Protein AF-K1UBF7-F1 (afdb_monomer_lite)

Structure (mmCIF, N/CA/C/O backbone):
data_AF-K1UBF7-F1
#
_entry.id   AF-K1UBF7-F1
#
loop_
_atom_site.group_PDB
_atom_site.id
_atom_site.type_symbol
_atom_site.label_atom_id
_atom_site.label_alt_id
_atom_site.label_comp_id
_atom_site.label_asym_id
_atom_site.label_entity_id
_atom_site.label_seq_id
_atom_site.pdbx_PDB_ins_code
_atom_site.Cartn_x
_atom_site.Cartn_y
_atom_site.Cartn_z
_atom_site.occupancy
_atom_site.B_iso_or_equiv
_atom_site.auth_seq_id
_atom_site.auth_comp_id
_atom_site.auth_asym_id
_atom_site.auth_atom_id
_atom_site.pdbx_PDB_model_num
ATOM 1 N N . GLU A 1 1 ? 68.678 24.103 -70.538 1.00 86.38 1 GLU A N 1
ATOM 2 C CA . GLU A 1 1 ? 69.508 25.337 -70.519 1.00 86.38 1 GLU A CA 1
ATOM 3 C C . GLU A 1 1 ? 69.700 25.839 -71.947 1.00 86.38 1 GLU A C 1
ATOM 5 O O . GLU A 1 1 ? 69.142 25.212 -72.839 1.00 86.38 1 GLU A O 1
ATOM 10 N N . ASP A 1 2 ? 70.416 26.943 -72.177 1.00 91.69 2 ASP A N 1
ATOM 11 C CA . ASP A 1 2 ? 70.904 27.235 -73.532 1.00 91.69 2 ASP A CA 1
ATOM 12 C C . ASP A 1 2 ? 71.993 26.213 -73.877 1.00 91.69 2 ASP A C 1
ATOM 14 O O . ASP A 1 2 ? 72.974 26.085 -73.143 1.00 91.69 2 ASP A O 1
ATOM 18 N N . ILE A 1 3 ? 71.832 25.484 -74.977 1.00 90.00 3 ILE A N 1
ATOM 19 C CA . ILE A 1 3 ? 72.751 24.418 -75.379 1.00 90.00 3 ILE A CA 1
ATOM 20 C C . ILE A 1 3 ? 73.678 24.933 -76.470 1.00 90.00 3 ILE A C 1
ATOM 22 O O . ILE A 1 3 ? 73.223 25.259 -77.568 1.00 90.00 3 ILE A O 1
ATOM 26 N N . TYR A 1 4 ? 74.979 24.969 -76.184 1.00 88.19 4 TYR A N 1
ATOM 27 C CA . TYR A 1 4 ? 76.021 25.419 -77.108 1.00 88.19 4 TYR A CA 1
ATOM 28 C C . TYR A 1 4 ? 76.935 24.260 -77.521 1.00 88.19 4 TYR A C 1
ATOM 30 O O . TYR A 1 4 ? 77.249 23.387 -76.714 1.00 88.19 4 TYR A O 1
ATOM 38 N N . THR A 1 5 ? 77.419 24.256 -78.764 1.00 84.50 5 THR A N 1
ATOM 39 C CA . THR A 1 5 ? 78.536 23.385 -79.167 1.00 84.50 5 THR A CA 1
ATOM 40 C C . THR A 1 5 ? 79.875 23.939 -78.672 1.00 84.50 5 THR A C 1
ATOM 42 O O . THR A 1 5 ? 79.975 25.107 -78.307 1.00 84.50 5 THR A O 1
ATOM 45 N N . GLY A 1 6 ? 80.931 23.113 -78.664 1.00 78.31 6 GLY A N 1
ATOM 46 C CA . GLY A 1 6 ? 82.258 23.503 -78.151 1.00 78.31 6 GLY A CA 1
ATOM 47 C C . GLY A 1 6 ? 82.926 24.690 -78.868 1.00 78.31 6 GLY A C 1
ATOM 48 O O . GLY A 1 6 ? 83.888 25.248 -78.352 1.00 78.31 6 GLY A O 1
ATOM 49 N N . ASP A 1 7 ? 82.409 25.096 -80.031 1.00 86.06 7 ASP A N 1
ATOM 50 C CA . ASP A 1 7 ? 82.793 26.298 -80.785 1.00 86.06 7 ASP A CA 1
ATOM 51 C C . ASP A 1 7 ? 81.991 27.563 -80.398 1.00 86.06 7 ASP A C 1
ATOM 53 O O . ASP A 1 7 ? 82.216 28.630 -80.966 1.00 86.06 7 ASP A O 1
ATOM 57 N N . GLY A 1 8 ? 81.059 27.460 -79.443 1.00 83.50 8 GLY A N 1
ATOM 58 C CA . GLY A 1 8 ? 80.201 28.551 -78.974 1.00 83.50 8 GLY A CA 1
ATOM 59 C C . GLY A 1 8 ? 78.907 28.755 -79.772 1.00 83.50 8 GLY A C 1
ATOM 60 O O . GLY A 1 8 ? 78.191 29.722 -79.515 1.00 83.50 8 GLY A O 1
ATOM 61 N N . THR A 1 9 ? 78.569 27.880 -80.727 1.00 91.06 9 THR A N 1
ATOM 62 C CA . THR A 1 9 ? 77.318 27.996 -81.501 1.00 91.06 9 THR A CA 1
ATOM 63 C C . THR A 1 9 ? 76.108 27.538 -80.677 1.00 91.06 9 THR A C 1
ATOM 65 O O . THR A 1 9 ? 76.066 26.390 -80.240 1.00 91.06 9 THR A O 1
ATOM 68 N N . LEU A 1 10 ? 75.090 28.395 -80.511 1.00 89.94 10 LEU A N 1
ATOM 69 C CA . LEU A 1 10 ? 73.814 28.032 -79.873 1.00 89.94 10 LEU A CA 1
ATOM 70 C C . LEU A 1 10 ? 73.034 27.044 -80.755 1.00 89.94 10 LEU A C 1
ATOM 72 O O . LEU A 1 10 ? 72.745 27.334 -81.917 1.00 89.94 10 LEU A O 1
ATOM 76 N N . ARG A 1 11 ? 72.676 25.884 -80.204 1.00 91.44 11 ARG A N 1
ATOM 77 C CA . ARG A 1 11 ? 71.910 24.823 -80.880 1.00 91.44 11 ARG A CA 1
ATOM 78 C C . ARG A 1 11 ? 70.468 24.726 -80.415 1.00 91.44 11 ARG A C 1
ATOM 80 O O . ARG A 1 11 ? 69.601 24.460 -81.240 1.00 91.44 11 ARG A O 1
ATOM 87 N N . ALA A 1 12 ? 70.209 24.976 -79.138 1.00 89.19 12 ALA A N 1
ATOM 88 C CA . ALA A 1 12 ? 68.860 25.075 -78.600 1.00 89.19 12 ALA A CA 1
ATOM 89 C C . ALA A 1 12 ? 68.833 26.180 -77.546 1.00 89.19 12 ALA A C 1
ATOM 91 O O . ALA A 1 12 ? 69.638 26.161 -76.617 1.00 89.19 12 ALA A O 1
ATOM 92 N N . ALA A 1 13 ? 67.932 27.149 -77.703 1.00 91.94 13 ALA A N 1
ATOM 93 C CA . ALA A 1 13 ? 67.689 28.136 -76.661 1.00 91.94 13 ALA A CA 1
ATOM 94 C C . ALA A 1 13 ? 66.960 27.476 -75.483 1.00 91.94 13 ALA A C 1
ATOM 96 O O . ALA A 1 13 ? 66.169 26.543 -75.666 1.00 91.94 13 ALA A O 1
ATOM 97 N N . LYS A 1 14 ? 67.202 27.981 -74.276 1.00 91.56 14 LYS A N 1
ATOM 98 C CA . LYS A 1 14 ? 66.532 27.544 -73.055 1.00 91.56 14 LYS A CA 1
ATOM 99 C C . LYS A 1 14 ? 65.008 27.552 -73.243 1.00 91.56 14 LYS A C 1
ATOM 101 O O . LYS A 1 14 ? 64.459 28.448 -73.877 1.00 91.56 14 LYS A O 1
ATOM 106 N N . ASP A 1 15 ? 64.352 26.539 -72.679 1.00 89.00 15 ASP A N 1
ATOM 107 C CA . ASP A 1 15 ? 62.894 26.341 -72.686 1.00 89.00 15 ASP A CA 1
ATOM 108 C C . ASP A 1 15 ? 62.272 26.130 -74.087 1.00 89.00 15 ASP A C 1
ATOM 110 O O . ASP A 1 15 ? 61.051 26.132 -74.236 1.00 89.00 15 ASP A O 1
ATOM 114 N N . THR A 1 16 ? 63.092 25.878 -75.117 1.00 90.88 16 THR A N 1
ATOM 115 C CA . THR A 1 16 ? 62.614 25.442 -76.439 1.00 90.88 16 THR A CA 1
ATOM 116 C C . THR A 1 16 ? 62.338 23.938 -76.430 1.00 90.88 16 THR A C 1
ATOM 118 O O . THR A 1 16 ? 63.197 23.152 -76.032 1.00 90.88 16 THR A O 1
ATOM 121 N N . VAL A 1 17 ? 61.160 23.523 -76.906 1.00 91.75 17 VAL A N 1
ATOM 122 C CA . VAL A 1 17 ? 60.842 22.100 -77.107 1.00 91.75 17 VAL A CA 1
ATOM 123 C C . VAL A 1 17 ? 61.708 21.558 -78.240 1.00 91.75 17 VAL A C 1
ATOM 125 O O . VAL A 1 17 ? 61.604 22.013 -79.378 1.00 91.75 17 VAL A O 1
ATOM 128 N N . VAL A 1 18 ? 62.570 20.595 -77.921 1.00 92.00 18 VAL A N 1
ATOM 129 C CA . VAL A 1 18 ? 63.480 19.966 -78.891 1.00 92.00 18 VAL A CA 1
ATOM 130 C C . VAL A 1 18 ? 62.916 18.671 -79.476 1.00 92.00 18 VAL A C 1
ATOM 132 O O . VAL A 1 18 ? 63.260 18.322 -80.600 1.00 92.00 18 VAL A O 1
ATOM 135 N N . GLU A 1 19 ? 62.033 17.983 -78.746 1.00 92.56 19 GLU A N 1
ATOM 136 C CA . GLU A 1 19 ? 61.380 16.741 -79.173 1.00 92.56 19 GLU A CA 1
ATOM 137 C C . GLU A 1 19 ? 60.111 16.485 -78.337 1.00 92.56 19 GLU A C 1
ATOM 139 O O . GLU A 1 19 ? 59.970 17.009 -77.231 1.00 92.56 19 GLU A O 1
ATOM 144 N N . THR A 1 20 ? 59.176 15.689 -78.858 1.00 92.31 20 THR A N 1
ATOM 145 C CA . THR A 1 20 ? 58.013 15.166 -78.121 1.00 92.31 20 THR A CA 1
ATOM 146 C C . THR A 1 20 ? 58.027 13.651 -78.236 1.00 92.31 20 THR A C 1
ATOM 148 O O . THR A 1 20 ? 58.145 13.123 -79.339 1.00 92.31 20 THR A O 1
ATOM 151 N N . LEU A 1 21 ? 57.933 12.965 -77.100 1.00 91.88 21 LEU A N 1
ATOM 152 C CA . LEU A 1 21 ? 58.043 11.514 -77.008 1.00 91.88 21 LEU A CA 1
ATOM 153 C C . LEU A 1 21 ? 56.692 10.914 -76.610 1.00 91.88 21 LEU A C 1
ATOM 155 O O . LEU A 1 21 ? 55.966 11.501 -75.812 1.00 91.88 21 LEU A O 1
ATOM 159 N N . THR A 1 22 ? 56.376 9.739 -77.149 1.00 91.31 22 THR A N 1
ATOM 160 C CA . THR A 1 22 ? 55.210 8.935 -76.761 1.00 91.31 22 THR A CA 1
ATOM 161 C C . THR A 1 22 ? 55.716 7.574 -76.309 1.00 91.31 22 THR A C 1
ATOM 163 O O . THR A 1 22 ? 56.521 6.958 -77.009 1.00 91.31 22 THR A O 1
ATOM 166 N N . THR A 1 23 ? 55.290 7.131 -75.130 1.00 91.12 23 THR A N 1
ATOM 167 C CA . THR A 1 23 ? 55.642 5.818 -74.584 1.00 91.12 23 THR A CA 1
ATOM 168 C C . THR A 1 23 ? 54.996 4.697 -75.399 1.00 91.12 23 THR A C 1
ATOM 170 O O . THR A 1 23 ? 53.872 4.825 -75.885 1.00 91.12 23 THR A O 1
ATOM 173 N N . GLY A 1 24 ? 55.737 3.605 -75.600 1.00 87.06 24 GLY A N 1
ATOM 174 C CA . GLY A 1 24 ? 55.221 2.374 -76.200 1.00 87.06 24 GLY A CA 1
ATOM 175 C C . GLY A 1 24 ? 54.414 1.531 -75.206 1.00 87.06 24 GLY A C 1
ATOM 176 O O . GLY A 1 24 ? 54.307 1.870 -74.031 1.00 87.06 24 GLY A O 1
ATOM 177 N N . GLU A 1 25 ? 53.889 0.389 -75.663 1.00 84.50 25 GLU A N 1
ATOM 178 C CA . GLU A 1 25 ? 53.137 -0.563 -74.818 1.00 84.50 25 GLU A CA 1
ATOM 179 C C . GLU A 1 25 ? 53.956 -1.109 -73.632 1.00 84.50 25 GLU A C 1
ATOM 181 O O . GLU A 1 25 ? 53.388 -1.533 -72.630 1.00 84.50 25 GLU A O 1
ATOM 186 N N . ASP A 1 26 ? 55.288 -1.082 -73.731 1.00 85.69 26 ASP A N 1
ATOM 187 C CA . ASP A 1 26 ? 56.214 -1.485 -72.668 1.00 85.69 26 ASP A CA 1
ATOM 188 C C . ASP A 1 26 ? 56.577 -0.344 -71.696 1.00 85.69 26 ASP A C 1
ATOM 190 O O . ASP A 1 26 ? 57.406 -0.532 -70.804 1.00 85.69 26 ASP A O 1
ATOM 194 N N . GLY A 1 27 ? 55.977 0.840 -71.866 1.00 86.25 27 GLY A N 1
ATOM 195 C CA . GLY A 1 27 ? 56.221 2.030 -71.051 1.00 86.25 27 GLY A CA 1
ATOM 196 C C . GLY A 1 27 ? 57.507 2.787 -71.395 1.00 86.25 27 GLY A C 1
ATOM 197 O O . GLY A 1 27 ? 57.825 3.773 -70.734 1.00 86.25 27 GLY A O 1
ATOM 198 N N . SER A 1 28 ? 58.259 2.372 -72.420 1.00 90.25 28 SER A N 1
ATOM 199 C CA . SER A 1 28 ? 59.520 3.015 -72.796 1.00 90.25 28 SER A CA 1
ATOM 200 C C . SER A 1 28 ? 59.349 4.058 -73.907 1.00 90.25 28 SER A C 1
ATOM 202 O O . SER A 1 28 ? 58.498 3.933 -74.788 1.00 90.25 28 SER A O 1
ATOM 204 N N . ALA A 1 29 ? 60.180 5.102 -73.885 1.00 90.94 29 ALA A N 1
ATOM 205 C CA . ALA A 1 29 ? 60.321 6.063 -74.977 1.00 90.94 29 ALA A CA 1
ATOM 206 C C . ALA A 1 29 ? 61.795 6.455 -75.140 1.00 90.94 29 ALA A C 1
ATOM 208 O O . ALA A 1 29 ? 62.541 6.524 -74.162 1.00 90.94 29 ALA A O 1
ATOM 209 N N . LYS A 1 30 ? 62.233 6.719 -76.376 1.00 90.94 30 LYS A N 1
ATOM 210 C CA . LYS A 1 30 ? 63.622 7.083 -76.682 1.00 90.94 30 LYS A CA 1
ATOM 211 C C . LYS A 1 30 ? 63.665 8.280 -77.625 1.00 90.94 30 LYS A C 1
ATOM 213 O O . LYS A 1 30 ? 63.042 8.238 -78.680 1.00 90.94 30 LYS A O 1
ATOM 218 N N . SER A 1 31 ? 64.426 9.308 -77.254 1.00 91.81 31 SER A N 1
ATOM 219 C CA . SER A 1 31 ? 64.680 10.470 -78.109 1.00 91.81 31 SER A CA 1
ATOM 220 C C . SER A 1 31 ? 65.602 10.143 -79.282 1.00 91.81 31 SER A C 1
ATOM 222 O O . SER A 1 31 ? 66.380 9.179 -79.249 1.00 91.81 31 SER A O 1
ATOM 224 N N . GLY A 1 32 ? 65.582 11.007 -80.294 1.00 89.62 32 GLY A N 1
ATOM 225 C CA . GLY A 1 32 ? 66.647 11.099 -81.284 1.00 89.62 32 GLY A CA 1
ATOM 226 C C . GLY A 1 32 ? 67.991 11.537 -80.678 1.00 89.62 32 GLY A C 1
ATOM 227 O O . GLY A 1 32 ? 68.174 11.620 -79.461 1.00 89.62 32 GLY A O 1
ATOM 228 N N . LEU A 1 33 ? 68.970 11.815 -81.547 1.00 90.75 33 LEU A N 1
ATOM 229 C CA . LEU A 1 33 ? 70.270 12.344 -81.123 1.00 90.75 33 LEU A CA 1
ATOM 230 C C . LEU A 1 33 ? 70.135 13.806 -80.681 1.00 90.75 33 LEU A C 1
ATOM 232 O O . LEU A 1 33 ? 69.729 14.662 -81.468 1.00 90.75 33 LEU A O 1
ATOM 236 N N . LEU A 1 34 ? 70.540 14.086 -79.444 1.00 91.00 34 LEU A N 1
ATOM 237 C CA . LEU A 1 34 ? 70.530 15.415 -78.835 1.00 91.00 34 LEU A CA 1
ATOM 238 C C . LEU A 1 34 ? 71.969 15.893 -78.569 1.00 91.00 34 LEU A C 1
ATOM 240 O O . LEU A 1 34 ? 72.880 15.087 -78.376 1.00 91.00 34 LEU A O 1
ATOM 244 N N . TYR A 1 35 ? 72.193 17.210 -78.563 1.00 91.50 35 TYR A N 1
ATOM 245 C CA . TYR A 1 35 ? 73.498 17.789 -78.209 1.00 91.50 35 TYR A CA 1
ATOM 246 C C . TYR A 1 35 ? 73.798 17.613 -76.707 1.00 91.50 35 TYR A C 1
ATOM 248 O O . TYR A 1 35 ? 72.882 17.462 -75.903 1.00 91.50 35 TYR A O 1
ATOM 256 N N . LEU A 1 36 ? 75.070 17.642 -76.300 1.00 90.75 36 LEU A N 1
ATOM 257 C CA . LEU A 1 36 ? 75.429 17.584 -74.875 1.00 90.75 36 LEU A CA 1
ATOM 258 C C . LEU A 1 36 ? 74.869 18.801 -74.121 1.00 90.75 36 LEU A C 1
ATOM 260 O O . LEU A 1 36 ? 74.929 19.913 -74.639 1.00 90.75 36 LEU A O 1
ATOM 264 N N . GLY A 1 37 ? 74.348 18.589 -72.914 1.00 90.81 37 GLY A N 1
ATOM 265 C CA . GLY A 1 37 ? 73.721 19.629 -72.096 1.00 90.81 37 GLY A CA 1
ATOM 266 C C . GLY A 1 37 ? 72.600 19.094 -71.205 1.00 90.81 37 GLY A C 1
ATOM 267 O O . GLY A 1 37 ? 72.286 17.898 -71.214 1.00 90.81 37 GLY A O 1
ATOM 268 N N . ARG A 1 38 ? 71.990 19.993 -70.429 1.00 92.38 38 ARG A N 1
ATOM 269 C CA . ARG A 1 38 ? 70.881 19.690 -69.517 1.00 92.38 38 ARG A CA 1
ATOM 270 C C . ARG A 1 38 ? 69.511 19.956 -70.146 1.00 92.38 38 ARG A C 1
ATOM 272 O O . ARG A 1 38 ? 69.162 21.100 -70.470 1.00 92.38 38 ARG A O 1
ATOM 279 N N . TYR A 1 39 ? 68.707 18.902 -70.212 1.00 92.12 39 TYR A N 1
ATOM 280 C CA . TYR A 1 39 ? 67.343 18.877 -70.730 1.00 92.12 39 TYR A CA 1
ATOM 281 C C . TYR A 1 39 ? 66.322 18.759 -69.599 1.00 92.12 39 TYR A C 1
ATOM 283 O O . TYR A 1 39 ? 66.620 18.237 -68.523 1.00 92.12 39 TYR A O 1
ATOM 291 N N . ARG A 1 40 ? 65.115 19.264 -69.860 1.00 91.19 40 ARG A N 1
ATOM 292 C CA . ARG A 1 40 ? 63.949 19.168 -68.982 1.00 91.19 40 ARG A CA 1
ATOM 293 C C . ARG A 1 40 ? 62.881 18.340 -69.687 1.00 91.19 40 ARG A C 1
ATOM 295 O O . ARG A 1 40 ? 62.512 18.679 -70.810 1.00 91.19 40 ARG A O 1
ATOM 302 N N . LEU A 1 41 ? 62.409 17.289 -69.036 1.00 91.00 41 LEU A N 1
ATOM 303 C CA . LEU A 1 41 ? 61.313 16.441 -69.475 1.00 91.00 41 LEU A CA 1
ATOM 304 C C . LEU A 1 41 ? 60.046 16.856 -68.720 1.00 91.00 41 LEU A C 1
ATOM 306 O O . LEU A 1 41 ? 60.067 16.982 -67.500 1.00 91.00 41 LEU A O 1
ATOM 310 N N . GLU A 1 42 ? 58.965 17.103 -69.452 1.00 91.19 42 GLU A N 1
ATOM 311 C CA . GLU A 1 42 ? 57.660 17.471 -68.896 1.00 91.19 42 GLU A CA 1
ATOM 312 C C . GLU A 1 42 ? 56.603 16.559 -69.501 1.00 91.19 42 GLU A C 1
ATOM 314 O O . GLU A 1 42 ? 56.506 16.467 -70.730 1.00 91.19 42 GLU A O 1
ATOM 319 N N . GLU A 1 43 ? 55.807 15.914 -68.654 1.00 92.00 43 GLU A N 1
ATOM 320 C CA . GLU A 1 43 ? 54.649 15.167 -69.118 1.00 92.00 43 GLU A CA 1
ATOM 321 C C . GLU A 1 43 ? 53.574 16.137 -69.636 1.00 92.00 43 GLU A C 1
ATOM 323 O O . GLU A 1 43 ? 53.353 17.218 -69.086 1.00 92.00 43 GLU A O 1
ATOM 328 N N . ARG A 1 44 ? 52.932 15.782 -70.754 1.00 91.12 44 ARG A N 1
ATOM 329 C CA . ARG A 1 44 ? 51.869 16.592 -71.380 1.00 91.12 44 ARG A CA 1
ATOM 330 C C . ARG A 1 44 ? 50.533 15.866 -71.476 1.00 91.12 44 ARG A C 1
ATOM 332 O O . ARG A 1 44 ? 49.510 16.523 -71.657 1.00 91.12 44 ARG A O 1
ATOM 339 N N . GLN A 1 45 ? 50.556 14.541 -71.390 1.00 91.50 45 GLN A N 1
ATOM 340 C CA . GLN A 1 45 ? 49.380 13.696 -71.449 1.00 91.50 45 GLN A CA 1
ATOM 341 C C . GLN A 1 45 ? 49.668 12.399 -70.697 1.00 91.50 45 GLN A C 1
ATOM 343 O O . GLN A 1 45 ? 50.547 11.651 -71.124 1.00 91.50 45 GLN A O 1
ATOM 348 N N . ALA A 1 46 ? 48.899 12.147 -69.641 1.00 90.75 46 ALA A N 1
ATOM 349 C CA . ALA A 1 46 ? 48.980 10.901 -68.893 1.00 90.75 46 ALA A CA 1
ATOM 350 C C . ALA A 1 46 ? 48.181 9.782 -69.580 1.00 90.75 46 ALA A C 1
ATOM 352 O O . ALA A 1 46 ? 47.227 10.055 -70.327 1.00 90.75 46 ALA A O 1
ATOM 353 N N . PRO A 1 47 ? 48.518 8.506 -69.326 1.00 89.12 47 PRO A N 1
ATOM 354 C CA . PRO A 1 47 ? 47.684 7.378 -69.716 1.00 89.12 47 PRO A CA 1
ATOM 355 C C . PRO A 1 47 ? 46.253 7.499 -69.167 1.00 89.12 47 PRO A C 1
ATOM 357 O O . PRO A 1 47 ? 46.014 8.075 -68.104 1.00 89.12 47 PRO A O 1
ATOM 360 N N . SER A 1 48 ? 45.275 6.928 -69.879 1.00 86.06 48 SER A N 1
ATOM 361 C CA . SER A 1 48 ? 43.887 6.897 -69.395 1.00 86.06 48 SER A CA 1
ATOM 362 C C . SER A 1 48 ? 43.818 6.200 -68.033 1.00 86.06 48 SER A C 1
ATOM 364 O O . SER A 1 48 ? 44.366 5.114 -67.860 1.00 86.06 48 SER A O 1
ATOM 366 N N . GLY A 1 49 ? 43.157 6.844 -67.070 1.00 85.38 49 GLY A N 1
ATOM 367 C CA . GLY A 1 49 ? 43.097 6.387 -65.683 1.00 85.38 49 GLY A CA 1
ATOM 368 C C . GLY A 1 49 ? 44.178 6.945 -64.755 1.00 85.38 49 GLY A C 1
ATOM 369 O O . GLY A 1 49 ? 44.054 6.789 -63.539 1.00 85.38 49 GLY A O 1
ATOM 370 N N . CYS A 1 50 ? 45.183 7.633 -65.298 1.00 90.50 50 CYS A N 1
ATOM 371 C CA . CYS A 1 50 ? 46.239 8.291 -64.536 1.00 90.50 50 CYS A CA 1
ATOM 372 C C . CYS A 1 50 ? 46.072 9.818 -64.495 1.00 90.50 50 CYS A C 1
ATOM 374 O O . CYS A 1 50 ? 45.333 10.419 -65.285 1.00 90.50 50 CYS A O 1
ATOM 376 N N . VAL A 1 51 ? 46.757 10.427 -63.531 1.00 92.81 51 VAL A N 1
ATOM 377 C CA . VAL A 1 51 ? 46.844 11.870 -63.298 1.00 92.81 51 VAL A CA 1
ATOM 378 C C . VAL A 1 51 ? 48.109 12.398 -63.959 1.00 92.81 51 VAL A C 1
ATOM 380 O O . VAL A 1 51 ? 49.165 11.786 -63.824 1.00 92.81 51 VAL A O 1
ATOM 383 N N . LEU A 1 52 ? 48.006 13.542 -64.633 1.00 92.81 52 LEU A N 1
ATOM 384 C CA . LEU A 1 52 ? 49.155 14.230 -65.214 1.00 92.81 52 LEU A CA 1
ATOM 385 C C . LEU A 1 52 ? 50.151 14.619 -64.116 1.00 92.81 52 LEU A C 1
ATOM 387 O O . LEU A 1 52 ? 49.781 15.312 -63.168 1.00 92.81 52 LEU A O 1
ATOM 391 N N . ASN A 1 53 ? 51.415 14.232 -64.266 1.00 89.50 53 ASN A N 1
ATOM 392 C CA . ASN A 1 53 ? 52.502 14.643 -63.393 1.00 89.50 53 ASN A CA 1
ATOM 393 C C . ASN A 1 53 ? 53.069 16.003 -63.852 1.00 89.50 53 ASN A C 1
ATOM 395 O O . ASN A 1 53 ? 53.792 16.081 -64.851 1.00 89.50 53 ASN A O 1
ATOM 399 N N . PRO A 1 54 ? 52.795 17.110 -63.132 1.00 85.50 54 PRO A N 1
ATOM 400 C CA . PRO A 1 54 ? 53.245 18.434 -63.549 1.00 85.50 54 PRO A CA 1
ATOM 401 C C . PRO A 1 54 ? 54.718 18.696 -63.204 1.00 85.50 54 PRO A C 1
ATOM 403 O O . PRO A 1 54 ? 55.238 19.768 -63.531 1.00 85.50 54 PRO A O 1
ATOM 406 N N . GLN A 1 55 ? 55.388 17.784 -62.489 1.00 88.44 55 GLN A N 1
ATOM 407 C CA . GLN A 1 55 ? 56.739 18.001 -61.998 1.00 88.44 55 GLN A CA 1
ATOM 408 C C . GLN A 1 55 ? 57.767 17.717 -63.107 1.00 88.44 55 GLN A C 1
ATOM 410 O O . GLN A 1 55 ? 57.858 16.592 -63.594 1.00 88.44 55 GLN A O 1
ATOM 415 N N . PRO A 1 56 ? 58.571 18.716 -63.517 1.00 88.75 56 PRO A N 1
ATOM 416 C CA . PRO A 1 56 ? 59.567 18.511 -64.554 1.00 88.75 56 PRO A CA 1
ATOM 417 C C . PRO A 1 56 ? 60.744 17.678 -64.041 1.00 88.75 56 PRO A C 1
ATOM 419 O O . PRO A 1 56 ? 61.347 18.015 -63.018 1.00 88.75 56 PRO A O 1
ATOM 422 N N . GLU A 1 57 ? 61.147 16.683 -64.824 1.00 90.75 57 GLU A N 1
ATOM 423 C CA . GLU A 1 57 ? 62.371 15.917 -64.597 1.00 90.75 57 GLU A CA 1
ATOM 424 C C . GLU A 1 57 ? 63.544 16.487 -65.391 1.00 90.75 57 GLU A C 1
ATOM 426 O O . GLU A 1 57 ? 63.374 17.072 -66.462 1.00 90.75 57 GLU A O 1
ATOM 431 N N . TYR A 1 58 ? 64.766 16.333 -64.881 1.00 90.56 58 TYR A N 1
ATOM 432 C CA . TYR A 1 58 ? 65.962 16.857 -65.543 1.00 90.56 58 TYR A CA 1
ATOM 433 C C . TYR A 1 58 ? 66.957 15.751 -65.854 1.00 90.56 58 TYR A C 1
ATOM 435 O O . TYR A 1 58 ? 67.374 15.007 -64.972 1.00 90.56 58 TYR A O 1
ATOM 443 N N . VAL A 1 59 ? 67.417 15.721 -67.102 1.00 91.06 59 VAL A N 1
ATOM 444 C CA . VAL A 1 59 ? 68.461 14.803 -67.563 1.00 91.06 59 VAL A CA 1
ATOM 445 C C . VAL A 1 59 ? 69.632 15.586 -68.129 1.00 91.06 59 VAL A C 1
ATOM 447 O O . VAL A 1 59 ? 69.451 16.613 -68.783 1.00 91.06 59 VAL A O 1
ATOM 450 N N . GLU A 1 60 ? 70.848 15.115 -67.877 1.00 92.31 60 GLU A N 1
ATOM 451 C CA . GLU A 1 60 ? 72.067 15.752 -68.369 1.00 92.31 60 GLU A CA 1
ATOM 452 C C . GLU A 1 60 ? 72.858 14.772 -69.233 1.00 92.31 60 GLU A C 1
ATOM 454 O O . GLU A 1 60 ? 73.185 13.663 -68.808 1.00 92.31 60 GLU A O 1
ATOM 459 N N . LEU A 1 61 ? 73.159 15.190 -70.462 1.00 91.12 61 LEU A N 1
ATOM 460 C CA . LEU A 1 61 ? 74.049 14.472 -71.366 1.00 91.12 61 LEU A CA 1
ATOM 461 C C . LEU A 1 61 ? 75.446 15.068 -71.235 1.00 91.12 61 LEU A C 1
ATOM 463 O O . LEU A 1 61 ? 75.713 16.161 -71.736 1.00 91.12 61 LEU A O 1
ATOM 467 N N . THR A 1 62 ? 76.337 14.340 -70.569 1.00 89.62 62 THR A N 1
ATOM 468 C CA . THR A 1 62 ? 77.721 14.761 -70.343 1.00 89.62 62 THR A CA 1
ATOM 469 C C . THR A 1 62 ? 78.688 14.014 -71.252 1.00 89.62 62 THR A C 1
ATOM 471 O O . THR A 1 62 ? 78.445 12.889 -71.698 1.00 89.62 62 THR A O 1
ATOM 474 N N . TYR A 1 63 ? 79.807 14.666 -71.558 1.00 89.00 63 TYR A N 1
ATOM 475 C CA . TYR A 1 63 ? 80.862 14.083 -72.375 1.00 89.00 63 TYR A CA 1
ATOM 476 C C . TYR A 1 63 ? 81.451 12.825 -71.715 1.00 89.00 63 TYR A C 1
ATOM 478 O O . TYR A 1 63 ? 81.933 12.885 -70.586 1.00 89.00 63 TYR A O 1
ATOM 486 N N . ALA A 1 64 ? 81.452 11.703 -72.441 1.00 85.69 64 ALA A N 1
ATOM 487 C CA . ALA A 1 64 ? 81.852 10.389 -71.925 1.00 85.69 64 ALA A CA 1
ATOM 488 C C . ALA A 1 64 ? 83.261 9.929 -72.364 1.00 85.69 64 ALA A C 1
ATOM 490 O O . ALA A 1 64 ? 83.660 8.805 -72.067 1.00 85.69 64 ALA A O 1
ATOM 491 N N . GLY A 1 65 ? 84.029 10.787 -73.047 1.00 83.00 65 GLY A N 1
ATOM 492 C CA . GLY A 1 65 ? 85.369 10.476 -73.558 1.00 83.00 65 GLY A CA 1
ATOM 493 C C . GLY A 1 65 ? 85.446 10.439 -75.086 1.00 83.00 65 GLY A C 1
ATOM 494 O O . GLY A 1 65 ? 84.442 10.290 -75.773 1.00 83.00 65 GLY A O 1
ATOM 495 N N . GLU A 1 66 ? 86.659 10.582 -75.626 1.00 79.44 66 GLU A N 1
ATOM 496 C CA . GLU A 1 66 ? 86.895 10.833 -77.062 1.00 79.44 66 GLU A CA 1
ATOM 497 C C . GLU A 1 66 ? 86.601 9.631 -77.971 1.00 79.44 66 GLU A C 1
ATOM 499 O O . GLU A 1 66 ? 86.431 9.791 -79.176 1.00 79.44 66 GLU A O 1
ATOM 504 N N . THR A 1 67 ? 86.529 8.429 -77.394 1.00 85.69 67 THR A N 1
ATOM 505 C CA . THR A 1 67 ? 86.225 7.175 -78.098 1.00 85.69 67 THR A CA 1
ATOM 506 C C . THR A 1 67 ? 84.747 6.777 -78.021 1.00 85.69 67 THR A C 1
ATOM 508 O O . THR A 1 67 ? 84.373 5.748 -78.582 1.00 85.69 67 THR A O 1
ATOM 511 N N . VAL A 1 68 ? 83.903 7.556 -77.332 1.00 84.19 68 VAL A N 1
ATOM 512 C CA . VAL A 1 68 ? 82.464 7.289 -77.183 1.00 84.19 68 VAL A CA 1
ATOM 513 C C . VAL A 1 68 ? 81.685 8.134 -78.191 1.00 84.19 68 VAL A C 1
ATOM 515 O O . VAL A 1 68 ? 81.569 9.345 -78.028 1.00 84.19 68 VAL A O 1
ATOM 518 N N . GLU A 1 69 ? 81.134 7.497 -79.230 1.00 82.56 69 GLU A N 1
ATOM 519 C CA . GLU A 1 69 ? 80.401 8.201 -80.299 1.00 82.56 69 GLU A CA 1
ATOM 520 C C . GLU A 1 69 ? 79.083 8.835 -79.818 1.00 82.56 69 GLU A C 1
ATOM 522 O O . GLU A 1 69 ? 78.716 9.913 -80.284 1.00 82.56 69 GLU A O 1
ATOM 527 N N . VAL A 1 70 ? 78.372 8.191 -78.881 1.00 85.69 70 VAL A N 1
ATOM 528 C CA . VAL A 1 70 ? 77.105 8.678 -78.309 1.00 85.69 70 VAL A CA 1
ATOM 529 C C . VAL A 1 70 ? 77.058 8.361 -76.816 1.00 85.69 70 VAL A C 1
ATOM 531 O O . VAL A 1 70 ? 77.214 7.209 -76.413 1.00 85.69 70 VAL A O 1
ATOM 534 N N . THR A 1 71 ? 76.817 9.384 -75.997 1.00 88.81 71 THR A N 1
ATOM 535 C CA . THR A 1 71 ? 76.496 9.225 -74.572 1.00 88.81 71 THR A CA 1
ATOM 536 C C . THR A 1 71 ? 74.986 9.066 -74.395 1.00 88.81 71 THR A C 1
ATOM 538 O O . THR A 1 71 ? 74.209 9.617 -75.176 1.00 88.81 71 THR A O 1
ATOM 541 N N . GLN A 1 72 ? 74.559 8.327 -73.375 1.00 90.00 72 GLN A N 1
ATOM 542 C CA . GLN A 1 72 ? 73.145 8.128 -73.069 1.00 90.00 72 GLN A CA 1
ATOM 543 C C . GLN A 1 72 ? 72.898 8.223 -71.567 1.00 90.00 72 GLN A C 1
ATOM 545 O O . GLN A 1 72 ? 73.743 7.846 -70.757 1.00 90.00 72 GLN A O 1
ATOM 550 N N . THR A 1 73 ? 71.709 8.691 -71.214 1.00 90.38 73 THR A N 1
ATOM 551 C CA . THR A 1 73 ? 71.184 8.702 -69.850 1.00 90.38 73 THR A CA 1
ATOM 552 C C . THR A 1 73 ? 69.708 8.314 -69.897 1.00 90.38 73 THR A C 1
ATOM 554 O O . THR A 1 73 ? 69.093 8.370 -70.963 1.00 90.38 73 THR A O 1
ATOM 557 N N . ALA A 1 74 ? 69.149 7.896 -68.768 1.00 88.31 74 ALA A N 1
ATOM 558 C CA . ALA A 1 74 ? 67.747 7.517 -68.648 1.00 88.31 74 ALA A CA 1
ATOM 559 C C . ALA A 1 74 ? 67.129 8.198 -67.425 1.00 88.31 74 ALA A C 1
ATOM 561 O O . ALA A 1 74 ? 67.787 8.344 -66.395 1.00 88.31 74 ALA A O 1
ATOM 562 N N . ALA A 1 75 ? 65.863 8.581 -67.548 1.00 87.62 75 ALA A N 1
ATOM 563 C CA . ALA A 1 75 ? 65.016 9.015 -66.447 1.00 87.62 75 ALA A CA 1
ATOM 564 C C . ALA A 1 75 ? 63.706 8.227 -66.497 1.00 87.62 75 ALA A C 1
ATOM 566 O O . ALA A 1 75 ? 63.257 7.846 -67.578 1.00 87.62 75 ALA A O 1
ATOM 567 N N . GLY A 1 76 ? 63.128 7.968 -65.327 1.00 85.44 76 GLY A N 1
ATOM 568 C CA . GLY A 1 76 ? 61.801 7.380 -65.195 1.00 85.44 76 GLY A CA 1
ATOM 569 C C . GLY A 1 76 ? 60.805 8.449 -64.771 1.00 85.44 76 GLY A C 1
ATOM 570 O O . GLY A 1 76 ? 61.128 9.281 -63.928 1.00 85.44 76 GLY A O 1
ATOM 571 N N . LEU A 1 77 ? 59.611 8.402 -65.352 1.00 85.81 77 LEU A N 1
ATOM 572 C CA . LEU A 1 77 ? 58.434 9.118 -64.873 1.00 85.81 77 LEU A CA 1
ATOM 573 C C . LEU A 1 77 ? 57.462 8.086 -64.299 1.00 85.81 77 LEU A C 1
ATOM 575 O O . LEU A 1 77 ? 57.438 6.939 -64.750 1.00 85.81 77 LEU A O 1
ATOM 579 N N . TYR A 1 78 ? 56.714 8.482 -63.277 1.00 85.75 78 TYR A N 1
ATOM 580 C CA . TYR A 1 78 ? 55.706 7.648 -62.637 1.00 85.75 78 TYR A CA 1
ATOM 581 C C . TYR A 1 78 ? 54.404 8.432 -62.554 1.00 85.75 78 TYR A C 1
ATOM 583 O O . TYR A 1 78 ? 54.407 9.554 -62.035 1.00 85.75 78 TYR A O 1
ATOM 591 N N . ASP A 1 79 ? 53.324 7.809 -63.022 1.00 88.38 79 ASP A N 1
ATOM 592 C CA . ASP A 1 79 ? 51.991 8.397 -63.004 1.00 88.38 79 ASP A CA 1
ATOM 593 C C . ASP A 1 79 ? 51.162 7.745 -61.906 1.00 88.38 79 ASP A C 1
ATOM 595 O O . ASP A 1 79 ? 51.098 6.517 -61.775 1.00 88.38 79 ASP A O 1
ATOM 599 N N . GLU A 1 80 ? 50.502 8.576 -61.109 1.00 89.75 80 GLU A N 1
ATOM 600 C CA . GLU A 1 80 ? 49.551 8.088 -60.124 1.00 89.75 80 GLU A CA 1
ATOM 601 C C . GLU A 1 80 ? 48.205 7.806 -60.794 1.00 89.75 80 GLU A C 1
ATOM 603 O O . GLU A 1 80 ? 47.720 8.591 -61.611 1.00 89.75 80 GLU A O 1
ATOM 608 N N . ARG A 1 81 ? 47.567 6.689 -60.429 1.00 90.94 81 ARG A N 1
ATOM 609 C CA . ARG A 1 81 ? 46.165 6.446 -60.789 1.00 90.94 81 ARG A CA 1
ATOM 610 C C . ARG A 1 81 ? 45.265 7.476 -60.113 1.00 90.94 81 ARG A C 1
ATOM 612 O O . ARG A 1 81 ? 45.545 7.904 -58.992 1.00 90.94 81 ARG A O 1
ATOM 619 N N . GLN A 1 82 ? 44.147 7.797 -60.758 1.00 91.88 82 GLN A N 1
ATOM 620 C CA . GLN A 1 82 ? 43.078 8.534 -60.089 1.00 91.88 82 GLN A CA 1
ATOM 621 C C . GLN A 1 82 ? 42.555 7.738 -58.900 1.00 91.88 82 GLN A C 1
ATOM 623 O O . GLN A 1 82 ? 42.377 6.520 -58.982 1.00 91.88 82 GLN A O 1
ATOM 628 N N . LYS A 1 83 ? 42.291 8.450 -57.811 1.00 92.19 83 LYS A N 1
ATOM 629 C CA . LYS A 1 83 ? 41.674 7.907 -56.604 1.00 92.19 83 LYS A CA 1
ATOM 630 C C . LYS A 1 83 ? 40.235 8.391 -56.508 1.00 92.19 83 LYS A C 1
ATOM 632 O O . LYS A 1 83 ? 39.843 9.349 -57.179 1.00 92.19 83 LYS A O 1
ATOM 637 N N . VAL A 1 84 ? 39.464 7.753 -55.642 1.00 92.62 84 VAL A N 1
ATOM 638 C CA . VAL A 1 84 ? 38.082 8.127 -55.355 1.00 92.62 84 VAL A CA 1
ATOM 639 C C . VAL A 1 84 ? 37.888 8.271 -53.853 1.00 92.62 84 VAL A C 1
ATOM 641 O O . VAL A 1 84 ? 38.488 7.536 -53.075 1.00 92.62 84 VAL A O 1
ATOM 644 N N . ASP A 1 85 ? 37.070 9.240 -53.470 1.00 92.81 85 ASP A N 1
ATOM 645 C CA . ASP A 1 85 ? 36.552 9.423 -52.120 1.00 92.81 85 ASP A CA 1
ATOM 646 C C . ASP A 1 85 ? 35.032 9.270 -52.191 1.00 92.81 85 ASP A C 1
ATOM 648 O O . ASP A 1 85 ? 34.346 10.051 -52.860 1.00 92.81 85 ASP A O 1
ATOM 652 N N . VAL A 1 86 ? 34.513 8.216 -51.565 1.00 96.00 86 VAL A N 1
ATOM 653 C CA . VAL A 1 86 ? 33.076 7.930 -51.529 1.00 96.00 86 VAL A CA 1
ATOM 654 C C . VAL A 1 86 ? 32.566 8.339 -50.160 1.00 96.00 86 VAL A C 1
ATOM 656 O O . VAL A 1 86 ? 32.993 7.782 -49.154 1.00 96.00 86 VAL A O 1
ATOM 659 N N . THR A 1 87 ? 31.640 9.291 -50.117 1.00 95.00 87 THR A N 1
ATOM 660 C CA . THR A 1 87 ? 31.072 9.811 -48.869 1.00 95.00 87 THR A CA 1
ATOM 661 C C . THR A 1 87 ? 29.554 9.660 -48.863 1.00 95.00 87 THR A C 1
ATOM 663 O O . THR A 1 87 ? 28.874 9.992 -49.832 1.00 95.00 87 THR A O 1
ATOM 666 N N . LEU A 1 88 ? 29.016 9.165 -47.751 1.00 95.56 88 LEU A N 1
ATOM 667 C CA . LEU A 1 88 ? 27.588 9.051 -47.469 1.00 95.56 88 LEU A CA 1
ATOM 668 C C . LEU A 1 88 ? 27.223 9.966 -46.299 1.00 95.56 88 LEU A C 1
ATOM 670 O O . LEU A 1 88 ? 27.939 10.009 -45.300 1.00 95.56 88 LEU A O 1
ATOM 674 N N . PHE A 1 89 ? 26.081 10.647 -46.402 1.00 94.38 89 PHE A N 1
ATOM 675 C CA . PHE A 1 89 ? 25.466 11.359 -45.283 1.00 94.38 89 PHE A CA 1
ATOM 676 C C . PHE A 1 89 ? 24.380 10.504 -44.632 1.00 94.38 89 PHE A C 1
ATOM 678 O O . PHE A 1 89 ? 23.650 9.772 -45.302 1.00 94.38 89 PHE A O 1
ATOM 685 N N . LYS A 1 90 ? 24.260 10.612 -43.312 1.00 92.44 90 LYS A N 1
ATOM 686 C CA . LYS A 1 90 ? 23.344 9.831 -42.488 1.00 92.44 90 LYS A CA 1
ATOM 687 C C . LYS A 1 90 ? 22.509 10.755 -41.603 1.00 92.44 90 LYS A C 1
ATOM 689 O O . LYS A 1 90 ? 23.033 11.678 -40.980 1.00 92.44 90 LYS A O 1
ATOM 694 N N . ALA A 1 91 ? 21.215 10.464 -41.536 1.00 89.25 91 ALA A N 1
ATOM 695 C CA . ALA A 1 91 ? 20.259 11.061 -40.608 1.00 89.25 91 ALA A CA 1
ATOM 696 C C . ALA A 1 91 ? 19.595 9.961 -39.765 1.00 89.25 91 ALA A C 1
ATOM 698 O O . ALA A 1 91 ? 19.594 8.795 -40.159 1.00 89.25 91 ALA A O 1
ATOM 699 N N . MET A 1 92 ? 19.036 10.303 -38.611 1.00 85.75 92 MET A N 1
ATOM 700 C CA . MET A 1 92 ? 18.251 9.378 -37.786 1.00 85.75 92 MET A CA 1
ATOM 701 C C . MET A 1 92 ? 16.893 10.014 -37.503 1.00 85.75 92 MET A C 1
ATOM 703 O O . MET A 1 92 ? 16.825 11.233 -37.335 1.00 85.75 92 MET A O 1
ATOM 707 N N . GLU A 1 93 ? 15.827 9.214 -37.502 1.00 88.12 93 GLU A N 1
ATOM 708 C CA . GLU A 1 93 ? 14.542 9.662 -36.963 1.00 88.12 93 GLU A CA 1
ATOM 709 C C . GLU A 1 93 ? 14.705 9.971 -35.468 1.00 88.12 93 GLU A C 1
ATOM 711 O O . GLU A 1 93 ? 15.338 9.213 -34.737 1.00 88.12 93 GLU A O 1
ATOM 716 N N . THR A 1 94 ? 14.143 11.090 -35.021 1.00 86.31 94 THR A N 1
ATOM 717 C CA . THR A 1 94 ? 14.142 11.499 -33.614 1.00 86.31 94 THR A CA 1
ATOM 718 C C . THR A 1 94 ? 12.714 11.589 -33.105 1.00 86.31 94 THR A C 1
ATOM 720 O O . THR A 1 94 ? 11.813 11.986 -33.845 1.00 86.31 94 THR A O 1
ATOM 723 N N . ASP A 1 95 ? 12.514 11.286 -31.828 1.00 86.19 95 ASP A N 1
ATOM 724 C CA . ASP A 1 95 ? 11.217 11.393 -31.169 1.00 86.19 95 ASP A CA 1
ATOM 725 C C . ASP A 1 95 ? 11.368 12.128 -29.832 1.00 86.19 95 ASP A C 1
ATOM 727 O O . ASP A 1 95 ? 11.827 11.563 -28.838 1.00 86.19 95 ASP A O 1
ATOM 731 N N . ASP A 1 96 ? 11.003 13.412 -29.822 1.00 85.62 96 ASP A N 1
ATOM 732 C CA . ASP A 1 96 ? 11.182 14.296 -28.666 1.00 85.62 96 ASP A CA 1
ATOM 733 C C . ASP A 1 96 ? 10.325 13.874 -27.463 1.00 85.62 96 ASP A C 1
ATOM 735 O O . ASP A 1 96 ? 10.773 13.979 -26.319 1.00 85.62 96 ASP A O 1
ATOM 739 N N . LEU A 1 97 ? 9.106 13.371 -27.706 1.00 87.31 97 LEU A N 1
ATOM 740 C CA . LEU A 1 97 ? 8.183 12.944 -26.649 1.00 87.31 97 LEU A CA 1
ATOM 741 C C . LEU A 1 97 ? 8.791 11.780 -25.859 1.00 87.31 97 LEU A C 1
ATOM 743 O O . LEU A 1 97 ? 8.844 11.786 -24.623 1.00 87.31 97 LEU A O 1
ATOM 747 N N . PHE A 1 98 ? 9.321 10.804 -26.590 1.00 85.38 98 PHE A N 1
ATOM 748 C CA . PHE A 1 98 ? 9.938 9.611 -26.021 1.00 85.38 98 PHE A CA 1
ATOM 749 C C . PHE A 1 98 ? 11.435 9.786 -25.713 1.00 85.38 98 PHE A C 1
ATOM 751 O O . PHE A 1 98 ? 12.024 8.926 -25.064 1.00 85.38 98 PHE A O 1
ATOM 758 N N . GLY A 1 99 ? 12.040 10.914 -26.100 1.00 79.38 99 GLY A N 1
ATOM 759 C CA . GLY A 1 99 ? 13.451 11.222 -25.858 1.00 79.38 99 GLY A CA 1
ATOM 760 C C . GLY A 1 99 ? 14.420 10.343 -26.655 1.00 79.38 99 GLY A C 1
ATOM 761 O O . GLY A 1 99 ? 15.506 10.038 -26.162 1.00 79.38 99 GLY A O 1
ATOM 762 N N . LEU A 1 100 ? 14.033 9.910 -27.856 1.00 78.75 100 LEU A N 1
ATOM 763 C CA . LEU A 1 100 ? 14.805 8.982 -28.688 1.00 78.75 100 LEU A CA 1
ATOM 764 C C . LEU A 1 100 ? 15.492 9.690 -29.861 1.00 78.75 100 LEU A C 1
ATOM 766 O O . LEU A 1 100 ? 14.956 10.634 -30.439 1.00 78.75 100 LEU A O 1
ATOM 770 N N . GLY A 1 101 ? 16.688 9.212 -30.218 1.00 72.38 101 GLY A N 1
ATOM 771 C CA . GLY A 1 101 ? 17.475 9.719 -31.351 1.00 72.38 101 GLY A CA 1
ATOM 772 C C . GLY A 1 101 ? 18.320 10.963 -31.066 1.00 72.38 101 GLY A C 1
ATOM 773 O O . GLY A 1 101 ? 18.870 11.553 -31.991 1.00 72.38 101 GLY A O 1
ATOM 774 N N . MET A 1 102 ? 18.459 11.343 -29.793 1.00 71.75 102 MET A N 1
ATOM 775 C CA . MET A 1 102 ? 19.232 12.512 -29.352 1.00 71.75 102 MET A CA 1
ATOM 776 C C . MET A 1 102 ? 20.601 12.165 -28.738 1.00 71.75 102 MET A C 1
ATOM 778 O O . MET A 1 102 ? 21.285 13.061 -28.238 1.00 71.75 102 MET A O 1
ATOM 782 N N . ASN A 1 103 ? 21.021 10.894 -28.750 1.00 75.00 103 ASN A N 1
ATOM 783 C CA . ASN A 1 103 ? 22.260 10.446 -28.113 1.00 75.00 103 ASN A CA 1
ATOM 784 C C . ASN A 1 103 ? 23.323 10.036 -29.155 1.00 75.00 103 ASN A C 1
ATOM 786 O O . ASN A 1 103 ? 23.443 10.606 -30.242 1.00 75.00 103 ASN A O 1
ATOM 790 N N . GLU A 1 104 ? 24.182 9.082 -28.786 1.00 85.31 104 GLU A N 1
ATOM 791 C CA . GLU A 1 104 ? 25.276 8.582 -29.618 1.00 85.31 104 GLU A CA 1
ATOM 792 C C . GLU A 1 104 ? 24.906 7.306 -30.401 1.00 85.31 104 GLU A C 1
ATOM 794 O O . GLU A 1 104 ? 25.796 6.536 -30.761 1.00 85.31 104 GLU A O 1
ATOM 799 N N . GLU A 1 105 ? 23.618 7.069 -30.692 1.00 87.44 105 GLU A N 1
ATOM 800 C CA . GLU A 1 105 ? 23.133 5.852 -31.373 1.00 87.44 105 GLU A CA 1
ATOM 801 C C . GLU A 1 105 ? 23.778 5.654 -32.758 1.00 87.44 105 GLU A C 1
ATOM 803 O O . GLU A 1 105 ? 23.975 4.524 -33.203 1.00 87.44 105 GLU A O 1
ATOM 808 N N . TYR A 1 106 ? 24.202 6.743 -33.412 1.00 88.00 106 TYR A N 1
ATOM 809 C CA . TYR A 1 106 ? 24.921 6.700 -34.689 1.00 88.00 106 TYR A CA 1
ATOM 810 C C . TYR A 1 106 ? 26.224 5.882 -34.635 1.00 88.00 106 TYR A C 1
ATOM 812 O O . TYR A 1 106 ? 26.695 5.423 -35.674 1.00 88.00 106 TYR A O 1
ATOM 820 N N . LYS A 1 107 ? 26.819 5.682 -33.450 1.00 89.69 107 LYS A N 1
ATOM 821 C CA . LYS A 1 107 ? 28.074 4.929 -33.284 1.00 89.69 107 LYS A CA 1
ATOM 822 C C . LYS A 1 107 ? 27.927 3.432 -33.558 1.00 89.69 107 LYS A C 1
ATOM 824 O O . LYS A 1 107 ? 28.918 2.792 -33.904 1.00 89.69 107 LYS A O 1
ATOM 829 N N . ASP A 1 108 ? 26.715 2.891 -33.450 1.00 91.62 108 ASP A N 1
ATOM 830 C CA . ASP A 1 108 ? 26.428 1.480 -33.738 1.00 91.62 108 ASP A CA 1
ATOM 831 C C . ASP A 1 108 ? 26.185 1.227 -35.239 1.00 91.62 108 ASP A C 1
ATOM 833 O O . ASP A 1 108 ? 26.054 0.081 -35.688 1.00 91.62 108 ASP A O 1
ATOM 837 N N . ILE A 1 109 ? 26.138 2.301 -36.033 1.00 94.19 109 ILE A N 1
ATOM 838 C CA . ILE A 1 109 ? 25.836 2.251 -37.458 1.00 94.19 109 ILE A CA 1
ATOM 839 C C . ILE A 1 109 ? 27.115 2.020 -38.262 1.00 94.19 109 ILE A C 1
ATOM 841 O O . ILE A 1 109 ? 28.114 2.736 -38.119 1.00 94.19 109 ILE A O 1
ATOM 845 N N . SER A 1 110 ? 27.072 1.034 -39.158 1.00 96.12 110 SER A N 1
ATOM 846 C CA . SER A 1 110 ? 28.152 0.774 -40.109 1.00 96.12 110 SER A CA 1
ATOM 847 C C . SER A 1 110 ? 27.632 0.531 -41.518 1.00 96.12 110 SER A C 1
ATOM 849 O O . SER A 1 110 ? 26.588 -0.090 -41.725 1.00 96.12 110 SER A O 1
ATOM 851 N N . PHE A 1 111 ? 28.402 0.991 -42.499 1.00 97.56 111 PHE A N 1
ATOM 852 C CA . PHE A 1 111 ? 28.144 0.777 -43.916 1.00 97.56 111 PHE A CA 1
ATOM 853 C C . PHE A 1 111 ? 29.239 -0.085 -44.526 1.00 97.56 111 PHE A C 1
ATOM 855 O O . PHE A 1 111 ? 30.411 0.016 -44.164 1.00 97.56 111 PHE A O 1
ATOM 862 N N . GLY A 1 112 ? 28.848 -0.946 -45.458 1.00 97.06 112 GLY A N 1
ATOM 863 C CA . GLY A 1 112 ? 29.763 -1.706 -46.295 1.00 97.06 112 GLY A CA 1
ATOM 864 C C . GLY A 1 112 ? 29.769 -1.162 -47.715 1.00 97.06 112 GLY A C 1
ATOM 865 O O . GLY A 1 112 ? 28.710 -0.832 -48.248 1.00 97.06 112 GLY A O 1
ATOM 866 N N . LEU A 1 113 ? 30.949 -1.118 -48.323 1.00 97.25 113 LEU A N 1
ATOM 867 C CA . LEU A 1 113 ? 31.123 -0.920 -49.755 1.00 97.25 113 LEU A CA 1
ATOM 868 C C . LEU A 1 113 ? 31.328 -2.279 -50.420 1.00 97.25 113 LEU A C 1
ATOM 870 O O . LEU A 1 113 ? 32.168 -3.065 -49.981 1.00 97.25 113 LEU A O 1
ATOM 874 N N . TYR A 1 114 ? 30.584 -2.542 -51.485 1.00 96.75 114 TYR A N 1
ATOM 875 C CA . TYR A 1 114 ? 30.554 -3.828 -52.168 1.00 96.75 114 TYR A CA 1
ATOM 876 C C . TYR A 1 114 ? 30.780 -3.664 -53.668 1.00 96.75 114 TYR A C 1
ATOM 878 O O . TYR A 1 114 ? 30.426 -2.644 -54.262 1.00 96.75 114 TYR A O 1
ATOM 886 N N . ALA A 1 115 ? 31.354 -4.688 -54.293 1.00 95.38 115 ALA A N 1
ATOM 887 C CA . ALA A 1 115 ? 31.499 -4.751 -55.742 1.00 95.38 115 ALA A CA 1
ATOM 888 C C . ALA A 1 115 ? 30.160 -5.103 -56.415 1.00 95.38 115 ALA A C 1
ATOM 890 O O . ALA A 1 115 ? 29.545 -6.110 -56.064 1.00 95.38 115 ALA A O 1
ATOM 891 N N . SER A 1 116 ? 29.720 -4.341 -57.423 1.00 95.62 116 SER A N 1
ATOM 892 C CA . SER A 1 116 ? 28.499 -4.673 -58.189 1.00 95.62 116 SER A CA 1
ATOM 893 C C . SER A 1 116 ? 28.737 -5.732 -59.274 1.00 95.62 116 SER A C 1
ATOM 895 O O . SER A 1 116 ? 27.786 -6.278 -59.829 1.00 95.62 116 SER A O 1
ATOM 897 N N . ALA A 1 117 ? 29.999 -6.018 -59.598 1.00 91.31 117 ALA A N 1
ATOM 898 C CA . ALA A 1 117 ? 30.435 -7.009 -60.578 1.00 91.31 117 ALA A CA 1
ATOM 899 C C . ALA A 1 117 ? 31.778 -7.624 -60.146 1.00 91.31 117 ALA A C 1
ATOM 901 O O . ALA A 1 117 ? 32.427 -7.109 -59.238 1.00 91.31 117 ALA A O 1
ATOM 902 N N . ASP A 1 118 ? 32.209 -8.698 -60.809 1.00 91.06 118 ASP A N 1
ATOM 903 C CA . ASP A 1 118 ? 33.509 -9.322 -60.545 1.00 91.06 118 ASP A CA 1
ATOM 904 C C . ASP A 1 118 ? 34.665 -8.345 -60.841 1.00 91.06 118 ASP A C 1
ATOM 906 O O . ASP A 1 118 ? 34.825 -7.868 -61.968 1.00 91.06 118 ASP A O 1
ATOM 910 N N . LEU A 1 119 ? 35.508 -8.075 -59.843 1.00 86.69 119 LEU A N 1
ATOM 911 C CA . LEU A 1 119 ? 36.709 -7.248 -59.962 1.00 86.69 119 LEU A CA 1
ATOM 912 C C . LEU A 1 119 ? 37.929 -8.154 -60.086 1.00 86.69 119 LEU A C 1
ATOM 914 O O . LEU A 1 119 ? 38.257 -8.879 -59.150 1.00 86.69 119 LEU A O 1
ATOM 918 N N . THR A 1 120 ? 38.612 -8.110 -61.229 1.00 85.25 120 THR A N 1
ATOM 919 C CA . THR A 1 120 ? 39.809 -8.927 -61.488 1.00 85.25 120 THR A CA 1
ATOM 920 C C . THR A 1 120 ? 41.073 -8.077 -61.390 1.00 85.25 120 THR A C 1
ATOM 922 O O . THR A 1 120 ? 41.210 -7.088 -62.109 1.00 85.25 120 THR A O 1
ATOM 925 N N . ALA A 1 121 ? 42.012 -8.459 -60.526 1.00 80.69 121 ALA A N 1
ATOM 926 C CA . ALA A 1 121 ? 43.314 -7.813 -60.406 1.00 80.69 121 ALA A CA 1
ATOM 927 C C . ALA A 1 121 ? 44.297 -8.293 -61.489 1.00 80.69 121 ALA A C 1
ATOM 929 O O . ALA A 1 121 ? 44.110 -9.332 -62.125 1.00 80.69 121 ALA A O 1
ATOM 930 N N . ALA A 1 122 ? 45.392 -7.551 -61.676 1.00 77.31 122 ALA A N 1
ATOM 931 C CA . ALA A 1 122 ? 46.404 -7.847 -62.696 1.00 77.31 122 ALA A CA 1
ATOM 932 C C . ALA A 1 122 ? 47.128 -9.196 -62.496 1.00 77.31 122 ALA A C 1
ATOM 934 O O . ALA A 1 122 ? 47.661 -9.754 -63.452 1.00 77.31 122 ALA A O 1
ATOM 935 N N . ASP A 1 123 ? 47.138 -9.733 -61.273 1.00 81.12 123 ASP A N 1
ATOM 936 C CA . ASP A 1 123 ? 47.685 -11.057 -60.951 1.00 81.12 123 ASP A CA 1
ATOM 937 C C . ASP A 1 123 ? 46.689 -12.212 -61.190 1.00 81.12 123 ASP A C 1
ATOM 939 O O . ASP A 1 123 ? 47.040 -13.379 -61.006 1.00 81.12 123 ASP A O 1
ATOM 943 N N . GLY A 1 124 ? 45.463 -11.897 -61.628 1.00 81.25 124 GLY A N 1
ATOM 944 C CA . GLY A 1 124 ? 44.387 -12.849 -61.902 1.00 81.25 124 GLY A CA 1
ATOM 945 C C . GLY A 1 124 ? 43.485 -13.170 -60.706 1.00 81.25 124 GLY A C 1
ATOM 946 O O . GLY A 1 124 ? 42.582 -13.993 -60.852 1.00 81.25 124 GLY A O 1
ATOM 947 N N . SER A 1 125 ? 43.697 -12.556 -59.537 1.00 85.25 125 SER A N 1
ATOM 948 C CA . SER A 1 125 ? 42.773 -12.680 -58.402 1.00 85.25 125 SER A CA 1
ATOM 949 C C . SER A 1 125 ? 41.444 -11.959 -58.672 1.00 85.25 125 SER A C 1
ATOM 951 O O . SER A 1 125 ? 41.415 -10.952 -59.375 1.00 85.25 125 SER A O 1
ATOM 953 N N . VAL A 1 126 ? 40.334 -12.493 -58.145 1.00 87.88 126 VAL A N 1
ATOM 954 C CA . VAL A 1 126 ? 38.977 -11.970 -58.392 1.00 87.88 126 VAL A CA 1
ATOM 955 C C . VAL A 1 126 ? 38.239 -11.733 -57.077 1.00 87.88 126 VAL A C 1
ATOM 957 O O . VAL A 1 126 ? 38.147 -12.641 -56.249 1.00 87.88 126 VAL A O 1
ATOM 960 N N . ILE A 1 127 ? 37.669 -10.540 -56.910 1.00 86.69 127 ILE A N 1
ATOM 961 C CA . ILE A 1 127 ? 36.628 -10.252 -55.917 1.00 86.69 127 ILE A CA 1
ATOM 962 C C . ILE A 1 127 ? 35.284 -10.392 -56.639 1.00 86.69 127 ILE A C 1
ATOM 964 O O . ILE A 1 127 ? 35.051 -9.646 -57.588 1.00 86.69 127 ILE A O 1
ATOM 968 N N . PRO A 1 128 ? 34.417 -11.342 -56.260 1.00 92.25 128 PRO A N 1
ATOM 969 C CA . PRO A 1 128 ? 33.168 -11.567 -56.975 1.00 92.25 128 PRO A CA 1
ATOM 970 C C . PRO A 1 128 ? 32.166 -10.428 -56.754 1.00 92.25 128 PRO A C 1
ATOM 972 O O . PRO A 1 128 ? 32.260 -9.684 -55.773 1.00 92.25 128 PRO A O 1
ATOM 975 N N . ALA A 1 129 ? 31.156 -10.346 -57.619 1.00 93.94 129 ALA A N 1
ATOM 976 C CA . ALA A 1 129 ? 29.977 -9.515 -57.389 1.00 93.94 129 ALA A CA 1
ATOM 977 C C . ALA A 1 129 ? 29.360 -9.794 -56.000 1.00 93.94 129 ALA A C 1
ATOM 979 O O . ALA A 1 129 ? 29.225 -10.947 -55.583 1.00 93.94 129 ALA A O 1
ATOM 980 N N . GLY A 1 130 ? 29.011 -8.734 -55.270 1.00 93.62 130 GLY A N 1
ATOM 981 C CA . GLY A 1 130 ? 28.573 -8.786 -53.871 1.00 93.62 130 GLY A CA 1
ATOM 982 C C . GLY A 1 130 ? 29.711 -8.958 -52.855 1.00 93.62 130 GLY A C 1
ATOM 983 O O . GLY A 1 130 ? 29.457 -9.071 -51.656 1.00 93.62 130 GLY A O 1
ATOM 984 N N . GLY A 1 131 ? 30.970 -8.986 -53.300 1.00 94.31 131 GLY A N 1
ATOM 985 C CA . GLY A 1 131 ? 32.136 -9.025 -52.423 1.00 94.31 131 GLY A CA 1
ATOM 986 C C . GLY A 1 131 ? 32.289 -7.729 -51.623 1.00 94.31 131 GLY A C 1
ATOM 987 O O . GLY A 1 131 ? 32.274 -6.641 -52.197 1.00 94.31 131 GLY A O 1
ATOM 988 N N . LEU A 1 132 ? 32.447 -7.852 -50.302 1.00 94.62 132 LEU A N 1
ATOM 989 C CA . LEU A 1 132 ? 32.693 -6.736 -49.384 1.00 94.62 132 LEU A CA 1
ATOM 990 C C . LEU A 1 132 ? 34.126 -6.211 -49.549 1.00 94.62 132 LEU A C 1
ATOM 992 O O . LEU A 1 132 ? 35.080 -6.979 -49.432 1.00 94.62 132 LEU A O 1
ATOM 996 N N . LEU A 1 133 ? 34.261 -4.907 -49.778 1.00 93.88 133 LEU A N 1
ATOM 997 C CA . LEU A 1 133 ? 35.535 -4.218 -49.994 1.00 93.88 133 LEU A CA 1
ATOM 998 C C . LEU A 1 133 ? 36.010 -3.496 -48.733 1.00 93.88 133 LEU A C 1
ATOM 1000 O O . LEU A 1 133 ? 37.157 -3.650 -48.324 1.00 93.88 133 LEU A O 1
ATOM 1004 N N . GLU A 1 134 ? 35.119 -2.741 -48.094 1.00 95.88 134 GLU A N 1
ATOM 1005 C CA . GLU A 1 134 ? 35.437 -1.917 -46.926 1.00 95.88 134 GLU A CA 1
ATOM 1006 C C . GLU A 1 134 ? 34.214 -1.789 -46.019 1.00 95.88 134 GLU A C 1
ATOM 1008 O O . GLU A 1 134 ? 33.075 -1.823 -46.489 1.00 95.88 134 GLU A O 1
ATOM 1013 N N . VAL A 1 135 ? 34.450 -1.644 -44.716 1.00 96.38 135 VAL A N 1
ATOM 1014 C CA . VAL A 1 135 ? 33.419 -1.352 -43.717 1.00 96.38 135 VAL A CA 1
ATOM 1015 C C . VAL A 1 135 ? 33.826 -0.092 -42.981 1.00 96.38 135 VAL A C 1
ATOM 1017 O O . VAL A 1 135 ? 34.947 -0.010 -42.481 1.00 96.38 135 VAL A O 1
ATOM 1020 N N . VAL A 1 136 ? 32.903 0.853 -42.883 1.00 96.25 136 VAL A N 1
ATOM 1021 C CA . VAL A 1 136 ? 33.120 2.143 -42.228 1.00 96.25 136 VAL A CA 1
ATOM 1022 C C . VAL A 1 136 ? 32.028 2.384 -41.197 1.00 96.25 136 VAL A C 1
ATOM 1024 O O . VAL A 1 136 ? 30.868 2.024 -41.406 1.00 96.25 136 VAL A O 1
ATOM 1027 N N . SER A 1 137 ? 32.405 2.984 -40.073 1.00 95.06 137 SER A N 1
ATOM 1028 C CA . SER A 1 137 ? 31.464 3.445 -39.051 1.00 95.06 137 SER A CA 1
ATOM 1029 C C . SER A 1 137 ? 31.066 4.890 -39.315 1.00 95.06 137 SER A C 1
ATOM 1031 O O . SER A 1 137 ? 31.842 5.675 -39.865 1.00 95.06 137 SER A O 1
ATOM 1033 N N . VAL A 1 138 ? 29.860 5.249 -38.893 1.00 93.94 138 VAL A N 1
ATOM 1034 C CA . VAL A 1 138 ? 29.360 6.618 -39.001 1.00 93.94 138 VAL A CA 1
ATOM 1035 C C . VAL A 1 138 ? 30.048 7.528 -37.973 1.00 93.94 138 VAL A C 1
ATOM 1037 O O . VAL A 1 138 ? 30.276 7.146 -36.827 1.00 93.94 138 VAL A O 1
ATOM 1040 N N . SER A 1 139 ? 30.381 8.750 -38.386 1.00 91.19 139 SER A N 1
ATOM 1041 C CA . SER A 1 139 ? 30.980 9.804 -37.558 1.00 91.19 139 SER A CA 1
ATOM 1042 C C . SER A 1 139 ? 30.130 11.075 -37.593 1.00 91.19 139 SER A C 1
ATOM 1044 O O . SER A 1 139 ? 29.456 11.352 -38.586 1.00 91.19 139 SER A O 1
ATOM 1046 N N . SER A 1 140 ? 30.163 11.870 -36.522 1.00 88.62 140 SER A N 1
ATOM 1047 C CA . SER A 1 140 ? 29.505 13.180 -36.490 1.00 88.62 140 SER A CA 1
ATOM 1048 C C . SER A 1 140 ? 30.263 14.217 -37.323 1.00 88.62 140 SER A C 1
ATOM 1050 O O . SER A 1 140 ? 31.488 14.170 -37.443 1.00 88.62 140 SER A O 1
ATOM 1052 N N . VAL A 1 141 ? 29.526 15.164 -37.905 1.00 84.56 141 VAL A N 1
ATOM 1053 C CA . VAL A 1 141 ? 30.074 16.269 -38.706 1.00 84.56 141 VAL A CA 1
ATOM 1054 C C . VAL A 1 141 ? 29.934 17.582 -37.932 1.00 84.56 141 VAL A C 1
ATOM 1056 O O . VAL A 1 141 ? 28.922 17.813 -37.272 1.00 84.56 141 VAL A O 1
ATOM 1059 N N . GLU A 1 142 ? 30.930 18.473 -38.023 1.00 75.31 142 GLU A N 1
ATOM 1060 C CA . GLU A 1 142 ? 30.952 19.760 -37.296 1.00 75.31 142 GLU A CA 1
ATOM 1061 C C . GLU A 1 142 ? 29.734 20.659 -37.583 1.00 75.31 142 GLU A C 1
ATOM 1063 O O . GLU A 1 142 ? 29.332 21.452 -36.734 1.00 75.31 142 GLU A O 1
ATOM 1068 N N . SER A 1 143 ? 29.123 20.531 -38.763 1.00 67.62 143 SER A N 1
ATOM 1069 C CA . SER A 1 143 ? 27.932 21.281 -39.184 1.00 67.62 143 SER A CA 1
ATOM 1070 C C . SER A 1 143 ? 26.610 20.751 -38.613 1.00 67.62 143 SER A C 1
ATOM 1072 O O . SER A 1 143 ? 25.557 21.303 -38.929 1.00 67.62 143 SER A O 1
ATOM 1074 N N . GLY A 1 144 ? 26.649 19.684 -37.812 1.00 67.94 144 GLY A N 1
ATOM 1075 C CA . GLY A 1 144 ? 25.482 18.870 -37.481 1.00 67.94 144 GLY A CA 1
ATOM 1076 C C . GLY A 1 144 ? 25.228 17.799 -38.548 1.00 67.94 144 GLY A C 1
ATOM 1077 O O . GLY A 1 144 ? 25.537 17.991 -39.726 1.00 67.94 144 GLY A O 1
ATOM 1078 N N . GLY A 1 145 ? 24.688 16.658 -38.116 1.00 80.31 145 GLY A N 1
ATOM 1079 C CA . GLY A 1 145 ? 24.492 15.468 -38.948 1.00 80.31 145 GLY A CA 1
ATOM 1080 C C . GLY A 1 145 ? 25.650 14.473 -38.873 1.00 80.31 145 GLY A C 1
ATOM 1081 O O . GLY A 1 145 ? 26.631 14.669 -38.147 1.00 80.31 145 GLY A O 1
ATOM 1082 N N . TYR A 1 146 ? 25.518 13.381 -39.621 1.00 90.25 146 TYR A N 1
ATOM 1083 C CA . TYR A 1 146 ? 26.452 12.265 -39.572 1.00 90.25 146 TYR A CA 1
ATOM 1084 C C . TYR A 1 146 ? 26.919 11.871 -40.975 1.00 90.25 146 TYR A C 1
ATOM 1086 O O . TYR A 1 146 ? 26.213 12.082 -41.961 1.00 90.25 146 TYR A O 1
ATOM 1094 N N . SER A 1 147 ? 28.116 11.302 -41.083 1.00 93.56 147 SER A N 1
ATOM 1095 C CA . SER A 1 147 ? 28.677 10.860 -42.360 1.00 93.56 147 SER A CA 1
ATOM 1096 C C . SER A 1 147 ? 29.549 9.622 -42.214 1.00 93.56 147 SER A C 1
ATOM 1098 O O . SER A 1 147 ? 30.022 9.304 -41.123 1.00 93.56 147 SER A O 1
ATOM 1100 N N . ALA A 1 148 ? 29.761 8.927 -43.323 1.00 94.50 148 ALA A N 1
ATOM 1101 C CA . ALA A 1 148 ? 30.724 7.847 -43.436 1.00 94.50 148 ALA A CA 1
ATOM 1102 C C . ALA A 1 148 ? 31.470 7.975 -44.768 1.00 94.50 148 ALA A C 1
ATOM 1104 O O . ALA A 1 148 ? 30.839 8.173 -45.808 1.00 94.50 148 ALA A O 1
ATOM 1105 N N . SER A 1 149 ? 32.796 7.852 -44.731 1.00 93.38 149 SER A N 1
ATOM 1106 C CA . SER A 1 149 ? 33.658 7.990 -45.910 1.00 93.38 149 SER A CA 1
ATOM 1107 C C . SER A 1 149 ? 34.523 6.750 -46.081 1.00 93.38 149 SER A C 1
ATOM 1109 O O . SER A 1 149 ? 35.098 6.259 -45.111 1.00 93.38 149 SER A O 1
ATOM 1111 N N . PHE A 1 150 ? 34.610 6.257 -47.312 1.00 94.69 150 PHE A N 1
ATOM 1112 C CA . PHE A 1 150 ? 35.384 5.079 -47.697 1.00 94.69 150 PHE A CA 1
ATOM 1113 C C . PHE A 1 150 ? 36.716 5.520 -48.299 1.00 94.69 150 PHE A C 1
ATOM 1115 O O . PHE A 1 150 ? 36.736 6.340 -49.218 1.00 94.69 150 PHE A O 1
ATOM 1122 N N . ALA A 1 151 ? 37.823 4.975 -47.794 1.00 82.12 151 ALA A N 1
ATOM 1123 C CA . ALA A 1 151 ? 39.175 5.380 -48.188 1.00 82.12 151 ALA A CA 1
ATOM 1124 C C . ALA A 1 151 ? 39.890 4.344 -49.072 1.00 82.12 151 ALA A C 1
ATOM 1126 O O . ALA A 1 151 ? 41.077 4.505 -49.376 1.00 82.12 151 ALA A O 1
ATOM 1127 N N . SER A 1 152 ? 39.204 3.266 -49.463 1.00 84.38 152 SER A N 1
ATOM 1128 C CA . SER A 1 152 ? 39.774 2.229 -50.322 1.00 84.38 152 SER A CA 1
ATOM 1129 C C . SER A 1 152 ? 40.255 2.774 -51.665 1.00 84.38 152 SER A C 1
ATOM 1131 O O . SER A 1 152 ? 39.583 3.555 -52.333 1.00 84.38 152 SER A O 1
ATOM 1133 N N . ASP A 1 153 ? 41.419 2.294 -52.100 1.00 86.75 153 ASP A N 1
ATOM 1134 C CA . ASP A 1 153 ? 41.936 2.539 -53.447 1.00 86.75 153 ASP A CA 1
ATOM 1135 C C . ASP A 1 153 ? 41.196 1.634 -54.445 1.00 86.75 153 ASP A C 1
ATOM 1137 O O . ASP A 1 153 ? 41.579 0.486 -54.683 1.00 86.75 153 ASP A O 1
ATOM 1141 N N . LEU A 1 154 ? 40.074 2.138 -54.962 1.00 89.50 154 LEU A N 1
ATOM 1142 C CA . LEU A 1 154 ? 39.175 1.397 -55.844 1.00 89.50 154 LEU A CA 1
ATOM 1143 C C . LEU A 1 154 ? 39.615 1.497 -57.315 1.00 89.50 154 LEU A C 1
ATOM 1145 O O . LEU A 1 154 ? 39.957 2.585 -57.781 1.00 89.50 154 LEU A O 1
ATOM 1149 N N . PRO A 1 155 ? 39.547 0.405 -58.099 1.00 88.38 155 PRO A N 1
ATOM 1150 C CA . PRO A 1 155 ? 39.617 0.508 -59.553 1.00 88.38 155 PRO A CA 1
ATOM 1151 C C . PRO A 1 155 ? 38.353 1.176 -60.123 1.00 88.38 155 PRO A C 1
ATOM 1153 O O . PRO A 1 155 ? 37.309 1.228 -59.471 1.00 88.38 155 PRO A O 1
ATOM 1156 N N . PHE A 1 156 ? 38.406 1.649 -61.370 1.00 89.75 156 PHE A N 1
ATOM 1157 C CA . PHE A 1 156 ? 37.187 2.086 -62.057 1.00 89.75 156 PHE A CA 1
ATOM 1158 C C . PHE A 1 156 ? 36.202 0.923 -62.186 1.00 89.75 156 PHE A C 1
ATOM 1160 O O . PHE A 1 156 ? 36.592 -0.199 -62.517 1.00 89.75 156 PHE A O 1
ATOM 1167 N N . GLY A 1 157 ? 34.928 1.191 -61.929 1.00 89.25 157 GLY A N 1
ATOM 1168 C CA . GLY A 1 157 ? 33.905 0.158 -61.893 1.00 89.25 157 GLY A CA 1
ATOM 1169 C C . GLY A 1 157 ? 32.625 0.599 -61.198 1.00 89.25 157 GLY A C 1
ATOM 1170 O O . GLY A 1 157 ? 32.466 1.753 -60.792 1.00 89.25 157 GLY A O 1
ATOM 1171 N N . SER A 1 158 ? 31.704 -0.352 -61.076 1.00 92.75 158 SER A N 1
ATOM 1172 C CA . SER A 1 158 ? 30.430 -0.173 -60.385 1.00 92.75 158 SER A CA 1
ATOM 1173 C C . SER A 1 158 ? 30.455 -0.877 -59.034 1.00 92.75 158 SER A C 1
ATOM 1175 O O . SER A 1 158 ? 30.844 -2.042 -58.923 1.00 92.75 158 SER A O 1
ATOM 1177 N N . TYR A 1 159 ? 29.990 -0.155 -58.029 1.00 95.94 159 TYR A N 1
ATOM 1178 C CA . TYR A 1 159 ? 29.951 -0.525 -56.626 1.00 95.94 159 TYR A CA 1
ATOM 1179 C C . TYR A 1 159 ? 28.581 -0.184 -56.049 1.00 95.94 159 TYR A C 1
ATOM 1181 O O . TYR A 1 159 ? 27.762 0.484 -56.689 1.00 95.94 159 TYR A O 1
ATOM 1189 N N . TYR A 1 160 ? 28.340 -0.606 -54.818 1.00 97.06 160 TYR A N 1
ATOM 1190 C CA . TYR A 1 160 ? 27.219 -0.112 -54.039 1.00 97.06 160 TYR A CA 1
ATOM 1191 C C . TYR A 1 160 ? 27.564 -0.043 -52.557 1.00 97.06 160 TYR A C 1
ATOM 1193 O O . TYR A 1 160 ? 28.403 -0.792 -52.052 1.00 97.06 160 TYR A O 1
ATOM 1201 N N . VAL A 1 161 ? 26.903 0.875 -51.865 1.00 97.56 161 VAL A N 1
ATOM 1202 C CA . VAL A 1 161 ? 26.968 1.025 -50.415 1.00 97.56 161 VAL A CA 1
ATOM 1203 C C . VAL A 1 161 ? 25.691 0.453 -49.813 1.00 97.56 161 VAL A C 1
ATOM 1205 O O . VAL A 1 161 ? 24.597 0.724 -50.306 1.00 97.56 161 VAL A O 1
ATOM 1208 N N . LYS A 1 162 ? 25.823 -0.348 -48.755 1.00 96.94 162 LYS A N 1
ATOM 1209 C CA . LYS A 1 162 ? 24.695 -0.942 -48.025 1.00 96.94 162 LYS A CA 1
ATOM 1210 C C . LYS A 1 162 ? 24.926 -0.840 -46.519 1.00 96.94 162 LYS A C 1
ATOM 1212 O O . LYS A 1 162 ? 26.044 -1.072 -46.049 1.00 96.94 162 LYS A O 1
ATOM 1217 N N . GLU A 1 163 ? 23.879 -0.507 -45.768 1.00 97.00 163 GLU A N 1
ATOM 1218 C CA . GLU A 1 163 ? 23.916 -0.524 -44.302 1.00 97.00 163 GLU A CA 1
ATOM 1219 C C . GLU A 1 163 ? 24.118 -1.962 -43.793 1.00 97.00 163 GLU A C 1
ATOM 1221 O O . GLU A 1 163 ? 23.530 -2.915 -44.305 1.00 97.00 163 GLU A O 1
ATOM 1226 N N . ARG A 1 164 ? 25.014 -2.148 -42.821 1.00 95.19 164 ARG A N 1
ATOM 1227 C CA . ARG A 1 164 ? 25.357 -3.472 -42.269 1.00 95.19 164 ARG A CA 1
ATOM 1228 C C . ARG A 1 164 ? 24.856 -3.663 -40.853 1.00 95.19 164 ARG A C 1
ATOM 1230 O O . ARG A 1 164 ? 24.444 -4.763 -40.497 1.00 95.19 164 ARG A O 1
ATOM 1237 N N . THR A 1 165 ? 24.960 -2.617 -40.047 1.00 94.62 165 THR A N 1
ATOM 1238 C CA . THR A 1 165 ? 24.485 -2.587 -38.668 1.00 94.62 165 THR A CA 1
ATOM 1239 C C . THR A 1 165 ? 23.817 -1.250 -38.426 1.00 94.62 165 THR A C 1
ATOM 1241 O O . THR A 1 165 ? 24.244 -0.244 -38.989 1.00 94.62 165 THR A O 1
ATOM 1244 N N . THR A 1 166 ? 22.801 -1.259 -37.573 1.00 92.69 166 THR A N 1
ATOM 1245 C CA . THR A 1 166 ? 22.183 -0.057 -37.024 1.00 92.69 166 THR A CA 1
ATOM 1246 C C . THR A 1 166 ? 21.978 -0.251 -35.523 1.00 92.69 166 THR A C 1
ATOM 1248 O O . THR A 1 166 ? 22.163 -1.361 -35.009 1.00 92.69 166 THR A O 1
ATOM 1251 N N . ASN A 1 167 ? 21.643 0.816 -34.804 1.00 90.81 167 ASN A N 1
ATOM 1252 C CA . ASN A 1 167 ? 21.329 0.717 -33.383 1.00 90.81 167 ASN A CA 1
ATOM 1253 C C . ASN A 1 167 ? 20.034 -0.091 -33.173 1.00 90.81 167 ASN A C 1
ATOM 1255 O O . ASN A 1 167 ? 19.113 -0.018 -33.981 1.00 90.81 167 ASN A O 1
ATOM 1259 N N . GLY A 1 168 ? 19.949 -0.846 -32.073 1.00 86.38 168 GLY A N 1
ATOM 1260 C CA . GLY A 1 168 ? 18.830 -1.757 -31.803 1.00 86.38 168 GLY A CA 1
ATOM 1261 C C . GLY A 1 168 ? 17.442 -1.107 -31.735 1.00 86.38 168 GLY A C 1
ATOM 1262 O O . GLY A 1 168 ? 16.462 -1.836 -31.793 1.00 86.38 168 GLY A O 1
ATOM 1263 N N . ALA A 1 169 ? 17.349 0.223 -31.636 1.00 87.88 169 ALA A N 1
ATOM 1264 C CA . ALA A 1 169 ? 16.088 0.962 -31.676 1.00 87.88 169 ALA A CA 1
ATOM 1265 C C . ALA A 1 169 ? 15.560 1.255 -33.095 1.00 87.88 169 ALA A C 1
ATOM 1267 O O . ALA A 1 169 ? 14.432 1.729 -33.229 1.00 87.88 169 ALA A O 1
ATOM 1268 N N . TYR A 1 170 ? 16.345 0.990 -34.143 1.00 91.00 170 TYR A N 1
ATOM 1269 C CA . TYR A 1 170 ? 16.042 1.375 -35.522 1.00 91.00 170 TYR A CA 1
ATOM 1270 C C . TYR A 1 170 ? 15.898 0.167 -36.451 1.00 91.00 170 TYR A C 1
ATOM 1272 O O . TYR A 1 170 ? 16.510 -0.885 -36.256 1.00 91.00 170 TYR A O 1
ATOM 1280 N N . ILE A 1 171 ? 15.115 0.340 -37.513 1.00 91.75 171 ILE A N 1
ATOM 1281 C CA . ILE A 1 171 ? 14.955 -0.645 -38.582 1.00 91.75 171 ILE A CA 1
ATOM 1282 C C . ILE A 1 171 ? 16.205 -0.625 -39.469 1.00 91.75 171 ILE A C 1
ATOM 1284 O O . ILE A 1 171 ? 16.525 0.399 -40.076 1.00 91.75 171 ILE A O 1
ATOM 1288 N N . LEU A 1 172 ? 16.903 -1.762 -39.568 1.00 92.94 172 LEU A N 1
ATOM 1289 C CA . LEU A 1 172 ? 18.044 -1.932 -40.475 1.00 92.94 172 LEU A CA 1
ATOM 1290 C C . LEU A 1 172 ? 17.580 -1.846 -41.935 1.00 92.94 172 LEU A C 1
ATOM 1292 O O . LEU A 1 172 ? 16.702 -2.605 -42.348 1.00 92.94 172 LEU A O 1
ATOM 1296 N N . SER A 1 173 ? 18.193 -0.963 -42.725 1.00 92.25 173 SER A N 1
ATOM 1297 C CA . SER A 1 173 ? 17.846 -0.814 -44.136 1.00 92.25 173 SER A CA 1
ATOM 1298 C C . SER A 1 173 ? 18.539 -1.859 -45.008 1.00 92.25 173 SER A C 1
ATOM 1300 O O . SER A 1 173 ? 19.762 -2.000 -45.002 1.00 92.25 173 SER A O 1
ATOM 1302 N N . ASP A 1 174 ? 17.756 -2.552 -45.836 1.00 92.06 174 ASP A N 1
ATOM 1303 C CA . ASP A 1 174 ? 18.275 -3.456 -46.866 1.00 92.06 174 ASP A CA 1
ATOM 1304 C C . ASP A 1 174 ? 18.592 -2.752 -48.199 1.00 92.06 174 ASP A C 1
ATOM 1306 O O . ASP A 1 174 ? 19.060 -3.406 -49.136 1.00 92.06 174 ASP A O 1
ATOM 1310 N N . GLN A 1 175 ? 18.360 -1.437 -48.289 1.00 95.00 175 GLN A N 1
ATOM 1311 C CA . GLN A 1 175 ? 18.553 -0.645 -49.503 1.00 95.00 175 GLN A CA 1
ATOM 1312 C C . GLN A 1 175 ? 20.028 -0.605 -49.935 1.00 95.00 175 GLN A C 1
ATOM 1314 O O . GLN A 1 175 ? 20.929 -0.319 -49.145 1.00 95.00 175 GLN A O 1
ATOM 1319 N N . GLU A 1 176 ? 20.261 -0.837 -51.227 1.00 96.62 176 GLU A N 1
ATOM 1320 C CA . GLU A 1 176 ? 21.573 -0.708 -51.863 1.00 96.62 176 GLU A CA 1
ATOM 1321 C C . GLU A 1 176 ? 21.659 0.624 -52.615 1.00 96.62 176 GLU A C 1
ATOM 1323 O O . GLU A 1 176 ? 20.776 0.962 -53.410 1.00 96.62 176 GLU A O 1
ATOM 1328 N N . TYR A 1 177 ? 22.727 1.381 -52.368 1.00 96.75 177 TYR A N 1
ATOM 1329 C CA . TYR A 1 177 ? 22.973 2.677 -52.995 1.00 96.75 177 TYR A CA 1
ATOM 1330 C C . TYR A 1 177 ? 24.089 2.555 -54.036 1.00 96.75 177 TYR A C 1
ATOM 1332 O O . TYR A 1 177 ? 25.234 2.300 -53.657 1.00 96.75 177 TYR A O 1
ATOM 1340 N N . PRO A 1 178 ? 23.803 2.726 -55.337 1.00 96.38 178 PRO A N 1
ATOM 1341 C CA . PRO A 1 178 ? 24.799 2.543 -56.386 1.00 96.38 178 PRO A CA 1
ATOM 1342 C C . PRO A 1 178 ? 25.880 3.630 -56.349 1.00 96.38 178 PRO A C 1
ATOM 1344 O O . PRO A 1 178 ? 25.603 4.807 -56.126 1.00 96.38 178 PRO A O 1
ATOM 1347 N N . VAL A 1 179 ? 27.117 3.226 -56.626 1.00 95.06 179 VAL A N 1
ATOM 1348 C CA . VAL A 1 179 ? 28.309 4.077 -56.714 1.00 95.06 179 VAL A CA 1
ATOM 1349 C C . VAL A 1 179 ? 29.068 3.698 -57.981 1.00 95.06 179 VAL A C 1
ATOM 1351 O O . VAL A 1 179 ? 29.381 2.532 -58.200 1.00 95.06 179 VAL A O 1
ATOM 1354 N N . VAL A 1 180 ? 29.375 4.668 -58.838 1.00 93.81 180 VAL A N 1
ATOM 1355 C CA . VAL A 1 180 ? 30.075 4.420 -60.107 1.00 93.81 180 VAL A CA 1
ATOM 1356 C C . VAL A 1 180 ? 31.332 5.273 -60.159 1.00 93.81 180 VAL A C 1
ATOM 1358 O O . VAL A 1 180 ? 31.244 6.498 -60.138 1.00 93.81 180 VAL A O 1
ATOM 1361 N N . PHE A 1 181 ? 32.497 4.626 -60.229 1.00 92.69 181 PHE A N 1
ATOM 1362 C CA . PHE A 1 181 ? 33.778 5.308 -60.375 1.00 92.69 181 PHE A CA 1
ATOM 1363 C C . PHE A 1 181 ? 34.280 5.184 -61.814 1.00 92.69 181 PHE A C 1
ATOM 1365 O O . PHE A 1 181 ? 34.629 4.096 -62.274 1.00 92.69 181 PHE A O 1
ATOM 1372 N N . GLU A 1 182 ? 34.332 6.316 -62.513 1.00 92.06 182 GLU A N 1
ATOM 1373 C CA . GLU A 1 182 ? 34.771 6.437 -63.903 1.00 92.06 182 GLU A CA 1
ATOM 1374 C C . GLU A 1 182 ? 35.887 7.479 -64.040 1.00 92.06 182 GLU A C 1
ATOM 1376 O O . GLU A 1 182 ? 36.099 8.321 -63.167 1.00 92.06 182 GLU A O 1
ATOM 1381 N N . TYR A 1 183 ? 36.609 7.418 -65.159 1.00 91.38 183 TYR A N 1
ATOM 1382 C CA . TYR A 1 183 ? 37.710 8.333 -65.441 1.00 91.38 183 TYR A CA 1
ATOM 1383 C C . TYR A 1 183 ? 37.220 9.780 -65.592 1.00 91.38 183 TYR A C 1
ATOM 1385 O O . TYR A 1 183 ? 36.459 10.092 -66.508 1.00 91.38 183 TYR A O 1
ATOM 1393 N N . ALA A 1 184 ? 37.722 10.678 -64.742 1.00 91.56 184 ALA A N 1
ATOM 1394 C CA . ALA A 1 184 ? 37.312 12.085 -64.698 1.00 91.56 184 ALA A CA 1
ATOM 1395 C C . ALA A 1 184 ? 38.243 13.038 -65.479 1.00 91.56 184 ALA A C 1
ATOM 1397 O O . ALA A 1 184 ? 38.077 14.255 -65.429 1.00 91.56 184 ALA A O 1
ATOM 1398 N N . GLY A 1 185 ? 39.214 12.498 -66.225 1.00 91.62 185 GLY A N 1
ATOM 1399 C CA . GLY A 1 185 ? 40.204 13.280 -66.971 1.00 91.62 185 GLY A CA 1
ATOM 1400 C C . GLY A 1 185 ? 41.478 13.566 -66.170 1.00 91.62 185 GLY A C 1
ATOM 1401 O O . GLY A 1 185 ? 41.439 13.723 -64.956 1.00 91.62 185 GLY A O 1
ATOM 1402 N N . GLN A 1 186 ? 42.620 13.640 -66.855 1.00 91.31 186 GLN A N 1
ATOM 1403 C CA . GLN A 1 186 ? 43.975 13.629 -66.271 1.00 91.31 186 GLN A CA 1
ATOM 1404 C C . GLN A 1 186 ? 44.302 14.741 -65.252 1.00 91.31 186 GLN A C 1
ATOM 1406 O O . GLN A 1 186 ? 45.307 14.637 -64.559 1.00 91.31 186 GLN A O 1
ATOM 1411 N N . GLU A 1 187 ? 43.486 15.794 -65.153 1.00 91.69 187 GLU A N 1
ATOM 1412 C CA . GLU A 1 187 ? 43.680 16.895 -64.193 1.00 91.69 187 GLU A CA 1
ATOM 1413 C C . GLU A 1 187 ? 43.041 16.604 -62.820 1.00 91.69 187 GLU A C 1
ATOM 1415 O O . GLU A 1 187 ? 43.283 17.316 -61.845 1.00 91.69 187 GLU A O 1
ATOM 1420 N N . THR A 1 188 ? 42.205 15.566 -62.725 1.00 89.94 188 THR A N 1
ATOM 1421 C CA . THR A 1 188 ? 41.500 15.189 -61.496 1.00 89.94 188 THR A CA 1
ATOM 1422 C C . THR A 1 188 ? 42.237 14.055 -60.799 1.00 89.94 188 THR A C 1
ATOM 1424 O O . THR A 1 188 ? 42.178 12.907 -61.229 1.00 89.94 188 THR A O 1
ATOM 1427 N N . ALA A 1 189 ? 42.916 14.373 -59.697 1.00 90.00 189 ALA A N 1
ATOM 1428 C CA . ALA A 1 189 ? 43.602 13.371 -58.881 1.00 90.00 189 ALA A CA 1
ATOM 1429 C C . ALA A 1 189 ? 42.659 12.554 -57.986 1.00 90.00 189 ALA A C 1
ATOM 1431 O O . ALA A 1 189 ? 42.888 11.364 -57.765 1.00 90.00 189 ALA A O 1
ATOM 1432 N N . LEU A 1 190 ? 41.599 13.197 -57.488 1.00 91.44 190 LEU A N 1
ATOM 1433 C CA . LEU A 1 190 ? 40.621 12.613 -56.577 1.00 91.44 190 LEU A CA 1
ATOM 1434 C C . LEU A 1 190 ? 39.208 12.914 -57.077 1.00 91.44 190 LEU A C 1
ATOM 1436 O O . LEU A 1 190 ? 38.826 14.080 -57.190 1.00 91.44 190 LEU A O 1
ATOM 1440 N N . VAL A 1 191 ? 38.439 11.869 -57.368 1.00 92.19 191 VAL A N 1
ATOM 1441 C CA . VAL A 1 191 ? 37.014 11.970 -57.697 1.00 92.19 191 VAL A CA 1
ATOM 1442 C C . VAL A 1 191 ? 36.207 11.858 -56.410 1.00 92.19 191 VAL A C 1
ATOM 1444 O O . VAL A 1 191 ? 36.364 10.894 -55.671 1.00 92.19 191 VAL A O 1
ATOM 1447 N N . GLN A 1 192 ? 35.342 12.831 -56.137 1.00 92.62 192 GLN A N 1
ATOM 1448 C CA . GLN A 1 192 ? 34.433 12.783 -54.991 1.00 92.62 192 GLN A CA 1
ATOM 1449 C C . GLN A 1 192 ? 33.069 12.271 -55.439 1.00 92.62 192 GLN A C 1
ATOM 1451 O O . GLN A 1 192 ? 32.461 12.844 -56.344 1.00 92.62 192 GLN A O 1
ATOM 1456 N N . ILE A 1 193 ? 32.587 11.207 -54.803 1.00 94.62 193 ILE A N 1
ATOM 1457 C CA . ILE A 1 193 ? 31.260 10.647 -55.049 1.00 94.62 193 ILE A CA 1
ATOM 1458 C C . ILE A 1 193 ? 30.438 10.773 -53.775 1.00 94.62 193 ILE A C 1
ATOM 1460 O O . ILE A 1 193 ? 30.804 10.238 -52.729 1.00 94.62 193 ILE A O 1
ATOM 1464 N N . LEU A 1 194 ? 29.301 11.456 -53.887 1.00 94.88 194 LEU A N 1
ATOM 1465 C CA . LEU A 1 194 ? 28.302 11.508 -52.831 1.00 94.88 194 LEU A CA 1
ATOM 1466 C C . LEU A 1 194 ? 27.274 10.405 -53.063 1.00 94.88 194 LEU A C 1
ATOM 1468 O O . LEU A 1 194 ? 26.605 10.369 -54.098 1.00 94.88 194 LEU A O 1
ATOM 1472 N N . VAL A 1 195 ? 27.162 9.496 -52.102 1.00 95.69 195 VAL A N 1
ATOM 1473 C CA . VAL A 1 195 ? 26.151 8.438 -52.126 1.00 95.69 195 VAL A CA 1
ATOM 1474 C C . VAL A 1 195 ? 24.763 9.070 -52.023 1.00 95.69 195 VAL A C 1
ATOM 1476 O O . VAL A 1 195 ? 24.598 10.092 -51.357 1.00 95.69 195 VAL A O 1
ATOM 1479 N N . ASN A 1 196 ? 23.775 8.464 -52.688 1.00 94.88 196 ASN A N 1
ATOM 1480 C CA . ASN A 1 196 ? 22.388 8.938 -52.689 1.00 94.88 196 ASN A CA 1
ATOM 1481 C C . ASN A 1 196 ? 22.254 10.409 -53.140 1.00 94.88 196 ASN A C 1
ATOM 1483 O O . ASN A 1 196 ? 21.508 11.184 -52.555 1.00 94.88 196 ASN A O 1
ATOM 1487 N N . GLU A 1 197 ? 23.054 10.817 -54.132 1.00 93.00 197 GLU A N 1
ATOM 1488 C CA . GLU A 1 197 ? 23.090 12.194 -54.659 1.00 93.00 197 GLU A CA 1
ATOM 1489 C C . GLU A 1 197 ? 23.401 13.270 -53.592 1.00 93.00 197 GLU A C 1
ATOM 1491 O O . GLU A 1 197 ? 23.156 14.458 -53.795 1.00 93.00 197 GLU A O 1
ATOM 1496 N N . GLY A 1 198 ? 23.991 12.867 -52.460 1.00 90.75 198 GLY A N 1
ATOM 1497 C CA . GLY A 1 198 ? 24.269 13.741 -51.321 1.00 90.75 198 GLY A CA 1
ATOM 1498 C C . GLY A 1 198 ? 23.096 13.919 -50.354 1.00 90.75 198 GLY A C 1
ATOM 1499 O O . GLY A 1 198 ? 23.255 14.620 -49.355 1.00 90.75 198 GLY A O 1
ATOM 1500 N N . GLU A 1 199 ? 21.949 13.283 -50.595 1.00 92.81 199 GLU A N 1
ATOM 1501 C CA . GLU A 1 199 ? 20.851 13.237 -49.631 1.00 92.81 199 GLU A CA 1
ATOM 1502 C C . GLU A 1 199 ? 21.144 12.236 -48.507 1.00 92.81 199 GLU A C 1
ATOM 1504 O O . GLU A 1 199 ? 21.659 11.136 -48.733 1.00 92.81 199 GLU A O 1
ATOM 1509 N N . ALA A 1 200 ? 20.794 12.611 -47.276 1.00 91.50 200 ALA A N 1
ATOM 1510 C CA . ALA A 1 200 ? 21.053 11.779 -46.112 1.00 91.50 200 ALA A CA 1
ATOM 1511 C C . ALA A 1 200 ? 20.185 10.514 -46.112 1.00 91.50 200 ALA A C 1
ATOM 1513 O O . ALA A 1 200 ? 18.971 10.571 -46.295 1.00 91.50 200 ALA A O 1
ATOM 1514 N N . VAL A 1 201 ? 20.806 9.374 -45.826 1.00 92.19 201 VAL A N 1
ATOM 1515 C CA . VAL A 1 201 ? 20.102 8.105 -45.625 1.00 92.19 201 VAL A CA 1
ATOM 1516 C C . VAL A 1 201 ? 19.559 8.048 -44.194 1.00 92.19 201 VAL A C 1
ATOM 1518 O O . VAL A 1 201 ? 20.320 8.191 -43.231 1.00 92.19 201 VAL A O 1
ATOM 1521 N N . SER A 1 202 ? 18.255 7.831 -44.020 1.00 88.50 202 SER A N 1
ATOM 1522 C CA . SER A 1 202 ? 17.592 7.747 -42.709 1.00 88.50 202 SER A CA 1
ATOM 1523 C C . SER A 1 202 ? 17.283 6.306 -42.297 1.00 88.50 202 SER A C 1
ATOM 1525 O O . SER A 1 202 ? 17.110 5.442 -43.150 1.00 88.50 202 SER A O 1
ATOM 1527 N N . ASN A 1 203 ? 17.212 6.055 -40.986 1.00 89.62 203 ASN A N 1
ATOM 1528 C CA . ASN A 1 203 ? 16.527 4.875 -40.451 1.00 89.62 203 ASN A CA 1
ATOM 1529 C C . ASN A 1 203 ? 15.253 5.324 -39.750 1.00 89.62 203 ASN A C 1
ATOM 1531 O O . ASN A 1 203 ? 15.235 6.397 -39.142 1.00 89.62 203 ASN A O 1
ATOM 1535 N N . GLU A 1 204 ? 14.245 4.467 -39.820 1.00 89.06 204 GLU A N 1
ATOM 1536 C CA . GLU A 1 20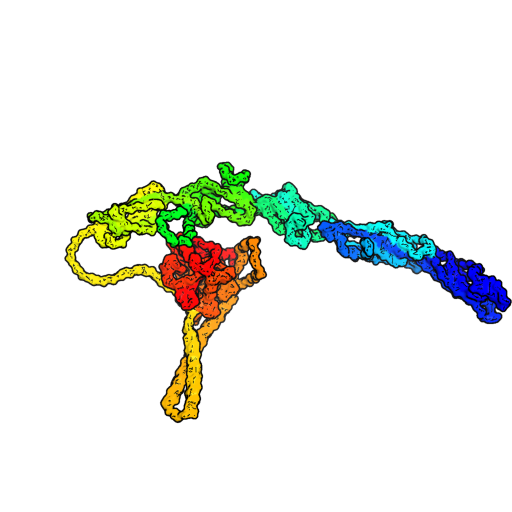4 ? 12.999 4.593 -39.074 1.00 89.06 204 GLU A CA 1
ATOM 1537 C C . GLU A 1 204 ? 13.144 3.901 -37.712 1.00 89.06 204 GLU A C 1
ATOM 1539 O O . GLU A 1 204 ? 13.859 2.897 -37.587 1.00 89.06 204 GLU A O 1
ATOM 1544 N N . LEU A 1 205 ? 12.502 4.449 -36.683 1.00 89.88 205 LEU A N 1
ATOM 1545 C CA . LEU A 1 205 ? 12.436 3.844 -35.354 1.00 89.88 205 LEU A CA 1
ATOM 1546 C C . LEU A 1 205 ? 11.530 2.610 -35.377 1.00 89.88 205 LEU A C 1
ATOM 1548 O O . LEU A 1 205 ? 10.453 2.626 -35.968 1.00 89.88 205 LEU A O 1
ATOM 1552 N N . LEU A 1 206 ? 11.930 1.559 -34.661 1.00 91.56 206 LEU A N 1
ATOM 1553 C CA . LEU A 1 206 ? 11.046 0.429 -34.382 1.00 91.56 206 LEU A CA 1
ATOM 1554 C C . LEU A 1 206 ? 9.877 0.921 -33.529 1.00 91.56 206 LEU A C 1
ATOM 1556 O O . LEU A 1 206 ? 10.096 1.531 -32.475 1.00 91.56 206 LEU A O 1
ATOM 1560 N N . ARG A 1 207 ? 8.647 0.621 -33.947 1.00 93.81 207 ARG A N 1
ATOM 1561 C CA . ARG A 1 207 ? 7.441 0.985 -33.194 1.00 93.81 207 ARG A CA 1
ATOM 1562 C C . ARG A 1 207 ? 6.531 -0.215 -32.995 1.00 93.81 207 ARG A C 1
ATOM 1564 O O . ARG A 1 207 ? 6.469 -1.117 -33.819 1.00 93.81 207 ARG A O 1
ATOM 1571 N N . GLY A 1 208 ? 5.792 -0.216 -31.898 1.00 95.75 208 GLY A N 1
ATOM 1572 C CA . GLY A 1 208 ? 4.770 -1.208 -31.600 1.00 95.75 208 GLY A CA 1
ATOM 1573 C C . GLY A 1 208 ? 3.496 -0.567 -31.070 1.00 95.75 208 GLY A C 1
ATOM 1574 O O . GLY A 1 208 ? 3.325 0.656 -31.087 1.00 95.75 208 GLY A O 1
ATOM 1575 N N . ARG A 1 209 ? 2.586 -1.412 -30.593 1.00 97.56 209 ARG A N 1
ATOM 1576 C CA . ARG A 1 209 ? 1.365 -0.993 -29.909 1.00 97.56 209 ARG A CA 1
ATOM 1577 C C . ARG A 1 209 ? 1.096 -1.838 -28.675 1.00 97.56 209 ARG A C 1
ATOM 1579 O O . ARG A 1 209 ? 1.452 -3.020 -28.622 1.00 97.56 209 ARG A O 1
ATOM 1586 N N . VAL A 1 210 ? 0.454 -1.210 -27.703 1.00 98.25 210 VAL A N 1
ATOM 1587 C CA . VAL A 1 210 ? -0.030 -1.855 -26.487 1.00 98.25 210 VAL A CA 1
ATOM 1588 C C . VAL A 1 210 ? -1.533 -1.674 -26.440 1.00 98.25 210 VAL A C 1
ATOM 1590 O O . VAL A 1 210 ? -2.019 -0.545 -26.432 1.00 98.25 210 VAL A O 1
ATOM 1593 N N . ASP A 1 211 ? -2.255 -2.778 -26.376 1.00 98.12 211 ASP A N 1
ATOM 1594 C CA . ASP A 1 211 ? -3.700 -2.811 -26.240 1.00 98.12 211 ASP A CA 1
ATOM 1595 C C . ASP A 1 211 ? -4.040 -3.416 -24.898 1.00 98.12 211 ASP A C 1
ATOM 1597 O O . ASP A 1 211 ? -3.363 -4.321 -24.408 1.00 98.12 211 ASP A O 1
ATOM 1601 N N . GLY A 1 212 ? -5.101 -2.922 -24.288 1.00 97.56 212 GLY A N 1
ATOM 1602 C CA . GLY A 1 212 ? -5.550 -3.469 -23.033 1.00 97.56 212 GLY A CA 1
ATOM 1603 C C . GLY A 1 212 ? -7.051 -3.529 -22.915 1.00 97.56 212 GLY A C 1
ATOM 1604 O O . GLY A 1 212 ? -7.793 -2.837 -23.612 1.00 97.56 212 GLY A O 1
ATOM 1605 N N . VAL A 1 213 ? -7.480 -4.384 -21.995 1.00 97.81 213 VAL A N 1
ATOM 1606 C CA . VAL A 1 213 ? -8.862 -4.452 -21.540 1.00 97.81 213 VAL A CA 1
ATOM 1607 C C . VAL A 1 213 ? -8.918 -4.162 -20.048 1.00 97.81 213 VAL A C 1
ATOM 1609 O O . VAL A 1 213 ? -8.225 -4.785 -19.236 1.00 97.81 213 VAL A O 1
ATOM 1612 N N . LYS A 1 214 ? -9.753 -3.193 -19.693 1.00 97.62 214 LYS A N 1
ATOM 1613 C CA . LYS A 1 214 ? -10.082 -2.840 -18.324 1.00 97.62 214 LYS A CA 1
ATOM 1614 C C . LYS A 1 214 ? -11.281 -3.654 -17.869 1.00 97.62 214 LYS A C 1
ATOM 1616 O O . LYS A 1 214 ? -12.345 -3.626 -18.490 1.00 97.62 214 LYS A O 1
ATOM 1621 N N . VAL A 1 215 ? -11.106 -4.350 -16.759 1.00 97.00 215 VAL A N 1
ATOM 1622 C CA . VAL A 1 215 ? -12.154 -5.135 -16.111 1.00 97.00 215 VAL A CA 1
ATOM 1623 C C . VAL A 1 215 ? -12.230 -4.809 -14.626 1.00 97.00 215 VAL A C 1
ATOM 1625 O O . VAL A 1 215 ? -11.308 -4.212 -14.067 1.00 97.00 215 VAL A O 1
ATOM 1628 N N . GLY A 1 216 ? -13.307 -5.213 -13.976 1.00 95.81 216 GLY A N 1
ATOM 1629 C CA . GLY A 1 216 ? -13.377 -5.225 -12.526 1.00 95.81 216 GLY A CA 1
ATOM 1630 C C . GLY A 1 216 ? -14.462 -6.150 -12.017 1.00 95.81 216 GLY A C 1
ATOM 1631 O O . GLY A 1 216 ? -15.267 -6.679 -12.788 1.00 95.81 216 GLY A O 1
ATOM 1632 N N . GLU A 1 217 ? -14.463 -6.331 -10.703 1.00 95.12 217 GLU A N 1
ATOM 1633 C CA . GLU A 1 217 ? -15.438 -7.168 -10.010 1.00 95.12 217 GLU A CA 1
ATOM 1634 C C . GLU A 1 217 ? -16.878 -6.759 -10.350 1.00 95.12 217 GLU A C 1
ATOM 1636 O O . GLU A 1 217 ? -17.211 -5.575 -10.417 1.00 95.12 217 GLU A O 1
ATOM 1641 N N . ASN A 1 218 ? -17.759 -7.740 -10.536 1.00 93.75 218 ASN A N 1
ATOM 1642 C CA . ASN A 1 218 ? -19.175 -7.478 -10.768 1.00 93.75 218 ASN A CA 1
ATOM 1643 C C . ASN A 1 218 ? -19.873 -7.057 -9.454 1.00 93.75 218 ASN A C 1
ATOM 1645 O O . ASN A 1 218 ? -19.857 -7.846 -8.504 1.00 93.75 218 ASN A O 1
ATOM 1649 N N . PRO A 1 219 ? -20.538 -5.882 -9.391 1.00 89.38 219 PRO A N 1
ATOM 1650 C CA . PRO A 1 219 ? -21.288 -5.445 -8.208 1.00 89.38 219 PRO A CA 1
ATOM 1651 C C . PRO A 1 219 ? -22.382 -6.423 -7.758 1.00 89.38 219 PRO A C 1
ATOM 1653 O O . PRO A 1 219 ? -22.691 -6.505 -6.572 1.00 89.38 219 PRO A O 1
ATOM 1656 N N . GLU A 1 220 ? -22.956 -7.188 -8.690 1.00 87.00 220 GLU A N 1
ATOM 1657 C CA . GLU A 1 220 ? -23.983 -8.204 -8.415 1.00 87.00 220 GLU A CA 1
ATOM 1658 C C . GLU A 1 220 ? -23.387 -9.592 -8.096 1.00 87.00 220 GLU A C 1
ATOM 1660 O O . GLU A 1 220 ? -24.119 -10.541 -7.803 1.00 87.00 220 GLU A O 1
ATOM 1665 N N . GLY A 1 221 ? -22.056 -9.719 -8.130 1.00 85.31 221 GLY A N 1
ATOM 1666 C CA . GLY A 1 221 ? -21.326 -10.981 -8.046 1.00 85.31 221 GLY A CA 1
ATOM 1667 C C . GLY A 1 221 ? -21.295 -11.755 -9.373 1.00 85.31 221 GLY A C 1
ATOM 1668 O O . GLY A 1 221 ? -22.125 -11.563 -10.259 1.00 85.31 221 GLY A O 1
ATOM 1669 N N . GLY A 1 222 ? -20.319 -12.657 -9.522 1.00 90.25 222 GLY A N 1
ATOM 1670 C CA . GLY A 1 222 ? -20.129 -13.466 -10.734 1.00 90.25 222 GLY A CA 1
ATOM 1671 C C . GLY A 1 222 ? -18.820 -13.160 -11.462 1.00 90.25 222 GLY A C 1
ATOM 1672 O O . GLY A 1 222 ? -17.822 -12.859 -10.817 1.00 90.25 222 GLY A O 1
ATOM 1673 N N . GLU A 1 223 ? -18.819 -13.296 -12.792 1.00 91.75 223 GLU A N 1
ATOM 1674 C CA . GLU A 1 223 ? -17.651 -12.999 -13.639 1.00 91.75 223 GLU A CA 1
ATOM 1675 C C . GLU A 1 223 ? -17.402 -11.489 -13.752 1.00 91.75 223 GLU A C 1
ATOM 1677 O O . GLU A 1 223 ? -18.354 -10.706 -13.720 1.00 91.75 223 GLU A O 1
ATOM 1682 N N . ASP A 1 224 ? -16.135 -11.102 -13.926 1.00 93.62 224 ASP A N 1
ATOM 1683 C CA . ASP A 1 224 ? -15.724 -9.707 -14.102 1.00 93.62 224 ASP A CA 1
ATOM 1684 C C . ASP A 1 224 ? -16.461 -9.019 -15.254 1.00 93.62 224 ASP A C 1
ATOM 1686 O O . ASP A 1 224 ? -16.693 -9.593 -16.323 1.00 93.62 224 ASP A O 1
ATOM 1690 N N . VAL A 1 225 ? -16.742 -7.735 -15.062 1.00 95.56 225 VAL A N 1
ATOM 1691 C CA . VAL A 1 225 ? -17.344 -6.867 -16.073 1.00 95.56 225 VAL A CA 1
ATOM 1692 C C . VAL A 1 225 ? -16.290 -5.958 -16.694 1.00 95.56 225 VAL A C 1
ATOM 1694 O O . VAL A 1 225 ? -15.319 -5.566 -16.050 1.00 95.56 225 VAL A O 1
ATOM 1697 N N . THR A 1 226 ? -16.468 -5.607 -17.966 1.00 96.69 226 THR A N 1
ATOM 1698 C CA . THR A 1 226 ? -15.619 -4.616 -18.638 1.00 96.69 226 THR A CA 1
ATOM 1699 C C . THR A 1 226 ? -15.954 -3.214 -18.147 1.00 96.69 226 THR A C 1
ATOM 1701 O O . THR A 1 226 ? -17.133 -2.863 -18.061 1.00 96.69 226 THR A O 1
ATOM 1704 N N . LEU A 1 227 ? -14.935 -2.400 -17.881 1.00 96.44 227 LEU A N 1
ATOM 1705 C CA . LEU A 1 227 ? -15.105 -1.076 -17.290 1.00 96.44 227 LEU A CA 1
ATOM 1706 C C . LEU A 1 227 ? -14.742 0.036 -18.272 1.00 96.44 227 LEU A C 1
ATOM 1708 O O . LEU A 1 227 ? -13.641 0.052 -18.812 1.00 96.44 227 LEU A O 1
ATOM 1712 N N . ALA A 1 228 ? -15.660 0.983 -18.456 1.00 97.25 228 ALA A N 1
ATOM 1713 C CA . ALA A 1 228 ? -15.464 2.173 -19.277 1.00 97.25 228 ALA A CA 1
ATOM 1714 C C . ALA A 1 228 ? -15.165 3.400 -18.407 1.00 97.25 228 ALA A C 1
ATOM 1716 O O . ALA A 1 228 ? -15.663 3.498 -17.288 1.00 97.25 228 ALA A O 1
ATOM 1717 N N . GLY A 1 229 ? -14.435 4.376 -18.947 1.00 96.12 229 GLY A N 1
ATOM 1718 C CA . GLY A 1 229 ? -14.183 5.660 -18.283 1.00 96.12 229 GLY A CA 1
ATOM 1719 C C . GLY A 1 229 ? -12.957 5.712 -17.364 1.00 96.12 229 GLY A C 1
ATOM 1720 O O . GLY A 1 229 ? -12.632 6.793 -16.888 1.00 96.12 229 GLY A O 1
ATOM 1721 N N . ALA A 1 230 ? -12.244 4.600 -17.165 1.00 97.69 230 ALA A N 1
ATOM 1722 C CA . ALA A 1 230 ? -10.936 4.594 -16.506 1.00 97.69 230 ALA A CA 1
ATOM 1723 C C . ALA A 1 230 ? -9.893 5.338 -17.356 1.00 97.69 230 ALA A C 1
ATOM 1725 O O . ALA A 1 230 ? -9.856 5.133 -18.578 1.00 97.69 230 ALA A O 1
ATOM 1726 N N . LEU A 1 231 ? -9.044 6.152 -16.723 1.00 98.38 231 LEU A N 1
ATOM 1727 C CA . LEU A 1 231 ? -7.937 6.858 -17.372 1.00 98.38 231 LEU A CA 1
ATOM 1728 C C . LEU A 1 231 ? -6.653 6.036 -17.249 1.00 98.38 231 LEU A C 1
ATOM 1730 O O . LEU A 1 231 ? -6.140 5.821 -16.154 1.00 98.38 231 LEU A O 1
ATOM 1734 N N . MET A 1 232 ? -6.109 5.619 -18.384 1.00 98.44 232 MET A N 1
ATOM 1735 C CA . MET A 1 232 ? -4.848 4.893 -18.494 1.00 98.44 232 MET A CA 1
ATOM 1736 C C . MET A 1 232 ? -3.736 5.843 -18.931 1.00 98.44 232 MET A C 1
ATOM 1738 O O . MET A 1 232 ? -3.959 6.698 -19.789 1.00 98.44 232 MET A O 1
ATOM 1742 N N . GLY A 1 233 ? -2.530 5.656 -18.402 1.00 98.19 233 GLY A N 1
ATOM 1743 C CA . GLY A 1 233 ? -1.332 6.382 -18.815 1.00 98.19 233 GLY A CA 1
ATOM 1744 C C . GLY A 1 233 ? -0.209 5.455 -19.269 1.00 98.19 233 GLY A C 1
ATOM 1745 O O . GLY A 1 233 ? -0.047 4.353 -18.739 1.00 98.19 233 GLY A O 1
ATOM 1746 N N . LEU A 1 234 ? 0.572 5.927 -20.240 1.00 98.38 234 LEU A N 1
ATOM 1747 C CA . LEU A 1 234 ? 1.849 5.355 -20.656 1.00 98.38 234 LEU A CA 1
ATOM 1748 C C . LEU A 1 234 ? 2.985 6.232 -20.122 1.00 98.38 234 LEU A C 1
ATOM 1750 O O . LEU A 1 234 ? 3.009 7.439 -20.359 1.00 98.38 234 LEU A O 1
ATOM 1754 N N . PHE A 1 235 ? 3.947 5.619 -19.446 1.00 97.81 235 PHE A N 1
ATOM 1755 C CA . PHE A 1 235 ? 4.993 6.303 -18.695 1.00 97.81 235 PHE A CA 1
ATOM 1756 C C . PHE A 1 235 ? 6.383 5.768 -19.027 1.00 97.81 235 PHE A C 1
ATOM 1758 O O . PHE A 1 235 ? 6.552 4.641 -19.512 1.00 97.81 235 PHE A O 1
ATOM 1765 N N . ARG A 1 236 ? 7.391 6.588 -18.719 1.00 94.88 236 ARG A N 1
ATOM 1766 C CA . ARG A 1 236 ? 8.799 6.189 -18.767 1.00 94.88 236 ARG A CA 1
ATOM 1767 C C . ARG A 1 236 ? 9.118 5.225 -17.616 1.00 94.88 236 ARG A C 1
ATOM 1769 O O . ARG A 1 236 ? 8.475 5.293 -16.570 1.00 94.88 236 ARG A O 1
ATOM 1776 N N . PRO A 1 237 ? 10.121 4.347 -17.767 1.00 92.50 237 PRO A N 1
ATOM 1777 C CA . PRO A 1 237 ? 10.467 3.366 -16.740 1.00 92.50 237 PRO A CA 1
ATOM 1778 C C . PRO A 1 237 ? 11.052 3.987 -15.461 1.00 92.50 237 PRO A C 1
ATOM 1780 O O . PRO A 1 237 ? 11.078 3.322 -14.432 1.00 92.50 237 PRO A O 1
ATOM 1783 N N . ASP A 1 238 ? 11.515 5.237 -15.518 1.00 91.31 238 ASP A N 1
ATOM 1784 C CA . ASP A 1 238 ? 12.041 6.028 -14.401 1.00 91.31 238 ASP A CA 1
ATOM 1785 C C . ASP A 1 238 ? 10.988 6.950 -13.754 1.00 91.31 238 ASP A C 1
ATOM 1787 O O . ASP A 1 238 ? 11.330 7.789 -12.925 1.00 91.31 238 ASP A O 1
ATOM 1791 N N . THR A 1 239 ? 9.709 6.818 -14.125 1.00 92.81 239 THR A N 1
ATOM 1792 C CA . THR A 1 239 ? 8.626 7.622 -13.538 1.00 92.81 239 THR A CA 1
ATOM 1793 C C . THR A 1 239 ? 8.325 7.164 -12.110 1.00 92.81 239 THR A C 1
ATOM 1795 O O . THR A 1 239 ? 7.994 6.001 -11.889 1.00 92.81 239 THR A O 1
ATOM 1798 N N . GLU A 1 240 ? 8.393 8.088 -11.151 1.00 91.44 240 GLU A N 1
ATOM 1799 C CA . GLU A 1 240 ? 8.057 7.830 -9.741 1.00 91.44 240 GLU A CA 1
ATOM 1800 C C . GLU A 1 240 ? 6.588 8.167 -9.427 1.00 91.44 240 GLU A C 1
ATOM 1802 O O . GLU A 1 240 ? 5.912 7.425 -8.713 1.00 91.44 240 GLU A O 1
ATOM 1807 N N . GLU A 1 241 ? 6.067 9.249 -10.017 1.00 94.38 241 GLU A N 1
ATOM 1808 C CA . GLU A 1 241 ? 4.690 9.718 -9.829 1.00 94.38 241 GLU A CA 1
ATOM 1809 C C . GLU A 1 241 ? 3.860 9.557 -11.107 1.00 94.38 241 GLU A C 1
ATOM 1811 O O . GLU A 1 241 ? 4.125 10.185 -12.135 1.00 94.38 241 GLU A O 1
ATOM 1816 N N . PHE A 1 242 ? 2.812 8.739 -11.028 1.00 95.38 242 PHE A N 1
ATOM 1817 C CA . PHE A 1 242 ? 1.975 8.371 -12.168 1.00 95.38 242 PHE A CA 1
ATOM 1818 C C . PHE A 1 242 ? 0.717 9.239 -12.238 1.00 95.38 242 PHE A C 1
ATOM 1820 O O . PHE A 1 242 ? -0.357 8.843 -11.789 1.00 95.38 242 PHE A O 1
ATOM 1827 N N . THR A 1 243 ? 0.862 10.438 -12.790 1.00 96.31 243 THR A N 1
ATOM 1828 C CA . THR A 1 243 ? -0.220 11.418 -12.953 1.00 96.31 243 THR A CA 1
ATOM 1829 C C . THR A 1 243 ? -0.525 11.658 -14.431 1.00 96.31 243 THR A C 1
ATOM 1831 O O . THR A 1 243 ? 0.261 11.292 -15.303 1.00 96.31 243 THR A O 1
ATOM 1834 N N . GLU A 1 244 ? -1.650 12.309 -14.734 1.00 96.31 244 GLU A N 1
ATOM 1835 C CA . GLU A 1 244 ? -1.957 12.738 -16.108 1.00 96.31 244 GLU A CA 1
ATOM 1836 C C . GLU A 1 244 ? -0.888 13.694 -16.668 1.00 96.31 244 GLU A C 1
ATOM 1838 O O . GLU A 1 244 ? -0.562 13.623 -17.848 1.00 96.31 244 GLU A O 1
ATOM 1843 N N . GLU A 1 245 ? -0.292 14.538 -15.819 1.00 94.75 245 GLU A N 1
ATOM 1844 C CA . GLU A 1 245 ? 0.746 15.500 -16.216 1.00 94.75 245 GLU A CA 1
ATOM 1845 C C . GLU A 1 245 ? 2.078 14.828 -16.585 1.00 94.75 245 GLU A C 1
ATOM 1847 O O . GLU A 1 245 ? 2.781 15.304 -17.477 1.00 94.75 245 GLU A O 1
ATOM 1852 N N . ASN A 1 246 ? 2.415 13.717 -15.922 1.00 93.81 246 ASN A N 1
ATOM 1853 C CA . ASN A 1 246 ? 3.653 12.968 -16.160 1.00 93.81 246 ASN A CA 1
ATOM 1854 C C . ASN A 1 246 ? 3.505 11.880 -17.236 1.00 93.81 246 ASN A C 1
ATOM 1856 O O . ASN A 1 246 ? 4.500 11.280 -17.652 1.00 93.81 246 ASN A O 1
ATOM 1860 N N . ALA A 1 247 ? 2.280 11.588 -17.675 1.00 96.44 247 ALA A N 1
ATOM 1861 C CA . ALA A 1 247 ? 2.027 10.593 -18.704 1.00 96.44 247 ALA A CA 1
ATOM 1862 C C . ALA A 1 247 ? 2.530 11.083 -20.070 1.00 96.44 247 ALA A C 1
ATOM 1864 O O . ALA A 1 247 ? 2.261 12.206 -20.493 1.00 96.44 247 ALA A O 1
ATOM 1865 N N . LEU A 1 248 ? 3.228 10.212 -20.801 1.00 96.25 248 LEU A N 1
ATOM 1866 C CA . LEU A 1 248 ? 3.624 10.483 -22.186 1.00 96.25 248 LEU A CA 1
ATOM 1867 C C . LEU A 1 248 ? 2.407 10.474 -23.107 1.00 96.25 248 LEU A C 1
ATOM 1869 O O . LEU A 1 248 ? 2.293 11.293 -24.014 1.00 96.25 248 LEU A O 1
ATOM 1873 N N . LEU A 1 249 ? 1.511 9.517 -22.870 1.00 97.81 249 LEU A N 1
ATOM 1874 C CA . LEU A 1 249 ? 0.240 9.360 -23.558 1.00 97.81 249 LEU A CA 1
ATOM 1875 C C . LEU A 1 249 ? -0.818 8.942 -22.544 1.00 97.81 249 LEU A C 1
ATOM 1877 O O . LEU A 1 249 ? -0.520 8.206 -21.601 1.00 97.81 249 LEU A O 1
ATOM 1881 N N . THR A 1 250 ? -2.061 9.338 -22.788 1.00 98.19 250 THR A N 1
ATOM 1882 C CA . THR A 1 250 ? -3.218 8.893 -22.011 1.00 98.19 250 THR A CA 1
ATOM 1883 C C . THR A 1 250 ? -4.296 8.303 -22.911 1.00 98.19 250 THR A C 1
ATOM 1885 O O . THR A 1 250 ? -4.408 8.644 -24.090 1.00 98.19 250 THR A O 1
ATOM 1888 N N . ALA A 1 251 ? -5.082 7.382 -22.359 1.00 98.12 251 ALA A N 1
ATOM 1889 C CA . ALA A 1 251 ? -6.209 6.756 -23.036 1.00 98.12 251 ALA A CA 1
ATOM 1890 C C . ALA A 1 251 ? -7.361 6.543 -22.049 1.00 98.12 251 ALA A C 1
ATOM 1892 O O . ALA A 1 251 ? -7.146 6.089 -20.930 1.00 98.12 251 ALA A O 1
ATOM 1893 N N . ILE A 1 252 ? -8.589 6.846 -22.471 1.00 98.06 252 ILE A N 1
ATOM 1894 C CA . ILE A 1 252 ? -9.795 6.555 -21.687 1.00 98.06 252 ILE A CA 1
ATOM 1895 C C . ILE A 1 252 ? -10.399 5.255 -22.206 1.00 98.06 252 ILE A C 1
ATOM 1897 O O . ILE A 1 252 ? -10.589 5.090 -23.412 1.00 98.06 252 ILE A O 1
ATOM 1901 N N . THR A 1 253 ? -10.720 4.347 -21.292 1.00 98.12 253 THR A N 1
ATOM 1902 C CA . THR A 1 253 ? -11.294 3.037 -21.625 1.00 98.12 253 THR A CA 1
ATOM 1903 C C . THR A 1 253 ? -12.685 3.152 -22.257 1.00 98.12 253 THR A C 1
ATOM 1905 O O . THR A 1 253 ? -13.557 3.896 -21.792 1.00 98.12 253 THR A O 1
ATOM 1908 N N . GLY A 1 254 ? -12.891 2.411 -23.347 1.00 97.56 254 GLY A N 1
ATOM 1909 C CA . GLY A 1 254 ? -14.137 2.353 -24.105 1.00 97.56 254 GLY A CA 1
ATOM 1910 C C . GLY A 1 254 ? -15.245 1.557 -23.412 1.00 97.56 254 GLY A C 1
ATOM 1911 O O . GLY A 1 254 ? -15.063 0.978 -22.348 1.00 97.56 254 GLY A O 1
ATOM 1912 N N . LYS A 1 255 ? -16.427 1.491 -24.042 1.00 95.25 255 LYS A N 1
ATOM 1913 C CA . LYS A 1 255 ? -17.613 0.788 -23.498 1.00 95.25 255 LYS A CA 1
ATOM 1914 C C . LYS A 1 255 ? -17.406 -0.711 -23.265 1.00 95.25 255 LYS A C 1
ATOM 1916 O O . LYS A 1 255 ? -18.112 -1.299 -22.458 1.00 95.25 255 LYS A O 1
ATOM 1921 N N . ASP A 1 256 ? -16.494 -1.312 -24.012 1.00 95.38 256 ASP A N 1
ATOM 1922 C CA . ASP A 1 256 ? -16.062 -2.706 -23.913 1.00 95.38 256 ASP A CA 1
ATOM 1923 C C . ASP A 1 256 ? -14.790 -2.866 -23.058 1.00 95.38 256 ASP A C 1
ATOM 1925 O O . ASP A 1 256 ? -14.170 -3.926 -23.060 1.00 95.38 256 ASP A O 1
ATOM 1929 N N . GLY A 1 257 ? -14.383 -1.813 -22.343 1.00 96.12 257 GLY A N 1
ATOM 1930 C CA . GLY A 1 257 ? -13.168 -1.762 -21.536 1.00 96.12 257 GLY A CA 1
ATOM 1931 C C . GLY A 1 257 ? -11.876 -1.613 -22.334 1.00 96.12 257 GLY A C 1
ATOM 1932 O O . GLY A 1 257 ? -10.804 -1.605 -21.734 1.00 96.12 257 GLY A O 1
ATOM 1933 N N . SER A 1 258 ? -11.937 -1.497 -23.662 1.00 97.62 258 SER A N 1
ATOM 1934 C CA . SER A 1 258 ? -10.735 -1.422 -24.495 1.00 97.62 258 SER A CA 1
ATOM 1935 C C . SER A 1 258 ? -9.996 -0.085 -24.360 1.00 97.62 258 SER A C 1
ATOM 1937 O O . SER A 1 258 ? -10.611 0.975 -24.227 1.00 97.62 258 SER A O 1
ATOM 1939 N N . PHE A 1 259 ? -8.667 -0.127 -24.419 1.00 98.38 259 PHE A N 1
ATOM 1940 C CA . PHE A 1 259 ? -7.799 1.038 -24.598 1.00 98.38 259 PHE A CA 1
ATOM 1941 C C . PHE A 1 259 ? -6.547 0.646 -25.394 1.00 98.38 259 PHE A C 1
ATOM 1943 O O . PHE A 1 259 ? -6.166 -0.524 -25.414 1.00 98.38 259 PHE A O 1
ATOM 1950 N N . SER A 1 260 ? -5.899 1.614 -26.045 1.00 98.00 260 SER A N 1
ATOM 1951 C CA . SER A 1 260 ? -4.719 1.353 -26.875 1.00 98.00 260 SER A CA 1
ATOM 1952 C C . SER A 1 260 ? -3.740 2.523 -26.885 1.00 98.00 260 SER A C 1
ATOM 1954 O O . SER A 1 260 ? -4.144 3.684 -26.960 1.00 98.00 260 SER A O 1
ATOM 1956 N N . PHE A 1 261 ? -2.450 2.203 -26.898 1.00 98.25 261 PHE A N 1
ATOM 1957 C CA . PHE A 1 261 ? -1.352 3.120 -27.180 1.00 98.25 261 PHE A CA 1
ATOM 1958 C C . PHE A 1 261 ? -0.657 2.665 -28.466 1.00 98.25 261 PHE A C 1
ATOM 1960 O O . PHE A 1 261 ? -0.103 1.566 -28.528 1.00 98.25 261 PHE A O 1
ATOM 1967 N N . GLU A 1 262 ? -0.708 3.494 -29.505 1.00 96.31 262 GLU A N 1
ATOM 1968 C CA . GLU A 1 262 ? -0.131 3.199 -30.821 1.00 96.31 262 GLU A CA 1
ATOM 1969 C C . GLU A 1 262 ? 1.208 3.915 -31.026 1.00 96.31 262 GLU A C 1
ATOM 1971 O O . GLU A 1 262 ? 1.490 4.924 -30.381 1.00 96.31 262 GLU A O 1
ATOM 1976 N N . ASN A 1 263 ? 2.006 3.422 -31.979 1.00 93.19 263 ASN A N 1
ATOM 1977 C CA . ASN A 1 263 ? 3.277 4.024 -32.397 1.00 93.19 263 ASN A CA 1
ATOM 1978 C C . ASN A 1 263 ? 4.295 4.188 -31.253 1.00 93.19 263 ASN A C 1
ATOM 1980 O O . ASN A 1 263 ? 5.128 5.098 -31.289 1.00 93.19 263 ASN A O 1
ATOM 1984 N N . ILE A 1 264 ? 4.249 3.296 -30.259 1.00 95.06 264 ILE A N 1
ATOM 1985 C CA . ILE A 1 264 ? 5.157 3.313 -29.112 1.00 95.06 264 ILE A CA 1
ATOM 1986 C C . ILE A 1 264 ? 6.541 2.867 -29.588 1.00 95.06 264 ILE A C 1
ATOM 1988 O O . ILE A 1 264 ? 6.657 1.754 -30.107 1.00 95.06 264 ILE A O 1
ATOM 1992 N N . PRO A 1 265 ? 7.589 3.684 -29.429 1.00 92.44 265 PRO A N 1
ATOM 1993 C CA . PRO A 1 265 ? 8.900 3.339 -29.946 1.00 92.44 265 PRO A CA 1
ATOM 1994 C C . PRO A 1 265 ? 9.605 2.265 -29.106 1.00 92.44 265 PRO A C 1
ATOM 1996 O O . PRO A 1 265 ? 9.184 1.925 -27.995 1.00 92.44 265 PRO A O 1
ATOM 1999 N N . TYR A 1 266 ? 10.693 1.724 -29.653 1.00 91.38 266 TYR A N 1
ATOM 2000 C CA . TYR A 1 266 ? 11.560 0.751 -28.992 1.00 91.38 266 TYR A CA 1
ATOM 2001 C C . TYR A 1 266 ? 11.927 1.163 -27.565 1.00 91.38 266 TYR A C 1
ATOM 2003 O O . TYR A 1 266 ? 12.347 2.294 -27.317 1.00 91.38 266 TYR A O 1
ATOM 2011 N N . GLY A 1 267 ? 11.835 0.214 -26.634 1.00 90.88 267 GLY A N 1
ATOM 2012 C CA . GLY A 1 267 ? 12.231 0.430 -25.248 1.00 90.88 267 GLY A CA 1
ATOM 2013 C C . GLY A 1 267 ? 11.280 -0.182 -24.229 1.00 90.88 267 GLY A C 1
ATOM 2014 O O . GLY A 1 267 ? 10.354 -0.924 -24.563 1.00 90.88 267 GLY A O 1
ATOM 2015 N N . HIS A 1 268 ? 11.560 0.119 -22.962 1.00 93.81 268 HIS A N 1
ATOM 2016 C CA . HIS A 1 268 ? 10.739 -0.269 -21.821 1.00 93.81 268 HIS A CA 1
ATOM 2017 C C . HIS A 1 268 ? 9.782 0.859 -21.457 1.00 93.81 268 HIS A C 1
ATOM 2019 O O . HIS A 1 268 ? 10.212 2.001 -21.320 1.00 93.81 268 HIS A O 1
ATOM 2025 N N . TRP A 1 269 ? 8.520 0.517 -21.227 1.00 96.06 269 TRP A N 1
ATOM 2026 C CA . TRP A 1 269 ? 7.473 1.459 -20.845 1.00 96.06 269 TRP A CA 1
ATOM 2027 C C . TRP A 1 269 ? 6.635 0.887 -19.709 1.00 96.06 269 TRP A C 1
ATOM 2029 O O . TRP A 1 269 ? 6.616 -0.327 -19.483 1.00 96.06 269 TRP A O 1
ATOM 2039 N N . ILE A 1 270 ? 5.934 1.763 -19.000 1.00 98.12 270 ILE A N 1
ATOM 2040 C CA . ILE A 1 270 ? 4.991 1.381 -17.951 1.00 98.12 270 ILE A CA 1
ATOM 2041 C C . ILE A 1 270 ? 3.601 1.830 -18.381 1.00 98.12 270 ILE A C 1
ATOM 2043 O O . ILE A 1 270 ? 3.400 3.001 -18.686 1.00 98.12 270 ILE A O 1
ATOM 2047 N N . VAL A 1 271 ? 2.637 0.914 -18.386 1.00 98.50 271 VAL A N 1
ATOM 2048 C CA . VAL A 1 271 ? 1.216 1.258 -18.461 1.00 98.50 271 VAL A CA 1
ATOM 2049 C C . VAL A 1 271 ? 0.613 1.154 -17.067 1.00 98.50 271 VAL A C 1
ATOM 2051 O O . VAL A 1 271 ? 0.778 0.134 -16.393 1.00 98.50 271 VAL A O 1
ATOM 2054 N N . LYS A 1 272 ? -0.084 2.204 -16.633 1.00 98.06 272 LYS A N 1
ATOM 2055 C CA . LYS A 1 272 ? -0.722 2.264 -15.314 1.00 98.06 272 LYS A CA 1
ATOM 2056 C C . LYS A 1 272 ? -2.072 2.973 -15.383 1.00 98.06 272 LYS A C 1
ATOM 2058 O O . LYS A 1 272 ? -2.252 3.886 -16.189 1.00 98.06 272 LYS A O 1
ATOM 2063 N N . GLU A 1 273 ? -3.013 2.548 -14.548 1.00 98.38 273 GLU A N 1
ATOM 2064 C CA . GLU A 1 273 ? -4.260 3.280 -14.329 1.00 98.38 273 GLU A CA 1
ATOM 2065 C C . GLU A 1 273 ? -3.995 4.525 -13.468 1.00 98.38 273 GLU A C 1
ATOM 2067 O O . GLU A 1 273 ? -3.349 4.452 -12.424 1.00 98.38 273 GLU A O 1
ATOM 2072 N N . ILE A 1 274 ? -4.471 5.676 -13.935 1.00 97.75 274 ILE A N 1
ATOM 2073 C CA . ILE A 1 274 ? -4.375 6.970 -13.250 1.00 97.75 274 ILE A CA 1
ATOM 2074 C C . ILE A 1 274 ? -5.647 7.220 -12.436 1.00 97.75 274 ILE A C 1
ATOM 2076 O O . ILE A 1 274 ? -5.579 7.707 -11.310 1.00 97.75 274 ILE A O 1
ATOM 2080 N N . SER A 1 275 ? -6.813 6.883 -12.994 1.00 96.69 275 SER A N 1
ATOM 2081 C CA . SER A 1 275 ? -8.095 6.982 -12.300 1.00 96.69 275 SER A CA 1
ATOM 2082 C C . SER A 1 275 ? -9.038 5.851 -12.691 1.00 96.69 275 SER A C 1
ATOM 2084 O O . SER A 1 275 ? -9.090 5.432 -13.850 1.00 96.69 275 SER A O 1
ATOM 2086 N N . ALA A 1 276 ? -9.797 5.387 -11.701 1.00 96.00 276 ALA A N 1
ATOM 2087 C CA . ALA A 1 276 ? -10.805 4.355 -11.850 1.00 96.00 276 ALA A CA 1
ATOM 2088 C C . ALA A 1 276 ? -12.191 4.967 -12.111 1.00 96.00 276 ALA A C 1
ATOM 2090 O O . ALA A 1 276 ? -12.437 6.119 -11.743 1.00 96.00 276 ALA A O 1
ATOM 2091 N N . PRO A 1 277 ? -13.115 4.207 -12.719 1.00 93.75 277 PRO A N 1
ATOM 2092 C CA . PRO A 1 277 ? -14.524 4.573 -12.768 1.00 93.75 277 PRO A CA 1
ATOM 2093 C C . PRO A 1 277 ? -15.154 4.576 -11.371 1.00 93.75 277 PRO A C 1
ATOM 2095 O O . PRO A 1 277 ? -14.649 3.934 -10.448 1.00 93.75 277 PRO A O 1
ATOM 2098 N N . ASP A 1 278 ? -16.309 5.232 -11.248 1.00 88.38 278 ASP A N 1
ATOM 2099 C CA . ASP A 1 278 ? -17.108 5.227 -10.020 1.00 88.38 278 ASP A CA 1
ATOM 2100 C C . ASP A 1 278 ? -17.340 3.794 -9.509 1.00 88.38 278 ASP A C 1
ATOM 2102 O O . ASP A 1 278 ? -17.547 2.871 -10.300 1.00 88.38 278 ASP A O 1
ATOM 2106 N N . LEU A 1 279 ? -17.367 3.632 -8.181 1.00 91.56 279 LEU A N 1
ATOM 2107 C CA . LEU A 1 279 ? -17.504 2.363 -7.443 1.00 91.56 279 LEU A CA 1
ATOM 2108 C C . LEU A 1 279 ? -16.247 1.482 -7.364 1.00 91.56 279 LEU A C 1
ATOM 2110 O O . LEU A 1 279 ? -16.262 0.515 -6.601 1.00 91.56 279 LEU A O 1
ATOM 2114 N N . TYR A 1 280 ? -15.172 1.798 -8.089 1.00 95.31 280 TYR A N 1
ATOM 2115 C CA . TYR A 1 280 ? -13.959 0.977 -8.136 1.00 95.31 280 TYR A CA 1
ATOM 2116 C C . TYR A 1 280 ? -12.740 1.679 -7.540 1.00 95.31 280 TYR A C 1
ATOM 2118 O O . TYR A 1 280 ? -12.582 2.894 -7.640 1.00 95.31 280 TYR A O 1
ATOM 2126 N N . THR A 1 281 ? -11.844 0.892 -6.951 1.00 95.19 281 THR A N 1
ATOM 2127 C CA . THR A 1 281 ? -10.514 1.348 -6.534 1.00 95.19 281 THR A CA 1
ATOM 2128 C C . THR A 1 281 ? -9.607 1.508 -7.754 1.00 95.19 281 THR A C 1
ATOM 2130 O O . THR A 1 281 ? -9.801 0.838 -8.769 1.00 95.19 281 THR A O 1
ATOM 2133 N N . VAL A 1 282 ? -8.608 2.393 -7.671 1.00 95.62 282 VAL A N 1
ATOM 2134 C CA . VAL A 1 282 ? -7.550 2.483 -8.691 1.00 95.62 282 VAL A CA 1
ATOM 2135 C C . VAL A 1 282 ? -6.627 1.279 -8.554 1.00 95.62 282 VAL A C 1
ATOM 2137 O O . VAL A 1 282 ? -6.119 1.005 -7.466 1.00 95.62 282 VAL A O 1
ATOM 2140 N N . SER A 1 283 ? -6.378 0.577 -9.656 1.00 95.62 283 SER A N 1
ATOM 2141 C CA . SER A 1 283 ? -5.468 -0.558 -9.694 1.00 95.62 283 SER A CA 1
ATOM 2142 C C . SER A 1 283 ? -4.048 -0.123 -9.310 1.00 95.62 283 SER A C 1
ATOM 2144 O O . SER A 1 283 ? -3.462 0.744 -9.970 1.00 95.62 283 SER A O 1
ATOM 2146 N N . PRO A 1 284 ? -3.423 -0.738 -8.290 1.00 93.38 284 PRO A N 1
ATOM 2147 C CA . PRO A 1 284 ? -2.034 -0.439 -7.948 1.00 93.38 284 PRO A CA 1
ATOM 2148 C C . PRO A 1 284 ? -1.041 -1.034 -8.963 1.00 93.38 284 PRO A C 1
ATOM 2150 O O . PRO A 1 284 ? 0.151 -0.711 -8.924 1.00 93.38 284 PRO A O 1
ATOM 2153 N N . GLN A 1 285 ? -1.508 -1.912 -9.860 1.00 94.62 285 GLN A N 1
ATOM 2154 C CA . GLN A 1 285 ? -0.674 -2.685 -10.770 1.00 94.62 285 GLN A CA 1
ATOM 2155 C C . GLN A 1 285 ? 0.046 -1.802 -11.797 1.00 94.62 285 GLN A C 1
ATOM 2157 O O . GLN A 1 285 ? -0.546 -0.953 -12.461 1.00 94.62 285 GLN A O 1
ATOM 2162 N N . GLN A 1 286 ? 1.345 -2.057 -11.966 1.00 96.88 286 GLN A N 1
ATOM 2163 C CA . GLN A 1 286 ? 2.162 -1.476 -13.029 1.00 96.88 286 GLN A CA 1
ATOM 2164 C C . GLN A 1 286 ? 2.417 -2.531 -14.105 1.00 96.88 286 GLN A C 1
ATOM 2166 O O . GLN A 1 286 ? 2.972 -3.597 -13.827 1.00 96.88 286 GLN A O 1
ATOM 2171 N N . HIS A 1 287 ? 2.032 -2.242 -15.346 1.00 97.06 287 HIS A N 1
ATOM 2172 C CA . HIS A 1 287 ? 2.279 -3.129 -16.478 1.00 97.06 287 HIS A CA 1
ATOM 2173 C C . HIS A 1 287 ? 3.547 -2.695 -17.205 1.00 97.06 287 HIS A C 1
ATOM 2175 O O . HIS A 1 287 ? 3.535 -1.758 -18.000 1.00 97.06 287 HIS A O 1
ATOM 2181 N N . HIS A 1 288 ? 4.649 -3.394 -16.942 1.00 96.62 288 HIS A N 1
ATOM 2182 C CA . HIS A 1 288 ? 5.903 -3.181 -17.658 1.00 96.62 288 HIS A CA 1
ATOM 2183 C C . HIS A 1 288 ? 5.842 -3.853 -19.031 1.00 96.62 288 HIS A C 1
ATOM 2185 O O . HIS A 1 288 ? 5.688 -5.072 -19.131 1.00 96.62 288 HIS A O 1
ATOM 2191 N N . VAL A 1 289 ? 5.992 -3.064 -20.090 1.00 95.94 289 VAL A N 1
ATOM 2192 C CA . VAL A 1 289 ? 5.952 -3.522 -21.483 1.00 95.94 289 VAL A CA 1
ATOM 2193 C C . VAL A 1 289 ? 7.278 -3.213 -22.176 1.00 95.94 289 VAL A C 1
ATOM 2195 O O . VAL A 1 289 ? 7.929 -2.215 -21.872 1.00 95.94 289 VAL A O 1
ATOM 2198 N N . TYR A 1 290 ? 7.703 -4.084 -23.092 1.00 94.94 290 TYR A N 1
ATOM 2199 C CA . TYR A 1 290 ? 8.944 -3.919 -23.853 1.00 94.94 290 TYR A CA 1
ATOM 2200 C C . TYR A 1 290 ? 8.678 -4.058 -25.352 1.00 94.94 290 TYR A C 1
ATOM 2202 O O . TYR A 1 290 ? 8.274 -5.132 -25.810 1.00 94.94 290 TYR A O 1
ATOM 2210 N N . ILE A 1 291 ? 8.922 -2.977 -26.096 1.00 93.62 291 ILE A N 1
ATOM 2211 C CA . ILE A 1 291 ? 8.887 -2.952 -27.561 1.00 93.62 291 ILE A CA 1
ATOM 2212 C C . ILE A 1 291 ? 10.295 -3.265 -28.070 1.00 93.62 291 ILE A C 1
ATOM 2214 O O . ILE A 1 291 ? 11.205 -2.453 -27.920 1.00 93.62 291 ILE A O 1
ATOM 2218 N N . GLY A 1 292 ? 10.471 -4.453 -28.649 1.00 90.38 292 GLY A N 1
ATOM 2219 C CA . GLY A 1 292 ? 11.746 -4.957 -29.168 1.00 90.38 292 GLY A CA 1
ATOM 2220 C C . GLY A 1 292 ? 11.731 -5.315 -30.656 1.00 90.38 292 GLY A C 1
ATOM 2221 O O . GLY A 1 292 ? 12.773 -5.669 -31.201 1.00 90.38 292 GLY A O 1
ATOM 2222 N N . ALA A 1 293 ? 10.572 -5.252 -31.314 1.00 90.38 293 ALA A N 1
ATOM 2223 C CA . ALA A 1 293 ? 10.425 -5.526 -32.740 1.00 90.38 293 ALA A CA 1
ATOM 2224 C C . ALA A 1 293 ? 9.427 -4.561 -33.389 1.00 90.38 293 ALA A C 1
ATOM 2226 O O . ALA A 1 293 ? 8.483 -4.106 -32.740 1.00 90.38 293 ALA A O 1
ATOM 2227 N N . ASP A 1 294 ? 9.624 -4.291 -34.679 1.00 92.31 294 ASP A N 1
ATOM 2228 C CA . ASP A 1 294 ? 8.710 -3.451 -35.447 1.00 92.31 294 ASP A CA 1
ATOM 2229 C C . ASP A 1 294 ? 7.334 -4.109 -35.588 1.00 92.31 294 ASP A C 1
ATOM 2231 O O . ASP A 1 294 ? 7.221 -5.320 -35.803 1.00 92.31 294 ASP A O 1
ATOM 2235 N N . GLY A 1 295 ? 6.279 -3.316 -35.433 1.00 91.81 295 GLY A N 1
ATOM 2236 C CA . GLY A 1 295 ? 4.893 -3.770 -35.449 1.00 91.81 295 GLY A CA 1
ATOM 2237 C C . GLY A 1 295 ? 4.505 -4.679 -34.278 1.00 91.81 295 GLY A C 1
ATOM 2238 O O . GLY A 1 295 ? 3.453 -5.319 -34.341 1.00 91.81 295 GLY A O 1
ATOM 2239 N N . GLN A 1 296 ? 5.321 -4.778 -33.218 1.00 94.31 296 GLN A N 1
ATOM 2240 C CA . GLN A 1 296 ? 5.013 -5.626 -32.064 1.00 94.31 296 GLN A CA 1
ATOM 2241 C C . GLN A 1 296 ? 3.683 -5.219 -31.419 1.00 94.31 296 GLN A C 1
ATOM 2243 O O . GLN A 1 296 ? 3.437 -4.046 -31.149 1.00 94.31 296 GLN A O 1
ATOM 2248 N N . HIS A 1 297 ? 2.845 -6.215 -31.134 1.00 97.12 297 HIS A N 1
ATOM 2249 C CA . HIS A 1 297 ? 1.560 -6.047 -30.466 1.00 97.12 297 HIS A CA 1
ATOM 2250 C C . HIS A 1 297 ? 1.605 -6.716 -29.091 1.00 97.12 297 HIS A C 1
ATOM 2252 O O . HIS A 1 297 ? 1.899 -7.909 -28.992 1.00 97.12 297 HIS A O 1
ATOM 2258 N N . ILE A 1 298 ? 1.336 -5.941 -28.042 1.00 96.50 298 ILE A N 1
ATOM 2259 C CA . ILE A 1 298 ? 1.292 -6.403 -26.652 1.00 96.50 298 ILE A CA 1
ATOM 2260 C C . ILE A 1 298 ? -0.130 -6.223 -26.129 1.00 96.50 298 ILE A C 1
ATOM 2262 O O . ILE A 1 298 ? -0.673 -5.130 -26.222 1.00 96.50 298 ILE A O 1
ATOM 2266 N N . GLU A 1 299 ? -0.699 -7.276 -25.546 1.00 97.62 299 GLU A N 1
ATOM 2267 C CA . GLU A 1 299 ? -2.015 -7.233 -24.904 1.00 97.62 299 GLU A CA 1
ATOM 2268 C C . GLU A 1 299 ? -1.866 -7.291 -23.377 1.00 97.62 299 GLU A C 1
ATOM 2270 O O . GLU A 1 299 ? -1.118 -8.123 -22.855 1.00 97.62 299 GLU A O 1
ATOM 2275 N N . ILE A 1 300 ? -2.581 -6.427 -22.656 1.00 97.19 300 ILE A N 1
ATOM 2276 C CA . ILE A 1 300 ? -2.613 -6.395 -21.187 1.00 97.19 300 ILE A CA 1
ATOM 2277 C C . ILE A 1 300 ? -4.050 -6.419 -20.647 1.00 97.19 300 ILE A C 1
ATOM 2279 O O . ILE A 1 300 ? -5.003 -5.998 -21.299 1.00 97.19 300 ILE A O 1
ATOM 2283 N N . ARG A 1 301 ? -4.219 -6.909 -19.420 1.00 97.06 301 ARG A N 1
ATOM 2284 C CA . ARG A 1 301 ? -5.493 -6.894 -18.692 1.00 97.06 301 ARG A CA 1
ATOM 2285 C C . ARG A 1 301 ? -5.285 -6.144 -17.387 1.00 97.06 301 ARG A C 1
ATOM 2287 O O . ARG A 1 301 ? -4.343 -6.465 -16.672 1.00 97.06 301 ARG A O 1
ATOM 2294 N N . VAL A 1 302 ? -6.147 -5.170 -17.108 1.00 97.31 302 VAL A N 1
ATOM 2295 C CA . VAL A 1 302 ? -6.060 -4.310 -15.919 1.00 97.31 302 VAL A CA 1
ATOM 2296 C C . VAL A 1 302 ? -7.325 -4.490 -15.087 1.00 97.31 302 VAL A C 1
ATOM 2298 O O . VAL A 1 302 ? -8.430 -4.219 -15.568 1.00 97.31 302 VAL A O 1
ATOM 2301 N N . GLU A 1 303 ? -7.174 -4.913 -13.837 1.00 96.25 303 GLU A N 1
ATOM 2302 C CA . GLU A 1 303 ? -8.275 -5.325 -12.956 1.00 96.25 303 GLU A CA 1
ATOM 2303 C C . GLU A 1 303 ? -8.480 -4.317 -11.819 1.00 96.25 303 GLU A C 1
ATOM 2305 O O . GLU A 1 303 ? -7.499 -3.850 -11.239 1.00 96.25 303 GLU A O 1
ATOM 2310 N N . ASN A 1 304 ? -9.744 -3.979 -11.521 1.00 96.44 304 ASN A N 1
ATOM 2311 C CA . ASN A 1 304 ? -10.113 -3.169 -10.351 1.00 96.44 304 ASN A CA 1
ATOM 2312 C C . ASN A 1 304 ? -11.023 -3.943 -9.410 1.00 96.44 304 ASN A C 1
ATOM 2314 O O . ASN A 1 304 ? -11.870 -4.733 -9.839 1.00 96.44 304 ASN A O 1
ATOM 2318 N N . THR A 1 305 ? -10.892 -3.623 -8.131 1.00 95.06 305 THR A N 1
ATOM 2319 C CA . THR A 1 305 ? -11.763 -4.119 -7.073 1.00 95.06 305 THR A CA 1
ATOM 2320 C C . THR A 1 305 ? -12.835 -3.083 -6.752 1.00 95.06 305 THR A C 1
ATOM 2322 O O . THR A 1 305 ? -12.673 -1.889 -7.016 1.00 95.06 305 THR A O 1
ATOM 2325 N N . LEU A 1 306 ? -13.967 -3.541 -6.223 1.00 95.44 306 LEU A N 1
ATOM 2326 C CA . LEU A 1 306 ? -15.029 -2.646 -5.766 1.00 95.44 306 LEU A CA 1
ATOM 2327 C C . LEU A 1 306 ? -14.619 -1.960 -4.466 1.00 95.44 306 LEU A C 1
ATOM 2329 O O . LEU A 1 306 ? -14.064 -2.608 -3.582 1.00 95.44 306 LEU A O 1
ATOM 2333 N N . ILE A 1 307 ? -14.985 -0.690 -4.325 1.00 95.12 307 ILE A N 1
ATOM 2334 C CA . ILE A 1 307 ? -14.890 0.035 -3.059 1.00 95.12 307 ILE A CA 1
ATOM 2335 C C . ILE A 1 307 ? -15.929 -0.539 -2.094 1.00 95.12 307 ILE A C 1
ATOM 2337 O O . ILE A 1 307 ? -17.134 -0.510 -2.377 1.00 95.12 307 ILE A O 1
ATOM 2341 N N . ARG A 1 308 ? -15.471 -1.043 -0.947 1.00 94.75 308 ARG A N 1
ATOM 2342 C CA . ARG A 1 308 ? -16.306 -1.598 0.120 1.00 94.75 308 ARG A CA 1
ATOM 2343 C C . ARG A 1 308 ? -16.044 -0.887 1.436 1.00 94.75 308 ARG A C 1
ATOM 2345 O O . ARG A 1 308 ? -14.917 -0.571 1.774 1.00 94.75 308 ARG A O 1
ATOM 2352 N N . GLY A 1 309 ? -17.086 -0.708 2.227 1.00 95.31 309 GLY A N 1
ATOM 2353 C CA . GLY A 1 309 ? -16.999 -0.148 3.563 1.00 95.31 309 GLY A CA 1
ATOM 2354 C C . GLY A 1 309 ? -17.931 -0.852 4.533 1.00 95.31 309 GLY A C 1
ATOM 2355 O O . GLY A 1 309 ? -18.564 -1.873 4.242 1.00 95.31 309 GLY A O 1
ATOM 2356 N N . SER A 1 310 ? -18.015 -0.281 5.720 1.00 96.31 310 SER A N 1
ATOM 2357 C CA . SER A 1 310 ? -18.892 -0.729 6.784 1.00 96.31 310 SER A CA 1
ATOM 2358 C C . SER A 1 310 ? -19.524 0.465 7.475 1.00 96.31 310 SER A C 1
ATOM 2360 O O . SER A 1 310 ? -19.094 1.611 7.334 1.00 96.31 310 SER A O 1
ATOM 2362 N N . VAL A 1 311 ? -20.580 0.193 8.224 1.00 96.69 311 VAL A N 1
ATOM 2363 C CA . VAL A 1 311 ? -21.239 1.186 9.053 1.00 96.69 311 VAL A CA 1
ATOM 2364 C C . VAL A 1 311 ? -21.372 0.670 10.468 1.00 96.69 311 VAL A C 1
ATOM 2366 O O . VAL A 1 311 ? -21.639 -0.514 10.688 1.00 96.69 311 VAL A O 1
ATOM 2369 N N . GLN A 1 312 ? -21.200 1.575 11.419 1.00 95.38 312 GLN A N 1
ATOM 2370 C CA . GLN A 1 312 ? -21.253 1.323 12.842 1.00 95.38 312 GLN A CA 1
ATOM 2371 C C . GLN A 1 312 ? -22.217 2.300 13.514 1.00 95.38 312 GLN A C 1
ATOM 2373 O O . GLN A 1 312 ? -22.186 3.511 13.287 1.00 95.38 312 GLN A O 1
ATOM 2378 N N . VAL A 1 313 ? -23.033 1.763 14.414 1.00 94.75 313 VAL A N 1
ATOM 2379 C CA . VAL A 1 313 ? -23.899 2.520 15.310 1.00 94.75 313 VAL A CA 1
ATOM 2380 C C . VAL A 1 313 ? -23.661 2.068 16.740 1.00 94.75 313 VAL A C 1
ATOM 2382 O O . VAL A 1 313 ? -23.817 0.893 17.073 1.00 94.75 313 VAL A O 1
ATOM 2385 N N . THR A 1 314 ? -23.342 3.027 17.602 1.00 92.06 314 THR A N 1
ATOM 2386 C CA . THR A 1 314 ? -23.199 2.803 19.040 1.00 92.06 314 THR A CA 1
ATOM 2387 C C . THR A 1 314 ? -24.454 3.305 19.747 1.00 92.06 314 THR A C 1
ATOM 2389 O O . THR A 1 314 ? -24.629 4.503 19.939 1.00 92.06 314 THR A O 1
ATOM 2392 N N . LYS A 1 315 ? -25.361 2.405 20.118 1.00 92.75 315 LYS A N 1
ATOM 2393 C CA . LYS A 1 315 ? -26.615 2.692 20.810 1.00 92.75 315 LYS A CA 1
ATOM 2394 C C . LYS A 1 315 ? -26.385 3.016 22.284 1.00 92.75 315 LYS A C 1
ATOM 2396 O O . LYS A 1 315 ? -25.926 2.175 23.056 1.00 92.75 315 LYS A O 1
ATOM 2401 N N . THR A 1 316 ? -26.811 4.201 22.702 1.00 88.25 316 THR A N 1
ATOM 2402 C CA . THR A 1 316 ? -26.648 4.705 24.070 1.00 88.25 316 THR A CA 1
ATOM 2403 C C . THR A 1 316 ? -27.956 5.273 24.633 1.00 88.25 316 THR A C 1
ATOM 2405 O O . THR A 1 316 ? -28.939 5.499 23.918 1.00 88.25 316 THR A O 1
ATOM 2408 N N . GLU A 1 317 ? -28.002 5.461 25.949 1.00 85.31 317 GLU A N 1
ATOM 2409 C CA . GLU A 1 317 ? -29.026 6.264 26.616 1.00 85.31 317 GLU A CA 1
ATOM 2410 C C . GLU A 1 317 ? -28.694 7.747 26.486 1.00 85.31 317 GLU A C 1
ATOM 2412 O O . GLU A 1 317 ? -27.561 8.161 26.736 1.00 85.31 317 GLU A O 1
ATOM 2417 N N . ALA A 1 318 ? -29.706 8.547 26.164 1.00 81.88 318 ALA A N 1
ATOM 2418 C CA . ALA A 1 318 ? -29.601 9.989 26.238 1.00 81.88 318 ALA A CA 1
ATOM 2419 C C . ALA A 1 318 ? -29.391 10.417 27.700 1.00 81.88 318 ALA A C 1
ATOM 2421 O O . ALA A 1 318 ? -30.191 10.117 28.594 1.00 81.88 318 ALA A O 1
ATOM 2422 N N . VAL A 1 319 ? -28.272 11.088 27.963 1.00 69.19 319 VAL A N 1
ATOM 2423 C CA . VAL A 1 319 ? -27.973 11.635 29.284 1.00 69.19 319 VAL A CA 1
ATOM 2424 C C . VAL A 1 319 ? -28.485 13.068 29.319 1.00 69.19 319 VAL A C 1
ATOM 2426 O O . VAL A 1 319 ? -27.753 14.003 29.012 1.00 69.19 319 VAL A O 1
ATOM 2429 N N . GLU A 1 320 ? -29.735 13.267 29.735 1.00 57.50 320 GLU A N 1
ATOM 2430 C CA . GLU A 1 320 ? -30.082 14.550 30.344 1.00 57.50 320 GLU A CA 1
ATOM 2431 C C . GLU A 1 320 ? -29.304 14.630 31.659 1.00 57.50 320 GLU A C 1
ATOM 2433 O O . GLU A 1 320 ? -29.595 13.875 32.593 1.00 57.50 320 GLU A O 1
ATOM 2438 N N . GLU A 1 321 ? -28.298 15.510 31.744 1.00 43.28 321 GLU A N 1
ATOM 2439 C CA . GLU A 1 321 ? -27.740 15.893 33.039 1.00 43.28 321 GLU A CA 1
ATOM 2440 C C . GLU A 1 321 ? -28.924 16.335 33.911 1.00 43.28 321 GLU A C 1
ATOM 2442 O O . GLU A 1 321 ? -29.561 17.352 33.603 1.00 43.28 321 GLU A O 1
ATOM 2447 N N . PRO A 1 322 ? -29.280 15.609 34.990 1.00 36.03 322 PRO A N 1
ATOM 2448 C CA . PRO A 1 322 ? -30.203 16.184 35.938 1.00 36.03 322 PRO A CA 1
ATOM 2449 C C . PRO A 1 322 ? -29.512 17.450 36.434 1.00 36.03 322 PRO A C 1
ATOM 2451 O O . PRO A 1 322 ? -28.393 17.396 36.938 1.00 36.03 322 PRO A O 1
ATOM 2454 N N . SER A 1 323 ? -30.160 18.597 36.273 1.00 37.41 323 SER A N 1
ATOM 2455 C CA . SER A 1 323 ? -29.775 19.786 37.014 1.00 37.41 323 SER A CA 1
ATOM 2456 C C . SER A 1 323 ? -30.306 19.623 38.438 1.00 37.41 323 SER A C 1
ATOM 2458 O O . SER A 1 323 ? -31.524 19.632 38.644 1.00 37.41 323 SER A O 1
ATOM 2460 N N . PRO A 1 324 ? -29.430 19.480 39.446 1.00 37.88 324 PRO A N 1
ATOM 2461 C CA . PRO A 1 324 ? -29.772 19.979 40.757 1.00 37.88 324 PRO A CA 1
ATOM 2462 C C . PRO A 1 324 ? -28.717 20.982 41.207 1.00 37.88 324 PRO A C 1
ATOM 2464 O O . PRO A 1 324 ? -27.555 20.646 41.374 1.00 37.88 324 PRO A O 1
ATOM 2467 N N . VAL A 1 325 ? -29.188 22.199 41.478 1.00 35.78 325 VAL A N 1
ATOM 2468 C CA . VAL A 1 325 ? -28.641 23.118 42.483 1.00 35.78 325 VAL A CA 1
ATOM 2469 C C . VAL A 1 325 ? -27.130 23.349 42.389 1.00 35.78 325 VAL A C 1
ATOM 2471 O O . VAL A 1 325 ? -26.341 22.577 42.925 1.00 35.78 325 VAL A O 1
ATOM 2474 N N . GLU A 1 326 ? -26.778 24.494 41.798 1.00 41.03 326 GLU A N 1
ATOM 2475 C CA . GLU A 1 326 ? -25.509 25.221 41.938 1.00 41.03 326 GLU A CA 1
ATOM 2476 C C . GLU A 1 326 ? -24.577 24.664 43.030 1.00 41.03 326 GLU A C 1
ATOM 2478 O O . GLU A 1 326 ? -24.612 25.055 44.201 1.00 41.03 326 GLU A O 1
ATOM 2483 N N . LYS A 1 327 ? -23.703 23.748 42.624 1.00 34.53 327 LYS A N 1
ATOM 2484 C CA . LYS A 1 327 ? -22.364 23.646 43.184 1.00 34.53 327 LYS A CA 1
ATOM 2485 C C . LYS A 1 327 ? -21.404 23.695 42.016 1.00 34.53 327 LYS A C 1
ATOM 2487 O O . LYS A 1 327 ? -21.203 22.709 41.316 1.00 34.53 327 LYS A O 1
ATOM 2492 N N . GLU A 1 328 ? -20.886 24.898 41.806 1.00 40.34 328 GLU A N 1
ATOM 2493 C CA . GLU A 1 328 ? -19.703 25.129 40.995 1.00 40.34 328 GLU A CA 1
ATOM 2494 C C . GLU A 1 328 ? -18.542 24.259 41.493 1.00 40.34 328 GLU A C 1
ATOM 2496 O O . GLU A 1 328 ? -18.445 23.917 42.676 1.00 40.34 328 GLU A O 1
ATOM 2501 N N . ASP A 1 329 ? -17.671 23.953 40.536 1.00 41.25 329 ASP A N 1
ATOM 2502 C CA . ASP A 1 329 ? -16.388 23.269 40.652 1.00 41.25 329 ASP A CA 1
ATOM 2503 C C . ASP A 1 329 ? -16.428 21.739 40.693 1.00 41.25 329 ASP A C 1
ATOM 2505 O O . ASP A 1 329 ? -16.143 21.108 41.708 1.00 41.25 329 ASP A O 1
ATOM 2509 N N . LYS A 1 330 ? -16.670 21.157 39.509 1.00 35.12 330 LYS A N 1
ATOM 2510 C CA . LYS A 1 330 ? -15.844 20.085 38.920 1.00 35.12 330 LYS A CA 1
ATOM 2511 C C . LYS A 1 330 ? -16.024 20.059 37.396 1.00 35.12 330 LYS A C 1
ATOM 2513 O O . LYS A 1 330 ? -17.039 19.601 36.886 1.00 35.12 330 LYS A O 1
ATOM 2518 N N . LYS A 1 331 ? -15.028 20.572 36.667 1.00 35.53 331 LYS A N 1
ATOM 2519 C CA . LYS A 1 331 ? -14.852 20.323 35.229 1.00 35.53 331 LYS A CA 1
ATOM 2520 C C . LYS A 1 331 ? -14.196 18.951 35.055 1.00 35.53 331 LYS A C 1
ATOM 2522 O O . LYS A 1 331 ? -13.002 18.898 34.825 1.00 35.53 331 LYS A O 1
ATOM 2527 N N . ASP A 1 332 ? -14.979 17.890 35.170 1.00 34.84 332 ASP A N 1
ATOM 2528 C CA . ASP A 1 332 ? -14.656 16.582 34.594 1.00 34.84 332 ASP A CA 1
ATOM 2529 C C . ASP A 1 332 ? -15.948 16.092 33.935 1.00 34.84 332 ASP A C 1
ATOM 2531 O O . ASP A 1 332 ? -16.807 15.488 34.575 1.00 34.84 332 ASP A O 1
ATOM 2535 N N . LYS A 1 333 ? -16.152 16.465 32.667 1.00 38.28 333 LYS A N 1
ATOM 2536 C CA . LYS A 1 333 ? -17.300 16.015 31.873 1.00 38.28 333 LYS A CA 1
ATOM 2537 C C . LYS A 1 333 ? -17.017 14.615 31.319 1.00 38.28 333 LYS A C 1
ATOM 2539 O O . LYS A 1 333 ? -16.802 14.465 30.124 1.00 38.28 333 LYS A O 1
ATOM 2544 N N . ASN A 1 334 ? -17.034 13.600 32.178 1.00 35.03 334 ASN A N 1
ATOM 2545 C CA . ASN A 1 334 ? -17.179 12.212 31.734 1.00 35.03 334 ASN A CA 1
ATOM 2546 C C . ASN A 1 334 ? -18.656 11.834 31.857 1.00 35.03 334 ASN A C 1
ATOM 2548 O O . ASN A 1 334 ? -19.089 11.285 32.871 1.00 35.03 334 ASN A O 1
ATOM 2552 N N . SER A 1 335 ? -19.447 12.174 30.836 1.00 43.56 335 SER A N 1
ATOM 2553 C CA . SER A 1 335 ? -20.794 11.621 30.696 1.00 43.56 335 SER A CA 1
ATOM 2554 C C . SER A 1 335 ? -20.638 10.140 30.354 1.00 43.56 335 SER A C 1
ATOM 2556 O O . SER A 1 335 ? -20.276 9.785 29.237 1.00 43.56 335 SER A O 1
ATOM 2558 N N . PHE A 1 336 ? -20.792 9.272 31.354 1.00 51.94 336 PHE A N 1
ATOM 2559 C CA . PHE A 1 336 ? -20.680 7.826 31.188 1.00 51.94 336 PHE A CA 1
ATOM 2560 C C . PHE A 1 336 ? -21.794 7.358 30.241 1.00 51.94 336 PHE A C 1
ATOM 2562 O O . PHE A 1 336 ? -22.968 7.337 30.621 1.00 51.94 336 PHE A O 1
ATOM 2569 N N . LEU A 1 337 ? -21.441 7.019 28.999 1.00 64.25 337 LEU A N 1
ATOM 2570 C CA . LEU A 1 337 ? -22.398 6.526 28.014 1.00 64.25 337 LEU A CA 1
ATOM 2571 C C . LEU A 1 337 ? -22.875 5.137 28.433 1.00 64.25 337 LEU A C 1
ATOM 2573 O O . LEU A 1 337 ? -22.098 4.188 28.533 1.00 64.25 337 LEU A O 1
ATOM 2577 N N . ARG A 1 338 ? -24.173 5.011 28.705 1.00 74.75 338 ARG A N 1
ATOM 2578 C CA . ARG A 1 338 ? -24.793 3.714 28.976 1.00 74.75 338 ARG A CA 1
ATOM 2579 C C . ARG A 1 338 ? -25.197 3.086 27.650 1.00 74.75 338 ARG A C 1
ATOM 2581 O O . ARG A 1 338 ? -26.155 3.554 27.042 1.00 74.75 338 ARG A O 1
ATOM 2588 N N . PHE A 1 339 ? -24.503 2.031 27.238 1.00 84.69 339 PHE A N 1
ATOM 2589 C CA . PHE A 1 339 ? -24.855 1.274 26.037 1.00 84.69 339 PHE A CA 1
ATOM 2590 C C . PHE A 1 339 ? -26.174 0.514 26.215 1.00 84.69 339 PHE A C 1
ATOM 2592 O O . PHE A 1 339 ? -26.465 0.008 27.305 1.00 84.69 339 PHE A O 1
ATOM 2599 N N . LEU A 1 340 ? -26.987 0.464 25.157 1.00 83.25 340 LEU A N 1
ATOM 2600 C CA . LEU A 1 340 ? -28.325 -0.126 25.183 1.00 83.25 340 LEU A CA 1
ATOM 2601 C C . LEU A 1 340 ? -28.464 -1.254 24.165 1.00 83.25 340 LEU A C 1
ATOM 2603 O O . LEU A 1 340 ? -28.437 -1.011 22.963 1.00 83.25 340 LEU A O 1
ATOM 2607 N N . SER A 1 341 ? -28.714 -2.465 24.655 1.00 88.31 341 SER A N 1
ATOM 2608 C CA . SER A 1 341 ? -28.978 -3.632 23.810 1.00 88.31 341 SER A CA 1
ATOM 2609 C C . SER A 1 341 ? -30.413 -3.744 23.315 1.00 88.31 341 SER A C 1
ATOM 2611 O O . SER A 1 341 ? -31.356 -3.267 23.953 1.00 88.31 341 SER A O 1
ATOM 2613 N N . GLY A 1 342 ? -30.596 -4.481 22.218 1.00 87.88 342 GLY A N 1
ATOM 2614 C CA . GLY A 1 342 ? -31.911 -4.868 21.707 1.00 87.88 342 GLY A CA 1
ATOM 2615 C C . GLY A 1 342 ? -32.586 -3.836 20.803 1.00 87.88 342 GLY A C 1
ATOM 2616 O O . GLY A 1 342 ? -33.758 -4.035 20.451 1.00 87.88 342 GLY A O 1
ATOM 2617 N N . ALA A 1 343 ? -31.864 -2.776 20.422 1.00 93.69 343 ALA A N 1
ATOM 2618 C CA . ALA A 1 343 ? -32.255 -1.900 19.325 1.00 93.69 343 ALA A CA 1
ATOM 2619 C C . ALA A 1 343 ? -32.174 -2.648 17.985 1.00 93.69 343 ALA A C 1
ATOM 2621 O O . ALA A 1 343 ? -31.364 -3.558 17.811 1.00 93.69 343 ALA A O 1
ATOM 2622 N N . VAL A 1 344 ? -33.009 -2.268 17.022 1.00 96.19 344 VAL A N 1
ATOM 2623 C CA . VAL A 1 344 ? -32.927 -2.769 15.645 1.00 96.19 344 VAL A CA 1
ATOM 2624 C C . VAL A 1 344 ? -32.826 -1.579 14.712 1.00 96.19 344 VAL A C 1
ATOM 2626 O O . VAL A 1 344 ? -33.671 -0.684 14.744 1.00 96.19 344 VAL A O 1
ATOM 2629 N N . PHE A 1 345 ? -31.793 -1.601 13.877 1.00 97.12 345 PHE A N 1
ATOM 2630 C CA . PHE A 1 345 ? -31.535 -0.590 12.865 1.00 97.12 345 PHE A CA 1
ATOM 2631 C C . PHE A 1 345 ? -31.730 -1.189 11.482 1.00 97.12 345 PHE A C 1
ATOM 2633 O O . PHE A 1 345 ? -31.099 -2.187 11.132 1.00 97.12 345 PHE A O 1
ATOM 2640 N N . ASP A 1 346 ? -32.603 -0.567 10.705 1.00 96.81 346 ASP A N 1
ATOM 2641 C CA . ASP A 1 346 ? -32.826 -0.890 9.307 1.00 96.81 346 ASP A CA 1
ATOM 2642 C C . ASP A 1 346 ? -31.890 -0.049 8.434 1.00 96.81 346 ASP A C 1
ATOM 2644 O O . ASP A 1 346 ? -31.738 1.154 8.664 1.00 96.81 346 ASP A O 1
ATOM 2648 N N . LEU A 1 347 ? -31.294 -0.690 7.429 1.00 97.31 347 LEU A N 1
ATOM 2649 C CA . LEU A 1 347 ? -30.390 -0.067 6.469 1.00 97.31 347 LEU A CA 1
ATOM 2650 C C . LEU A 1 347 ? -31.074 0.045 5.102 1.00 97.31 347 LEU A C 1
ATOM 2652 O O . LEU A 1 347 ? -31.558 -0.961 4.566 1.00 97.31 347 LEU A O 1
ATOM 2656 N N . TYR A 1 348 ? -31.087 1.251 4.541 1.00 96.44 348 TYR A N 1
ATOM 2657 C CA . TYR A 1 348 ? -31.688 1.583 3.248 1.00 96.44 348 TYR A CA 1
ATOM 2658 C C . TYR A 1 348 ? -30.630 2.157 2.301 1.00 96.44 348 TYR A C 1
ATOM 2660 O O . TYR A 1 348 ? -29.732 2.861 2.754 1.00 96.44 348 TYR A O 1
ATOM 2668 N N . ALA A 1 349 ? -30.728 1.856 1.007 1.00 95.00 349 ALA A N 1
ATOM 2669 C CA . ALA A 1 349 ? -29.866 2.439 -0.021 1.00 95.00 349 ALA A CA 1
ATOM 2670 C C . ALA A 1 349 ? -30.506 3.703 -0.615 1.00 95.00 349 ALA A C 1
ATOM 2672 O O . ALA A 1 349 ? -31.656 3.643 -1.053 1.00 95.00 349 ALA A O 1
ATOM 2673 N N . ASP A 1 350 ? -29.746 4.800 -0.686 1.00 93.69 350 ASP A N 1
ATOM 2674 C CA . ASP A 1 350 ? -30.133 6.037 -1.378 1.00 93.69 350 ASP A CA 1
ATOM 2675 C C . ASP A 1 350 ? -29.969 5.841 -2.893 1.00 93.69 350 ASP A C 1
ATOM 2677 O O . ASP A 1 350 ? -28.929 6.130 -3.489 1.00 93.69 350 ASP A O 1
ATOM 2681 N N . SER A 1 351 ? -30.989 5.263 -3.524 1.00 85.81 351 SER A N 1
ATOM 2682 C CA . SER A 1 351 ? -30.899 4.836 -4.927 1.00 85.81 351 SER A CA 1
ATOM 2683 C C . SER A 1 351 ? -31.061 5.989 -5.922 1.00 85.81 351 SER A C 1
ATOM 2685 O O . SER A 1 351 ? -30.725 5.837 -7.098 1.00 85.81 351 SER A O 1
ATOM 2687 N N . ASN A 1 352 ? -31.609 7.126 -5.487 1.00 87.81 352 ASN A N 1
ATOM 2688 C CA . ASN A 1 352 ? -31.825 8.308 -6.323 1.00 87.81 352 ASN A CA 1
ATOM 2689 C C . ASN A 1 352 ? -30.766 9.407 -6.082 1.00 87.81 352 ASN A C 1
ATOM 2691 O O . ASN A 1 352 ? -30.766 10.404 -6.810 1.00 87.81 352 ASN A O 1
ATOM 2695 N N . ALA A 1 353 ? -29.859 9.191 -5.119 1.00 87.12 353 ALA A N 1
ATOM 2696 C CA . ALA A 1 353 ? -28.767 10.076 -4.730 1.00 87.12 353 ALA A CA 1
ATOM 2697 C C . ALA A 1 353 ? -29.235 11.481 -4.306 1.00 87.12 353 ALA A C 1
ATOM 2699 O O . ALA A 1 353 ? -28.535 12.472 -4.543 1.00 87.12 353 ALA A O 1
ATOM 2700 N N . ASN A 1 354 ? -30.433 11.593 -3.721 1.00 90.12 354 ASN A N 1
ATOM 2701 C CA . ASN A 1 354 ? -30.999 12.865 -3.268 1.00 90.12 354 ASN A CA 1
ATOM 2702 C C . ASN A 1 354 ? -30.632 13.210 -1.812 1.00 90.12 354 ASN A C 1
ATOM 2704 O O . ASN A 1 354 ? -30.883 14.342 -1.399 1.00 90.12 354 ASN A O 1
ATOM 2708 N N . GLN A 1 355 ? -30.026 12.281 -1.058 1.00 93.12 355 GLN A N 1
ATOM 2709 C CA . GLN A 1 355 ? -29.697 12.409 0.369 1.00 93.12 355 GLN A CA 1
ATOM 2710 C C . GLN A 1 355 ? -30.907 12.680 1.285 1.00 93.12 355 GLN A C 1
ATOM 2712 O O . GLN A 1 355 ? -30.745 13.077 2.441 1.00 93.12 355 GLN A O 1
ATOM 2717 N N . GLU A 1 356 ? -32.123 12.437 0.801 1.00 92.81 356 GLU A N 1
ATOM 2718 C CA . GLU A 1 356 ? -33.375 12.554 1.540 1.00 92.81 356 GLU A CA 1
ATOM 2719 C C . GLU A 1 356 ? -34.069 11.190 1.601 1.00 92.81 356 GLU A C 1
ATOM 2721 O O . GLU A 1 356 ? -34.356 10.580 0.580 1.00 92.81 356 GLU A O 1
ATOM 2726 N N . TYR A 1 357 ? -34.370 10.713 2.812 1.00 92.25 357 TYR A N 1
ATOM 2727 C CA . TYR A 1 357 ? -35.025 9.416 2.971 1.00 92.25 357 TYR A CA 1
ATOM 2728 C C . TYR A 1 357 ? -36.445 9.430 2.391 1.00 92.25 357 TYR A C 1
ATOM 2730 O O . TYR A 1 357 ? -37.337 10.118 2.908 1.00 92.25 357 TYR A O 1
ATOM 2738 N N . ASP A 1 358 ? -36.671 8.582 1.393 1.00 90.62 358 ASP A N 1
ATOM 2739 C CA . ASP A 1 358 ? -37.952 8.361 0.744 1.00 90.62 358 ASP A CA 1
ATOM 2740 C C . ASP A 1 358 ? -38.574 7.027 1.208 1.00 90.62 358 ASP A C 1
ATOM 2742 O O . ASP A 1 358 ? -37.885 6.020 1.374 1.00 90.62 358 ASP A O 1
ATOM 2746 N N . PRO A 1 359 ? -39.908 6.934 1.384 1.00 86.25 359 PRO A N 1
ATOM 2747 C CA . PRO A 1 359 ? -40.564 5.665 1.722 1.00 86.25 359 PRO A CA 1
ATOM 2748 C C . PRO A 1 359 ? -40.349 4.534 0.704 1.00 86.25 359 PRO A C 1
ATOM 2750 O O . PRO A 1 359 ? -40.576 3.371 1.043 1.00 86.25 359 PRO A O 1
ATOM 2753 N N . ASP A 1 360 ? -39.960 4.883 -0.524 1.00 85.81 360 ASP A N 1
ATOM 2754 C CA . ASP A 1 360 ? -39.686 3.953 -1.619 1.00 85.81 360 ASP A CA 1
ATOM 2755 C C . ASP A 1 360 ? -38.212 3.494 -1.654 1.00 85.81 360 ASP A C 1
ATOM 2757 O O . ASP A 1 360 ? -37.881 2.612 -2.451 1.00 85.81 360 ASP A O 1
ATOM 2761 N N . ASP A 1 361 ? -37.339 4.038 -0.788 1.00 91.06 361 ASP A N 1
ATOM 2762 C CA . ASP A 1 361 ? -35.944 3.604 -0.681 1.00 91.06 361 ASP A CA 1
ATOM 2763 C C . ASP A 1 361 ? -35.856 2.117 -0.334 1.00 91.06 361 ASP A C 1
ATOM 2765 O O . ASP A 1 361 ? -36.552 1.584 0.542 1.00 91.06 361 ASP A O 1
ATOM 2769 N N . GLN A 1 362 ? -34.957 1.420 -1.026 1.00 91.75 362 GLN A N 1
ATOM 2770 C CA . GLN A 1 362 ? -34.825 -0.018 -0.879 1.00 91.75 362 GLN A CA 1
ATOM 2771 C C . GLN A 1 362 ? -34.148 -0.360 0.449 1.00 91.75 362 GLN A C 1
ATOM 2773 O O . GLN A 1 362 ? -32.977 -0.052 0.672 1.00 91.75 362 GLN A O 1
ATOM 2778 N N . LYS A 1 363 ? -34.857 -1.097 1.309 1.00 94.75 363 LYS A N 1
ATOM 2779 C CA . LYS A 1 363 ? -34.248 -1.751 2.471 1.00 94.75 363 LYS A CA 1
ATOM 2780 C C . LYS A 1 363 ? -33.293 -2.848 1.998 1.00 94.75 363 LYS A C 1
ATOM 2782 O O . LYS A 1 363 ? -33.737 -3.840 1.419 1.00 94.75 363 LYS A O 1
ATOM 2787 N N . ILE A 1 364 ? -32.007 -2.692 2.290 1.00 94.06 364 ILE A N 1
ATOM 2788 C CA . ILE A 1 364 ? -30.960 -3.657 1.921 1.00 94.06 364 ILE A CA 1
ATOM 2789 C C . ILE A 1 364 ? -30.588 -4.594 3.072 1.00 94.06 364 ILE A C 1
ATOM 2791 O O . ILE A 1 364 ? -30.065 -5.680 2.839 1.00 94.06 364 ILE A O 1
ATOM 2795 N N . GLY A 1 365 ? -30.910 -4.229 4.316 1.00 94.69 365 GLY A N 1
ATOM 2796 C CA . GLY A 1 365 ? -30.639 -5.096 5.454 1.00 94.69 365 GLY A CA 1
ATOM 2797 C C . GLY A 1 365 ? -31.009 -4.500 6.804 1.00 94.69 365 GLY A C 1
ATOM 2798 O O . GLY A 1 365 ? -31.784 -3.548 6.915 1.00 94.69 365 GLY A O 1
ATOM 2799 N N . THR A 1 366 ? -30.450 -5.107 7.842 1.00 96.31 366 THR A N 1
ATOM 2800 C CA . THR A 1 366 ? -30.502 -4.636 9.227 1.00 96.31 366 THR A CA 1
ATOM 2801 C C . THR A 1 366 ? -29.115 -4.761 9.829 1.00 96.31 366 THR A C 1
ATOM 2803 O O . THR A 1 366 ? -28.440 -5.757 9.559 1.00 96.31 366 THR A O 1
ATOM 2806 N N . LEU A 1 367 ? -28.705 -3.808 10.664 1.00 96.50 367 LEU A N 1
ATOM 2807 C CA . LEU A 1 367 ? -27.420 -3.913 11.349 1.00 96.50 367 LEU A CA 1
ATOM 2808 C C . LEU A 1 367 ? -27.462 -5.065 12.359 1.00 96.50 367 LEU A C 1
ATOM 2810 O O . LEU A 1 367 ? -28.460 -5.285 13.054 1.00 96.50 367 LEU A O 1
ATOM 2814 N N . LYS A 1 368 ? -26.354 -5.793 12.449 1.00 94.69 368 LYS A N 1
ATOM 2815 C CA . LYS A 1 368 ? -26.139 -6.872 13.406 1.00 94.69 368 LYS A CA 1
ATOM 2816 C C . LYS A 1 368 ? -25.628 -6.282 14.716 1.00 94.69 368 LYS A C 1
ATOM 2818 O O . LYS A 1 368 ? -24.623 -5.586 14.712 1.00 94.69 368 LYS A O 1
ATOM 2823 N N . GLU A 1 369 ? -26.290 -6.586 15.830 1.00 92.81 369 GLU A N 1
ATOM 2824 C CA . GLU A 1 369 ? -25.737 -6.313 17.163 1.00 92.81 369 GLU A CA 1
ATOM 2825 C C . GLU A 1 369 ? -24.599 -7.312 17.430 1.00 92.81 369 GLU A C 1
ATOM 2827 O O . GLU A 1 369 ? -24.843 -8.523 17.469 1.00 92.81 369 GLU A O 1
ATOM 2832 N N . THR A 1 370 ? -23.356 -6.836 17.524 1.00 84.69 370 THR A N 1
ATOM 2833 C CA . THR A 1 370 ? -22.177 -7.690 17.773 1.00 84.69 370 THR A CA 1
ATOM 2834 C C . THR A 1 370 ? -21.733 -7.658 19.233 1.00 84.69 370 THR A C 1
ATOM 2836 O O . THR A 1 370 ? -21.241 -8.670 19.726 1.00 84.69 370 THR A O 1
ATOM 2839 N N . ASP A 1 371 ? -21.979 -6.549 19.929 1.00 81.56 371 ASP A N 1
ATOM 2840 C CA . ASP A 1 371 ? -21.857 -6.395 21.381 1.00 81.56 371 ASP A CA 1
ATOM 2841 C C . ASP A 1 371 ? -22.994 -5.492 21.886 1.00 81.56 371 ASP A C 1
ATOM 2843 O O . ASP A 1 371 ? -23.736 -4.909 21.092 1.00 81.56 371 ASP A O 1
ATOM 2847 N N . ALA A 1 372 ? -23.161 -5.382 23.201 1.00 78.06 372 ALA A N 1
ATOM 2848 C CA . ALA A 1 372 ? -24.261 -4.661 23.811 1.00 78.06 372 ALA A CA 1
ATOM 2849 C C . ALA A 1 372 ? -24.325 -3.197 23.348 1.00 78.06 372 ALA A C 1
ATOM 2851 O O . ALA A 1 372 ? -23.481 -2.378 23.710 1.00 78.06 372 ALA A O 1
ATOM 2852 N N . GLY A 1 373 ? -25.351 -2.868 22.560 1.00 81.50 373 GLY A N 1
ATOM 2853 C CA . GLY A 1 373 ? -25.522 -1.544 21.965 1.00 81.50 373 GLY A CA 1
ATOM 2854 C C . GLY A 1 373 ? -24.522 -1.207 20.861 1.00 81.50 373 GLY A C 1
ATOM 2855 O O . GLY A 1 373 ? -24.422 -0.050 20.480 1.00 81.50 373 GLY A O 1
ATOM 2856 N N . TYR A 1 374 ? -23.790 -2.173 20.318 1.00 89.25 374 TYR A N 1
ATOM 2857 C CA . TYR A 1 374 ? -22.897 -1.967 19.186 1.00 89.25 374 TYR A CA 1
ATOM 2858 C C . TYR A 1 374 ? -23.433 -2.717 17.968 1.00 89.25 374 TYR A C 1
ATOM 2860 O O . TYR A 1 374 ? -23.544 -3.945 17.968 1.00 89.25 374 TYR A O 1
ATOM 2868 N N . HIS A 1 375 ? -23.793 -1.965 16.930 1.00 94.38 375 HIS A N 1
ATOM 2869 C CA . HIS A 1 375 ? -24.472 -2.469 15.744 1.00 94.38 375 HIS A CA 1
ATOM 2870 C C . HIS A 1 375 ? -23.646 -2.182 14.492 1.00 94.38 375 HIS A C 1
ATOM 2872 O O . HIS A 1 375 ? -23.245 -1.038 14.283 1.00 94.38 375 HIS A O 1
ATOM 2878 N N . THR A 1 376 ? -23.439 -3.183 13.636 1.00 96.00 376 THR A N 1
ATOM 2879 C CA . THR A 1 376 ? -22.664 -3.022 12.396 1.00 96.00 376 THR A CA 1
ATOM 2880 C C . THR A 1 376 ? -23.328 -3.635 11.171 1.00 96.00 376 THR A C 1
ATOM 2882 O O . THR A 1 376 ? -24.130 -4.568 11.262 1.00 96.00 376 THR A O 1
ATOM 2885 N N . ALA A 1 377 ? -22.980 -3.110 9.999 1.00 96.69 377 ALA A N 1
ATOM 2886 C CA . ALA A 1 377 ? -23.141 -3.795 8.722 1.00 96.69 377 ALA A CA 1
ATOM 2887 C C . ALA A 1 377 ? -21.858 -3.627 7.900 1.00 96.69 377 ALA A C 1
ATOM 2889 O O . ALA A 1 377 ? -21.279 -2.545 7.862 1.00 96.69 377 ALA A O 1
ATOM 2890 N N . GLU A 1 378 ? -21.414 -4.707 7.270 1.00 95.00 378 GLU A N 1
ATOM 2891 C CA . GLU A 1 378 ? -20.142 -4.799 6.545 1.00 95.00 378 GLU A CA 1
ATOM 2892 C C . GLU A 1 378 ? -20.392 -5.050 5.054 1.00 95.00 378 GLU A C 1
ATOM 2894 O O . GLU A 1 378 ? -21.507 -5.403 4.660 1.00 95.00 378 GLU A O 1
ATOM 2899 N N . ASN A 1 379 ? -19.342 -4.922 4.237 1.00 92.00 379 ASN A N 1
ATOM 2900 C CA . ASN A 1 379 ? -19.375 -5.152 2.788 1.00 92.00 379 ASN A CA 1
ATOM 2901 C C . ASN A 1 379 ? -20.396 -4.273 2.046 1.00 92.00 379 ASN A C 1
ATOM 2903 O O . ASN A 1 379 ? -21.013 -4.709 1.073 1.00 92.00 379 ASN A O 1
ATOM 2907 N N . LEU A 1 380 ? -20.578 -3.032 2.501 1.00 94.31 380 LEU A N 1
ATOM 2908 C CA . LEU A 1 380 ? -21.388 -2.039 1.803 1.00 94.31 380 LEU A CA 1
ATOM 2909 C C . LEU A 1 380 ? -20.582 -1.478 0.635 1.00 94.31 380 LEU A C 1
ATOM 2911 O O . LEU A 1 380 ? -19.475 -0.993 0.842 1.00 94.31 380 LEU A O 1
ATOM 2915 N N . LEU A 1 381 ? -21.120 -1.537 -0.581 1.00 94.44 381 LEU A N 1
ATOM 2916 C CA . LEU A 1 381 ? -20.471 -0.932 -1.747 1.00 94.44 381 LEU A CA 1
ATOM 2917 C C . LEU A 1 381 ? -20.427 0.599 -1.611 1.00 94.44 381 LEU A C 1
ATOM 2919 O O . LEU A 1 381 ? -21.236 1.177 -0.881 1.00 94.44 381 LEU A O 1
ATOM 2923 N N . ALA A 1 382 ? -19.524 1.267 -2.328 1.00 94.56 382 ALA A N 1
ATOM 2924 C CA . ALA A 1 382 ? -19.551 2.726 -2.428 1.00 94.56 382 ALA A CA 1
ATOM 2925 C C . ALA A 1 382 ? -20.946 3.238 -2.832 1.00 94.56 382 ALA A C 1
ATOM 2927 O O . ALA A 1 382 ? -21.579 2.705 -3.743 1.00 94.56 382 ALA A O 1
ATOM 2928 N N . GLY A 1 383 ? -21.441 4.258 -2.132 1.00 93.56 383 GLY A N 1
ATOM 2929 C CA . GLY A 1 383 ? -22.802 4.761 -2.310 1.00 93.56 383 GLY A CA 1
ATOM 2930 C C . GLY A 1 383 ? -23.363 5.473 -1.081 1.00 93.56 383 GLY A C 1
ATOM 2931 O O . GLY A 1 383 ? -22.735 5.505 -0.020 1.00 93.56 383 GLY A O 1
ATOM 2932 N N . GLY A 1 384 ? -24.548 6.064 -1.250 1.00 95.19 384 GLY A N 1
ATOM 2933 C CA . GLY A 1 384 ? -25.323 6.702 -0.185 1.00 95.19 384 GLY A CA 1
ATOM 2934 C C . GLY A 1 384 ? -26.296 5.727 0.479 1.00 95.19 384 GLY A C 1
ATOM 2935 O O . GLY A 1 384 ? -26.877 4.855 -0.171 1.00 95.19 384 GLY A O 1
ATOM 2936 N N . TYR A 1 385 ? -26.482 5.879 1.785 1.00 96.81 385 TYR A N 1
ATOM 2937 C CA . TYR A 1 385 ? -27.287 4.989 2.611 1.00 96.81 385 TYR A CA 1
ATOM 2938 C C . TYR A 1 385 ? -27.997 5.754 3.729 1.00 96.81 385 TYR A C 1
ATOM 2940 O O . TYR A 1 385 ? -27.549 6.814 4.164 1.00 96.81 385 TYR A O 1
ATOM 2948 N N . PHE A 1 386 ? -29.064 5.161 4.266 1.00 97.00 386 PHE A N 1
ATOM 2949 C CA . PHE A 1 386 ? -29.751 5.648 5.458 1.00 97.00 386 PHE A CA 1
ATOM 2950 C C . PHE A 1 386 ? -29.846 4.577 6.537 1.00 97.00 386 PHE A C 1
ATOM 2952 O O . PHE A 1 386 ? -30.199 3.426 6.265 1.00 97.00 386 PHE A O 1
ATOM 2959 N N . ILE A 1 387 ? -29.625 4.987 7.784 1.00 96.75 387 ILE A N 1
ATOM 2960 C CA . ILE A 1 387 ? -29.951 4.195 8.970 1.00 96.75 387 ILE A CA 1
ATOM 2961 C C . ILE A 1 387 ? -31.224 4.727 9.604 1.00 96.75 387 ILE A C 1
ATOM 2963 O O . ILE A 1 387 ? -31.359 5.929 9.829 1.00 96.75 387 ILE A O 1
ATOM 2967 N N . LYS A 1 388 ? -32.130 3.821 9.964 1.00 95.31 388 LYS A N 1
ATOM 2968 C CA . LYS A 1 388 ? -33.350 4.147 10.702 1.00 95.31 388 LYS A CA 1
ATOM 2969 C C . LYS A 1 388 ? -33.572 3.167 11.843 1.00 95.31 388 LYS A C 1
ATOM 2971 O O . LYS A 1 388 ? -33.532 1.954 11.631 1.00 95.31 388 LYS A O 1
ATOM 2976 N N . GLU A 1 389 ? -33.847 3.672 13.043 1.00 96.25 389 GLU A N 1
ATOM 2977 C CA . GLU A 1 389 ? -34.227 2.817 14.169 1.00 96.25 389 GLU A CA 1
ATOM 2978 C C . GLU A 1 389 ? -35.640 2.260 13.929 1.00 96.25 389 GLU A C 1
ATOM 2980 O O . GLU A 1 389 ? -36.634 2.985 13.907 1.00 96.25 389 GLU A O 1
ATOM 2985 N N . SER A 1 390 ? -35.747 0.949 13.712 1.00 94.06 390 SER A N 1
ATOM 2986 C CA . SER A 1 390 ? -37.035 0.267 13.543 1.00 94.06 390 SER A CA 1
ATOM 2987 C C . SER A 1 390 ? -37.594 -0.248 14.867 1.00 94.06 390 SER A C 1
ATOM 2989 O O . SER A 1 390 ? -38.805 -0.452 14.998 1.00 94.06 390 SER A O 1
ATOM 2991 N N . LYS A 1 391 ? -36.730 -0.428 15.874 1.00 94.12 391 LYS A N 1
ATOM 2992 C CA . LYS A 1 391 ? -37.113 -0.814 17.232 1.00 94.12 391 LYS A CA 1
ATOM 2993 C C . LYS A 1 391 ? -36.141 -0.230 18.256 1.00 94.12 391 LYS A C 1
ATOM 2995 O O . LYS A 1 391 ? -34.956 -0.535 18.205 1.00 94.12 391 LYS A O 1
ATOM 3000 N N . ALA A 1 392 ? -36.672 0.505 19.229 1.00 92.44 392 ALA A N 1
ATOM 3001 C CA . ALA A 1 392 ? -35.914 0.964 20.388 1.00 92.44 392 ALA A CA 1
ATOM 3002 C C . ALA A 1 392 ? -35.639 -0.157 21.407 1.00 92.44 392 ALA A C 1
ATOM 3004 O O . ALA A 1 392 ? -36.435 -1.101 21.519 1.00 92.44 392 ALA A O 1
ATOM 3005 N N . PRO A 1 393 ? -34.579 -0.018 22.223 1.00 90.56 393 PRO A N 1
ATOM 3006 C CA . PRO A 1 393 ? -34.386 -0.813 23.432 1.00 90.56 393 PRO A CA 1
ATOM 3007 C C . PRO A 1 393 ? -35.596 -0.748 24.378 1.00 90.56 393 PRO A C 1
ATOM 3009 O O . PRO A 1 393 ? -36.315 0.252 24.449 1.00 90.56 393 PRO A O 1
ATOM 3012 N N . GLU A 1 394 ? -35.825 -1.812 25.148 1.00 85.06 394 GLU A N 1
ATOM 3013 C CA . GLU A 1 394 ? -36.937 -1.858 26.104 1.00 85.06 394 GLU A CA 1
ATOM 3014 C C . GLU A 1 394 ? -36.800 -0.764 27.176 1.00 85.06 394 GLU A C 1
ATOM 3016 O O . GLU A 1 394 ? -35.752 -0.616 27.800 1.00 85.06 394 GLU A O 1
ATOM 3021 N N . GLY A 1 395 ? -37.872 0.002 27.405 1.00 80.75 395 GLY A N 1
ATOM 3022 C CA . GLY A 1 395 ? -37.865 1.116 28.360 1.00 80.75 395 GLY A CA 1
ATOM 3023 C C . GLY A 1 395 ? -37.402 2.459 27.782 1.00 80.75 395 GLY A C 1
ATOM 3024 O O . GLY A 1 395 ? -37.332 3.430 28.539 1.00 80.75 395 GLY A O 1
ATOM 3025 N N . TYR A 1 396 ? -37.171 2.544 26.467 1.00 87.81 396 TYR A N 1
ATOM 3026 C CA . TYR A 1 396 ? -36.724 3.753 25.772 1.00 87.81 396 TYR A CA 1
ATOM 3027 C C . TYR A 1 396 ? -37.689 4.191 24.663 1.00 87.81 396 TYR A C 1
ATOM 3029 O O . TYR A 1 396 ? -38.390 3.376 24.061 1.00 87.81 396 TYR A O 1
ATOM 3037 N N . GLN A 1 397 ? -37.726 5.495 24.399 1.00 88.81 397 GLN A N 1
ATOM 3038 C CA . GLN A 1 397 ? -38.502 6.099 23.315 1.00 88.81 397 GLN A CA 1
ATOM 3039 C C . GLN A 1 397 ? -37.805 5.858 21.970 1.00 88.81 397 GLN A C 1
ATOM 3041 O O . GLN A 1 397 ? -36.597 6.072 21.914 1.00 88.81 397 GLN A O 1
ATOM 3046 N N . PRO A 1 398 ? -38.511 5.428 20.908 1.00 88.94 398 PRO A N 1
ATOM 3047 C CA . PRO A 1 398 ? -37.911 5.239 19.590 1.00 88.94 398 PRO A CA 1
ATOM 3048 C C . PRO A 1 398 ? -37.625 6.551 18.867 1.00 88.94 398 PRO A C 1
ATOM 3050 O O . PRO A 1 398 ? -38.421 7.489 18.940 1.00 88.94 398 PRO A O 1
ATOM 3053 N N . ASP A 1 399 ? -36.527 6.571 18.119 1.00 92.44 399 ASP A N 1
ATOM 3054 C CA . ASP A 1 399 ? -36.207 7.625 17.164 1.00 92.44 399 ASP A CA 1
ATOM 3055 C C . ASP A 1 399 ? -36.837 7.312 15.799 1.00 92.44 399 ASP A C 1
ATOM 3057 O O . ASP A 1 399 ? -36.583 6.275 15.191 1.00 92.44 399 ASP A O 1
ATOM 3061 N N . SER A 1 400 ? -37.699 8.206 15.312 1.00 90.38 400 SER A N 1
ATOM 3062 C CA . SER A 1 400 ? -38.379 8.035 14.024 1.00 90.38 400 SER A CA 1
ATOM 3063 C C . SER A 1 400 ? -37.585 8.541 12.815 1.00 90.38 400 SER A C 1
ATOM 3065 O O . SER A 1 400 ? -38.034 8.336 11.682 1.00 90.38 400 SER A O 1
ATOM 3067 N N . ASN A 1 401 ? -36.469 9.239 13.035 1.00 93.44 401 ASN A N 1
ATOM 3068 C CA . ASN A 1 401 ? -35.678 9.860 11.978 1.00 93.44 401 ASN A CA 1
ATOM 3069 C C . ASN A 1 401 ? -34.816 8.832 11.229 1.00 93.44 401 ASN A C 1
ATOM 3071 O O . ASN A 1 401 ? -34.503 7.754 11.736 1.00 93.44 401 ASN A O 1
ATOM 3075 N N . ALA A 1 402 ? -34.439 9.188 10.003 1.00 94.38 402 ALA A N 1
ATOM 3076 C CA . ALA A 1 402 ? -33.463 8.460 9.204 1.00 94.38 402 ALA A CA 1
ATOM 3077 C C . ALA A 1 402 ? -32.196 9.313 9.063 1.00 94.38 402 ALA A C 1
ATOM 3079 O O . ALA A 1 402 ? -32.285 10.528 8.883 1.00 94.38 402 ALA A O 1
ATOM 3080 N N . TYR A 1 403 ? -31.034 8.674 9.146 1.00 95.44 403 TYR A N 1
ATOM 3081 C CA . TYR A 1 403 ? -29.730 9.330 9.171 1.00 95.44 403 TYR A CA 1
ATOM 3082 C C . TYR A 1 403 ? -28.912 8.899 7.963 1.00 95.44 403 TYR A C 1
ATOM 3084 O O . TYR A 1 403 ? -28.651 7.708 7.792 1.00 95.44 403 TYR A O 1
ATOM 3092 N N . TYR A 1 404 ? -28.539 9.871 7.131 1.00 96.12 404 TYR A N 1
ATOM 3093 C CA . TYR A 1 404 ? -27.745 9.649 5.927 1.00 96.12 404 TYR A CA 1
ATOM 3094 C C . TYR A 1 404 ? -26.271 9.404 6.260 1.00 96.12 404 TYR A C 1
ATOM 3096 O O . TYR A 1 404 ? -25.702 10.070 7.127 1.00 96.12 404 TYR A O 1
ATOM 3104 N N . PHE A 1 405 ? -25.643 8.496 5.522 1.00 96.44 405 PHE A N 1
ATOM 3105 C CA . PHE A 1 405 ? -24.195 8.334 5.459 1.00 96.44 405 PHE A CA 1
ATOM 3106 C C . PHE A 1 405 ? -23.789 7.832 4.069 1.00 96.44 405 PHE A C 1
ATOM 3108 O O . PHE A 1 405 ? -24.623 7.351 3.304 1.00 96.44 405 PHE A O 1
ATOM 3115 N N . SER A 1 406 ? -22.504 7.914 3.738 1.00 95.56 406 SER A N 1
ATOM 3116 C CA . SER A 1 406 ? -21.985 7.391 2.474 1.00 95.56 406 SER A CA 1
ATOM 3117 C C . SER A 1 406 ? -20.680 6.637 2.663 1.00 95.56 406 SER A C 1
ATOM 3119 O O . SER A 1 406 ? -19.867 7.003 3.515 1.00 95.56 406 SER A O 1
ATOM 3121 N N . ILE A 1 407 ? -20.477 5.625 1.825 1.00 95.88 407 ILE A N 1
ATOM 3122 C CA . ILE A 1 407 ? -19.193 4.951 1.633 1.00 95.88 407 ILE A CA 1
ATOM 3123 C C . ILE A 1 407 ? -18.556 5.523 0.366 1.00 95.88 407 ILE A C 1
ATOM 3125 O O . ILE A 1 407 ? -19.147 5.449 -0.712 1.00 95.88 407 ILE A O 1
ATOM 3129 N N . THR A 1 408 ? -17.380 6.121 0.504 1.00 92.50 408 THR A N 1
ATOM 3130 C CA . THR A 1 408 ? -16.617 6.763 -0.577 1.00 92.50 408 THR A CA 1
ATOM 3131 C C . THR A 1 408 ? -15.213 6.192 -0.725 1.00 92.50 408 THR A C 1
ATOM 3133 O O . THR A 1 408 ? -14.635 6.301 -1.800 1.00 92.50 408 THR A O 1
ATOM 3136 N N . GLU A 1 409 ? -14.673 5.581 0.329 1.00 92.50 409 GLU A N 1
ATOM 3137 C CA . GLU A 1 409 ? -13.321 5.019 0.360 1.00 92.50 409 GLU A CA 1
ATOM 3138 C C . GLU A 1 409 ? -13.356 3.532 0.718 1.00 92.50 409 GLU A C 1
ATOM 3140 O O . GLU A 1 409 ? -14.243 3.069 1.443 1.00 92.50 409 GLU A O 1
ATOM 3145 N N . ASP A 1 410 ? -12.391 2.777 0.194 1.00 92.75 410 ASP A N 1
ATOM 3146 C CA . ASP A 1 410 ? -12.283 1.347 0.474 1.00 92.75 410 ASP A CA 1
ATOM 3147 C C . ASP A 1 410 ? -11.808 1.128 1.916 1.00 92.75 410 ASP A C 1
ATOM 3149 O O . ASP A 1 410 ? -10.925 1.826 2.412 1.00 92.75 410 ASP A O 1
ATOM 3153 N N . GLY A 1 411 ? -12.455 0.209 2.626 1.00 90.44 411 GLY A N 1
ATOM 3154 C CA . GLY A 1 411 ? -12.274 -0.016 4.059 1.00 90.44 411 GLY A CA 1
ATOM 3155 C C . GLY A 1 411 ? -12.916 1.036 4.978 1.00 90.44 411 GLY A C 1
ATOM 3156 O O . GLY A 1 411 ? -12.784 0.921 6.198 1.00 90.44 411 GLY A O 1
ATOM 3157 N N . GLN A 1 412 ? -13.629 2.044 4.454 1.00 94.81 412 GLN A N 1
ATOM 3158 C CA . GLN A 1 412 ? -14.228 3.101 5.279 1.00 94.81 412 GLN A CA 1
ATOM 3159 C C . GLN A 1 412 ? -15.213 2.537 6.317 1.00 94.81 412 GLN A C 1
ATOM 3161 O O . GLN A 1 412 ? -16.117 1.769 5.983 1.00 94.81 412 GLN A O 1
ATOM 3166 N N . VAL A 1 413 ? -15.096 2.995 7.568 1.00 95.31 413 VAL A N 1
ATOM 3167 C CA . VAL A 1 413 ? -16.073 2.736 8.639 1.00 95.31 413 VAL A CA 1
ATOM 3168 C C . VAL A 1 413 ? -16.882 4.006 8.892 1.00 95.31 413 VAL A C 1
ATOM 3170 O O . VAL A 1 413 ? -16.402 4.953 9.516 1.00 95.31 413 VAL A O 1
ATOM 3173 N N . ALA A 1 414 ? -18.119 4.052 8.405 1.00 95.00 414 ALA A N 1
ATOM 3174 C CA . ALA A 1 414 ? -19.031 5.153 8.684 1.00 95.00 414 ALA A CA 1
ATOM 3175 C C . ALA A 1 414 ? -19.623 5.008 10.095 1.00 95.00 414 ALA A C 1
ATOM 3177 O O . ALA A 1 414 ? -20.210 3.981 10.422 1.00 95.00 414 ALA A O 1
ATOM 3178 N N . VAL A 1 415 ? -19.501 6.036 10.936 1.00 94.44 415 VAL A N 1
ATOM 3179 C CA . VAL A 1 415 ? -20.132 6.067 12.266 1.00 94.44 415 VAL A CA 1
ATOM 3180 C C . VAL A 1 415 ? -21.353 6.975 12.207 1.00 94.44 415 VAL A C 1
ATOM 3182 O O . VAL A 1 415 ? -21.241 8.127 11.792 1.00 94.44 415 VAL A O 1
ATOM 3185 N N . VAL A 1 416 ? -22.516 6.462 12.611 1.00 94.50 416 VAL A N 1
ATOM 3186 C CA . VAL A 1 416 ? -23.783 7.208 12.565 1.00 94.50 416 VAL A CA 1
ATOM 3187 C C . VAL A 1 416 ? -24.309 7.474 13.974 1.00 94.50 416 VAL A C 1
ATOM 3189 O O . VAL A 1 416 ? -24.453 6.562 14.791 1.00 94.50 416 VAL A O 1
ATOM 3192 N N . GLU A 1 417 ? -24.629 8.740 14.237 1.00 92.25 417 GLU A N 1
ATOM 3193 C CA . GLU A 1 417 ? -25.089 9.267 15.524 1.00 92.25 417 GLU A CA 1
ATOM 3194 C C . GLU A 1 417 ? -26.309 10.179 15.306 1.00 92.25 417 GLU A C 1
ATOM 3196 O O . GLU A 1 417 ? -26.424 10.827 14.265 1.00 92.25 417 GLU A O 1
ATOM 3201 N N . ASN A 1 418 ? -27.228 10.240 16.277 1.00 88.81 418 ASN A N 1
ATOM 3202 C CA . ASN A 1 418 ? -28.468 11.028 16.182 1.00 88.81 418 ASN A CA 1
ATOM 3203 C C . ASN A 1 418 ? -28.491 12.291 17.067 1.00 88.81 418 ASN A C 1
ATOM 3205 O O . ASN A 1 418 ? -29.508 12.987 17.118 1.00 88.81 418 ASN A O 1
ATOM 3209 N N . GLY A 1 419 ? -27.386 12.582 17.763 1.00 73.00 419 GLY A N 1
ATOM 3210 C CA . GLY A 1 419 ? -27.273 13.641 18.767 1.00 73.00 419 GLY A CA 1
ATOM 3211 C C . GLY A 1 419 ? -25.931 14.379 18.721 1.00 73.00 419 GLY A C 1
ATOM 3212 O O . GLY A 1 419 ? -25.402 14.665 17.650 1.00 73.00 419 GLY A O 1
ATOM 3213 N N . GLU A 1 420 ? -25.397 14.734 19.891 1.00 73.56 420 GLU A N 1
ATOM 3214 C CA . GLU A 1 420 ? -24.073 15.357 20.006 1.00 73.56 420 GLU A CA 1
ATOM 3215 C C . GLU A 1 420 ? -22.973 14.356 19.621 1.00 73.56 420 GLU A C 1
ATOM 3217 O O . GLU A 1 420 ? -23.022 13.190 20.016 1.00 73.56 420 GLU A O 1
ATOM 3222 N N . ALA A 1 421 ? -21.989 14.815 18.843 1.00 75.81 421 ALA A N 1
ATOM 3223 C CA . ALA A 1 421 ? -20.933 13.951 18.331 1.00 75.81 421 ALA A CA 1
ATOM 3224 C C . ALA A 1 421 ? -20.178 13.251 19.473 1.00 75.81 421 ALA A C 1
ATOM 3226 O O . ALA A 1 421 ? -19.786 13.889 20.453 1.00 75.81 421 ALA A O 1
ATOM 3227 N N . GLY A 1 422 ? -19.962 11.944 19.340 1.00 75.81 422 GLY A N 1
ATOM 3228 C CA . GLY A 1 422 ? -19.315 11.109 20.350 1.00 75.81 422 GLY A CA 1
ATOM 3229 C C . GLY A 1 422 ? -20.251 10.572 21.434 1.00 75.81 422 GLY A C 1
ATOM 3230 O O . GLY A 1 422 ? -19.781 9.860 22.319 1.00 75.81 422 GLY A O 1
ATOM 3231 N N . HIS A 1 423 ? -21.555 10.870 21.385 1.00 78.00 423 HIS A N 1
ATOM 3232 C CA . HIS A 1 423 ? -22.553 10.281 22.285 1.00 78.00 423 HIS A CA 1
ATOM 3233 C C . HIS A 1 423 ? -23.246 9.043 21.706 1.00 78.00 423 HIS A C 1
ATOM 3235 O O . HIS A 1 423 ? -24.033 8.408 22.413 1.00 78.00 423 HIS A O 1
ATOM 3241 N N . GLY A 1 424 ? -22.946 8.660 20.465 1.00 85.69 424 GLY A N 1
ATOM 3242 C CA . GLY A 1 424 ? -23.600 7.557 19.779 1.00 85.69 424 GLY A CA 1
ATOM 3243 C C . GLY A 1 424 ? -25.027 7.880 19.327 1.00 85.69 424 GLY A C 1
ATOM 3244 O O . GLY A 1 424 ? -25.474 9.026 19.276 1.00 85.69 424 GLY A O 1
ATOM 3245 N N . PHE A 1 425 ? -25.769 6.830 18.999 1.00 92.81 425 PHE A N 1
ATOM 3246 C CA . PHE A 1 425 ? -27.192 6.887 18.704 1.00 92.81 425 PHE A CA 1
ATOM 3247 C C . PHE A 1 425 ? -27.976 6.762 20.014 1.00 92.81 425 PHE A C 1
ATOM 3249 O O . PHE A 1 425 ? -28.148 5.671 20.562 1.00 92.81 425 PHE A O 1
ATOM 3256 N N . THR A 1 426 ? -28.443 7.885 20.538 1.00 90.81 426 THR A N 1
ATOM 3257 C CA . THR A 1 426 ? -29.085 8.040 21.847 1.00 90.81 426 THR A CA 1
ATOM 3258 C C . THR A 1 426 ? -30.600 7.815 21.796 1.00 90.81 426 THR A C 1
ATOM 3260 O O . THR A 1 426 ? -31.254 8.240 20.853 1.00 90.81 426 THR A O 1
ATOM 3263 N N . ASN A 1 427 ? -31.183 7.161 22.811 1.00 89.75 427 ASN A N 1
ATOM 3264 C CA . ASN A 1 427 ? -32.639 7.192 23.039 1.00 89.75 427 ASN A CA 1
ATOM 3265 C C . ASN A 1 427 ? -32.951 7.684 24.452 1.00 89.75 427 ASN A C 1
ATOM 3267 O O . ASN A 1 427 ? -32.246 7.359 25.411 1.00 89.75 427 ASN A O 1
ATOM 3271 N N . GLU A 1 428 ? -34.068 8.393 24.582 1.00 86.56 428 GLU A N 1
ATOM 3272 C CA . GLU A 1 428 ? -34.581 8.879 25.860 1.00 86.56 428 GLU A CA 1
ATOM 3273 C C . GLU A 1 428 ? -35.259 7.761 26.657 1.00 86.56 428 GLU A C 1
ATOM 3275 O O . GLU A 1 428 ? -36.139 7.057 26.151 1.00 86.56 428 GLU A O 1
ATOM 3280 N N . ALA A 1 429 ? -34.880 7.600 27.926 1.00 84.62 429 ALA A N 1
ATOM 3281 C CA . ALA A 1 429 ? -35.527 6.641 28.818 1.00 84.62 429 ALA A CA 1
ATOM 3282 C C . ALA A 1 429 ? -36.949 7.102 29.173 1.00 84.62 429 ALA A C 1
ATOM 3284 O O . ALA A 1 429 ? -37.187 8.276 29.466 1.00 84.62 429 ALA A O 1
ATOM 3285 N N . TYR A 1 430 ? -37.903 6.174 29.250 1.00 85.94 430 TYR A N 1
ATOM 3286 C CA . TYR A 1 430 ? -39.185 6.478 29.883 1.00 85.94 430 TYR A CA 1
ATOM 3287 C C . TYR A 1 430 ? -38.973 6.756 31.381 1.00 85.94 430 TYR A C 1
ATOM 3289 O O . TYR A 1 430 ? -38.260 6.020 32.074 1.00 85.94 430 TYR A O 1
ATOM 3297 N N . ARG A 1 431 ? -39.621 7.804 31.907 1.00 85.38 431 ARG A N 1
ATOM 3298 C CA . ARG A 1 431 ? -39.486 8.232 33.310 1.00 85.38 431 ARG A CA 1
ATOM 3299 C C . ARG A 1 431 ? -40.829 8.306 34.036 1.00 85.38 431 ARG A C 1
ATOM 3301 O O . ARG A 1 431 ? -41.862 8.553 33.427 1.00 85.38 431 ARG A O 1
ATOM 3308 N N . GLY A 1 432 ? -40.808 8.111 35.351 1.00 85.19 432 GLY A N 1
ATOM 3309 C CA . GLY A 1 432 ? -41.939 8.232 36.272 1.00 85.19 432 GLY A CA 1
ATOM 3310 C C . GLY A 1 432 ? -41.525 8.852 37.612 1.00 85.19 432 GLY A C 1
ATOM 3311 O O . GLY A 1 432 ? -40.407 9.335 37.781 1.00 85.19 432 GLY A O 1
ATOM 3312 N N . ASN A 1 433 ? -42.427 8.861 38.592 1.00 89.00 433 ASN A N 1
ATOM 3313 C CA . ASN A 1 433 ? -42.204 9.473 39.907 1.00 89.00 433 ASN A CA 1
ATOM 3314 C C . ASN A 1 433 ? -42.427 8.459 41.040 1.00 89.00 433 ASN A C 1
ATOM 3316 O O . ASN A 1 433 ? -43.248 7.547 40.922 1.00 89.00 433 ASN A O 1
ATOM 3320 N N . LEU A 1 434 ? -41.754 8.661 42.173 1.00 91.94 434 LEU A N 1
ATOM 3321 C CA . LEU A 1 434 ? -41.918 7.877 43.397 1.00 91.94 434 LEU A CA 1
ATOM 3322 C C . LEU A 1 434 ? -42.356 8.781 44.551 1.00 91.94 434 LEU A C 1
ATOM 3324 O O . LEU A 1 434 ? -41.733 9.802 44.842 1.00 91.94 434 LEU A O 1
ATOM 3328 N N . LYS A 1 435 ? -43.410 8.369 45.250 1.00 93.06 435 LYS A N 1
ATOM 3329 C CA . LYS A 1 435 ? -43.900 8.989 46.478 1.00 93.06 435 LYS A CA 1
ATOM 3330 C C . LYS A 1 435 ? -43.790 8.006 47.636 1.00 93.06 435 LYS A C 1
ATOM 3332 O O . LYS A 1 435 ? -44.388 6.938 47.607 1.00 93.06 435 LYS A O 1
ATOM 3337 N N . ILE A 1 436 ? -43.077 8.382 48.686 1.00 93.25 436 ILE A N 1
ATOM 3338 C CA . ILE A 1 436 ? -42.922 7.576 49.898 1.00 93.25 436 ILE A CA 1
ATOM 3339 C C . ILE A 1 436 ? -43.623 8.300 51.040 1.00 93.25 436 ILE A C 1
ATOM 3341 O O . ILE A 1 436 ? -43.357 9.477 51.287 1.00 93.25 436 ILE A O 1
ATOM 3345 N N . THR A 1 437 ? -44.516 7.615 51.750 1.00 92.06 437 THR A N 1
ATOM 3346 C CA . THR A 1 437 ? -45.198 8.166 52.928 1.00 92.06 437 THR A CA 1
ATOM 3347 C C . THR A 1 437 ? -44.830 7.386 54.181 1.00 92.06 437 THR A C 1
ATOM 3349 O O . THR A 1 437 ? -45.021 6.173 54.227 1.00 92.06 437 THR A O 1
ATOM 3352 N N . LYS A 1 438 ? -44.347 8.085 55.206 1.00 88.44 438 LYS A N 1
ATOM 3353 C CA . LYS A 1 438 ? -43.906 7.534 56.485 1.00 88.44 438 LYS A CA 1
ATOM 3354 C C . LYS A 1 438 ? -44.844 7.920 57.625 1.00 88.44 438 LYS A C 1
ATOM 3356 O O . LYS A 1 438 ? -45.168 9.098 57.796 1.00 88.44 438 LYS A O 1
ATOM 3361 N N . ASP A 1 439 ? -45.198 6.939 58.450 1.00 90.25 439 ASP A N 1
ATOM 3362 C CA . ASP A 1 439 ? -45.925 7.133 59.709 1.00 90.25 439 ASP A CA 1
ATOM 3363 C C . ASP A 1 439 ? -45.411 6.203 60.834 1.00 90.25 439 ASP A C 1
ATOM 3365 O O . ASP A 1 439 ? -44.549 5.344 60.605 1.00 90.25 439 ASP A O 1
ATOM 3369 N N . SER A 1 440 ? -45.886 6.390 62.067 1.00 87.50 440 SER A N 1
ATOM 3370 C CA . SER A 1 440 ? -45.568 5.533 63.219 1.00 87.50 440 SER A CA 1
ATOM 3371 C C . SER A 1 440 ? -46.727 5.419 64.214 1.00 87.50 440 SER A C 1
ATOM 3373 O O . SER A 1 440 ? -47.637 6.248 64.233 1.00 87.50 440 SER A O 1
ATOM 3375 N N . SER A 1 441 ? -46.667 4.425 65.106 1.00 86.88 441 SER A N 1
ATOM 3376 C CA . SER A 1 441 ? -47.680 4.211 66.149 1.00 86.88 441 SER A CA 1
ATOM 3377 C C . SER A 1 441 ? -47.785 5.350 67.173 1.00 86.88 441 SER A C 1
ATOM 3379 O O . SER A 1 441 ? -48.832 5.505 67.797 1.00 86.88 441 SER A O 1
ATOM 3381 N N . ASP A 1 442 ? -46.742 6.175 67.327 1.00 84.50 442 ASP A N 1
ATOM 3382 C CA . ASP A 1 442 ? -46.735 7.379 68.172 1.00 84.50 442 ASP A CA 1
ATOM 3383 C C . ASP A 1 442 ? -46.834 8.697 67.377 1.00 84.50 442 ASP A C 1
ATOM 3385 O O . ASP A 1 442 ? -46.665 9.780 67.941 1.00 84.50 442 ASP A O 1
ATOM 3389 N N . GLY A 1 443 ? -47.134 8.616 66.075 1.00 83.81 443 GLY A N 1
ATOM 3390 C CA . GLY A 1 443 ? -47.364 9.759 65.187 1.00 83.81 443 GLY A CA 1
ATOM 3391 C C . GLY A 1 443 ? -46.103 10.505 64.738 1.00 83.81 443 GLY A C 1
ATOM 3392 O O . GLY A 1 443 ? -46.209 11.571 64.126 1.00 83.81 443 GLY A O 1
ATOM 3393 N N . ARG A 1 444 ? -44.907 9.979 65.026 1.00 85.88 444 ARG A N 1
ATOM 3394 C CA . ARG A 1 444 ? -43.631 10.517 64.544 1.00 85.88 444 ARG A CA 1
ATOM 3395 C C . ARG A 1 444 ? -43.387 10.116 63.087 1.00 85.88 444 ARG A C 1
ATOM 3397 O O . ARG A 1 444 ? -43.410 8.944 62.730 1.00 85.88 444 ARG A O 1
ATOM 3404 N N . LYS A 1 445 ? -43.043 11.095 62.248 1.00 86.19 445 LYS A N 1
ATOM 3405 C CA . LYS A 1 445 ? -42.891 10.900 60.793 1.00 86.19 445 LYS A CA 1
ATOM 3406 C C . LYS A 1 445 ? -41.506 11.248 60.263 1.00 86.19 445 LYS A C 1
ATOM 3408 O O . LYS A 1 445 ? -41.146 10.836 59.163 1.00 86.19 445 LYS A O 1
ATOM 3413 N N . ASP A 1 446 ? -40.717 11.975 61.045 1.00 86.06 446 ASP A N 1
ATOM 3414 C CA . ASP A 1 446 ? -39.476 12.602 60.614 1.00 86.06 446 ASP A CA 1
ATOM 3415 C C . ASP A 1 446 ? -38.209 11.958 61.179 1.00 86.06 446 ASP A C 1
ATOM 3417 O O . ASP A 1 446 ? -38.155 11.464 62.314 1.00 86.06 446 ASP A O 1
ATOM 3421 N N . GLY A 1 447 ? -37.153 12.045 60.373 1.00 72.50 447 GLY A N 1
ATOM 3422 C CA . GLY A 1 447 ? -35.808 11.607 60.707 1.00 72.50 447 GLY A CA 1
ATOM 3423 C C . GLY A 1 447 ? -35.510 10.141 60.392 1.00 72.50 447 GLY A C 1
ATOM 3424 O O . GLY A 1 447 ? -34.390 9.720 60.666 1.00 72.50 447 GLY A O 1
ATOM 3425 N N . PHE A 1 448 ? -36.450 9.370 59.836 1.00 81.38 448 PHE A N 1
ATOM 3426 C CA . PHE A 1 448 ? -36.233 7.978 59.416 1.00 81.38 448 PHE A CA 1
ATOM 3427 C C . PHE A 1 448 ? -35.446 7.943 58.100 1.00 81.38 448 PHE A C 1
ATOM 3429 O O . PHE A 1 448 ? -35.681 8.780 57.230 1.00 81.38 448 PHE A O 1
ATOM 3436 N N . ALA A 1 449 ? -34.495 7.017 57.961 1.00 82.44 449 ALA A N 1
ATOM 3437 C CA . ALA A 1 449 ? -33.699 6.868 56.743 1.00 82.44 449 ALA A CA 1
ATOM 3438 C C . ALA A 1 449 ? -34.361 5.843 55.819 1.00 82.44 449 ALA A C 1
ATOM 3440 O O . ALA A 1 449 ? -34.511 4.690 56.205 1.00 82.44 449 ALA A O 1
ATOM 3441 N N . ILE A 1 450 ? -34.747 6.255 54.615 1.00 80.38 450 ILE A N 1
ATOM 3442 C CA . ILE A 1 450 ? -35.347 5.396 53.596 1.00 80.38 450 ILE A CA 1
ATOM 3443 C C . ILE A 1 450 ? -34.391 5.312 52.411 1.00 80.38 450 ILE A C 1
ATOM 3445 O O . ILE A 1 450 ? -34.156 6.303 51.725 1.00 80.38 450 ILE A O 1
ATOM 3449 N N . GLU A 1 451 ? -33.838 4.133 52.180 1.00 88.75 451 GLU A N 1
ATOM 3450 C CA . GLU A 1 451 ? -33.004 3.814 51.030 1.00 88.75 451 GLU A CA 1
ATOM 3451 C C . GLU A 1 451 ? -33.878 3.343 49.864 1.00 88.75 451 GLU A C 1
ATOM 3453 O O . GLU A 1 451 ? -34.740 2.484 50.029 1.00 88.75 451 GLU A O 1
ATOM 3458 N N . VAL A 1 452 ? -33.657 3.900 48.678 1.00 83.88 452 VAL A N 1
ATOM 3459 C CA . VAL A 1 452 ? -34.301 3.497 47.427 1.00 83.88 452 VAL A CA 1
ATOM 3460 C C . VAL A 1 452 ? -33.220 2.948 46.508 1.00 83.88 452 VAL A C 1
ATOM 3462 O O . VAL A 1 452 ? -32.291 3.669 46.148 1.00 83.88 452 VAL A O 1
ATOM 3465 N N . LYS A 1 453 ? -33.345 1.677 46.125 1.00 79.38 453 LYS A N 1
ATOM 3466 C CA . LYS A 1 453 ? -32.426 0.964 45.229 1.00 79.38 453 LYS A CA 1
ATOM 3467 C C . LYS A 1 453 ? -33.159 0.468 43.993 1.00 79.38 453 LYS A C 1
ATOM 3469 O O . LYS A 1 453 ? -34.199 -0.167 44.134 1.00 79.38 453 LYS A O 1
ATOM 3474 N N . SER A 1 454 ? -32.637 0.708 42.796 1.00 79.00 454 SER A N 1
ATOM 3475 C CA . SER A 1 454 ? -33.139 0.027 41.597 1.00 79.00 454 SER A CA 1
ATOM 3476 C C . SER A 1 454 ? -32.717 -1.447 41.602 1.00 79.00 454 SER A C 1
ATOM 3478 O O . SER A 1 454 ? -31.675 -1.806 42.154 1.00 79.00 454 SER A O 1
ATOM 3480 N N . ALA A 1 455 ? -33.519 -2.318 40.987 1.00 73.19 455 ALA A N 1
ATOM 3481 C CA . ALA A 1 455 ? -33.211 -3.746 40.883 1.00 73.19 455 ALA A CA 1
ATOM 3482 C C . ALA A 1 455 ? -31.937 -4.028 40.060 1.00 73.19 455 ALA A C 1
ATOM 3484 O O . ALA A 1 455 ? -31.219 -4.979 40.359 1.00 73.19 455 ALA A O 1
ATOM 3485 N N . ASP A 1 456 ? -31.626 -3.180 39.072 1.00 62.09 456 ASP A N 1
ATOM 3486 C CA . ASP A 1 456 ? -30.395 -3.248 38.268 1.00 62.09 456 ASP A CA 1
ATOM 3487 C C . ASP A 1 456 ? -29.160 -2.650 38.981 1.00 62.09 456 ASP A C 1
ATOM 3489 O O . ASP A 1 456 ? -28.035 -2.757 38.495 1.00 62.09 456 ASP A O 1
ATOM 3493 N N . GLY A 1 457 ? -29.351 -2.035 40.156 1.00 63.41 457 GLY A N 1
ATOM 3494 C CA . GLY A 1 457 ? -28.299 -1.397 40.946 1.00 63.41 457 GLY A CA 1
ATOM 3495 C C . GLY A 1 457 ? -27.786 -0.060 40.398 1.00 63.41 457 GLY A C 1
ATOM 3496 O O . GLY A 1 457 ? -26.877 0.506 41.004 1.00 63.41 457 GLY A O 1
ATOM 3497 N N . SER A 1 458 ? -28.354 0.458 39.300 1.00 59.56 458 SER A N 1
ATOM 3498 C CA . SER A 1 458 ? -27.974 1.745 38.693 1.00 59.56 458 SER A CA 1
ATOM 3499 C C . SER A 1 458 ? -28.345 2.969 39.539 1.00 59.56 458 SER A C 1
ATOM 3501 O O . SER A 1 458 ? -27.767 4.040 39.364 1.00 59.56 458 SER A O 1
ATOM 3503 N N . TYR A 1 459 ? -29.278 2.821 40.480 1.00 68.50 459 TYR A N 1
ATOM 3504 C CA . TYR A 1 459 ? -29.708 3.877 41.388 1.00 68.50 459 TYR A CA 1
ATOM 3505 C C . TYR A 1 459 ? -29.711 3.382 42.835 1.00 68.50 459 TYR A C 1
ATOM 3507 O O . TYR A 1 459 ? -30.282 2.335 43.143 1.00 68.50 459 TYR A O 1
ATOM 3515 N N . CYS A 1 460 ? -29.106 4.156 43.736 1.00 77.12 460 CYS A N 1
ATOM 3516 C CA . CYS A 1 460 ? -29.117 3.903 45.173 1.00 77.12 460 CYS A CA 1
ATOM 3517 C C . CYS A 1 460 ? -28.981 5.224 45.936 1.00 77.12 460 CYS A C 1
ATOM 3519 O O . CYS A 1 460 ? -27.891 5.788 46.011 1.00 77.12 460 CYS A O 1
ATOM 3521 N N . GLU A 1 461 ? -30.062 5.696 46.546 1.00 73.88 461 GLU A N 1
ATOM 3522 C CA . GLU A 1 461 ? -30.055 6.926 47.343 1.00 73.88 461 GLU A CA 1
ATOM 3523 C C . GLU A 1 461 ? -30.783 6.714 48.669 1.00 73.88 461 GLU A C 1
ATOM 3525 O O . GLU A 1 461 ? -31.739 5.946 48.753 1.00 73.88 461 GLU A O 1
ATOM 3530 N N . THR A 1 462 ? -30.324 7.382 49.729 1.00 79.69 462 THR A N 1
ATOM 3531 C CA . THR A 1 462 ? -30.981 7.353 51.040 1.00 79.69 462 THR A CA 1
ATOM 3532 C C . THR A 1 462 ? -31.556 8.718 51.371 1.00 79.69 462 THR A C 1
ATOM 3534 O O . THR A 1 462 ? -30.833 9.694 51.555 1.00 79.69 462 THR A O 1
ATOM 3537 N N . PHE A 1 463 ? -32.870 8.764 51.530 1.00 80.56 463 PHE A N 1
ATOM 3538 C CA . PHE A 1 463 ? -33.619 9.944 51.920 1.00 80.56 463 PHE A CA 1
ATOM 3539 C C . PHE A 1 463 ? -33.858 9.945 53.425 1.00 80.56 463 PHE A C 1
ATOM 3541 O O . PHE A 1 463 ? -34.095 8.907 54.036 1.00 80.56 463 PHE A O 1
ATOM 3548 N N . THR A 1 464 ? -33.849 11.123 54.043 1.00 81.06 464 THR A N 1
ATOM 3549 C CA . THR A 1 464 ? -34.321 11.277 55.426 1.00 81.06 464 THR A CA 1
ATOM 3550 C C . THR A 1 464 ? -35.736 11.832 55.409 1.00 81.06 464 THR A C 1
ATOM 3552 O O . THR A 1 464 ? -35.987 12.858 54.776 1.00 81.06 464 THR A O 1
ATOM 3555 N N . THR A 1 465 ? -36.668 11.180 56.104 1.00 84.94 465 THR A N 1
ATOM 3556 C CA . THR A 1 465 ? -38.071 11.596 56.086 1.00 84.94 465 THR A CA 1
ATOM 3557 C C . THR A 1 465 ? -38.235 12.991 56.707 1.00 84.94 465 THR A C 1
ATOM 3559 O O . THR A 1 465 ? -37.745 13.240 57.815 1.00 84.94 465 THR A O 1
ATOM 3562 N N . PRO A 1 466 ? -38.910 13.930 56.020 1.00 78.25 466 PRO A N 1
ATOM 3563 C CA . PRO A 1 466 ? -39.156 15.273 56.539 1.00 78.25 466 PRO A CA 1
ATOM 3564 C C . PRO A 1 466 ? -40.297 15.282 57.568 1.00 78.25 466 PRO A C 1
ATOM 3566 O O . PRO A 1 466 ? -40.996 14.289 57.751 1.00 78.25 466 PRO A O 1
ATOM 3569 N N . LYS A 1 467 ? -40.553 16.436 58.205 1.00 82.69 467 LYS A N 1
ATOM 3570 C CA . LYS A 1 467 ? -41.670 16.631 59.162 1.00 82.69 467 LYS A CA 1
ATOM 3571 C C . LYS A 1 467 ? -43.052 16.266 58.616 1.00 82.69 467 LYS A C 1
ATOM 3573 O O . LYS A 1 467 ? -43.923 15.889 59.392 1.00 82.69 467 LYS A O 1
ATOM 3578 N N . SER A 1 468 ? -43.261 16.376 57.306 1.00 87.88 468 SER A N 1
ATOM 3579 C CA . SER A 1 468 ? -44.510 15.965 56.656 1.00 87.88 468 SER A CA 1
ATOM 3580 C C . SER A 1 468 ? -44.678 14.443 56.582 1.00 87.88 468 SER A C 1
ATOM 3582 O O . SER A 1 468 ? -45.793 13.975 56.371 1.00 87.88 468 SER A O 1
ATOM 3584 N N . GLY A 1 469 ? -43.592 13.674 56.721 1.00 82.44 469 GLY A N 1
ATOM 3585 C CA . GLY A 1 469 ? -43.558 12.236 56.463 1.00 82.44 469 GLY A CA 1
ATOM 3586 C C . GLY A 1 469 ? -43.588 11.860 54.984 1.00 82.44 469 GLY A C 1
ATOM 3587 O O . GLY A 1 469 ? -43.626 10.678 54.680 1.00 82.44 469 GLY A O 1
ATOM 3588 N N . VAL A 1 470 ? -43.589 12.821 54.056 1.00 90.44 470 VAL A N 1
ATOM 3589 C CA . VAL A 1 470 ? -43.718 12.551 52.615 1.00 90.44 470 VAL A CA 1
ATOM 3590 C C . VAL A 1 470 ? -42.419 12.897 51.898 1.00 90.44 470 VAL A C 1
ATOM 3592 O O . VAL A 1 470 ? -41.953 14.031 51.993 1.00 90.44 470 VAL A O 1
ATOM 3595 N N . ILE A 1 471 ? -41.871 11.933 51.164 1.00 87.25 471 ILE A N 1
ATOM 3596 C CA . ILE A 1 471 ? -40.763 12.111 50.222 1.00 87.25 471 ILE A CA 1
ATOM 3597 C C . ILE A 1 471 ? -41.350 11.952 48.817 1.00 87.25 471 ILE A C 1
ATOM 3599 O O . ILE A 1 471 ? -42.006 10.952 48.536 1.00 87.25 471 ILE A O 1
ATOM 3603 N N . GLU A 1 472 ? -41.140 12.931 47.944 1.00 89.94 472 GLU A N 1
ATOM 3604 C CA . GLU A 1 472 ? -41.506 12.848 46.528 1.00 89.94 472 GLU A CA 1
ATOM 3605 C C . GLU A 1 472 ? -40.249 13.040 45.691 1.00 89.94 472 GLU A C 1
ATOM 3607 O O . GLU A 1 472 ? -39.539 14.032 45.844 1.00 89.94 472 GLU A O 1
ATOM 3612 N N . VAL A 1 473 ? -39.989 12.082 44.810 1.00 84.12 473 VAL A N 1
ATOM 3613 C CA . VAL A 1 473 ? -38.841 12.073 43.910 1.00 84.12 473 VAL A CA 1
ATOM 3614 C C . VAL A 1 473 ? -39.376 11.917 42.494 1.00 84.12 473 VAL A C 1
ATOM 3616 O O . VAL A 1 473 ? -40.220 11.057 42.227 1.00 84.12 473 VAL A O 1
ATOM 3619 N N . LYS A 1 474 ? -38.926 12.785 41.594 1.00 84.56 474 LYS A N 1
ATOM 3620 C CA . LYS A 1 474 ? -39.383 12.831 40.204 1.00 84.56 474 LYS A CA 1
ATOM 3621 C C . LYS A 1 474 ? -38.297 12.331 39.261 1.00 84.56 474 LYS A C 1
ATOM 3623 O O . LYS A 1 474 ? -37.121 12.419 39.594 1.00 84.56 474 LYS A O 1
ATOM 3628 N N . GLY A 1 475 ? -38.700 11.862 38.082 1.00 80.62 475 GLY A N 1
ATOM 3629 C CA . GLY A 1 475 ? -37.768 11.527 37.000 1.00 80.62 475 GLY A CA 1
ATOM 3630 C C . GLY A 1 475 ? -37.031 10.197 37.173 1.00 80.62 475 GLY A C 1
ATOM 3631 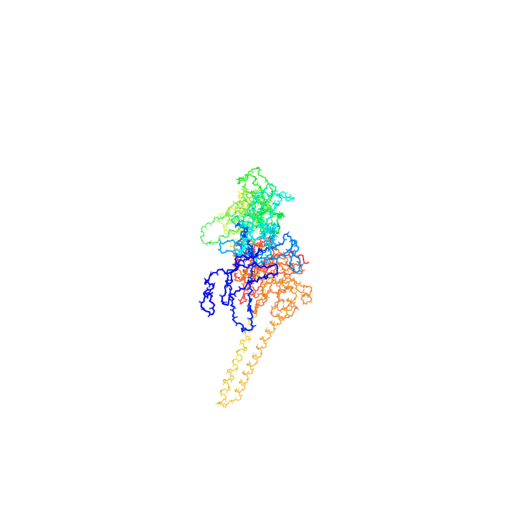O O . GLY A 1 475 ? -35.971 10.006 36.577 1.00 80.62 475 GLY A O 1
ATOM 3632 N N . PHE A 1 476 ? -37.581 9.274 37.964 1.00 81.44 476 PHE A N 1
ATOM 3633 C CA . PHE A 1 476 ? -37.078 7.907 38.055 1.00 81.44 476 PHE A CA 1
ATOM 3634 C C . PHE A 1 476 ? -37.220 7.188 36.717 1.00 81.44 476 PHE A C 1
ATOM 3636 O O . PHE A 1 476 ? -38.269 7.295 36.088 1.00 81.44 476 PHE A O 1
ATOM 3643 N N . ARG A 1 477 ? -36.203 6.425 36.301 1.00 82.19 477 ARG A N 1
ATOM 3644 C CA . ARG A 1 477 ? -36.338 5.508 35.161 1.00 82.19 477 ARG A CA 1
ATOM 3645 C C . ARG A 1 477 ? -37.472 4.521 35.432 1.00 82.19 477 ARG A C 1
ATOM 3647 O O . ARG A 1 477 ? -37.703 4.132 36.579 1.00 82.19 477 ARG A O 1
ATOM 3654 N N . VAL A 1 478 ? -38.190 4.120 34.389 1.00 83.00 478 VAL A N 1
ATOM 3655 C CA . VAL A 1 478 ? -39.131 3.002 34.516 1.00 83.00 478 VAL A CA 1
ATOM 3656 C C . VAL A 1 478 ? -38.385 1.738 34.934 1.00 83.00 478 VAL A C 1
ATOM 3658 O O . VAL A 1 478 ? -37.267 1.488 34.489 1.00 83.00 478 VAL A O 1
ATOM 3661 N N . GLY A 1 479 ? -38.983 0.955 35.826 1.00 84.12 479 GLY A N 1
ATOM 3662 C CA . GLY A 1 479 ? -38.342 -0.241 36.364 1.00 84.12 479 GLY A CA 1
ATOM 3663 C C . GLY A 1 479 ? -38.755 -0.555 37.794 1.00 84.12 479 GLY A C 1
ATOM 3664 O O . GLY A 1 479 ? -39.578 0.131 38.401 1.00 84.12 479 GLY A O 1
ATOM 3665 N N . ILE A 1 480 ? -38.183 -1.626 38.338 1.00 86.62 480 ILE A N 1
ATOM 3666 C CA . ILE A 1 480 ? -38.491 -2.107 39.687 1.00 86.62 480 ILE A CA 1
ATOM 3667 C C . ILE A 1 480 ? -37.473 -1.538 40.674 1.00 86.62 480 ILE A C 1
ATOM 3669 O O . ILE A 1 480 ? -36.263 -1.661 40.486 1.00 86.62 480 ILE A O 1
ATOM 3673 N N . TYR A 1 481 ? -37.977 -0.956 41.757 1.00 88.25 481 TYR A N 1
ATOM 3674 C CA . TYR A 1 481 ? -37.195 -0.399 42.850 1.00 88.25 481 TYR A CA 1
ATOM 3675 C C . TYR A 1 481 ? -37.545 -1.098 44.158 1.00 88.25 481 TYR A C 1
ATOM 3677 O O . TYR A 1 481 ? -38.699 -1.437 44.416 1.00 88.25 481 TYR A O 1
ATOM 3685 N N . THR A 1 482 ? -36.541 -1.286 45.003 1.00 91.06 482 THR A N 1
ATOM 3686 C CA . THR A 1 482 ? -36.687 -1.709 46.392 1.00 91.06 482 THR A CA 1
ATOM 3687 C C . THR A 1 482 ? -36.518 -0.490 47.283 1.00 91.06 482 THR A C 1
ATOM 3689 O O . THR A 1 482 ? -35.492 0.187 47.242 1.00 91.06 482 THR A O 1
A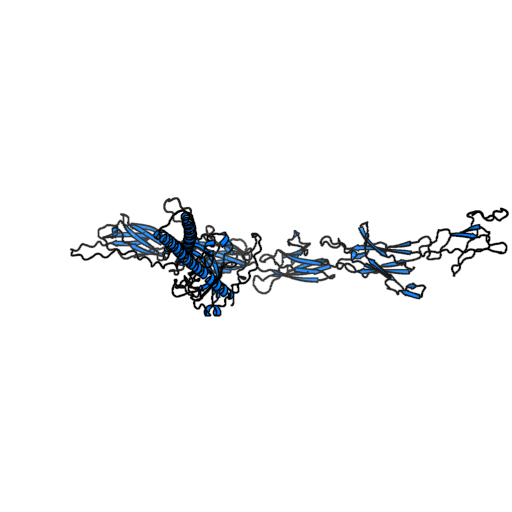TOM 3692 N N . VAL A 1 483 ? -37.532 -0.206 48.087 1.00 91.62 483 VAL A N 1
ATOM 3693 C CA . VAL A 1 483 ? -37.527 0.836 49.106 1.00 91.62 483 VAL A CA 1
ATOM 3694 C C . VAL A 1 483 ? -37.351 0.147 50.455 1.00 91.62 483 VAL A C 1
ATOM 3696 O O . VAL A 1 483 ? -38.123 -0.747 50.794 1.00 91.62 483 VAL A O 1
ATOM 3699 N N . THR A 1 484 ? -36.339 0.540 51.219 1.00 87.88 484 THR A N 1
ATOM 3700 C CA . THR A 1 484 ? -35.966 -0.088 52.491 1.00 87.88 484 THR A CA 1
ATOM 3701 C C . THR A 1 484 ? -35.793 0.979 53.555 1.00 87.88 484 THR A C 1
ATOM 3703 O O . THR A 1 484 ? -35.064 1.947 53.352 1.00 87.88 484 THR A O 1
ATOM 3706 N N . GLU A 1 485 ? -36.408 0.807 54.721 1.00 85.38 485 GLU A N 1
ATOM 3707 C CA . GLU A 1 485 ? -36.054 1.637 55.868 1.00 85.38 485 GLU A CA 1
ATOM 3708 C C . GLU A 1 485 ? -34.756 1.134 56.510 1.00 85.38 485 GLU A C 1
ATOM 3710 O O . GLU A 1 485 ? -34.638 -0.024 56.905 1.00 85.38 485 GLU A O 1
ATOM 3715 N N . VAL A 1 486 ? -33.768 2.019 56.625 1.00 81.50 486 VAL A N 1
ATOM 3716 C CA . VAL A 1 486 ? -32.450 1.711 57.181 1.00 81.50 486 VAL A CA 1
ATOM 3717 C C . VAL A 1 486 ? -32.385 2.149 58.642 1.00 81.50 486 VAL A C 1
ATOM 3719 O O . VAL A 1 486 ? -32.828 3.238 59.021 1.00 81.50 486 VAL A O 1
ATOM 3722 N N . ALA A 1 487 ? -31.794 1.299 59.484 1.00 74.94 487 ALA A N 1
ATOM 3723 C CA . ALA A 1 487 ? -31.595 1.587 60.898 1.00 74.94 487 ALA A CA 1
ATOM 3724 C C . ALA A 1 487 ? -30.782 2.878 61.094 1.00 74.94 487 ALA A C 1
ATOM 3726 O O . ALA A 1 487 ? -29.659 3.011 60.608 1.00 74.94 487 ALA A O 1
ATOM 3727 N N . ASN A 1 488 ? -31.330 3.832 61.845 1.00 69.00 488 ASN A N 1
ATOM 3728 C CA . ASN A 1 488 ? -30.666 5.083 62.177 1.00 69.00 488 ASN A CA 1
ATOM 3729 C C . ASN A 1 488 ? -31.071 5.565 63.583 1.00 69.00 488 ASN A C 1
ATOM 3731 O O . ASN A 1 488 ? -31.764 4.884 64.341 1.00 69.00 488 ASN A O 1
ATOM 3735 N N . ARG A 1 489 ? -30.635 6.770 63.968 1.00 72.56 489 ARG A N 1
ATOM 3736 C CA . ARG A 1 489 ? -30.944 7.327 65.294 1.00 72.56 489 ARG A CA 1
ATOM 3737 C C . ARG A 1 489 ? -32.451 7.486 65.551 1.00 72.56 489 ARG A C 1
ATOM 3739 O O . ARG A 1 489 ? -32.856 7.393 66.707 1.00 72.56 489 ARG A O 1
ATOM 3746 N N . ALA A 1 490 ? -33.255 7.764 64.526 1.00 70.81 490 ALA A N 1
ATOM 3747 C CA . ALA A 1 490 ? -34.697 7.954 64.663 1.00 70.81 490 ALA A CA 1
ATOM 3748 C C . ALA A 1 490 ? -35.459 6.626 64.772 1.00 70.81 490 ALA A C 1
ATOM 3750 O O . ALA A 1 490 ? -36.450 6.584 65.495 1.00 70.81 490 ALA A O 1
ATOM 3751 N N . SER A 1 491 ? -34.978 5.550 64.140 1.00 76.94 491 SER A N 1
ATOM 3752 C CA . SER A 1 491 ? -35.605 4.221 64.197 1.00 76.94 491 SER A CA 1
ATOM 3753 C C . SER A 1 491 ? -35.162 3.349 65.381 1.00 76.94 491 SER A C 1
ATOM 3755 O O . SER A 1 491 ? -35.699 2.265 65.560 1.00 76.94 491 SER A O 1
ATOM 3757 N N . LYS A 1 492 ? -34.258 3.827 66.252 1.00 76.44 492 LYS A N 1
ATOM 3758 C CA . LYS A 1 492 ? -33.696 3.064 67.391 1.00 76.44 492 LYS A CA 1
ATOM 3759 C C . LYS A 1 492 ? -34.733 2.432 68.335 1.00 76.44 492 LYS A C 1
ATOM 3761 O O . LYS A 1 492 ? -34.481 1.355 68.867 1.00 76.44 492 LYS A O 1
ATOM 3766 N N . ASP A 1 493 ? -35.851 3.116 68.564 1.00 79.75 493 ASP A N 1
ATOM 3767 C CA . ASP A 1 493 ? -36.909 2.673 69.484 1.00 79.75 493 ASP A CA 1
ATOM 3768 C C . ASP A 1 493 ? -38.109 2.046 68.746 1.00 79.75 493 ASP A C 1
ATOM 3770 O O . ASP A 1 493 ? -39.163 1.841 69.345 1.00 79.75 493 ASP A O 1
ATOM 3774 N N . TYR A 1 494 ? -37.971 1.777 67.445 1.00 79.75 494 TYR A N 1
ATOM 3775 C CA . TYR A 1 494 ? -39.039 1.298 66.574 1.00 79.75 494 TYR A CA 1
ATOM 3776 C C . TYR A 1 494 ? -38.675 -0.046 65.943 1.00 79.75 494 TYR A C 1
ATOM 3778 O O . TYR A 1 494 ? -37.506 -0.334 65.688 1.00 79.75 494 TYR A O 1
ATOM 3786 N N . ILE A 1 495 ? -39.689 -0.853 65.643 1.00 81.62 495 ILE A N 1
ATOM 3787 C CA . ILE A 1 495 ? -39.540 -2.017 64.770 1.00 81.62 495 ILE A CA 1
ATOM 3788 C C . ILE A 1 495 ? -39.450 -1.498 63.332 1.00 81.62 495 ILE A C 1
ATOM 3790 O O . ILE A 1 495 ? -40.332 -0.761 62.884 1.00 81.62 495 ILE A O 1
ATOM 3794 N N . ILE A 1 496 ? -38.365 -1.849 62.639 1.00 79.25 496 ILE A N 1
ATOM 3795 C CA . ILE A 1 496 ? -38.158 -1.498 61.231 1.00 79.25 496 ILE A CA 1
ATOM 3796 C C . ILE A 1 496 ? -39.037 -2.431 60.382 1.00 79.25 496 ILE A C 1
ATOM 3798 O O . ILE A 1 496 ? -38.929 -3.647 60.550 1.00 79.25 496 ILE A O 1
ATOM 3802 N N . PRO A 1 497 ? -39.919 -1.898 59.521 1.00 84.19 497 PRO A N 1
ATOM 3803 C CA . PRO A 1 497 ? -40.761 -2.710 58.646 1.00 84.19 497 PRO A CA 1
ATOM 3804 C C . PRO A 1 497 ? -39.950 -3.349 57.509 1.00 84.19 497 PRO A C 1
ATOM 3806 O O . PRO A 1 497 ? -38.866 -2.876 57.160 1.00 84.19 497 PRO A O 1
ATOM 3809 N N . ASP A 1 498 ? -40.499 -4.406 56.909 1.00 87.06 498 ASP A N 1
ATOM 3810 C CA . ASP A 1 498 ? -39.888 -5.077 55.760 1.00 87.06 498 ASP A CA 1
ATOM 3811 C C . ASP A 1 498 ? -39.741 -4.134 54.553 1.00 87.06 498 ASP A C 1
ATOM 3813 O O . ASP A 1 498 ? -40.495 -3.170 54.381 1.00 87.06 498 ASP A O 1
ATOM 3817 N N . ALA A 1 499 ? -38.767 -4.432 53.689 1.00 88.06 499 ALA A N 1
ATOM 3818 C CA . ALA A 1 499 ? -38.580 -3.704 52.441 1.00 88.06 499 ALA A CA 1
ATOM 3819 C C . ALA A 1 499 ? -39.802 -3.862 51.519 1.00 88.06 499 ALA A C 1
ATOM 3821 O O . ALA A 1 499 ? -40.401 -4.934 51.421 1.00 88.06 499 ALA A O 1
ATOM 3822 N N . ALA A 1 500 ? -40.136 -2.797 50.798 1.00 89.94 500 ALA A N 1
ATOM 3823 C CA . ALA A 1 500 ? -41.218 -2.776 49.826 1.00 89.94 500 ALA A CA 1
ATOM 3824 C C . ALA A 1 500 ? -40.647 -2.678 48.411 1.00 89.94 500 ALA A C 1
ATOM 3826 O O . ALA A 1 500 ? -39.738 -1.891 48.152 1.00 89.94 500 ALA A O 1
ATOM 3827 N N . THR A 1 501 ? -41.202 -3.440 47.475 1.00 91.69 501 THR A N 1
ATOM 3828 C CA . THR A 1 501 ? -40.893 -3.302 46.049 1.00 91.69 501 THR A CA 1
ATOM 3829 C C . THR A 1 501 ? -41.950 -2.441 45.366 1.00 91.69 501 THR A C 1
ATOM 3831 O O . THR A 1 501 ? -43.137 -2.508 45.688 1.00 91.69 501 THR A O 1
ATOM 3834 N N . VAL A 1 502 ? -41.522 -1.593 44.435 1.00 91.75 502 VAL A N 1
ATOM 3835 C CA . VAL A 1 502 ? -42.393 -0.703 43.665 1.00 91.75 502 VAL A CA 1
ATOM 3836 C C . VAL A 1 502 ? -41.943 -0.661 42.214 1.00 91.75 502 VAL A C 1
ATOM 3838 O O . VAL A 1 502 ? -40.758 -0.546 41.919 1.00 91.75 502 VAL A O 1
ATOM 3841 N N . GLU A 1 503 ? -42.901 -0.760 41.303 1.00 91.75 503 GLU A N 1
ATOM 3842 C CA . GLU A 1 503 ? -42.675 -0.621 39.868 1.00 91.75 503 GLU A CA 1
ATOM 3843 C C . GLU A 1 503 ? -42.953 0.832 39.463 1.00 91.75 503 GLU A C 1
ATOM 3845 O O . GLU A 1 503 ? -44.078 1.312 39.610 1.00 91.75 503 GLU A O 1
ATOM 3850 N N . ILE A 1 504 ? -41.939 1.541 38.969 1.00 88.12 504 ILE A N 1
ATOM 3851 C CA . ILE A 1 504 ? -42.088 2.876 38.386 1.00 88.12 504 ILE A CA 1
ATOM 3852 C C . ILE A 1 504 ? -42.525 2.728 36.930 1.00 88.12 504 ILE A C 1
ATOM 3854 O O . ILE A 1 504 ? -41.851 2.070 36.139 1.00 88.12 504 ILE A O 1
ATOM 3858 N N . LYS A 1 505 ? -43.647 3.366 36.579 1.00 85.50 505 LYS A N 1
ATOM 3859 C CA . LYS A 1 505 ? -44.224 3.385 35.226 1.00 85.50 505 LYS A CA 1
ATOM 3860 C C . LYS A 1 505 ? -44.104 4.770 34.605 1.00 85.50 505 LYS A C 1
ATOM 3862 O O . LYS A 1 505 ? -44.095 5.767 35.329 1.00 85.50 505 LYS A O 1
ATOM 3867 N N . ALA A 1 506 ? -44.037 4.810 33.276 1.00 84.50 506 ALA A N 1
ATOM 3868 C CA . ALA A 1 506 ? -43.902 6.043 32.509 1.00 84.50 506 ALA A CA 1
ATOM 3869 C C . ALA A 1 506 ? -45.021 7.035 32.872 1.00 84.50 506 ALA A C 1
ATOM 3871 O O . ALA A 1 506 ? -46.187 6.643 32.955 1.00 84.50 506 ALA A O 1
ATOM 3872 N N . ASP A 1 507 ? -44.651 8.288 33.140 1.00 81.50 507 ASP A N 1
ATOM 3873 C CA . ASP A 1 507 ? -45.531 9.418 33.467 1.00 81.50 507 ASP A CA 1
ATOM 3874 C C . ASP A 1 507 ? -46.486 9.202 34.659 1.00 81.50 507 ASP A C 1
ATOM 3876 O O . ASP A 1 507 ? -47.456 9.941 34.845 1.00 81.50 507 ASP A O 1
ATOM 3880 N N . GLN A 1 508 ? -46.218 8.209 35.515 1.00 87.44 508 GLN A N 1
ATOM 3881 C CA . GLN A 1 508 ? -47.037 7.886 36.688 1.00 87.44 508 GLN A CA 1
ATOM 3882 C C . GLN A 1 508 ? -46.292 8.141 38.000 1.00 87.44 508 GLN A C 1
ATOM 3884 O O . GLN A 1 508 ? -45.068 8.059 38.071 1.00 87.44 508 GLN A O 1
ATOM 3889 N N . THR A 1 509 ? -47.044 8.421 39.071 1.00 90.12 509 THR A N 1
ATOM 3890 C CA . THR A 1 509 ? -46.505 8.510 40.437 1.00 90.12 509 THR A CA 1
ATOM 3891 C C . THR A 1 509 ? -46.841 7.247 41.213 1.00 90.12 509 THR A C 1
ATOM 3893 O O . THR A 1 509 ? -47.981 7.047 41.639 1.00 90.12 509 THR A O 1
ATOM 3896 N N . SER A 1 510 ? -45.833 6.419 41.447 1.00 90.94 510 SER A N 1
ATOM 3897 C CA . SER A 1 510 ? -45.959 5.198 42.241 1.00 90.94 510 SER A CA 1
ATOM 3898 C C . SER A 1 510 ? -45.794 5.525 43.718 1.00 90.94 510 SER A C 1
ATOM 3900 O O . SER A 1 510 ? -44.977 6.370 44.077 1.00 90.94 510 SER A O 1
ATOM 3902 N N . THR A 1 511 ? -46.587 4.898 44.589 1.00 90.69 511 THR A N 1
ATOM 3903 C CA . THR A 1 511 ? -46.605 5.230 46.023 1.00 90.69 511 THR A CA 1
ATOM 3904 C C . THR A 1 511 ? -46.221 4.034 46.884 1.00 90.69 511 THR A C 1
ATOM 3906 O O . THR A 1 511 ? -46.748 2.944 46.689 1.00 90.69 511 THR A O 1
ATOM 3909 N N . VAL A 1 512 ? -45.359 4.262 47.875 1.00 91.62 512 VAL A N 1
ATOM 3910 C CA . VAL A 1 512 ? -44.968 3.278 48.892 1.00 91.62 512 VAL A CA 1
ATOM 3911 C C . VAL A 1 512 ? -45.216 3.854 50.282 1.00 91.62 512 VAL A C 1
ATOM 3913 O O . VAL A 1 512 ? -44.953 5.032 50.530 1.00 91.62 512 VAL A O 1
ATOM 3916 N N . GLN A 1 513 ? -45.732 3.036 51.200 1.00 91.62 513 GLN A N 1
ATOM 3917 C CA . GLN A 1 513 ? -46.032 3.460 52.566 1.00 91.62 513 GLN A CA 1
ATOM 3918 C C . GLN A 1 513 ? -45.207 2.670 53.579 1.00 91.62 513 GLN A C 1
ATOM 3920 O O . GLN A 1 513 ? -45.136 1.449 53.501 1.00 91.62 513 GLN A O 1
ATOM 3925 N N . PHE A 1 514 ? -44.629 3.380 54.544 1.00 89.69 514 PHE A N 1
ATOM 3926 C CA . PHE A 1 514 ? -43.865 2.822 55.653 1.00 89.69 514 PHE A CA 1
ATOM 3927 C C . PHE A 1 514 ? -44.536 3.197 56.975 1.00 89.69 514 PHE A C 1
ATOM 3929 O O . PHE A 1 514 ? -44.837 4.368 57.218 1.00 89.69 514 PHE A O 1
ATOM 3936 N N . PHE A 1 515 ? -44.757 2.210 57.840 1.00 88.94 515 PHE A N 1
ATOM 3937 C CA . PHE A 1 515 ? -45.327 2.396 59.171 1.00 88.94 515 PHE A CA 1
ATOM 3938 C C . PHE A 1 515 ? -44.451 1.701 60.210 1.00 88.94 515 PHE A C 1
ATOM 3940 O O . PHE A 1 515 ? -44.143 0.522 60.053 1.00 88.94 515 PHE A O 1
ATOM 3947 N N . ASN A 1 516 ? -44.096 2.410 61.285 1.00 85.25 516 ASN A N 1
ATOM 3948 C CA . ASN A 1 516 ? -43.282 1.840 62.359 1.00 85.25 516 ASN A CA 1
ATOM 3949 C C . ASN A 1 516 ? -44.067 1.682 63.651 1.00 85.25 516 ASN A C 1
ATOM 3951 O O . ASN A 1 516 ? -44.672 2.636 64.142 1.00 85.25 516 ASN A O 1
ATOM 3955 N N . GLU A 1 517 ? -43.941 0.517 64.273 1.00 83.81 517 GLU A N 1
ATOM 3956 C CA . GLU A 1 517 ? -44.481 0.263 65.601 1.00 83.81 517 GLU A CA 1
ATOM 3957 C C . GLU A 1 517 ? -43.414 0.490 66.677 1.00 83.81 517 GLU A C 1
ATOM 3959 O O . GLU A 1 517 ? -42.279 0.021 66.573 1.00 83.81 517 GLU A O 1
ATOM 3964 N N . LYS A 1 518 ? -43.778 1.240 67.717 1.00 81.12 518 LYS A N 1
ATOM 3965 C CA . LYS A 1 518 ? -42.979 1.437 68.927 1.00 81.12 518 LYS A CA 1
ATOM 3966 C C . LYS A 1 518 ? -43.432 0.449 70.010 1.00 81.12 518 LYS A C 1
ATOM 3968 O O . LYS A 1 518 ? -44.566 0.582 70.470 1.00 81.12 518 LYS A O 1
ATOM 3973 N N . PRO A 1 519 ? -42.590 -0.503 70.446 1.00 73.88 519 PRO A N 1
ATOM 3974 C CA . PRO A 1 519 ? -42.976 -1.496 71.449 1.00 73.88 519 PRO A CA 1
ATOM 3975 C C . PRO A 1 519 ? -43.300 -0.875 72.822 1.00 73.88 519 PRO A C 1
ATOM 3977 O O . PRO A 1 519 ? -42.586 0.017 73.290 1.00 73.88 519 PRO A O 1
ATOM 3980 N N . GLU A 1 520 ? -44.329 -1.381 73.511 1.00 58.84 520 GLU A N 1
ATOM 3981 C CA . GLU A 1 520 ? -44.605 -1.042 74.916 1.00 58.84 520 GLU A CA 1
ATOM 3982 C C . GLU A 1 520 ? -43.646 -1.788 75.870 1.00 58.84 520 GLU A C 1
ATOM 3984 O O . GLU A 1 520 ? -43.326 -2.961 75.678 1.00 58.84 520 GLU A O 1
ATOM 3989 N N . LYS A 1 521 ? -43.148 -1.095 76.907 1.00 44.41 521 LYS A N 1
ATOM 3990 C CA . LYS A 1 521 ? -42.125 -1.608 77.843 1.00 44.41 521 LYS A CA 1
ATOM 3991 C C . LYS A 1 521 ? -42.640 -2.759 78.732 1.00 44.41 521 LYS A C 1
ATOM 3993 O O . LYS A 1 521 ? -43.601 -2.532 79.465 1.00 44.41 521 LYS A O 1
ATOM 3998 N N . PRO A 1 522 ? -41.922 -3.897 78.835 1.00 41.19 522 PRO A N 1
ATOM 3999 C CA . PRO A 1 522 ? -42.088 -4.864 79.923 1.00 41.19 522 PRO A CA 1
ATOM 4000 C C . PRO A 1 522 ? -41.112 -4.618 81.094 1.00 41.19 522 PRO A C 1
ATOM 4002 O O . PRO A 1 522 ? -40.002 -4.112 80.905 1.00 41.19 522 PRO A O 1
ATOM 4005 N N . ASP A 1 523 ? -41.530 -5.014 82.303 1.00 36.25 523 ASP A N 1
ATOM 4006 C CA . ASP A 1 523 ? -40.738 -4.994 83.540 1.00 36.25 523 ASP A CA 1
ATOM 4007 C C . ASP A 1 523 ? -39.560 -5.994 83.526 1.00 36.25 523 ASP A C 1
ATOM 4009 O O . ASP A 1 523 ? -39.639 -7.107 83.010 1.00 36.25 523 ASP A O 1
ATOM 4013 N N . ASN A 1 524 ? -38.457 -5.557 84.139 1.00 34.94 524 ASN A N 1
ATOM 4014 C CA . ASN A 1 524 ? -37.130 -6.188 84.209 1.00 34.94 524 ASN A CA 1
ATOM 4015 C C . ASN A 1 524 ? -37.152 -7.571 84.917 1.00 34.94 524 ASN A C 1
ATOM 4017 O O . ASN A 1 524 ? -37.899 -7.725 85.887 1.00 34.94 524 ASN A O 1
ATOM 4021 N N . PRO A 1 525 ? -36.254 -8.535 84.590 1.00 43.78 525 PRO A N 1
ATOM 4022 C CA . PRO A 1 525 ? -34.979 -8.555 85.327 1.00 43.78 525 PRO A CA 1
ATOM 4023 C C . PRO A 1 525 ? -33.724 -9.136 84.619 1.00 43.78 525 PRO A C 1
ATOM 4025 O O . PRO A 1 525 ? -33.778 -10.101 83.869 1.00 43.78 525 PRO A O 1
ATOM 4028 N N . LYS A 1 526 ? -32.578 -8.621 85.102 1.00 34.31 526 LYS A N 1
ATOM 4029 C CA . LYS A 1 526 ? -31.229 -9.216 85.295 1.00 34.31 526 LYS A CA 1
ATOM 4030 C C . LYS A 1 526 ? -30.337 -9.584 84.087 1.00 34.31 526 LYS A C 1
ATOM 4032 O O . LYS A 1 526 ? -30.570 -10.526 83.347 1.00 34.31 526 LYS A O 1
ATOM 4037 N N . ASN A 1 527 ? -29.199 -8.878 84.077 1.00 38.88 527 ASN A N 1
ATOM 4038 C CA . ASN A 1 527 ? -27.919 -9.115 83.394 1.00 38.88 527 ASN A CA 1
ATOM 4039 C C . ASN A 1 527 ? -27.468 -10.596 83.406 1.00 38.88 527 ASN A C 1
ATOM 4041 O O . ASN A 1 527 ? -27.539 -11.231 84.464 1.00 38.88 527 ASN A O 1
ATOM 4045 N N . PRO A 1 528 ? -26.899 -11.095 82.293 1.00 40.69 528 PRO A N 1
ATOM 4046 C CA . PRO A 1 528 ? -25.443 -11.248 82.291 1.00 40.69 528 PRO A CA 1
ATOM 4047 C C . PRO A 1 528 ? -24.737 -10.819 80.988 1.00 40.69 528 PRO A C 1
ATOM 4049 O O . PRO A 1 528 ? -25.264 -10.933 79.891 1.00 40.69 528 PRO A O 1
ATOM 4052 N N . GLU A 1 529 ? -23.500 -10.374 81.211 1.00 31.73 529 GLU A N 1
ATOM 4053 C CA . GLU A 1 529 ? -22.298 -10.380 80.367 1.00 31.73 529 GLU A CA 1
ATOM 4054 C C . GLU A 1 529 ? -22.307 -9.806 78.937 1.00 31.73 529 GLU A C 1
ATOM 4056 O O . GLU A 1 529 ? -23.063 -10.157 78.043 1.00 31.73 529 GLU A O 1
ATOM 4061 N N . LYS A 1 530 ? -21.327 -8.918 78.750 1.00 42.56 530 LYS A N 1
ATOM 4062 C CA . LYS A 1 530 ? -20.958 -8.159 77.557 1.00 42.56 530 LYS A CA 1
ATOM 4063 C C . LYS A 1 530 ? -20.428 -9.068 76.436 1.00 42.56 530 LYS A C 1
ATOM 4065 O O . LYS A 1 530 ? -19.345 -9.626 76.615 1.00 42.56 530 LYS A O 1
ATOM 4070 N N . PRO A 1 531 ? -21.051 -9.086 75.244 1.00 34.06 531 PRO A N 1
ATOM 4071 C CA . PRO A 1 531 ? -20.371 -9.427 74.006 1.00 34.06 531 PRO A CA 1
ATOM 4072 C C . PRO A 1 531 ? -19.787 -8.157 73.377 1.00 34.06 531 PRO A C 1
ATOM 4074 O O . PRO A 1 531 ? -20.369 -7.071 73.405 1.00 34.06 531 PRO A O 1
ATOM 4077 N N . SER A 1 532 ? -18.583 -8.304 72.850 1.00 34.12 532 SER A N 1
ATOM 4078 C CA . SER A 1 532 ? -17.842 -7.323 72.070 1.00 34.12 532 SER A CA 1
ATOM 4079 C C . SER A 1 532 ? -18.571 -6.898 70.791 1.00 34.12 532 SER A C 1
ATOM 4081 O O . SER A 1 532 ? -19.319 -7.666 70.194 1.00 34.12 532 SER A O 1
ATOM 4083 N N . VAL A 1 533 ? -18.289 -5.658 70.391 1.00 34.12 533 VAL A N 1
ATOM 4084 C CA . VAL A 1 533 ? -18.637 -4.998 69.123 1.00 34.12 533 VAL A CA 1
ATOM 4085 C C . VAL A 1 533 ? -18.530 -5.969 67.933 1.00 34.12 533 VAL A C 1
ATOM 4087 O O . VAL A 1 533 ? -17.466 -6.572 67.781 1.00 34.12 533 VAL A O 1
ATOM 4090 N N . PRO A 1 534 ? -19.550 -6.101 67.060 1.00 30.16 534 PRO A N 1
ATOM 4091 C CA . PRO A 1 534 ? -19.324 -6.664 65.745 1.00 30.16 534 PRO A CA 1
ATOM 4092 C C . PRO A 1 534 ? -18.576 -5.610 64.932 1.00 30.16 534 PRO A C 1
ATOM 4094 O O . PRO A 1 534 ? -19.120 -4.569 64.562 1.00 30.16 534 PRO A O 1
ATOM 4097 N N . SER A 1 535 ? -17.292 -5.863 64.714 1.00 29.86 535 SER A N 1
ATOM 4098 C CA . SER A 1 535 ? -16.558 -5.295 63.594 1.00 29.86 535 SER A CA 1
ATOM 4099 C C . SER A 1 535 ? -17.346 -5.584 62.317 1.00 29.86 535 SER A C 1
ATOM 4101 O O . SER A 1 535 ? -17.911 -6.671 62.179 1.00 29.86 535 SER A O 1
ATOM 4103 N N . ASN A 1 536 ? -17.363 -4.623 61.391 1.00 28.64 536 ASN A N 1
ATOM 4104 C CA . ASN A 1 536 ? -17.706 -4.856 59.988 1.00 28.64 536 ASN A CA 1
ATOM 4105 C C . ASN A 1 536 ? -17.169 -6.228 59.537 1.00 28.64 536 ASN A C 1
ATOM 4107 O O . ASN A 1 536 ? -16.041 -6.561 59.920 1.00 28.64 536 ASN A O 1
ATOM 4111 N N . PRO A 1 537 ? -17.884 -7.001 58.702 1.00 28.11 537 PRO A N 1
ATOM 4112 C CA . PRO A 1 537 ? -17.215 -8.034 57.938 1.00 28.11 537 PRO A CA 1
ATOM 4113 C C . PRO A 1 537 ? -16.205 -7.311 57.044 1.00 28.11 537 PRO A C 1
ATOM 4115 O O . PRO A 1 537 ? -16.551 -6.727 56.021 1.00 28.11 537 PRO A O 1
ATOM 4118 N N . SER A 1 538 ? -14.949 -7.271 57.480 1.00 34.00 538 SER A N 1
ATOM 4119 C CA . SER A 1 538 ? -13.834 -7.111 56.570 1.00 34.00 538 SER A CA 1
ATOM 4120 C C . SER A 1 538 ? -13.958 -8.278 55.605 1.00 34.00 538 SER A C 1
ATOM 4122 O O . SER A 1 538 ? -13.816 -9.433 56.013 1.00 34.00 538 SER A O 1
ATOM 4124 N N . THR A 1 539 ? -14.291 -7.984 54.351 1.00 36.47 539 THR A N 1
ATOM 4125 C CA . THR A 1 539 ? -14.039 -8.894 53.236 1.00 36.47 539 THR A CA 1
ATOM 4126 C C . THR A 1 539 ? -12.642 -9.480 53.454 1.00 36.47 539 THR A C 1
ATOM 4128 O O . THR A 1 539 ? -11.737 -8.694 53.761 1.00 36.47 539 THR A O 1
ATOM 4131 N N . PRO A 1 540 ? -12.439 -10.808 53.398 1.00 35.69 540 PRO A N 1
ATOM 4132 C CA . PRO A 1 540 ? -11.112 -11.377 53.579 1.00 35.69 540 PRO A CA 1
ATOM 4133 C C . PRO A 1 540 ? -10.168 -10.698 52.586 1.00 35.69 540 PRO A C 1
ATOM 4135 O O . PRO A 1 540 ? -10.335 -10.839 51.377 1.00 35.69 540 PRO A O 1
ATOM 4138 N N . GLN A 1 541 ? -9.231 -9.889 53.082 1.00 52.94 541 GLN A N 1
ATOM 4139 C CA . GLN A 1 541 ? -8.192 -9.325 52.234 1.00 52.94 541 GLN A CA 1
ATOM 4140 C C . GLN A 1 541 ? -7.293 -10.493 51.850 1.00 52.94 541 GLN A C 1
ATOM 4142 O O . GLN A 1 541 ? -6.546 -10.996 52.690 1.00 52.94 541 GLN A O 1
ATOM 4147 N N . LYS A 1 542 ? -7.396 -10.957 50.601 1.00 65.69 542 LYS A N 1
ATOM 4148 C CA . LYS A 1 542 ? -6.425 -11.896 50.044 1.00 65.69 542 LYS A CA 1
ATOM 4149 C C . LYS A 1 542 ? -5.064 -11.188 50.058 1.00 65.69 542 LYS A C 1
ATOM 4151 O O . LYS A 1 542 ? -4.953 -10.121 49.442 1.00 65.69 542 LYS A O 1
ATOM 4156 N N . PRO A 1 543 ? -4.058 -11.693 50.791 1.00 71.19 543 PRO A N 1
ATOM 4157 C CA . PRO A 1 543 ? -2.751 -11.056 50.825 1.00 71.19 543 PRO A CA 1
ATOM 4158 C C . PRO A 1 543 ? -2.140 -11.091 49.422 1.00 71.19 543 PRO A C 1
ATOM 4160 O O . PRO A 1 543 ? -2.031 -12.149 48.809 1.00 71.19 543 PRO A O 1
ATOM 4163 N N . VAL A 1 544 ? -1.770 -9.920 48.899 1.00 82.44 544 VAL A N 1
ATOM 4164 C CA . VAL A 1 544 ? -1.124 -9.808 47.586 1.00 82.44 544 VAL A CA 1
ATOM 4165 C C . VAL A 1 544 ? 0.351 -10.199 47.731 1.00 82.44 544 VAL A C 1
ATOM 4167 O O . VAL A 1 544 ? 1.040 -9.588 48.559 1.00 82.44 544 VAL A O 1
ATOM 4170 N N . PRO A 1 545 ? 0.872 -11.149 46.931 1.00 82.50 545 PRO A N 1
ATOM 4171 C CA . PRO A 1 545 ? 2.259 -11.607 47.029 1.00 82.50 545 PRO A CA 1
ATOM 4172 C C . PRO A 1 545 ? 3.273 -10.456 47.035 1.00 82.50 545 PRO A C 1
ATOM 4174 O O . PRO A 1 545 ? 3.127 -9.488 46.286 1.00 82.50 545 PRO A O 1
ATOM 4177 N N . GLN A 1 546 ? 4.284 -10.530 47.908 1.00 82.75 546 GLN A N 1
ATOM 4178 C CA . GLN A 1 546 ? 5.366 -9.540 48.003 1.00 82.75 546 GLN A CA 1
ATOM 4179 C C . GLN A 1 546 ? 6.505 -9.932 47.062 1.00 82.75 546 GLN A C 1
ATOM 4181 O O . GLN A 1 546 ? 7.388 -10.706 47.415 1.00 82.75 546 GLN A O 1
ATOM 4186 N N . THR A 1 547 ? 6.487 -9.362 45.863 1.00 77.06 547 THR A N 1
ATOM 4187 C CA . THR A 1 547 ? 7.357 -9.735 44.746 1.00 77.06 547 THR A CA 1
ATOM 4188 C C . THR A 1 547 ? 8.513 -8.742 44.549 1.00 77.06 547 THR A C 1
ATOM 4190 O O . THR A 1 547 ? 8.687 -8.163 43.484 1.00 77.06 547 THR A O 1
ATOM 4193 N N . GLY A 1 548 ? 9.309 -8.463 45.587 1.00 71.38 548 GLY A N 1
ATOM 4194 C CA . GLY A 1 548 ? 10.459 -7.538 45.506 1.00 71.38 548 GLY A CA 1
ATOM 4195 C C . GLY A 1 548 ? 11.752 -8.156 46.038 1.00 71.38 548 GLY A C 1
ATOM 4196 O O . GLY A 1 548 ? 11.686 -9.065 46.860 1.00 71.38 548 GLY A O 1
ATOM 4197 N N . ASP A 1 549 ? 12.912 -7.668 45.586 1.00 75.44 549 ASP A N 1
ATOM 4198 C CA . ASP A 1 549 ? 14.214 -8.126 46.101 1.00 75.44 549 ASP A CA 1
ATOM 4199 C C . ASP A 1 549 ? 14.502 -7.612 47.525 1.00 75.44 549 ASP A C 1
ATOM 4201 O O . ASP A 1 549 ? 14.239 -6.456 47.881 1.00 75.44 549 ASP A O 1
ATOM 4205 N N . ASP A 1 550 ? 15.114 -8.468 48.336 1.00 69.00 550 ASP A N 1
ATOM 4206 C CA . ASP A 1 550 ? 15.386 -8.224 49.748 1.00 69.00 550 ASP A CA 1
ATOM 4207 C C . ASP A 1 550 ? 16.486 -7.144 49.946 1.00 69.00 550 ASP A C 1
ATOM 4209 O O . ASP A 1 550 ? 17.558 -7.204 49.330 1.00 69.00 550 ASP A O 1
ATOM 4213 N N . PRO A 1 551 ? 16.290 -6.107 50.790 1.00 68.06 551 PRO A N 1
ATOM 4214 C CA . PRO A 1 551 ? 17.319 -5.107 51.103 1.00 68.06 551 PRO A CA 1
ATOM 4215 C C . PRO A 1 551 ? 18.541 -5.623 51.879 1.00 68.06 551 PRO A C 1
ATOM 4217 O O . PRO A 1 551 ? 19.529 -4.884 51.979 1.00 68.06 551 PRO A O 1
ATOM 4220 N N . TYR A 1 552 ? 18.542 -6.847 52.415 1.00 73.62 552 TYR A N 1
ATOM 4221 C CA . TYR A 1 552 ? 19.630 -7.323 53.274 1.00 73.62 552 TYR A CA 1
ATOM 4222 C C . TYR A 1 552 ? 20.995 -7.406 52.581 1.00 73.62 552 TYR A C 1
ATOM 4224 O O . TYR A 1 552 ? 22.007 -7.272 53.268 1.00 73.62 552 TYR A O 1
ATOM 4232 N N . ILE A 1 553 ? 21.077 -7.513 51.249 1.00 70.94 553 ILE A N 1
ATOM 4233 C CA . ILE A 1 553 ? 22.375 -7.506 50.548 1.00 70.94 553 ILE A CA 1
ATOM 4234 C C . ILE A 1 553 ? 23.164 -6.205 50.788 1.00 70.94 553 ILE A C 1
ATOM 4236 O O . ILE A 1 553 ? 24.379 -6.251 50.987 1.00 70.94 553 ILE A O 1
ATOM 4240 N N . PHE A 1 554 ? 22.490 -5.051 50.874 1.00 70.69 554 PHE A N 1
ATOM 4241 C CA . PHE A 1 554 ? 23.129 -3.774 51.214 1.00 70.69 554 PHE A CA 1
ATOM 4242 C C . PHE A 1 554 ? 23.524 -3.705 52.686 1.00 70.69 554 PHE A C 1
ATOM 4244 O O . PHE A 1 554 ? 24.558 -3.125 53.019 1.00 70.69 554 PHE A O 1
ATOM 4251 N N . LEU A 1 555 ? 22.737 -4.323 53.571 1.00 75.25 555 LEU A N 1
ATOM 4252 C CA . LEU A 1 555 ? 23.088 -4.448 54.983 1.00 75.25 555 LEU A CA 1
ATOM 4253 C C . LEU A 1 555 ? 24.350 -5.303 55.148 1.00 75.25 555 LEU A C 1
ATOM 4255 O O . LEU A 1 555 ? 25.275 -4.887 55.842 1.00 75.25 555 LEU A O 1
ATOM 4259 N N . TYR A 1 556 ? 24.431 -6.457 54.484 1.00 76.88 556 TYR A N 1
ATOM 4260 C CA . TYR A 1 556 ? 25.599 -7.338 54.530 1.00 76.88 556 TYR A CA 1
ATOM 4261 C C . TYR A 1 556 ? 26.815 -6.703 53.851 1.00 76.88 556 TYR A C 1
ATOM 4263 O O . TYR A 1 556 ? 27.904 -6.724 54.421 1.00 76.88 556 TYR A O 1
ATOM 4271 N N . GLY A 1 557 ? 26.642 -6.062 52.692 1.00 68.75 557 GLY A N 1
ATOM 4272 C CA . GLY A 1 557 ? 27.700 -5.301 52.022 1.00 68.75 557 GLY A CA 1
ATOM 4273 C C . GLY A 1 557 ? 28.206 -4.131 52.872 1.00 68.75 557 GLY A C 1
ATOM 4274 O O . GLY A 1 557 ? 29.413 -3.924 52.996 1.00 68.75 557 GLY A O 1
ATOM 4275 N N . GLY A 1 558 ? 27.300 -3.413 53.538 1.00 68.94 558 GLY A N 1
ATOM 4276 C CA . GLY A 1 558 ? 27.622 -2.345 54.481 1.00 68.94 558 GLY A CA 1
ATOM 4277 C C . GLY A 1 558 ? 28.350 -2.851 55.727 1.00 68.94 558 GLY A C 1
ATOM 4278 O O . GLY A 1 558 ? 29.350 -2.258 56.127 1.00 68.94 558 GLY A O 1
ATOM 4279 N N . LEU A 1 559 ? 27.913 -3.971 56.315 1.00 75.75 559 LEU A N 1
ATOM 4280 C CA . LEU A 1 559 ? 28.588 -4.627 57.443 1.00 75.75 559 LEU A CA 1
ATOM 4281 C C . LEU A 1 559 ? 29.974 -5.150 57.051 1.00 75.75 559 LEU A C 1
ATOM 4283 O O . LEU A 1 559 ? 30.923 -4.985 57.819 1.00 75.75 559 LEU A O 1
ATOM 4287 N N . LEU A 1 560 ? 30.116 -5.714 55.849 1.00 74.88 560 LEU A N 1
ATOM 4288 C CA . LEU A 1 560 ? 31.392 -6.140 55.279 1.00 74.88 560 LEU A CA 1
ATOM 4289 C C . LEU A 1 560 ? 32.338 -4.945 55.114 1.00 74.88 560 LEU A C 1
ATOM 4291 O O . LEU A 1 560 ? 33.461 -4.977 55.618 1.00 74.88 560 LEU A O 1
ATOM 4295 N N . ALA A 1 561 ? 31.879 -3.865 54.479 1.00 69.62 561 ALA A N 1
ATOM 4296 C CA . ALA A 1 561 ? 32.659 -2.645 54.300 1.00 69.62 561 ALA A CA 1
ATOM 4297 C C . ALA A 1 561 ? 33.038 -2.010 55.648 1.00 69.62 561 ALA A C 1
ATOM 4299 O O . ALA A 1 561 ? 34.196 -1.650 55.856 1.00 69.62 561 ALA A O 1
ATOM 4300 N N . ALA A 1 562 ? 32.105 -1.933 56.599 1.00 69.88 562 ALA A N 1
ATOM 4301 C CA . ALA A 1 562 ? 32.353 -1.407 57.938 1.00 69.88 562 ALA A CA 1
ATOM 4302 C C . ALA A 1 562 ? 33.354 -2.267 58.725 1.00 69.88 562 ALA A C 1
ATOM 4304 O O . ALA A 1 562 ? 34.227 -1.720 59.400 1.00 69.88 562 ALA A O 1
ATOM 4305 N N . ALA A 1 563 ? 33.281 -3.596 58.618 1.00 76.69 563 ALA A N 1
ATOM 4306 C CA . ALA A 1 563 ? 34.226 -4.508 59.257 1.00 76.69 563 ALA A CA 1
ATOM 4307 C C . ALA A 1 563 ? 35.626 -4.417 58.632 1.00 76.69 563 ALA A C 1
ATOM 4309 O O . ALA A 1 563 ? 36.617 -4.396 59.365 1.00 76.69 563 ALA A O 1
ATOM 4310 N N . LEU A 1 564 ? 35.721 -4.296 57.303 1.00 77.81 564 LEU A N 1
ATOM 4311 C CA . LEU A 1 564 ? 36.991 -4.140 56.590 1.00 77.81 564 LEU A CA 1
ATOM 4312 C C . LEU A 1 564 ? 37.627 -2.771 56.858 1.00 77.81 564 LEU A C 1
ATOM 4314 O O . LEU A 1 564 ? 38.793 -2.709 57.248 1.00 77.81 564 LEU A O 1
ATOM 4318 N N . ILE A 1 565 ? 36.879 -1.673 56.719 1.00 71.88 565 ILE A N 1
ATOM 4319 C CA . ILE A 1 565 ? 37.369 -0.305 56.953 1.00 71.88 565 ILE A CA 1
ATOM 4320 C C . ILE A 1 565 ? 37.655 -0.096 58.441 1.00 71.88 565 ILE A C 1
ATOM 4322 O O . ILE A 1 565 ? 38.751 0.327 58.808 1.00 71.88 565 ILE A O 1
ATOM 4326 N N . GLY A 1 566 ? 36.703 -0.434 59.313 1.00 66.75 566 GLY A N 1
ATOM 4327 C CA . GLY A 1 566 ? 36.837 -0.309 60.763 1.00 66.75 566 GLY A CA 1
ATOM 4328 C C . GLY A 1 566 ? 37.957 -1.186 61.317 1.00 66.75 566 GLY A C 1
ATOM 4329 O O . GLY A 1 566 ? 38.769 -0.707 62.109 1.00 66.75 566 GLY A O 1
ATOM 4330 N N . GLY A 1 567 ? 38.073 -2.427 60.837 1.00 72.44 567 GLY A N 1
ATOM 4331 C CA . GLY A 1 567 ? 39.173 -3.334 61.166 1.00 72.44 567 GLY A CA 1
ATOM 4332 C C . GLY A 1 567 ? 40.529 -2.805 60.697 1.00 72.44 567 GLY A C 1
ATOM 4333 O O . GLY A 1 567 ? 41.485 -2.820 61.471 1.00 72.44 567 GLY A O 1
ATOM 4334 N N . SER A 1 568 ? 40.611 -2.256 59.481 1.00 66.56 568 SER A N 1
ATOM 4335 C CA . SER A 1 568 ? 41.841 -1.668 58.926 1.00 66.56 568 SER A CA 1
ATOM 4336 C C . SER A 1 568 ? 42.276 -0.409 59.680 1.00 66.56 568 SER A C 1
ATOM 4338 O O . SER A 1 568 ? 43.439 -0.281 60.061 1.00 66.56 568 SER A O 1
ATOM 4340 N N . VAL A 1 569 ? 41.346 0.509 59.962 1.00 74.00 569 VAL A N 1
ATOM 4341 C CA . VAL A 1 569 ? 41.609 1.736 60.732 1.00 74.00 569 VAL A CA 1
ATOM 4342 C C . VAL A 1 569 ? 42.002 1.398 62.170 1.00 74.00 569 VAL A C 1
ATOM 4344 O O . VAL A 1 569 ? 42.971 1.960 62.689 1.00 74.00 569 VAL A O 1
ATOM 4347 N N . PHE A 1 570 ? 41.311 0.447 62.805 1.00 75.25 570 PHE A N 1
ATOM 4348 C CA . PHE A 1 570 ? 41.656 -0.030 64.142 1.00 75.25 570 PHE A CA 1
ATOM 4349 C C . PHE A 1 570 ? 43.026 -0.711 64.158 1.00 75.25 570 PHE A C 1
ATOM 4351 O O . PHE A 1 570 ? 43.827 -0.400 65.035 1.00 75.25 570 PHE A O 1
ATOM 4358 N N . ALA A 1 571 ? 43.343 -1.562 63.176 1.00 72.69 571 ALA A N 1
ATOM 4359 C CA . ALA A 1 571 ? 44.656 -2.187 63.036 1.00 72.69 571 ALA A CA 1
ATOM 4360 C C . ALA A 1 571 ? 45.757 -1.127 62.893 1.00 72.69 571 ALA A C 1
ATOM 4362 O O . ALA A 1 571 ? 46.722 -1.139 63.657 1.00 72.69 571 ALA A O 1
ATOM 4363 N N . VAL A 1 572 ? 45.596 -0.156 61.988 1.00 73.88 572 VAL A N 1
ATOM 4364 C CA . VAL A 1 572 ? 46.558 0.942 61.805 1.00 73.88 572 VAL A CA 1
ATOM 4365 C C . VAL A 1 572 ? 46.728 1.738 63.098 1.00 73.88 572 VAL A C 1
ATOM 4367 O O . VAL A 1 572 ? 47.858 1.973 63.520 1.00 73.88 572 VAL A O 1
ATOM 4370 N N . TYR A 1 573 ? 45.644 2.119 63.777 1.00 70.69 573 TYR A N 1
ATOM 4371 C CA . TYR A 1 573 ? 45.716 2.834 65.054 1.00 70.69 573 TYR A CA 1
ATOM 4372 C C . TYR A 1 573 ? 46.413 2.009 66.146 1.00 70.69 573 TYR A C 1
ATOM 4374 O O . TYR A 1 573 ? 47.299 2.510 66.845 1.00 70.69 573 TYR A O 1
ATOM 4382 N N . TYR A 1 574 ? 46.044 0.737 66.273 1.00 70.31 574 TYR A N 1
ATOM 4383 C CA . TYR A 1 574 ? 46.551 -0.195 67.272 1.00 70.31 574 TYR A CA 1
ATOM 4384 C C . TYR A 1 574 ? 48.050 -0.479 67.079 1.00 70.31 574 TYR A C 1
ATOM 4386 O O . TYR A 1 574 ? 48.834 -0.326 68.020 1.00 70.31 574 TYR A O 1
ATOM 4394 N N . PHE A 1 575 ? 48.486 -0.778 65.851 1.00 68.06 575 PHE A N 1
ATOM 4395 C CA . PHE A 1 575 ? 49.895 -1.028 65.528 1.00 68.06 575 PHE A CA 1
ATOM 4396 C C . PHE A 1 575 ? 50.744 0.255 65.512 1.00 68.06 575 PHE A C 1
ATOM 4398 O O . PHE A 1 575 ? 51.915 0.216 65.894 1.00 68.06 575 PHE A O 1
ATOM 4405 N N . LYS A 1 576 ? 50.170 1.420 65.171 1.00 65.31 576 LYS A N 1
ATOM 4406 C CA . LYS A 1 576 ? 50.875 2.717 65.214 1.00 65.31 576 LYS A CA 1
ATOM 4407 C C . LYS A 1 576 ? 51.085 3.221 66.649 1.00 65.31 576 LYS A C 1
ATOM 4409 O O . LYS A 1 576 ? 52.150 3.765 66.936 1.00 65.31 576 LYS A O 1
ATOM 4414 N N . LYS A 1 577 ? 50.147 2.984 67.581 1.00 55.56 577 LYS A N 1
ATOM 4415 C CA . LYS A 1 577 ? 50.342 3.259 69.025 1.00 55.56 577 LYS A CA 1
ATOM 4416 C C . LYS A 1 577 ? 51.240 2.235 69.733 1.00 55.56 577 LYS A C 1
ATOM 4418 O O . LYS A 1 577 ? 51.884 2.588 70.721 1.00 55.56 577 LYS A O 1
ATOM 4423 N N . GLY A 1 578 ? 51.325 1.003 69.226 1.00 54.50 578 GLY A N 1
ATOM 4424 C CA . GLY A 1 578 ? 52.210 -0.045 69.752 1.00 54.50 578 GLY A CA 1
ATOM 4425 C C . GLY A 1 578 ? 53.707 0.281 69.668 1.00 54.50 578 GLY A C 1
ATOM 4426 O O . GLY A 1 578 ? 54.495 -0.293 70.413 1.00 54.50 578 GLY A O 1
ATOM 4427 N N . LYS A 1 579 ? 54.111 1.252 68.835 1.00 48.47 579 LYS A N 1
ATOM 4428 C CA . LYS A 1 579 ? 55.513 1.689 68.713 1.00 48.47 579 LYS A CA 1
ATOM 4429 C C . LYS A 1 579 ? 56.042 2.528 69.890 1.00 48.47 579 LYS A C 1
ATOM 4431 O O . LYS A 1 579 ? 57.248 2.735 69.953 1.00 48.47 579 LYS A O 1
ATOM 4436 N N . TYR A 1 580 ? 55.196 2.981 70.829 1.00 48.59 580 TYR A N 1
ATOM 4437 C CA . TYR A 1 580 ? 55.610 3.920 71.892 1.00 48.59 580 TYR A CA 1
ATOM 4438 C C . TYR A 1 580 ? 55.100 3.601 73.320 1.00 48.59 580 TYR A C 1
ATOM 4440 O O . TYR A 1 580 ? 55.178 4.458 74.198 1.00 48.59 580 TYR A O 1
ATOM 4448 N N . SER A 1 581 ? 54.593 2.394 73.621 1.00 49.44 581 SER A N 1
ATOM 4449 C CA . SER A 1 581 ? 54.098 2.064 74.977 1.00 49.44 581 SER A CA 1
ATOM 4450 C C . SER A 1 581 ? 54.236 0.578 75.339 1.00 49.44 581 SER A C 1
ATOM 4452 O O . SER A 1 581 ? 53.840 -0.282 74.558 1.00 49.44 581 SER A O 1
ATOM 4454 N N . ARG A 1 582 ? 54.738 0.267 76.551 1.00 54.12 582 ARG A N 1
ATOM 4455 C CA . ARG A 1 582 ? 54.654 -1.072 77.177 1.00 54.12 582 ARG A CA 1
ATOM 4456 C C . ARG A 1 582 ? 53.174 -1.434 77.377 1.00 54.12 582 ARG A C 1
ATOM 4458 O O . ARG A 1 582 ? 52.549 -0.989 78.339 1.00 54.12 582 ARG A O 1
ATOM 4465 N N . THR A 1 583 ? 52.591 -2.210 76.471 1.00 55.44 583 THR A N 1
ATOM 4466 C CA . THR A 1 583 ? 51.196 -2.661 76.562 1.00 55.44 583 THR A CA 1
ATOM 4467 C C . THR A 1 583 ? 51.051 -3.818 77.555 1.00 55.44 583 THR A C 1
ATOM 4469 O O . THR A 1 583 ? 51.863 -4.738 77.589 1.00 55.44 583 THR A O 1
ATOM 4472 N N . SER A 1 584 ? 50.014 -3.772 78.401 1.00 60.28 584 SER A N 1
ATOM 4473 C CA . SER A 1 584 ? 49.680 -4.884 79.300 1.00 60.28 584 SER A CA 1
ATOM 4474 C C . SER A 1 584 ? 48.984 -6.010 78.529 1.00 60.28 584 SER A C 1
ATOM 4476 O O . SER A 1 584 ? 48.239 -5.738 77.586 1.00 60.28 584 SER A O 1
ATOM 4478 N N . LEU A 1 585 ? 49.161 -7.263 78.969 1.00 61.91 585 LEU A N 1
ATOM 4479 C CA . LEU A 1 585 ? 48.512 -8.462 78.405 1.00 61.91 585 LEU A CA 1
ATOM 4480 C C . LEU A 1 585 ? 47.001 -8.282 78.160 1.00 61.91 585 LEU A C 1
ATOM 4482 O O . LEU A 1 585 ? 46.478 -8.756 77.155 1.00 61.91 585 LEU A O 1
ATOM 4486 N N . LYS A 1 586 ? 46.310 -7.530 79.030 1.00 65.94 586 LYS A N 1
ATOM 4487 C CA . LYS A 1 586 ? 44.875 -7.231 78.889 1.00 65.94 586 LYS A CA 1
ATOM 4488 C C . LYS A 1 586 ? 44.561 -6.374 77.657 1.00 65.94 586 LYS A C 1
ATOM 4490 O O . LYS A 1 586 ? 43.560 -6.622 76.998 1.00 65.94 586 LYS A O 1
ATOM 4495 N N . ARG A 1 587 ? 45.401 -5.389 77.311 1.00 66.19 587 ARG A N 1
ATOM 4496 C CA . ARG A 1 587 ? 45.207 -4.564 76.101 1.00 66.19 587 ARG A CA 1
ATOM 4497 C C . ARG A 1 587 ? 45.477 -5.353 74.825 1.00 66.19 587 ARG A C 1
ATOM 4499 O O . ARG A 1 587 ? 44.769 -5.149 73.845 1.00 66.19 587 ARG A O 1
ATOM 4506 N N . THR A 1 588 ? 46.451 -6.262 74.860 1.00 68.38 588 THR A N 1
ATOM 4507 C CA . THR A 1 588 ? 46.751 -7.137 73.723 1.00 68.38 588 THR A CA 1
ATOM 4508 C C . THR A 1 588 ? 45.613 -8.111 73.453 1.00 68.38 588 THR A C 1
ATOM 4510 O O . THR A 1 588 ? 45.184 -8.237 72.311 1.00 68.38 588 THR A O 1
ATOM 4513 N N . ALA A 1 589 ? 45.060 -8.719 74.507 1.00 73.12 589 ALA A N 1
ATOM 4514 C CA . ALA A 1 589 ? 43.887 -9.581 74.398 1.00 73.12 589 ALA A CA 1
ATOM 4515 C C . ALA A 1 589 ? 42.682 -8.834 73.800 1.00 73.12 589 ALA A C 1
ATOM 4517 O O . ALA A 1 589 ? 42.089 -9.318 72.845 1.00 73.12 589 ALA A O 1
ATOM 4518 N N . VAL A 1 590 ? 42.377 -7.621 74.279 1.00 75.69 590 VAL A N 1
ATOM 4519 C CA . VAL A 1 590 ? 41.262 -6.812 73.749 1.00 75.69 590 VAL A CA 1
ATOM 4520 C C . VAL A 1 590 ? 41.470 -6.441 72.276 1.00 75.69 590 VAL A C 1
ATOM 4522 O O . VAL A 1 590 ? 40.535 -6.551 71.490 1.00 75.69 590 VAL A O 1
ATOM 4525 N N . GLY A 1 591 ? 42.683 -6.046 71.873 1.00 75.38 591 GLY A N 1
ATOM 4526 C CA . GLY A 1 591 ? 42.981 -5.729 70.472 1.00 75.38 591 GLY A CA 1
ATOM 4527 C C . GLY A 1 591 ? 42.819 -6.933 69.540 1.00 75.38 591 GLY A C 1
ATOM 4528 O O . GLY A 1 591 ? 42.217 -6.807 68.475 1.00 75.38 591 GLY A O 1
ATOM 4529 N N . VAL A 1 592 ? 43.293 -8.109 69.966 1.00 78.56 592 VAL A N 1
ATOM 4530 C CA . VAL A 1 592 ? 43.127 -9.366 69.220 1.00 78.56 592 VAL A CA 1
ATOM 4531 C C . VAL A 1 592 ? 41.655 -9.777 69.151 1.00 78.56 592 VAL A C 1
ATOM 4533 O O . VAL A 1 592 ? 41.200 -10.173 68.081 1.00 78.56 592 VAL A O 1
ATOM 4536 N N . SER A 1 593 ? 40.886 -9.632 70.236 1.00 79.06 593 SER A N 1
ATOM 4537 C CA . SER A 1 593 ? 39.445 -9.916 70.241 1.00 79.06 593 SER A CA 1
ATOM 4538 C C . SER A 1 593 ? 38.671 -9.014 69.276 1.00 79.06 593 SER A C 1
ATOM 4540 O O . SER A 1 593 ? 37.823 -9.514 68.545 1.00 79.06 593 SER A O 1
ATOM 4542 N N . VAL A 1 594 ? 38.973 -7.710 69.229 1.00 80.56 594 VAL A N 1
ATOM 4543 C CA . VAL A 1 594 ? 38.308 -6.764 68.312 1.00 80.56 594 VAL A CA 1
ATOM 4544 C C . VAL A 1 594 ? 38.646 -7.080 66.854 1.00 80.56 594 VAL A C 1
ATOM 4546 O O . VAL A 1 594 ? 37.740 -7.151 66.030 1.00 80.56 594 VAL A O 1
ATOM 4549 N N . LEU A 1 595 ? 39.917 -7.348 66.531 1.00 79.25 595 LEU A N 1
ATOM 4550 C CA . LEU A 1 595 ? 40.310 -7.740 65.172 1.00 79.25 595 LEU A CA 1
ATOM 4551 C C . LEU A 1 595 ? 39.704 -9.089 64.760 1.00 79.25 595 LEU A C 1
ATOM 4553 O O . LEU A 1 595 ? 39.229 -9.219 63.637 1.00 79.25 595 LEU A O 1
ATOM 4557 N N . SER A 1 596 ? 39.657 -10.066 65.671 1.00 80.75 596 SER A N 1
ATOM 4558 C CA . SER A 1 596 ? 39.028 -11.370 65.411 1.00 80.75 596 SER A CA 1
ATOM 4559 C C . SER A 1 596 ? 37.524 -11.232 65.177 1.00 80.75 596 SER A C 1
ATOM 4561 O O . SER A 1 596 ? 36.987 -11.872 64.279 1.00 80.75 596 SER A O 1
ATOM 4563 N N . LEU A 1 597 ? 36.848 -10.358 65.930 1.00 85.44 597 LEU A N 1
ATOM 4564 C CA . LEU A 1 597 ? 35.436 -10.049 65.716 1.00 85.44 597 LEU A CA 1
ATOM 4565 C C . LEU A 1 597 ? 35.212 -9.377 64.354 1.00 85.44 597 LEU A C 1
ATOM 4567 O O . LEU A 1 597 ? 34.309 -9.784 63.633 1.00 85.44 597 LEU A O 1
ATOM 4571 N N . CYS A 1 598 ? 36.048 -8.408 63.963 1.00 79.38 598 CYS A N 1
ATOM 4572 C CA . CYS A 1 598 ? 35.970 -7.790 62.634 1.00 79.38 598 CYS A CA 1
ATOM 4573 C C . CYS A 1 598 ? 36.170 -8.818 61.511 1.00 79.38 598 CYS A C 1
ATOM 4575 O O . CYS A 1 598 ? 35.430 -8.792 60.535 1.00 79.38 598 CYS A O 1
ATOM 4577 N N . VAL A 1 599 ? 37.121 -9.747 61.657 1.00 82.44 599 VAL A N 1
ATOM 4578 C CA . VAL A 1 599 ? 37.341 -10.826 60.678 1.00 82.44 599 VAL A CA 1
ATOM 4579 C C . VAL A 1 599 ? 36.139 -11.769 60.612 1.00 82.44 599 VAL A C 1
ATOM 4581 O O . VAL A 1 599 ? 35.700 -12.098 59.517 1.00 82.44 599 VAL A O 1
ATOM 4584 N N . LEU A 1 600 ? 35.561 -12.166 61.750 1.00 87.31 600 LEU A N 1
ATOM 4585 C CA . LEU A 1 600 ? 34.363 -13.014 61.777 1.00 87.31 600 LEU A CA 1
ATOM 4586 C C . LEU A 1 600 ? 33.151 -12.326 61.136 1.00 87.31 600 LEU A C 1
ATOM 4588 O O . LEU A 1 600 ? 32.445 -12.954 60.352 1.00 87.31 600 LEU A O 1
ATOM 4592 N N . VAL A 1 601 ? 32.932 -11.037 61.416 1.00 84.56 601 VAL A N 1
ATOM 4593 C CA . VAL A 1 601 ? 31.854 -10.250 60.793 1.00 84.56 601 VAL A CA 1
ATOM 4594 C C . VAL A 1 601 ? 32.094 -10.084 59.293 1.00 84.56 601 VAL A C 1
ATOM 4596 O O . VAL A 1 601 ? 31.148 -10.215 58.521 1.00 84.56 601 VAL A O 1
ATOM 4599 N N . ALA A 1 602 ? 33.338 -9.854 58.860 1.00 79.94 602 ALA A N 1
ATOM 4600 C CA . ALA A 1 602 ? 33.681 -9.753 57.444 1.00 79.94 602 ALA A CA 1
ATOM 4601 C C . ALA A 1 602 ? 33.492 -11.090 56.710 1.00 79.94 602 ALA A C 1
ATOM 4603 O O . ALA A 1 602 ? 32.878 -11.116 55.652 1.00 79.94 602 ALA A O 1
ATOM 4604 N N . LEU A 1 603 ? 33.945 -12.212 57.277 1.00 81.88 603 LEU A N 1
ATOM 4605 C CA . LEU A 1 603 ? 33.748 -13.535 56.675 1.00 81.88 603 LEU A CA 1
ATOM 4606 C C . LEU A 1 603 ? 32.267 -13.929 56.636 1.00 81.88 603 LEU A C 1
ATOM 4608 O O . LEU A 1 603 ? 31.798 -14.405 55.608 1.00 81.88 603 LEU A O 1
ATOM 4612 N N . GLY A 1 604 ? 31.520 -13.684 57.717 1.00 81.81 604 GLY A N 1
ATOM 4613 C CA . GLY A 1 604 ? 30.081 -13.950 57.766 1.00 81.81 604 GLY A CA 1
ATOM 4614 C C . GLY A 1 604 ? 29.296 -13.098 56.767 1.00 81.81 604 GLY A C 1
ATOM 4615 O O . GLY A 1 604 ? 28.511 -13.630 55.990 1.00 81.81 604 GLY A O 1
ATOM 4616 N N . SER A 1 605 ? 29.556 -11.788 56.726 1.00 78.25 605 SER A N 1
ATOM 4617 C CA . SER A 1 605 ? 28.884 -10.875 55.788 1.00 78.25 605 SER A CA 1
ATOM 4618 C C . SER A 1 605 ? 29.293 -11.150 54.338 1.00 78.25 605 SER A C 1
ATOM 4620 O O . SER A 1 605 ? 28.448 -11.129 53.452 1.00 78.25 605 SER A O 1
ATOM 4622 N N . GLY A 1 606 ? 30.569 -11.468 54.094 1.00 74.75 606 GLY A N 1
ATOM 4623 C CA . GLY A 1 606 ? 31.076 -11.855 52.778 1.00 74.75 606 GLY A CA 1
ATOM 4624 C C . GLY A 1 606 ? 30.464 -13.160 52.270 1.00 74.75 606 GLY A C 1
ATOM 4625 O O . GLY A 1 606 ? 30.081 -13.225 51.108 1.00 74.75 606 GLY A O 1
ATOM 4626 N N . PHE A 1 607 ? 30.296 -14.166 53.134 1.00 84.06 607 PHE A N 1
ATOM 4627 C CA . PHE A 1 607 ? 29.592 -15.406 52.791 1.00 84.06 607 PHE A CA 1
ATOM 4628 C C . PHE A 1 607 ? 28.119 -15.155 52.442 1.00 84.06 607 PHE A C 1
ATOM 4630 O O . PHE A 1 607 ? 27.632 -15.716 51.467 1.00 84.06 607 PHE A O 1
ATOM 4637 N N . LEU A 1 608 ? 27.421 -14.292 53.190 1.00 82.25 608 LEU A N 1
ATOM 4638 C CA . LEU A 1 608 ? 26.022 -13.949 52.904 1.00 82.25 608 LEU A CA 1
ATOM 4639 C C . LEU A 1 608 ? 25.870 -13.191 51.577 1.00 82.25 608 LEU A C 1
ATOM 4641 O O . LEU A 1 608 ? 25.001 -13.544 50.788 1.00 82.25 608 LEU A O 1
ATOM 4645 N N . VAL A 1 609 ? 26.746 -12.219 51.288 1.00 79.69 609 VAL A N 1
ATOM 4646 C CA . VAL A 1 609 ? 26.778 -11.531 49.982 1.00 79.69 609 VAL A CA 1
ATOM 4647 C C . VAL A 1 609 ? 27.104 -12.511 48.853 1.00 79.69 609 VAL A C 1
ATOM 4649 O O . VAL A 1 609 ? 26.444 -12.484 47.820 1.00 79.69 609 VAL A O 1
ATOM 4652 N N . PHE A 1 610 ? 28.089 -13.395 49.043 1.00 79.06 610 PHE A N 1
ATOM 4653 C CA . PHE A 1 610 ? 28.451 -14.408 48.050 1.00 79.06 610 PHE A CA 1
ATOM 4654 C C . PHE A 1 610 ? 27.295 -15.370 47.770 1.00 79.06 610 PHE A C 1
ATOM 4656 O O . PHE A 1 610 ? 26.984 -15.611 46.611 1.00 79.06 610 PHE A O 1
ATOM 4663 N N . ARG A 1 611 ? 26.630 -15.883 48.812 1.00 81.75 611 ARG A N 1
ATOM 4664 C CA . ARG A 1 611 ? 25.456 -16.755 48.680 1.00 81.75 611 ARG A CA 1
ATOM 4665 C C . ARG A 1 611 ? 24.342 -16.067 47.891 1.00 81.75 611 ARG A C 1
ATOM 4667 O O . ARG A 1 611 ? 23.771 -16.681 47.000 1.00 81.75 611 ARG A O 1
ATOM 4674 N N . ASP A 1 612 ? 24.060 -14.803 48.196 1.00 77.69 612 ASP A N 1
ATOM 4675 C CA . ASP A 1 612 ? 23.033 -14.027 47.502 1.00 77.69 612 ASP A CA 1
ATOM 4676 C C . ASP A 1 612 ? 23.386 -13.780 46.026 1.00 77.69 612 ASP A C 1
ATOM 4678 O O . ASP A 1 612 ? 22.523 -13.947 45.171 1.00 77.69 612 ASP A O 1
ATOM 4682 N N . LEU A 1 613 ? 24.640 -13.433 45.710 1.00 80.25 613 LEU A N 1
ATOM 4683 C CA . LEU A 1 613 ? 25.120 -13.298 44.326 1.00 80.25 613 LEU A CA 1
ATOM 4684 C C . LEU A 1 613 ? 25.124 -14.637 43.578 1.00 80.25 613 LEU A C 1
ATOM 4686 O O . LEU A 1 613 ? 24.842 -14.671 42.384 1.00 80.25 613 LEU A O 1
ATOM 4690 N N . ASN A 1 614 ? 25.419 -15.738 44.272 1.00 81.62 614 ASN A N 1
ATOM 4691 C CA . ASN A 1 614 ? 25.379 -17.074 43.690 1.00 81.62 614 ASN A CA 1
ATOM 4692 C C . ASN A 1 614 ? 23.953 -17.461 43.286 1.00 81.62 614 ASN A C 1
ATOM 4694 O O . ASN A 1 614 ? 23.776 -18.012 42.211 1.00 81.62 614 ASN A O 1
ATOM 4698 N N . GLN A 1 615 ? 22.943 -17.118 44.092 1.00 82.00 615 GLN A N 1
ATOM 4699 C CA . GLN A 1 615 ? 21.538 -17.360 43.738 1.00 82.00 615 GLN A CA 1
ATOM 4700 C C . GLN A 1 615 ? 21.108 -16.596 42.475 1.00 82.00 615 GLN A C 1
ATOM 4702 O O . GLN A 1 615 ? 20.374 -17.150 41.664 1.00 82.00 615 GLN A O 1
ATOM 4707 N N . TYR A 1 616 ? 21.605 -15.371 42.268 1.00 81.94 616 TYR A N 1
ATOM 4708 C CA . TYR A 1 616 ? 21.398 -14.622 41.019 1.00 81.94 616 TYR A CA 1
ATOM 4709 C C . TYR A 1 616 ? 22.076 -15.275 39.807 1.00 81.94 616 TYR A C 1
ATOM 4711 O O . TYR A 1 616 ? 21.523 -15.291 38.712 1.00 81.94 616 TYR A O 1
ATOM 4719 N N . ALA A 1 617 ? 23.292 -15.797 39.983 1.00 81.25 617 ALA A N 1
ATOM 4720 C CA . ALA A 1 617 ? 23.993 -16.496 38.909 1.00 81.25 617 ALA A CA 1
ATOM 4721 C C . ALA A 1 617 ? 23.285 -17.813 38.544 1.00 81.25 617 ALA A C 1
ATOM 4723 O O . ALA A 1 617 ? 23.061 -18.084 37.370 1.00 81.25 617 ALA A O 1
ATOM 4724 N N . GLU A 1 618 ? 22.874 -18.576 39.557 1.00 83.56 618 GLU A N 1
ATOM 4725 C CA . GLU A 1 618 ? 22.166 -19.849 39.415 1.00 83.56 618 GLU A CA 1
ATOM 4726 C C . GLU A 1 618 ? 20.813 -19.683 38.712 1.00 83.56 618 GLU A C 1
ATOM 4728 O O . GLU A 1 618 ? 20.512 -20.442 37.796 1.00 83.56 618 GLU A O 1
ATOM 4733 N N . SER A 1 619 ? 20.027 -18.655 39.059 1.00 84.94 619 SER A N 1
ATOM 4734 C CA . SER A 1 619 ? 18.769 -18.376 38.354 1.00 84.94 619 SER A CA 1
ATOM 4735 C C . SER A 1 619 ? 19.004 -17.943 36.905 1.00 84.94 619 SER A C 1
ATOM 4737 O O . SER A 1 619 ? 18.277 -18.372 36.012 1.00 84.94 619 SER A O 1
ATOM 4739 N N . LYS A 1 620 ? 20.030 -17.122 36.644 1.00 83.38 620 LYS A N 1
ATOM 4740 C CA . LYS A 1 620 ? 20.363 -16.668 35.289 1.00 83.38 620 LYS A CA 1
ATOM 4741 C C . LYS A 1 620 ? 20.761 -17.824 34.374 1.00 83.38 620 LYS A C 1
ATOM 4743 O O . LYS A 1 620 ? 20.317 -17.850 33.229 1.00 83.38 620 LYS A O 1
ATOM 4748 N N . ASP A 1 621 ? 21.584 -18.752 34.858 1.00 83.00 621 ASP A N 1
ATOM 4749 C CA . ASP A 1 621 ? 21.941 -19.949 34.095 1.00 83.00 621 ASP A CA 1
ATOM 4750 C C . ASP A 1 621 ? 20.702 -20.832 33.870 1.00 83.00 621 ASP A C 1
ATOM 4752 O O . ASP A 1 621 ? 20.417 -21.185 32.727 1.00 83.00 621 ASP A O 1
ATOM 4756 N N . ALA A 1 622 ? 19.892 -21.068 34.910 1.00 83.81 622 ALA A N 1
ATOM 4757 C CA . ALA A 1 622 ? 18.678 -21.881 34.818 1.00 83.81 622 ALA A CA 1
ATOM 4758 C C . ALA A 1 622 ? 17.651 -21.339 33.801 1.00 83.81 622 ALA A C 1
ATOM 4760 O O . ALA A 1 622 ? 17.079 -22.112 33.034 1.00 83.81 622 ALA A O 1
ATOM 4761 N N . TYR A 1 623 ? 17.428 -20.020 33.758 1.00 85.50 623 TYR A N 1
ATOM 4762 C CA . TYR A 1 623 ? 16.503 -19.402 32.800 1.00 85.50 623 TYR A CA 1
ATOM 4763 C C . TYR A 1 623 ? 17.094 -19.234 31.397 1.00 85.50 623 TYR A C 1
ATOM 4765 O O . TYR A 1 623 ? 16.350 -19.300 30.420 1.00 85.50 623 TYR A O 1
ATOM 4773 N N . ARG A 1 624 ? 18.416 -19.063 31.259 1.00 80.56 624 ARG A N 1
ATOM 4774 C CA . ARG A 1 624 ? 19.064 -19.054 29.938 1.00 80.56 624 ARG A CA 1
ATOM 4775 C C . ARG A 1 624 ? 18.948 -20.417 29.261 1.00 80.56 624 ARG A C 1
ATOM 4777 O O . ARG A 1 624 ? 18.674 -20.469 28.068 1.00 80.56 624 ARG A O 1
ATOM 4784 N N . ASP A 1 625 ? 19.145 -21.493 30.016 1.00 77.12 625 ASP A N 1
ATOM 4785 C CA . ASP A 1 625 ? 19.042 -22.852 29.486 1.00 77.12 625 ASP A CA 1
ATOM 4786 C C . ASP A 1 625 ? 17.599 -23.164 29.051 1.00 77.12 625 ASP A C 1
ATOM 4788 O O . ASP A 1 625 ? 17.391 -23.792 28.016 1.00 77.12 625 ASP A O 1
ATOM 4792 N N . LEU A 1 626 ? 16.600 -22.640 29.774 1.00 76.00 626 LEU A N 1
ATOM 4793 C CA . LEU A 1 626 ? 15.190 -22.727 29.389 1.00 76.00 626 LEU A CA 1
ATOM 4794 C C . LEU A 1 626 ? 14.829 -21.912 28.142 1.00 76.00 626 LEU A C 1
ATOM 4796 O O . LEU A 1 626 ? 14.043 -22.371 27.318 1.00 76.00 626 LEU A O 1
ATOM 4800 N N . ALA A 1 627 ? 15.392 -20.710 27.994 1.00 66.69 627 ALA A N 1
ATOM 4801 C CA . ALA A 1 627 ? 15.158 -19.870 26.820 1.00 66.69 627 ALA A CA 1
ATOM 4802 C C . ALA A 1 627 ? 15.636 -20.537 25.515 1.00 66.69 627 ALA A C 1
ATOM 4804 O O . ALA A 1 627 ? 15.156 -20.180 24.447 1.00 66.69 627 ALA A O 1
ATOM 4805 N N . GLY A 1 628 ? 16.534 -21.529 25.592 1.00 67.69 628 GLY A N 1
ATOM 4806 C CA . GLY A 1 628 ? 16.951 -22.340 24.446 1.00 67.69 628 GLY A CA 1
ATOM 4807 C C . GLY A 1 628 ? 15.874 -23.282 23.889 1.00 67.69 628 GLY A C 1
ATOM 4808 O O . GLY A 1 628 ? 16.041 -23.770 22.777 1.00 67.69 628 GLY A O 1
ATOM 4809 N N . TYR A 1 629 ? 14.780 -23.521 24.622 1.00 71.88 629 TYR A N 1
ATOM 4810 C CA . TYR A 1 629 ? 13.619 -24.298 24.155 1.00 71.88 629 TYR A CA 1
ATOM 4811 C C . TYR A 1 629 ? 12.526 -23.419 23.526 1.00 71.88 629 TYR A C 1
ATOM 4813 O O . TYR A 1 629 ? 11.417 -23.897 23.278 1.00 71.88 629 TYR A O 1
ATOM 4821 N N . VAL A 1 630 ? 12.824 -22.134 23.301 1.00 74.62 630 VAL A N 1
ATOM 4822 C CA . VAL A 1 630 ? 11.918 -21.174 22.670 1.00 74.62 630 VAL A CA 1
ATOM 4823 C C . VAL A 1 630 ? 12.586 -20.572 21.444 1.00 74.62 630 VAL A C 1
ATOM 4825 O O . VAL A 1 630 ? 13.588 -19.865 21.551 1.00 74.62 630 VAL A O 1
ATOM 4828 N N . GLU A 1 631 ? 12.012 -20.829 20.273 1.00 70.06 631 GLU A N 1
ATOM 4829 C CA . GLU A 1 631 ? 12.423 -20.171 19.034 1.00 70.06 631 GLU A CA 1
ATOM 4830 C C . GLU A 1 631 ? 11.645 -18.861 18.902 1.00 70.06 631 GLU A C 1
ATOM 4832 O O . GLU A 1 631 ? 10.446 -18.850 18.610 1.00 70.06 631 GLU A O 1
ATOM 4837 N N . VAL A 1 632 ? 12.328 -17.747 19.172 1.00 60.25 632 VAL A N 1
ATOM 4838 C CA . VAL A 1 632 ? 11.792 -16.399 18.959 1.00 60.25 632 VAL A CA 1
ATOM 4839 C C . VAL A 1 632 ? 12.093 -16.002 17.508 1.00 60.25 632 VAL A C 1
ATOM 4841 O O . VAL A 1 632 ? 13.269 -15.999 17.135 1.00 60.25 632 VAL A O 1
ATOM 4844 N N . PRO A 1 633 ? 11.087 -15.679 16.676 1.00 55.75 633 PRO A N 1
ATOM 4845 C CA . PRO A 1 633 ? 11.325 -15.187 15.323 1.00 55.75 633 PRO A CA 1
ATOM 4846 C C . PRO A 1 633 ? 12.146 -13.891 15.362 1.00 55.75 633 PRO A C 1
ATOM 4848 O O . PRO A 1 633 ? 11.809 -12.976 16.114 1.00 55.75 633 PRO A O 1
ATOM 4851 N N . GLU A 1 634 ? 13.198 -13.782 14.544 1.00 42.53 634 GLU A N 1
ATOM 4852 C CA . GLU A 1 634 ? 13.823 -12.483 14.272 1.00 42.53 634 GLU A CA 1
ATOM 4853 C C . GLU A 1 634 ? 12.815 -11.629 13.492 1.00 42.53 634 GLU A C 1
ATOM 4855 O O . GLU A 1 634 ? 12.632 -11.805 12.287 1.00 42.53 634 GLU A O 1
ATOM 4860 N N . GLN A 1 635 ? 12.141 -10.703 14.175 1.00 43.78 635 GLN A N 1
ATOM 4861 C CA . GLN A 1 635 ? 11.426 -9.632 13.494 1.00 43.78 635 GLN A CA 1
ATOM 4862 C C . GLN A 1 635 ? 12.484 -8.695 12.909 1.00 43.78 635 GLN A C 1
ATOM 4864 O O . GLN A 1 635 ? 13.240 -8.048 13.632 1.00 43.78 635 GLN A O 1
ATOM 4869 N N . THR A 1 636 ? 12.594 -8.674 11.581 1.00 29.50 636 THR A N 1
ATOM 4870 C CA . THR A 1 636 ? 13.459 -7.739 10.858 1.00 29.50 636 THR A CA 1
ATOM 4871 C C . THR A 1 636 ? 13.218 -6.318 11.352 1.00 29.50 636 THR A C 1
ATOM 4873 O O . THR A 1 636 ? 12.077 -5.860 11.396 1.00 29.50 636 THR A O 1
ATOM 4876 N N . ALA A 1 637 ? 14.310 -5.648 11.722 1.00 30.36 637 ALA A N 1
ATOM 4877 C CA . ALA A 1 637 ? 14.338 -4.294 12.251 1.00 30.36 637 ALA A CA 1
ATOM 4878 C C . ALA A 1 637 ? 13.378 -3.344 11.515 1.00 30.36 637 ALA A C 1
ATOM 4880 O O . ALA A 1 637 ? 13.426 -3.215 10.290 1.00 30.36 637 ALA A O 1
ATOM 4881 N N . SER A 1 638 ? 12.548 -2.642 12.288 1.00 28.19 638 SER A N 1
ATOM 4882 C CA . SER A 1 638 ? 11.795 -1.485 11.808 1.00 28.19 638 SER A CA 1
ATOM 4883 C C . SER A 1 638 ? 12.772 -0.429 11.267 1.00 28.19 638 SER A C 1
ATOM 4885 O O . SER A 1 638 ? 13.744 -0.110 11.959 1.00 28.19 638 SER A O 1
ATOM 4887 N N . PRO A 1 639 ? 12.557 0.132 10.064 1.00 34.81 639 PRO A N 1
ATOM 4888 C CA . PRO A 1 639 ? 13.389 1.215 9.560 1.00 34.81 639 PRO A CA 1
ATOM 4889 C C . PRO A 1 639 ? 13.208 2.472 10.424 1.00 34.81 639 PRO A C 1
ATOM 4891 O O . PRO A 1 639 ? 12.090 2.897 10.713 1.00 34.81 639 PRO A O 1
ATOM 4894 N N . GLU A 1 640 ? 14.327 3.065 10.845 1.00 32.69 640 GLU A N 1
ATOM 4895 C CA . GLU A 1 640 ? 14.398 4.419 11.399 1.00 32.69 640 GLU A CA 1
ATOM 4896 C C . GLU A 1 640 ? 14.001 5.437 10.315 1.00 32.69 640 GLU A C 1
ATOM 4898 O O . GLU A 1 640 ? 14.842 5.939 9.571 1.00 32.69 640 GLU A O 1
ATOM 4903 N N . SER A 1 641 ? 12.719 5.778 10.236 1.00 31.36 641 SER A N 1
ATOM 4904 C CA . SER A 1 641 ? 12.250 7.018 9.611 1.00 31.36 641 SER A CA 1
ATOM 4905 C C . SER A 1 641 ? 10.886 7.404 10.180 1.00 31.36 641 SER A C 1
ATOM 4907 O O . SER A 1 641 ? 10.044 6.548 10.425 1.00 31.36 641 SER A O 1
ATOM 4909 N N . ALA A 1 642 ? 10.720 8.698 10.462 1.00 32.28 642 ALA A N 1
ATOM 4910 C CA . ALA A 1 642 ? 9.543 9.290 11.098 1.00 32.28 642 ALA A CA 1
ATOM 4911 C C . ALA A 1 642 ? 8.224 8.891 10.401 1.00 32.28 642 ALA A C 1
ATOM 4913 O O . ALA A 1 642 ? 8.230 8.743 9.180 1.00 32.28 642 ALA A O 1
ATOM 4914 N N . PRO A 1 643 ? 7.104 8.754 11.138 1.00 34.62 643 PRO A N 1
ATOM 4915 C CA . PRO A 1 643 ? 5.842 8.335 10.544 1.00 34.62 643 PRO A CA 1
ATOM 4916 C C . PRO A 1 643 ? 5.300 9.422 9.608 1.00 34.62 643 PRO A C 1
ATOM 4918 O O . PRO A 1 643 ? 5.106 10.571 10.016 1.00 34.62 643 PRO A O 1
ATOM 4921 N N . ASP A 1 644 ? 5.070 9.033 8.356 1.00 31.98 644 ASP A N 1
ATOM 4922 C CA . ASP A 1 644 ? 4.272 9.770 7.380 1.00 31.98 644 ASP A CA 1
ATOM 4923 C C . ASP A 1 644 ? 2.774 9.598 7.732 1.00 31.98 644 ASP A C 1
ATOM 4925 O O . ASP A 1 644 ? 2.368 8.483 8.064 1.00 31.98 644 ASP A O 1
ATOM 4929 N N . PRO A 1 645 ? 1.918 10.640 7.710 1.00 34.94 645 PRO A N 1
ATOM 4930 C CA . PRO A 1 645 ? 0.525 10.549 8.173 1.00 34.94 645 PRO A CA 1
ATOM 4931 C C . PRO A 1 645 ? -0.423 9.779 7.235 1.00 34.94 645 PRO A C 1
ATOM 4933 O O . PRO A 1 645 ? -1.636 9.833 7.435 1.00 34.94 645 PRO A O 1
ATOM 4936 N N . THR A 1 646 ? 0.104 9.111 6.208 1.00 34.97 646 THR A N 1
ATOM 4937 C CA . THR A 1 646 ? -0.658 8.583 5.066 1.00 34.97 646 THR A CA 1
ATOM 4938 C C . THR A 1 646 ? -0.581 7.064 4.888 1.00 34.97 646 THR A C 1
ATOM 4940 O O . THR A 1 646 ? -1.107 6.548 3.905 1.00 34.97 646 THR A O 1
ATOM 4943 N N . GLU A 1 647 ? 0.005 6.318 5.830 1.00 28.66 647 GLU A N 1
ATOM 4944 C CA . GLU A 1 647 ? -0.027 4.849 5.786 1.00 28.66 647 GLU A CA 1
ATOM 4945 C C . GLU A 1 647 ? -1.308 4.268 6.427 1.00 28.66 647 GLU A C 1
ATOM 4947 O O . GLU A 1 647 ? -1.672 4.652 7.545 1.00 28.66 647 GLU A O 1
ATOM 4952 N N . PRO A 1 648 ? -1.995 3.316 5.764 1.00 30.84 648 PRO A N 1
ATOM 4953 C CA . PRO A 1 648 ? -3.104 2.584 6.364 1.00 30.84 648 PRO A CA 1
ATOM 4954 C C . PRO A 1 648 ? -2.604 1.681 7.505 1.00 30.84 648 PRO A C 1
ATOM 4956 O O . PRO A 1 648 ? -1.466 1.209 7.503 1.00 30.84 648 PRO A O 1
ATOM 4959 N N . LYS A 1 649 ? -3.472 1.434 8.497 1.00 29.66 649 LYS A N 1
ATOM 4960 C CA . LYS A 1 649 ? -3.223 0.494 9.604 1.00 29.66 649 LYS A CA 1
ATOM 4961 C C . LYS A 1 649 ? -2.734 -0.852 9.050 1.00 29.66 649 LYS A C 1
ATOM 4963 O O . LYS A 1 649 ? -3.390 -1.422 8.186 1.00 29.66 649 LYS A O 1
ATOM 4968 N N . ARG A 1 650 ? -1.610 -1.357 9.575 1.00 28.14 650 ARG A N 1
ATOM 4969 C CA . ARG A 1 650 ? -1.126 -2.723 9.312 1.00 28.14 650 ARG A CA 1
ATOM 4970 C C . ARG A 1 650 ? -2.229 -3.740 9.626 1.00 28.14 650 ARG A C 1
ATOM 4972 O O . ARG A 1 650 ? -2.758 -3.720 10.735 1.00 28.14 650 ARG A O 1
ATOM 4979 N N . ASP A 1 651 ? -2.525 -4.604 8.658 1.00 30.27 651 ASP A N 1
ATOM 4980 C CA . ASP A 1 651 ? -3.395 -5.775 8.803 1.00 30.27 651 ASP A CA 1
ATOM 4981 C C . ASP A 1 651 ? -2.872 -6.742 9.885 1.00 30.27 651 ASP A C 1
ATOM 4983 O O . ASP A 1 651 ? -1.669 -6.985 9.997 1.00 30.27 651 ASP A O 1
ATOM 4987 N N . ASP A 1 652 ? -3.795 -7.338 10.648 1.00 36.47 652 ASP A N 1
ATOM 4988 C CA . ASP A 1 652 ? -3.571 -8.271 11.772 1.00 36.47 652 ASP A CA 1
ATOM 4989 C C . ASP A 1 652 ? -2.967 -9.647 11.376 1.00 36.47 652 ASP A C 1
ATOM 4991 O O . ASP A 1 652 ? -2.926 -10.572 12.189 1.00 36.47 652 ASP A O 1
ATOM 4995 N N . THR A 1 653 ? -2.486 -9.837 10.142 1.00 34.41 653 THR A N 1
ATOM 4996 C CA . THR A 1 653 ? -2.151 -11.171 9.599 1.00 34.41 653 THR A CA 1
ATOM 4997 C C . THR A 1 653 ? -0.684 -11.611 9.694 1.00 34.41 653 THR A C 1
ATOM 4999 O O . THR A 1 653 ? -0.403 -12.759 9.366 1.00 34.41 653 THR A O 1
ATOM 5002 N N . ASP A 1 654 ? 0.239 -10.786 10.205 1.00 49.44 654 ASP A N 1
ATOM 5003 C CA . ASP A 1 654 ? 1.687 -11.107 10.230 1.00 49.44 654 ASP A CA 1
ATOM 5004 C C . ASP A 1 654 ? 2.312 -11.223 11.644 1.00 49.44 654 ASP A C 1
ATOM 5006 O O . ASP A 1 654 ? 3.532 -11.127 11.810 1.00 49.44 654 ASP A O 1
ATOM 5010 N N . ILE A 1 655 ? 1.525 -11.450 12.705 1.00 65.06 655 ILE A N 1
ATOM 5011 C CA . ILE A 1 655 ? 2.096 -11.687 14.047 1.00 65.06 655 ILE A CA 1
ATOM 5012 C C . ILE A 1 655 ? 2.555 -13.150 14.184 1.00 65.06 655 ILE A C 1
ATOM 5014 O O . ILE A 1 655 ? 1.768 -14.053 14.475 1.00 65.06 655 ILE A O 1
ATOM 5018 N N . VAL A 1 656 ? 3.863 -13.390 14.034 1.00 71.44 656 VAL A N 1
ATOM 5019 C CA . VAL A 1 656 ? 4.484 -14.700 14.302 1.00 71.44 656 VAL A CA 1
ATOM 5020 C C . VAL A 1 656 ? 4.793 -14.838 15.795 1.00 71.44 656 VAL A C 1
ATOM 5022 O O . VAL A 1 656 ? 5.648 -14.136 16.336 1.00 71.44 656 VAL A O 1
ATOM 5025 N N . LEU A 1 657 ? 4.099 -15.757 16.470 1.00 81.06 657 LEU A N 1
ATOM 5026 C CA . LEU A 1 657 ? 4.335 -16.060 17.884 1.00 81.06 657 LEU A CA 1
ATOM 5027 C C . LEU A 1 657 ? 5.586 -16.938 18.089 1.00 81.06 657 LEU A C 1
ATOM 5029 O O . LEU A 1 657 ? 5.915 -17.741 17.214 1.00 81.06 657 LEU A O 1
ATOM 5033 N N . PRO A 1 658 ? 6.255 -16.853 19.257 1.00 82.31 658 PRO A N 1
ATOM 5034 C CA . PRO A 1 658 ? 7.335 -17.769 19.615 1.00 82.31 658 PRO A CA 1
ATOM 5035 C C . PRO A 1 658 ? 6.868 -19.230 19.648 1.00 82.31 658 PRO A C 1
ATOM 5037 O O . PRO A 1 658 ? 5.797 -19.533 20.178 1.00 82.31 658 PRO A O 1
ATOM 5040 N N . SER A 1 659 ? 7.693 -20.143 19.134 1.00 82.56 659 SER A N 1
ATOM 5041 C CA . SER A 1 659 ? 7.447 -21.587 19.245 1.00 82.56 659 SER A CA 1
ATOM 5042 C C . SER A 1 659 ? 8.024 -22.116 20.558 1.00 82.56 659 SER A C 1
ATOM 5044 O O . SER A 1 659 ? 9.167 -21.805 20.893 1.00 82.56 659 SER A O 1
ATOM 5046 N N . VAL A 1 660 ? 7.240 -22.897 21.310 1.00 86.31 660 VAL A N 1
ATOM 5047 C CA . VAL A 1 660 ? 7.599 -23.391 22.652 1.00 86.31 660 VAL A CA 1
ATOM 5048 C C . VAL A 1 660 ? 7.322 -24.892 22.760 1.00 86.31 660 VAL A C 1
ATOM 5050 O O . VAL A 1 660 ? 6.177 -25.326 22.625 1.00 86.31 660 VAL A O 1
ATOM 5053 N N . ASP A 1 661 ? 8.348 -25.688 23.074 1.00 86.88 661 ASP A N 1
ATOM 5054 C CA . ASP A 1 661 ? 8.208 -27.133 23.312 1.00 86.88 661 ASP A CA 1
ATOM 5055 C C . ASP A 1 661 ? 7.783 -27.432 24.762 1.00 86.88 661 ASP A C 1
ATOM 5057 O O . ASP A 1 661 ? 8.600 -27.681 25.655 1.00 86.88 661 ASP A O 1
ATOM 5061 N N . PHE A 1 662 ? 6.471 -27.406 25.013 1.00 88.00 662 PHE A N 1
ATOM 5062 C CA . PHE A 1 662 ? 5.924 -27.677 26.346 1.00 88.00 662 PHE A CA 1
ATOM 5063 C C . PHE A 1 662 ? 6.100 -29.118 26.824 1.00 88.00 662 PHE A C 1
ATOM 5065 O O . PHE A 1 662 ? 6.090 -29.330 28.038 1.00 88.00 662 PHE A O 1
ATOM 5072 N N . GLU A 1 663 ? 6.232 -30.096 25.925 1.00 85.12 663 GLU A N 1
ATOM 5073 C CA . GLU A 1 663 ? 6.412 -31.498 26.317 1.00 85.12 663 GLU A CA 1
ATOM 5074 C C . GLU A 1 663 ? 7.766 -31.661 27.012 1.00 85.12 663 GLU A C 1
ATOM 5076 O O . GLU A 1 663 ? 7.821 -32.139 28.146 1.00 85.12 663 GLU A O 1
ATOM 5081 N N . THR A 1 664 ? 8.834 -31.140 26.401 1.00 84.75 664 THR A N 1
ATOM 5082 C CA . THR A 1 664 ? 10.183 -31.165 26.984 1.00 84.75 664 THR A CA 1
ATOM 5083 C C . THR A 1 664 ? 10.284 -30.288 28.236 1.00 84.75 664 THR A C 1
ATOM 5085 O O . THR A 1 664 ? 10.857 -30.698 29.248 1.00 84.75 664 THR A O 1
ATOM 5088 N N . LEU A 1 665 ? 9.690 -29.087 28.223 1.00 85.25 665 LEU A N 1
ATOM 5089 C CA . LEU A 1 665 ? 9.722 -28.177 29.377 1.00 85.25 665 LEU A CA 1
ATOM 5090 C C . LEU A 1 665 ? 9.075 -28.789 30.630 1.00 85.25 665 LEU A C 1
ATOM 5092 O O . LEU A 1 665 ? 9.565 -28.601 31.748 1.00 85.25 665 LEU A O 1
ATOM 5096 N N . ARG A 1 666 ? 7.996 -29.556 30.454 1.00 85.81 666 ARG A N 1
ATOM 5097 C CA . ARG A 1 666 ? 7.253 -30.172 31.562 1.00 85.81 666 ARG A CA 1
ATOM 5098 C C . ARG A 1 666 ? 7.923 -31.398 32.167 1.00 85.81 666 ARG A C 1
ATOM 5100 O O . ARG A 1 666 ? 7.525 -31.794 33.261 1.00 85.81 666 ARG A O 1
ATOM 5107 N N . GLU A 1 667 ? 8.956 -31.961 31.537 1.00 85.00 667 GLU A N 1
ATOM 5108 C CA . GLU A 1 667 ? 9.737 -33.051 32.138 1.00 85.00 667 GLU A CA 1
ATOM 5109 C C . GLU A 1 667 ? 10.439 -32.606 33.429 1.00 85.00 667 GLU A C 1
ATOM 5111 O O . GLU A 1 667 ? 10.505 -33.371 34.392 1.00 85.00 667 GLU A O 1
ATOM 5116 N N . ASN A 1 668 ? 10.923 -31.358 33.461 1.00 80.06 668 ASN A N 1
ATOM 5117 C CA . ASN A 1 668 ? 11.651 -30.786 34.599 1.00 80.06 668 ASN A CA 1
ATOM 5118 C C . ASN A 1 668 ? 10.871 -29.685 35.336 1.00 80.06 668 ASN A C 1
ATOM 5120 O O . ASN A 1 668 ? 11.251 -29.328 36.445 1.00 80.06 668 ASN A O 1
ATOM 5124 N N . GLY A 1 669 ? 9.776 -29.177 34.762 1.00 85.62 669 GLY A N 1
ATOM 5125 C CA . GLY A 1 669 ? 8.874 -28.204 35.386 1.00 85.62 669 GLY A CA 1
ATOM 5126 C C . GLY A 1 669 ? 7.403 -28.590 35.191 1.00 85.62 669 GLY A C 1
ATOM 5127 O O . GLY A 1 669 ? 6.736 -28.000 34.341 1.00 85.62 669 GLY A O 1
ATOM 5128 N N . PRO A 1 670 ? 6.865 -29.567 35.947 1.00 87.19 670 PRO A N 1
ATOM 5129 C CA . PRO A 1 670 ? 5.509 -30.088 35.731 1.00 87.19 670 PRO A CA 1
ATOM 5130 C C . PRO A 1 670 ? 4.406 -29.037 35.925 1.00 87.19 670 PRO A C 1
ATOM 5132 O O . PRO A 1 670 ? 3.336 -29.148 35.329 1.00 87.19 670 PRO A O 1
ATOM 5135 N N . ASP A 1 671 ? 4.687 -27.996 36.708 1.00 94.00 671 ASP A N 1
ATOM 5136 C CA . ASP A 1 671 ? 3.754 -26.914 37.023 1.00 94.00 671 ASP A CA 1
ATOM 5137 C C . ASP A 1 671 ? 3.775 -25.780 35.975 1.00 94.00 671 ASP A C 1
ATOM 5139 O O . ASP A 1 671 ? 3.107 -24.763 36.161 1.00 94.00 671 ASP A O 1
ATOM 5143 N N . ILE A 1 672 ? 4.530 -25.912 34.872 1.00 94.31 672 ILE A N 1
ATOM 5144 C CA . ILE A 1 672 ? 4.554 -24.934 33.770 1.00 94.31 672 ILE A CA 1
ATOM 5145 C C . ILE A 1 672 ? 3.236 -24.999 32.984 1.00 94.31 672 ILE A C 1
ATOM 5147 O O . ILE A 1 672 ? 2.880 -26.022 32.385 1.00 94.31 672 ILE A O 1
ATOM 5151 N N . ILE A 1 673 ? 2.517 -23.878 32.937 1.00 94.69 673 ILE A N 1
ATOM 5152 C CA . ILE A 1 673 ? 1.211 -23.743 32.271 1.00 94.69 673 ILE A CA 1
ATOM 5153 C C . ILE A 1 673 ? 1.246 -22.851 31.025 1.00 94.69 673 ILE A C 1
ATOM 5155 O O . ILE A 1 673 ? 0.350 -22.943 30.188 1.00 94.69 673 ILE A O 1
ATOM 5159 N N . GLY A 1 674 ? 2.288 -22.037 30.863 1.00 94.00 674 GLY A N 1
ATOM 5160 C CA . GLY A 1 674 ? 2.469 -21.173 29.701 1.00 94.00 674 GLY A CA 1
ATOM 5161 C C . GLY A 1 674 ? 3.859 -20.553 29.653 1.00 94.00 674 GLY A C 1
ATOM 5162 O O . GLY A 1 674 ? 4.713 -20.841 30.492 1.00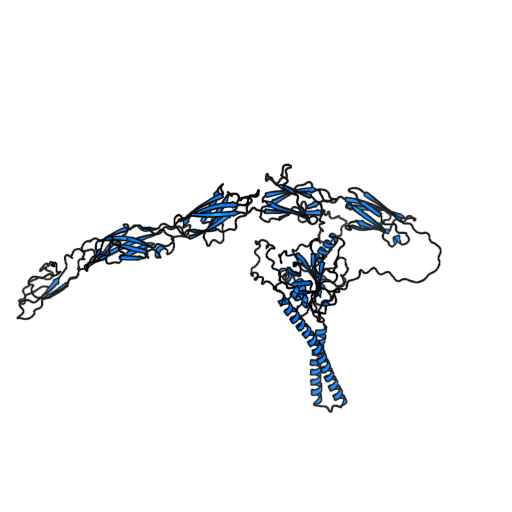 94.00 674 GLY A O 1
ATOM 5163 N N . TRP A 1 675 ? 4.076 -19.697 28.667 1.00 93.62 675 TRP A N 1
ATOM 5164 C CA . TRP A 1 675 ? 5.319 -18.974 28.445 1.00 93.62 675 TRP A CA 1
ATOM 5165 C C . TRP A 1 675 ? 5.008 -17.520 28.099 1.00 93.62 675 TRP A C 1
ATOM 5167 O O . TRP A 1 675 ? 4.191 -17.267 27.214 1.00 93.62 675 TRP A O 1
ATOM 5177 N N . LEU A 1 676 ? 5.625 -16.574 28.809 1.00 94.81 676 LEU A N 1
ATOM 5178 C CA . LEU A 1 676 ? 5.389 -15.141 28.636 1.00 94.81 676 LEU A CA 1
ATOM 5179 C C . LEU A 1 676 ? 6.667 -14.460 28.148 1.00 94.81 676 LEU A C 1
ATOM 5181 O O . LEU A 1 676 ? 7.719 -14.565 28.787 1.00 94.81 676 LEU A O 1
ATOM 5185 N N . SER A 1 677 ? 6.553 -13.720 27.049 1.00 91.69 677 SER A N 1
ATOM 5186 C CA . SER A 1 677 ? 7.666 -12.982 26.457 1.00 91.69 677 SER A CA 1
ATOM 5187 C C . SER A 1 677 ? 7.261 -11.582 26.011 1.00 91.69 677 SER A C 1
ATOM 5189 O O . SER A 1 677 ? 6.174 -11.389 25.467 1.00 91.69 677 SER A O 1
ATOM 5191 N N . LEU A 1 678 ? 8.164 -10.622 26.182 1.00 90.50 678 LEU A N 1
ATOM 5192 C CA . LEU A 1 678 ? 8.074 -9.282 25.610 1.00 90.50 678 LEU A CA 1
ATOM 5193 C C . LEU A 1 678 ? 9.210 -9.126 24.578 1.00 90.50 678 LEU A C 1
ATOM 5195 O O . LEU A 1 678 ? 10.376 -9.227 24.984 1.00 90.50 678 LEU A O 1
ATOM 5199 N N . PRO A 1 679 ? 8.900 -8.893 23.286 1.00 84.56 679 PRO A N 1
ATOM 5200 C CA . PRO A 1 679 ? 9.901 -8.765 22.223 1.00 84.56 679 PRO A CA 1
ATOM 5201 C C . PRO A 1 679 ? 11.008 -7.762 22.552 1.00 84.56 679 PRO A C 1
ATOM 5203 O O . PRO A 1 679 ? 10.759 -6.772 23.234 1.00 84.56 679 PRO A O 1
ATOM 5206 N N . ASP A 1 680 ? 12.230 -8.045 22.095 1.00 82.06 680 ASP A N 1
ATOM 5207 C CA . ASP A 1 680 ? 13.425 -7.201 22.274 1.00 82.06 680 ASP A CA 1
ATOM 5208 C C . ASP A 1 680 ? 13.803 -6.872 23.733 1.00 82.06 680 ASP A C 1
ATOM 5210 O O . ASP A 1 680 ? 14.571 -5.944 24.009 1.00 82.06 680 ASP A O 1
ATOM 5214 N N . THR A 1 681 ? 13.319 -7.662 24.699 1.00 86.25 681 THR A N 1
ATOM 5215 C CA . THR A 1 681 ? 13.630 -7.476 26.123 1.00 86.25 681 THR A CA 1
ATOM 5216 C C . THR A 1 681 ? 14.095 -8.751 26.826 1.00 86.25 681 THR A C 1
ATOM 5218 O O . THR A 1 681 ? 14.121 -9.845 26.272 1.00 86.25 681 THR A O 1
ATOM 5221 N N . VAL A 1 682 ? 14.478 -8.600 28.099 1.00 82.44 682 VAL A N 1
ATOM 5222 C CA . VAL A 1 682 ? 14.867 -9.713 28.979 1.00 82.44 682 VAL A CA 1
ATOM 5223 C C . VAL A 1 682 ? 13.677 -10.511 29.524 1.00 82.44 682 VAL A C 1
ATOM 5225 O O . VAL A 1 682 ? 13.894 -11.544 30.154 1.00 82.44 682 VAL A O 1
ATOM 5228 N N . LEU A 1 683 ? 12.436 -10.046 29.337 1.00 88.69 683 LEU A N 1
ATOM 5229 C CA . LEU A 1 683 ? 11.252 -10.770 29.795 1.00 88.69 683 LEU A CA 1
ATOM 5230 C C . LEU A 1 683 ? 10.941 -11.877 28.793 1.00 88.69 683 LEU A C 1
ATOM 5232 O O . LEU A 1 683 ? 10.352 -11.641 27.745 1.00 88.69 683 LEU A O 1
ATOM 5236 N N . ASN A 1 684 ? 11.385 -13.080 29.144 1.00 89.12 684 ASN A N 1
ATOM 5237 C CA . ASN A 1 684 ? 11.203 -14.308 28.385 1.00 89.12 684 ASN A CA 1
ATOM 5238 C C . ASN A 1 684 ? 11.255 -15.491 29.367 1.00 89.12 684 ASN A C 1
ATOM 5240 O O . ASN A 1 684 ? 12.332 -16.020 29.646 1.00 89.12 684 ASN A O 1
ATOM 5244 N N . TYR A 1 685 ? 10.118 -15.829 29.980 1.00 90.88 685 TYR A N 1
ATOM 5245 C CA . TYR A 1 685 ? 10.070 -16.709 31.153 1.00 90.88 685 TYR A CA 1
ATOM 5246 C C . TYR A 1 685 ? 8.902 -17.708 31.105 1.00 90.88 685 TYR A C 1
ATOM 5248 O O . TYR A 1 685 ? 7.821 -17.370 30.607 1.00 90.88 685 TYR A O 1
ATOM 5256 N N . PRO A 1 686 ? 9.063 -18.906 31.704 1.00 93.69 686 PRO A N 1
ATOM 5257 C CA . PRO A 1 686 ? 7.945 -19.814 31.922 1.00 93.69 686 PRO A CA 1
ATOM 5258 C C . PRO A 1 686 ? 6.974 -19.238 32.957 1.00 93.69 686 PRO A C 1
ATOM 5260 O O . PRO A 1 686 ? 7.382 -18.596 33.926 1.00 93.69 686 PRO A O 1
ATOM 5263 N N . VAL A 1 687 ? 5.688 -19.523 32.773 1.00 95.56 687 VAL A N 1
ATOM 5264 C CA . VAL A 1 687 ? 4.617 -19.227 33.728 1.00 95.56 687 VAL A CA 1
ATOM 5265 C C . VAL A 1 687 ? 4.216 -20.528 34.408 1.00 95.56 687 VAL A C 1
ATOM 5267 O O . VAL A 1 687 ? 3.754 -21.460 33.745 1.00 95.56 687 VAL A O 1
ATOM 5270 N N . THR A 1 688 ? 4.384 -20.597 35.725 1.00 95.44 688 THR A N 1
ATOM 5271 C CA . THR A 1 688 ? 4.024 -21.759 36.543 1.00 95.44 688 THR A CA 1
ATOM 5272 C C . THR A 1 688 ? 2.734 -21.534 37.328 1.00 95.44 688 THR A C 1
ATOM 5274 O O . THR A 1 688 ? 2.249 -20.410 37.451 1.00 95.44 688 THR A O 1
ATOM 5277 N N . GLN A 1 689 ? 2.140 -22.594 37.868 1.00 95.50 689 GLN A N 1
ATOM 5278 C CA . GLN A 1 689 ? 1.000 -22.476 38.776 1.00 95.50 689 GLN A CA 1
ATOM 5279 C C . GLN A 1 689 ? 0.967 -23.640 39.767 1.00 95.50 689 GLN A C 1
ATOM 5281 O O . GLN A 1 689 ? 1.125 -24.791 39.374 1.00 95.50 689 GLN A O 1
ATOM 5286 N N . THR A 1 690 ? 0.718 -23.344 41.045 1.00 92.38 690 THR A N 1
ATOM 5287 C CA . THR A 1 690 ? 0.487 -24.357 42.091 1.00 92.38 690 THR A CA 1
ATOM 5288 C C . THR A 1 690 ? -0.849 -24.111 42.793 1.00 92.38 690 THR A C 1
ATOM 5290 O O . THR A 1 690 ? -1.666 -23.312 42.342 1.00 92.38 690 THR A O 1
ATOM 5293 N N . ASP A 1 691 ? -1.084 -24.791 43.915 1.00 90.19 691 ASP A N 1
ATOM 5294 C CA . ASP A 1 691 ? -2.254 -24.608 44.774 1.00 90.19 691 ASP A CA 1
ATOM 5295 C C . ASP A 1 691 ? -2.163 -23.386 45.716 1.00 90.19 691 ASP A C 1
ATOM 5297 O O . ASP A 1 691 ? -3.060 -23.180 46.536 1.00 90.19 691 ASP A O 1
ATOM 5301 N N . ASN A 1 692 ? -1.100 -22.575 45.621 1.00 90.31 692 ASN A N 1
ATOM 5302 C CA . ASN A 1 692 ? -0.904 -21.369 46.425 1.00 90.31 692 ASN A CA 1
ATOM 5303 C C . ASN A 1 692 ? -0.053 -20.305 45.702 1.00 90.31 692 ASN A C 1
ATOM 5305 O O . ASN A 1 692 ? 0.663 -20.589 44.748 1.00 90.31 692 ASN A O 1
ATOM 5309 N N . ASN A 1 693 ? -0.074 -19.067 46.207 1.00 91.19 693 ASN A N 1
ATOM 5310 C CA . ASN A 1 693 ? 0.700 -17.946 45.647 1.00 91.19 693 ASN A CA 1
ATOM 5311 C C . ASN A 1 693 ? 2.071 -17.737 46.335 1.00 91.19 693 ASN A C 1
ATOM 5313 O O . ASN A 1 693 ? 2.663 -16.662 46.226 1.00 91.19 693 ASN A O 1
ATOM 5317 N N . GLU A 1 694 ? 2.558 -18.712 47.110 1.00 88.94 694 GLU A N 1
ATOM 5318 C CA . GLU A 1 694 ? 3.715 -18.554 48.008 1.00 88.94 694 GLU A CA 1
ATOM 5319 C C . GLU A 1 694 ? 4.926 -19.383 47.575 1.00 88.94 694 GLU A C 1
ATOM 5321 O O . GLU A 1 694 ? 6.067 -18.963 47.776 1.00 88.94 694 GLU A O 1
ATOM 5326 N N . TYR A 1 695 ? 4.695 -20.548 46.968 1.00 90.62 695 TYR A N 1
ATOM 5327 C CA . TYR A 1 695 ? 5.740 -21.496 46.599 1.00 90.62 695 TYR A CA 1
ATOM 5328 C C . TYR A 1 695 ? 6.744 -20.884 45.612 1.00 90.62 695 TYR A C 1
ATOM 5330 O O . TYR A 1 695 ? 7.931 -20.772 45.928 1.00 90.62 695 TYR A O 1
ATOM 5338 N N . TYR A 1 696 ? 6.273 -20.386 44.467 1.00 92.88 696 TYR A N 1
ATOM 5339 C CA . TYR A 1 696 ? 7.133 -19.846 43.406 1.00 92.88 696 TYR A CA 1
ATOM 5340 C C . TYR A 1 696 ? 7.697 -18.441 43.669 1.00 92.88 696 TYR A C 1
ATOM 5342 O O . TYR A 1 696 ? 8.470 -17.936 42.858 1.00 92.88 696 TYR A O 1
ATOM 5350 N N . LEU A 1 697 ? 7.418 -17.841 44.834 1.00 88.81 697 LEU A N 1
ATOM 5351 C CA . LEU A 1 697 ? 8.150 -16.651 45.290 1.00 88.81 697 LEU A CA 1
ATOM 5352 C C . LEU A 1 697 ? 9.623 -16.960 45.589 1.00 88.81 697 LEU A C 1
ATOM 5354 O O . LEU A 1 697 ? 10.475 -16.091 45.473 1.00 88.81 697 LEU A O 1
ATOM 5358 N N . ASN A 1 698 ? 9.935 -18.185 46.019 1.00 89.06 698 ASN A N 1
ATOM 5359 C CA . ASN A 1 698 ? 11.295 -18.559 46.425 1.00 89.06 698 ASN A CA 1
ATOM 5360 C C . ASN A 1 698 ? 11.764 -19.879 45.799 1.00 89.06 698 ASN A C 1
ATOM 5362 O O . ASN A 1 698 ? 12.644 -20.540 46.353 1.00 89.06 698 ASN A O 1
ATOM 5366 N N . HIS A 1 699 ? 11.179 -20.270 44.666 1.00 90.56 699 HIS A N 1
ATOM 5367 C CA . HIS A 1 699 ? 11.573 -21.459 43.915 1.00 90.56 699 HIS A CA 1
ATOM 5368 C C . HIS A 1 699 ? 11.628 -21.149 42.417 1.00 90.56 699 HIS A C 1
ATOM 5370 O O . HIS A 1 699 ? 10.809 -20.382 41.908 1.00 90.56 699 HIS A O 1
ATOM 5376 N N . LEU A 1 700 ? 12.600 -21.738 41.724 1.00 90.88 700 LEU A N 1
ATOM 5377 C CA . LEU A 1 700 ? 12.667 -21.758 40.262 1.00 90.88 700 LEU A CA 1
ATOM 5378 C C . LEU A 1 700 ? 11.639 -22.750 39.700 1.00 90.88 700 LEU A C 1
ATOM 5380 O O . LEU A 1 700 ? 11.041 -23.519 40.450 1.00 90.88 700 LEU A O 1
ATOM 5384 N N . TYR A 1 701 ? 11.462 -22.751 38.379 1.00 88.50 701 TYR A N 1
ATOM 5385 C CA . TYR A 1 701 ? 10.520 -23.615 37.652 1.00 88.50 701 TYR A CA 1
ATOM 5386 C C . TYR A 1 701 ? 10.645 -25.120 37.967 1.00 88.50 701 TYR A C 1
ATOM 5388 O O . TYR A 1 701 ? 9.642 -25.830 37.935 1.00 88.50 701 TYR A O 1
ATOM 5396 N N . ASP A 1 702 ? 11.850 -25.590 38.299 1.00 87.00 702 ASP A N 1
ATOM 5397 C CA . ASP A 1 702 ? 12.186 -26.986 38.617 1.00 87.00 702 ASP A CA 1
ATOM 5398 C C . ASP A 1 702 ? 12.007 -27.342 40.107 1.00 87.00 702 ASP A C 1
ATOM 5400 O O . ASP A 1 702 ? 12.304 -28.456 40.540 1.00 87.00 702 ASP A O 1
ATOM 5404 N N . GLY A 1 703 ? 11.541 -26.387 40.917 1.00 85.81 703 GLY A N 1
ATOM 5405 C CA . GLY A 1 703 ? 11.388 -26.534 42.363 1.00 85.81 703 GLY A CA 1
ATOM 5406 C C . GLY A 1 703 ? 12.671 -26.286 43.163 1.00 85.81 703 GLY A C 1
ATOM 5407 O O . GLY A 1 703 ? 12.668 -26.465 44.383 1.00 85.81 703 GLY A O 1
ATOM 5408 N N . THR A 1 704 ? 13.768 -25.849 42.536 1.00 88.31 704 THR A N 1
ATOM 5409 C CA . THR A 1 704 ? 15.000 -25.468 43.240 1.00 88.31 704 THR A CA 1
ATOM 5410 C C . THR A 1 704 ? 14.786 -24.178 44.033 1.00 88.31 704 THR A C 1
ATOM 5412 O O . THR A 1 704 ? 14.336 -23.170 43.490 1.00 88.31 704 THR A O 1
ATOM 5415 N N . TYR A 1 705 ? 15.129 -24.176 45.328 1.00 87.19 705 TYR A N 1
ATOM 5416 C CA . TYR A 1 705 ? 14.997 -22.983 46.172 1.00 87.19 705 TYR A CA 1
ATOM 5417 C C . TYR A 1 705 ? 15.901 -21.849 45.675 1.00 87.19 705 TYR A C 1
ATOM 5419 O O . TYR A 1 705 ? 17.129 -21.961 45.695 1.00 87.19 705 TYR A O 1
ATOM 5427 N N . ASN A 1 706 ? 15.301 -20.721 45.306 1.00 89.00 706 ASN A N 1
ATOM 5428 C CA . ASN A 1 706 ? 16.010 -19.537 44.847 1.00 89.00 706 ASN A CA 1
ATOM 5429 C C . ASN A 1 706 ? 15.160 -18.278 45.064 1.00 89.00 706 ASN A C 1
ATOM 5431 O O . ASN A 1 706 ? 13.998 -18.230 44.671 1.00 89.00 706 ASN A O 1
ATOM 5435 N N . LYS A 1 707 ? 15.759 -17.231 45.640 1.00 83.56 707 LYS A N 1
ATOM 5436 C CA . LYS A 1 707 ? 15.072 -15.971 45.967 1.00 83.56 707 LYS A CA 1
ATOM 5437 C C . LYS A 1 707 ? 14.587 -15.158 44.758 1.00 83.56 707 LYS A C 1
ATOM 5439 O O . LYS A 1 707 ? 13.854 -14.197 44.948 1.00 83.56 707 LYS A O 1
ATOM 5444 N N . VAL A 1 708 ? 15.055 -15.476 43.547 1.00 84.88 708 VAL A N 1
ATOM 5445 C CA . VAL A 1 708 ? 14.577 -14.839 42.307 1.00 84.88 708 VAL A CA 1
ATOM 5446 C C . VAL A 1 708 ? 13.154 -15.300 41.963 1.00 84.88 708 VAL A C 1
ATOM 5448 O O . VAL A 1 708 ? 12.396 -14.547 41.352 1.00 84.88 708 VAL A O 1
ATOM 5451 N N . GLY A 1 709 ? 12.781 -16.509 42.397 1.00 89.88 709 GLY A N 1
ATOM 5452 C CA . GLY A 1 709 ? 11.474 -17.100 42.130 1.00 89.88 709 GLY A CA 1
ATOM 5453 C C . GLY A 1 709 ? 11.252 -17.422 40.651 1.00 89.88 709 GLY A C 1
ATOM 5454 O O . GLY A 1 709 ? 12.203 -17.464 39.865 1.00 89.88 709 GLY A O 1
ATOM 5455 N N . CYS A 1 710 ? 9.988 -17.629 40.287 1.00 90.56 710 CYS A N 1
ATOM 5456 C CA . CYS A 1 710 ? 9.484 -17.853 38.928 1.00 90.56 710 CYS A CA 1
ATOM 5457 C C . CYS A 1 710 ? 8.303 -16.907 38.645 1.00 90.56 710 CYS A C 1
ATOM 5459 O O . CYS A 1 710 ? 7.767 -16.301 39.575 1.00 90.56 710 CYS A O 1
ATOM 5461 N N . LEU A 1 711 ? 7.888 -16.752 37.382 1.00 95.56 711 LEU A N 1
ATOM 5462 C CA . LEU A 1 711 ? 6.579 -16.157 37.103 1.00 95.56 711 LEU A CA 1
ATOM 5463 C C . LEU A 1 711 ? 5.506 -17.187 37.424 1.00 95.56 711 LEU A C 1
ATOM 5465 O O . LEU A 1 711 ? 5.601 -18.317 36.950 1.00 95.56 711 LEU A O 1
ATOM 5469 N N . PHE A 1 712 ? 4.496 -16.805 38.200 1.00 96.19 712 PHE A N 1
ATOM 5470 C CA . PHE A 1 712 ? 3.431 -17.726 38.583 1.00 96.19 712 PHE A CA 1
ATOM 5471 C C . PHE A 1 712 ? 2.044 -17.099 38.468 1.00 96.19 712 PHE A C 1
ATOM 5473 O O . PHE A 1 712 ? 1.834 -15.954 38.872 1.00 96.19 712 PHE A O 1
ATOM 5480 N N . ALA A 1 713 ? 1.099 -17.852 37.909 1.00 96.62 713 ALA A N 1
ATOM 5481 C CA . ALA A 1 713 ? -0.303 -17.463 37.857 1.00 96.62 713 ALA A CA 1
ATOM 5482 C C . ALA A 1 713 ? -0.971 -17.639 39.228 1.00 96.62 713 ALA A C 1
ATOM 5484 O O . ALA A 1 713 ? -0.584 -18.509 40.011 1.00 96.62 713 ALA A O 1
ATOM 5485 N N . ASP A 1 714 ? -1.983 -16.824 39.518 1.00 95.50 714 ASP A N 1
ATOM 5486 C CA . ASP A 1 714 ? -2.758 -16.947 40.749 1.00 95.50 714 ASP A CA 1
ATOM 5487 C C . ASP A 1 714 ? -3.408 -18.335 40.852 1.00 95.50 714 ASP A C 1
ATOM 5489 O O . ASP A 1 714 ? -4.015 -18.813 39.896 1.00 95.50 714 ASP A O 1
ATOM 5493 N N . TYR A 1 715 ? -3.304 -18.988 42.009 1.00 93.12 715 TYR A N 1
ATOM 5494 C CA . TYR A 1 715 ? -3.828 -20.345 42.209 1.00 93.12 715 TYR A CA 1
ATOM 5495 C C . TYR A 1 715 ? -5.355 -20.475 42.024 1.00 93.12 715 TYR A C 1
ATOM 5497 O O . TYR A 1 715 ? -5.853 -21.575 41.795 1.00 93.12 715 TYR A O 1
ATOM 5505 N N . GLU A 1 716 ? -6.115 -19.377 42.139 1.00 93.81 716 GLU A N 1
ATOM 5506 C CA . GLU A 1 716 ? -7.565 -19.369 41.896 1.00 93.81 716 GLU A CA 1
ATOM 5507 C C . GLU A 1 716 ? -7.910 -19.264 40.405 1.00 93.81 716 GLU A C 1
ATOM 5509 O O . GLU A 1 716 ? -9.051 -19.537 40.024 1.00 93.81 716 GLU A O 1
ATOM 5514 N N . ASN A 1 717 ? -6.947 -18.876 39.562 1.00 96.19 717 ASN A N 1
ATOM 5515 C CA . ASN A 1 717 ? -7.143 -18.840 38.123 1.00 96.19 717 ASN A CA 1
ATOM 5516 C C . ASN A 1 717 ? -7.093 -20.239 37.503 1.00 96.19 717 ASN A C 1
ATOM 5518 O O . ASN A 1 717 ? -6.431 -21.158 37.981 1.00 96.19 717 ASN A O 1
ATOM 5522 N N . ARG A 1 718 ? -7.764 -20.404 36.370 1.00 94.06 718 ARG A N 1
ATOM 5523 C CA . ARG A 1 718 ? -7.653 -21.592 35.532 1.00 94.06 718 ARG A CA 1
ATOM 5524 C C . ARG A 1 718 ? -6.331 -21.573 34.768 1.00 94.06 718 ARG A C 1
ATOM 5526 O O . ARG A 1 718 ? -6.006 -20.592 34.103 1.00 94.06 718 ARG A O 1
ATOM 5533 N N . ALA A 1 719 ? -5.632 -22.707 34.786 1.00 91.62 719 ALA A N 1
ATOM 5534 C CA . ALA A 1 719 ? -4.351 -22.916 34.102 1.00 91.62 719 ALA A CA 1
ATOM 5535 C C . ALA A 1 719 ? -4.385 -22.697 32.575 1.00 91.62 719 ALA A C 1
ATOM 5537 O O . ALA A 1 719 ? -3.340 -22.621 31.938 1.00 91.62 719 ALA A O 1
ATOM 5538 N N . ASP A 1 720 ? -5.572 -22.651 31.965 1.00 90.50 720 ASP A N 1
ATOM 5539 C CA . ASP A 1 720 ? -5.762 -22.446 30.527 1.00 90.50 720 ASP A CA 1
ATOM 5540 C C . ASP A 1 720 ? -6.006 -20.980 30.139 1.00 90.50 720 ASP A C 1
ATOM 5542 O O . ASP A 1 720 ? -6.362 -20.715 28.991 1.00 90.50 720 ASP A O 1
ATOM 5546 N N . PHE A 1 721 ? -5.830 -20.043 31.080 1.00 94.44 721 PHE A N 1
ATOM 5547 C CA . PHE A 1 721 ? -6.006 -18.601 30.870 1.00 94.44 721 PHE A CA 1
ATOM 5548 C C . PHE A 1 721 ? -7.418 -18.236 30.372 1.00 94.44 721 PHE A C 1
ATOM 5550 O O . PHE A 1 721 ? -7.621 -17.258 29.654 1.00 94.44 721 PHE A O 1
ATOM 5557 N N . SER A 1 722 ? -8.429 -19.046 30.723 1.00 92.56 722 SER A N 1
ATOM 5558 C CA . SER A 1 722 ? -9.808 -18.840 30.267 1.00 92.56 722 SER A CA 1
ATOM 5559 C C . SER A 1 722 ? -10.637 -17.879 31.122 1.00 92.56 722 SER A C 1
ATOM 5561 O O . SER A 1 722 ? -11.750 -17.535 30.714 1.00 92.56 722 SER A O 1
ATOM 5563 N N . ASP A 1 723 ? -10.119 -17.442 32.270 1.00 94.38 723 ASP A N 1
ATOM 5564 C CA . ASP A 1 723 ? -10.810 -16.501 33.151 1.00 94.38 723 ASP A CA 1
ATOM 5565 C C . ASP A 1 723 ? -10.881 -15.093 32.551 1.00 94.38 723 ASP A C 1
ATOM 5567 O O . ASP A 1 723 ? -10.103 -14.716 31.679 1.00 94.38 723 ASP A O 1
ATOM 5571 N N . ARG A 1 724 ? -11.812 -14.282 33.062 1.00 93.88 724 ARG A N 1
ATOM 5572 C CA . ARG A 1 724 ? -11.939 -12.868 32.671 1.00 93.88 724 ARG A CA 1
ATOM 5573 C C . ARG A 1 724 ? -10.719 -12.036 33.066 1.00 93.88 724 ARG A C 1
ATOM 5575 O O . ARG A 1 724 ? -10.375 -11.087 32.377 1.00 93.88 724 ARG A O 1
ATOM 5582 N N . ASN A 1 725 ? -10.072 -12.375 34.174 1.00 96.75 725 ASN A N 1
ATOM 5583 C CA . ASN A 1 725 ? -8.805 -11.777 34.573 1.00 96.75 725 ASN A CA 1
ATOM 5584 C C . ASN A 1 725 ? -7.891 -12.880 35.094 1.00 96.75 725 ASN A C 1
ATOM 5586 O O . ASN A 1 725 ? -8.174 -13.455 36.148 1.00 96.75 725 ASN A O 1
ATOM 5590 N N . THR A 1 726 ? -6.822 -13.176 34.365 1.00 97.06 726 THR A N 1
ATOM 5591 C CA . THR A 1 726 ? -5.749 -14.044 34.848 1.00 97.06 726 THR A CA 1
ATOM 5592 C C . THR A 1 726 ? -4.620 -13.183 35.382 1.00 97.06 726 THR A C 1
ATOM 5594 O O . THR A 1 726 ? -4.158 -12.269 34.705 1.00 97.06 726 THR A O 1
ATOM 5597 N N . ILE A 1 727 ? -4.173 -13.453 36.604 1.00 97.25 727 ILE A N 1
ATOM 5598 C CA . ILE A 1 727 ? -3.129 -12.661 37.252 1.00 97.25 727 ILE A CA 1
ATOM 5599 C C . ILE A 1 727 ? -1.836 -13.466 37.264 1.00 97.25 727 ILE A C 1
ATOM 5601 O O . ILE A 1 727 ? -1.820 -14.584 37.770 1.00 97.25 727 ILE A O 1
ATOM 5605 N N . ILE A 1 728 ? -0.751 -12.883 36.757 1.00 97.75 728 ILE A N 1
ATOM 5606 C CA . ILE A 1 728 ? 0.605 -13.422 36.870 1.00 97.75 728 ILE A CA 1
ATOM 5607 C C . ILE A 1 728 ? 1.413 -12.526 37.804 1.00 97.75 728 ILE A C 1
ATOM 5609 O O . ILE A 1 728 ? 1.460 -11.303 37.656 1.00 97.75 728 ILE A O 1
ATOM 5613 N N . TYR A 1 729 ? 2.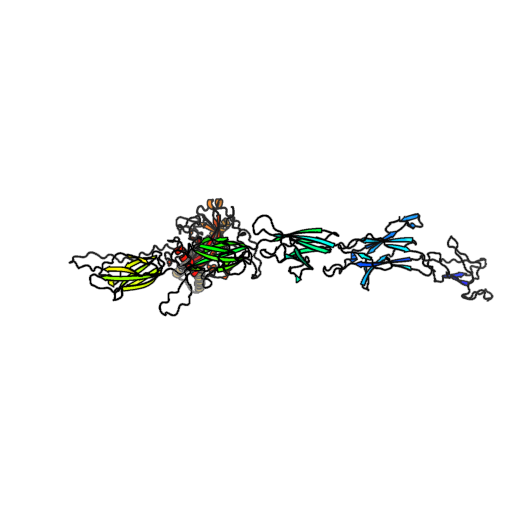090 -13.148 38.758 1.00 96.12 729 TYR A N 1
ATOM 5614 C CA . TYR A 1 729 ? 2.997 -12.502 39.689 1.00 96.12 729 TYR A CA 1
ATOM 5615 C C . TYR A 1 729 ? 4.450 -12.757 39.291 1.00 96.12 729 TYR A C 1
ATOM 5617 O O . TYR A 1 729 ? 4.803 -13.841 38.831 1.00 96.12 729 TYR A O 1
ATOM 5625 N N . GLY A 1 730 ? 5.307 -11.761 39.511 1.00 93.00 730 GLY A N 1
ATOM 5626 C CA . GLY A 1 730 ? 6.741 -11.874 39.255 1.00 93.00 730 GLY A CA 1
ATOM 5627 C C . GLY A 1 730 ? 7.548 -10.839 40.028 1.00 93.00 730 GLY A C 1
ATOM 5628 O O . GLY A 1 730 ? 7.068 -9.729 40.289 1.00 93.00 730 GLY A O 1
ATOM 5629 N N . HIS A 1 731 ? 8.772 -11.199 40.419 1.00 89.38 731 HIS A N 1
ATOM 5630 C CA . HIS A 1 731 ? 9.630 -10.330 41.223 1.00 89.38 731 HIS A CA 1
ATOM 5631 C C . HIS A 1 731 ? 10.123 -9.087 40.467 1.00 89.38 731 HIS A C 1
ATOM 5633 O O . HIS A 1 731 ? 10.435 -9.141 39.284 1.00 89.38 731 HIS A O 1
ATOM 5639 N N . ASN A 1 732 ? 10.238 -7.965 41.175 1.00 87.69 732 ASN A N 1
ATOM 5640 C CA . ASN A 1 732 ? 10.987 -6.789 40.747 1.00 87.69 732 ASN A CA 1
ATOM 5641 C C . ASN A 1 732 ? 12.435 -6.933 41.238 1.00 87.69 732 ASN A C 1
ATOM 5643 O O . ASN A 1 732 ? 12.764 -6.555 42.371 1.00 87.69 732 ASN A O 1
ATOM 5647 N N . MET A 1 733 ? 13.272 -7.558 40.410 1.00 84.56 733 MET A N 1
ATOM 5648 C CA . MET A 1 733 ? 14.666 -7.860 40.728 1.00 84.56 733 MET A CA 1
ATOM 5649 C C . MET A 1 733 ? 15.596 -6.684 40.415 1.00 84.56 733 MET A C 1
ATOM 5651 O O . MET A 1 733 ? 15.431 -5.968 39.430 1.00 84.56 733 MET A O 1
ATOM 5655 N N . ARG A 1 734 ? 16.633 -6.490 41.238 1.00 79.69 734 ARG A N 1
ATOM 5656 C CA . ARG A 1 734 ? 17.580 -5.367 41.075 1.00 79.69 734 ARG A CA 1
ATOM 5657 C C . ARG A 1 734 ? 18.494 -5.481 39.864 1.00 79.69 734 ARG A C 1
ATOM 5659 O O . ARG A 1 734 ? 19.024 -4.470 39.417 1.00 79.69 734 ARG A O 1
ATOM 5666 N N . ASP A 1 735 ? 18.720 -6.695 39.383 1.00 78.19 735 ASP A N 1
ATOM 5667 C CA . ASP A 1 735 ? 19.494 -6.960 38.172 1.00 78.19 735 ASP A CA 1
ATOM 5668 C C . ASP A 1 735 ? 18.668 -6.768 36.887 1.00 78.19 735 ASP A C 1
ATOM 5670 O O . ASP A 1 735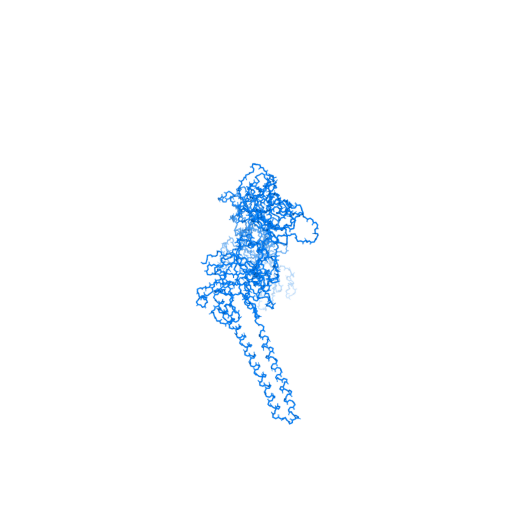 ? 19.204 -6.931 35.794 1.00 78.19 735 ASP A O 1
ATOM 5674 N N . GLY A 1 736 ? 17.388 -6.397 37.016 1.00 83.19 736 GLY A N 1
ATOM 5675 C CA . GLY A 1 736 ? 16.471 -6.180 35.900 1.00 83.19 736 GLY A CA 1
ATOM 5676 C C . GLY A 1 736 ? 15.744 -7.439 35.424 1.00 83.19 736 GLY A C 1
ATOM 5677 O O . GLY A 1 736 ? 14.940 -7.339 34.501 1.00 83.19 736 GLY A O 1
ATOM 5678 N N . SER A 1 737 ? 15.996 -8.602 36.033 1.00 84.12 737 SER A N 1
ATOM 5679 C CA . SER A 1 737 ? 15.318 -9.856 35.687 1.00 84.12 737 SER A CA 1
ATOM 5680 C C . SER A 1 737 ? 13.849 -9.889 36.142 1.00 84.12 737 SER A C 1
ATOM 5682 O O . SER A 1 737 ? 13.381 -9.036 36.908 1.00 84.12 737 SER A O 1
ATOM 5684 N N . MET A 1 738 ? 13.114 -10.906 35.683 1.00 89.25 738 MET A N 1
ATOM 5685 C CA . MET A 1 738 ? 11.708 -11.153 36.017 1.00 89.25 738 MET A CA 1
ATOM 5686 C C . MET A 1 738 ? 10.804 -9.986 35.572 1.00 89.25 738 MET A C 1
ATOM 5688 O O . MET A 1 738 ? 10.823 -9.596 34.408 1.00 89.25 738 MET A O 1
ATOM 5692 N N . PHE A 1 739 ? 10.001 -9.413 36.472 1.00 94.56 739 PHE A N 1
ATOM 5693 C CA . PHE A 1 739 ? 9.079 -8.310 36.183 1.00 94.56 739 PHE A CA 1
ATOM 5694 C C . PHE A 1 739 ? 9.641 -6.930 36.533 1.00 94.56 739 PHE A C 1
ATOM 5696 O O . PHE A 1 739 ? 8.902 -5.946 36.522 1.00 94.56 739 PHE A O 1
ATOM 5703 N N . ALA A 1 740 ? 10.946 -6.806 36.794 1.00 88.25 740 ALA A N 1
ATOM 5704 C CA . ALA A 1 740 ? 11.558 -5.510 37.083 1.00 88.25 740 ALA A CA 1
ATOM 5705 C C . ALA A 1 740 ? 11.273 -4.465 35.991 1.00 88.25 740 ALA A C 1
ATOM 5707 O O . ALA A 1 740 ? 10.959 -3.312 36.308 1.00 88.25 740 ALA A O 1
ATOM 5708 N N . LEU A 1 741 ? 11.302 -4.890 34.720 1.00 92.62 741 LEU A N 1
ATOM 5709 C CA . LEU A 1 741 ? 11.058 -4.018 33.572 1.00 92.62 741 LEU A CA 1
ATOM 5710 C C . LEU A 1 741 ? 9.638 -3.457 33.509 1.00 92.62 741 LEU A C 1
ATOM 5712 O O . LEU A 1 741 ? 9.453 -2.414 32.891 1.00 92.62 741 LEU A O 1
ATOM 5716 N N . LEU A 1 742 ? 8.652 -4.087 34.165 1.00 94.44 742 LEU A N 1
ATOM 5717 C CA . LEU A 1 742 ? 7.264 -3.619 34.104 1.00 94.44 742 LEU A CA 1
ATOM 5718 C C . LEU A 1 742 ? 7.126 -2.188 34.632 1.00 94.44 742 LEU A C 1
ATOM 5720 O O . LEU A 1 742 ? 6.311 -1.433 34.126 1.00 94.44 742 LEU A O 1
ATOM 5724 N N . ASN A 1 743 ? 7.977 -1.779 35.578 1.00 91.88 743 ASN A N 1
ATOM 5725 C CA . ASN A 1 743 ? 7.983 -0.413 36.111 1.00 91.88 743 ASN A CA 1
ATOM 5726 C C . ASN A 1 743 ? 8.337 0.658 35.064 1.00 91.88 743 ASN A C 1
ATOM 5728 O O . ASN A 1 743 ? 8.126 1.837 35.322 1.00 91.88 743 ASN A O 1
ATOM 5732 N N . ARG A 1 744 ? 8.878 0.280 33.897 1.00 92.31 744 ARG A N 1
ATOM 5733 C CA . ARG A 1 744 ? 9.133 1.213 32.790 1.00 92.31 744 ARG A CA 1
ATOM 5734 C C . ARG A 1 744 ? 7.853 1.636 32.068 1.00 92.31 744 ARG A C 1
ATOM 5736 O O . ARG A 1 744 ? 7.860 2.681 31.438 1.00 92.31 744 ARG A O 1
ATOM 5743 N N . TYR A 1 745 ? 6.756 0.886 32.205 1.00 93.19 745 TYR A N 1
ATOM 5744 C CA . TYR A 1 745 ? 5.439 1.291 31.697 1.00 93.19 745 TYR A CA 1
ATOM 5745 C C . TYR A 1 745 ? 4.815 2.461 32.481 1.00 93.19 745 TYR A C 1
ATOM 5747 O O . TYR A 1 745 ? 3.687 2.839 32.200 1.00 93.19 745 TYR A O 1
ATOM 5755 N N . ASP A 1 746 ? 5.524 3.044 33.454 1.00 90.75 746 ASP A N 1
ATOM 5756 C CA . ASP A 1 746 ? 5.185 4.355 34.035 1.00 90.75 746 ASP A CA 1
ATOM 5757 C C . ASP A 1 746 ? 5.589 5.520 33.099 1.00 90.75 746 ASP A C 1
ATOM 5759 O O . ASP A 1 746 ? 5.281 6.678 33.363 1.00 90.75 746 ASP A O 1
ATOM 5763 N N . GLU A 1 747 ? 6.291 5.223 31.996 1.00 87.31 747 GLU A N 1
ATOM 5764 C CA . GLU A 1 747 ? 6.723 6.179 30.975 1.00 87.31 747 GLU A CA 1
ATOM 5765 C C . GLU A 1 747 ? 6.024 5.900 29.632 1.00 87.31 747 GLU A C 1
ATOM 5767 O O . GLU A 1 747 ? 6.181 4.821 29.053 1.00 87.31 747 GLU A O 1
ATOM 5772 N N . GLN A 1 748 ? 5.316 6.898 29.086 1.00 89.44 748 GLN A N 1
ATOM 5773 C CA . GLN A 1 748 ? 4.595 6.784 27.805 1.00 89.44 748 GLN A CA 1
ATOM 5774 C C . GLN A 1 748 ? 5.494 6.309 26.650 1.00 89.44 748 GLN A C 1
ATOM 5776 O O . GLN A 1 748 ? 5.120 5.413 25.905 1.00 89.44 748 GLN A O 1
ATOM 5781 N N . SER A 1 749 ? 6.717 6.835 26.539 1.00 89.00 749 SER A N 1
ATOM 5782 C CA . SER A 1 749 ? 7.648 6.477 25.458 1.00 89.00 749 SER A CA 1
ATOM 5783 C C . SER A 1 749 ? 8.068 5.003 25.473 1.00 89.00 749 SER A C 1
ATOM 5785 O O . SER A 1 749 ? 8.358 4.419 24.425 1.00 89.00 749 SER A O 1
ATOM 5787 N N . TYR A 1 750 ? 8.117 4.384 26.656 1.00 89.75 750 TYR A N 1
ATOM 5788 C CA . TYR A 1 750 ? 8.379 2.955 26.765 1.00 89.75 750 TYR A CA 1
ATOM 5789 C C . TYR A 1 750 ? 7.162 2.142 26.326 1.00 89.75 750 TYR A C 1
ATOM 5791 O O . TYR A 1 750 ? 7.321 1.170 25.592 1.00 89.75 750 TYR A O 1
ATOM 5799 N N . PHE A 1 751 ? 5.960 2.572 26.719 1.00 91.12 751 PHE A N 1
ATOM 5800 C CA . PHE A 1 751 ? 4.712 1.965 26.266 1.00 91.12 751 PHE A CA 1
ATOM 5801 C C . PHE A 1 751 ? 4.574 2.020 24.738 1.00 91.12 751 PHE A C 1
ATOM 5803 O O . PHE A 1 751 ? 4.341 0.979 24.129 1.00 91.12 751 PHE A O 1
ATOM 5810 N N . ASP A 1 752 ? 4.804 3.180 24.116 1.00 86.00 752 ASP A N 1
ATOM 5811 C CA . ASP A 1 752 ? 4.646 3.385 22.666 1.00 86.00 752 ASP A CA 1
ATOM 5812 C C . ASP A 1 752 ? 5.523 2.435 21.832 1.00 86.00 752 ASP A C 1
ATOM 5814 O O . ASP A 1 752 ? 5.147 2.039 20.732 1.00 86.00 752 ASP A O 1
ATOM 5818 N N . THR A 1 753 ? 6.678 2.035 22.373 1.00 89.69 753 THR A N 1
ATOM 5819 C CA . THR A 1 753 ? 7.627 1.116 21.723 1.00 89.69 753 THR A CA 1
ATOM 5820 C C . THR A 1 753 ? 7.433 -0.354 22.110 1.00 89.69 753 THR A C 1
ATOM 5822 O O . THR A 1 753 ? 8.011 -1.223 21.468 1.00 89.69 753 THR A O 1
ATOM 5825 N N . HIS A 1 754 ? 6.622 -0.659 23.131 1.00 90.81 754 HIS A N 1
ATOM 5826 C CA . HIS A 1 754 ? 6.439 -2.009 23.687 1.00 90.81 754 HIS A CA 1
ATOM 5827 C C . HIS A 1 754 ? 4.956 -2.287 23.981 1.00 90.81 754 HIS A C 1
ATOM 5829 O O . HIS A 1 754 ? 4.571 -2.598 25.111 1.00 90.81 754 HIS A O 1
ATOM 5835 N N . ARG A 1 755 ? 4.100 -2.145 22.965 1.00 91.12 755 ARG A N 1
ATOM 5836 C CA . ARG A 1 755 ? 2.630 -2.151 23.112 1.00 91.12 755 ARG A CA 1
ATOM 5837 C C . ARG A 1 755 ? 2.014 -3.538 23.332 1.00 91.12 755 ARG A C 1
ATOM 5839 O O . ARG A 1 755 ? 0.880 -3.636 23.800 1.00 91.12 755 ARG A O 1
ATOM 5846 N N . GLN A 1 756 ? 2.742 -4.600 22.988 1.00 93.25 756 GLN A N 1
ATOM 5847 C CA . GLN A 1 756 ? 2.239 -5.973 22.966 1.00 93.25 756 GLN A CA 1
ATOM 5848 C C . GLN A 1 756 ? 3.223 -6.948 23.625 1.00 93.25 756 GLN A C 1
ATOM 5850 O O . GLN A 1 756 ? 4.438 -6.790 23.516 1.00 93.25 756 GLN A O 1
ATOM 5855 N N . MET A 1 757 ? 2.693 -7.978 24.286 1.00 93.88 757 MET A N 1
ATOM 5856 C CA . MET A 1 757 ? 3.447 -9.141 24.778 1.00 93.88 757 MET A CA 1
ATOM 5857 C C . MET A 1 757 ? 2.870 -10.428 24.187 1.00 93.88 757 MET A C 1
ATOM 5859 O O . MET A 1 757 ? 1.717 -10.457 23.764 1.00 93.88 757 MET A O 1
ATOM 5863 N N . TYR A 1 758 ? 3.639 -11.511 24.199 1.00 93.94 758 TYR A N 1
ATOM 5864 C CA . TYR A 1 758 ? 3.192 -12.817 23.719 1.00 93.94 758 TYR A CA 1
ATOM 5865 C C . TYR A 1 758 ? 3.040 -13.793 24.881 1.00 93.94 758 TYR A C 1
ATOM 5867 O O . TYR A 1 758 ? 3.956 -13.962 25.689 1.00 93.94 758 TYR A O 1
ATOM 5875 N N . LEU A 1 759 ? 1.878 -14.441 24.947 1.00 94.56 759 LEU A N 1
ATOM 5876 C CA . LEU A 1 759 ? 1.583 -15.530 25.869 1.00 94.56 759 LEU A CA 1
ATOM 5877 C C . LEU A 1 759 ? 1.342 -16.800 25.055 1.00 94.56 759 LEU A C 1
ATOM 5879 O O . LEU A 1 759 ? 0.334 -16.928 24.365 1.00 94.56 759 LEU A O 1
ATOM 5883 N N . VAL A 1 760 ? 2.241 -17.767 25.171 1.00 93.00 760 VAL A N 1
ATOM 5884 C CA . VAL A 1 760 ? 2.129 -19.057 24.488 1.00 93.00 760 VAL A CA 1
ATOM 5885 C C . VAL A 1 760 ? 1.711 -20.111 25.510 1.00 93.00 760 VAL A C 1
ATOM 5887 O O . VAL A 1 760 ? 2.221 -20.148 26.629 1.00 93.00 760 VAL A O 1
ATOM 5890 N N . THR A 1 761 ? 0.749 -20.958 25.157 1.00 92.38 761 THR A N 1
ATOM 5891 C CA . THR A 1 761 ? 0.244 -22.040 26.013 1.00 92.38 761 THR A CA 1
ATOM 5892 C C . THR A 1 761 ? 0.268 -23.360 25.241 1.00 92.38 761 THR A C 1
ATOM 5894 O O . THR A 1 761 ? 0.249 -23.337 24.009 1.00 92.38 761 THR A O 1
ATOM 5897 N N . PRO A 1 762 ? 0.198 -24.525 25.911 1.00 87.69 762 PRO A N 1
ATOM 5898 C CA . PRO A 1 762 ? 0.147 -25.816 25.219 1.00 87.69 762 PRO A CA 1
ATOM 5899 C C . PRO A 1 762 ? -1.043 -25.998 24.261 1.00 87.69 762 PRO A C 1
ATOM 5901 O O . PRO A 1 762 ? -1.066 -26.954 23.498 1.00 87.69 762 PRO A O 1
ATOM 5904 N N . LYS A 1 763 ? -2.074 -25.145 24.348 1.00 84.81 763 LYS A N 1
ATOM 5905 C CA . LYS A 1 763 ? -3.300 -25.237 23.536 1.00 84.81 763 LYS A CA 1
ATOM 5906 C C . LYS A 1 763 ? -3.426 -24.136 22.481 1.00 84.81 763 LYS A C 1
ATOM 5908 O O . LYS A 1 763 ? -4.425 -24.115 21.768 1.00 84.81 763 LYS A O 1
ATOM 5913 N N . GLY A 1 764 ? -2.486 -23.197 22.428 1.00 84.69 764 GLY A N 1
ATOM 5914 C CA . GLY A 1 764 ? -2.568 -22.038 21.546 1.00 84.69 764 GLY A CA 1
ATOM 5915 C C . GLY A 1 764 ? -1.826 -20.827 22.093 1.00 84.69 764 GLY A C 1
ATOM 5916 O O . GLY A 1 764 ? -1.434 -20.792 23.264 1.00 84.69 764 GLY A O 1
ATOM 5917 N N . GLY A 1 765 ? -1.649 -19.831 21.235 1.00 90.31 765 GLY A N 1
ATOM 5918 C CA . GLY A 1 765 ? -0.948 -18.601 21.558 1.00 90.31 765 GLY A CA 1
ATOM 5919 C C . GLY A 1 765 ? -1.855 -17.374 21.553 1.00 90.31 765 GLY A C 1
ATOM 5920 O O . GLY A 1 765 ? -2.901 -17.343 20.903 1.00 90.31 765 GLY A O 1
ATOM 5921 N N . TYR A 1 766 ? -1.446 -16.369 22.316 1.00 93.25 766 TYR A N 1
ATOM 5922 C CA . TYR A 1 766 ? -2.168 -15.125 22.513 1.00 93.25 766 TYR A CA 1
ATOM 5923 C C . TYR A 1 766 ? -1.219 -13.937 22.381 1.00 93.25 766 TYR A C 1
ATOM 5925 O O . TYR A 1 766 ? -0.088 -13.970 22.875 1.00 93.25 766 TYR A O 1
ATOM 5933 N N . VAL A 1 767 ? -1.721 -12.862 21.788 1.00 94.75 767 VAL A N 1
ATOM 5934 C CA . VAL A 1 767 ? -1.137 -11.526 21.890 1.00 94.75 767 VAL A CA 1
ATOM 5935 C C . VAL A 1 767 ? -1.827 -10.810 23.045 1.00 94.75 767 VAL A C 1
ATOM 5937 O O . VAL A 1 767 ? -3.053 -10.746 23.116 1.00 94.75 767 VAL A O 1
ATOM 5940 N N . MET A 1 768 ? -1.038 -10.302 23.983 1.00 95.56 768 MET A N 1
ATOM 5941 C CA . MET A 1 768 ? -1.493 -9.433 25.058 1.00 95.56 768 MET A CA 1
ATOM 5942 C C . MET A 1 768 ? -1.328 -7.980 24.611 1.00 95.56 768 MET A C 1
ATOM 5944 O O . MET A 1 768 ? -0.216 -7.453 24.616 1.00 95.56 768 MET A O 1
ATOM 5948 N N . GLU A 1 769 ? -2.430 -7.326 24.263 1.00 94.19 769 GLU A N 1
ATOM 5949 C CA . GLU A 1 769 ? -2.466 -5.911 23.892 1.00 94.19 769 GLU A CA 1
ATOM 5950 C C . GLU A 1 769 ? -2.603 -5.039 25.136 1.00 94.19 769 GLU A C 1
ATOM 5952 O O . GLU A 1 769 ? -3.626 -5.069 25.827 1.00 94.19 769 GLU A O 1
ATOM 5957 N N . ILE A 1 770 ? -1.565 -4.272 25.460 1.00 95.69 770 ILE A N 1
ATOM 5958 C CA . ILE A 1 770 ? -1.506 -3.524 26.716 1.00 95.69 770 ILE A CA 1
ATOM 5959 C C . ILE A 1 770 ? -2.423 -2.299 26.629 1.00 95.69 770 ILE A C 1
ATOM 5961 O O . ILE A 1 770 ? -2.274 -1.439 25.759 1.00 95.69 770 ILE A O 1
ATOM 5965 N N . PHE A 1 771 ? -3.359 -2.187 27.573 1.00 92.25 771 PHE A N 1
ATOM 5966 C CA . PHE A 1 771 ? -4.304 -1.066 27.625 1.00 92.25 771 PHE A CA 1
ATOM 5967 C C . PHE A 1 771 ? -4.132 -0.178 28.858 1.00 92.25 771 PHE A C 1
ATOM 5969 O O . PHE A 1 771 ? -4.629 0.947 28.866 1.00 92.25 771 PHE A O 1
ATOM 5976 N N . THR A 1 772 ? -3.459 -0.659 29.909 1.00 91.81 772 THR A N 1
ATOM 5977 C CA . THR A 1 772 ? -3.189 0.157 31.095 1.00 91.81 772 THR A CA 1
ATOM 5978 C C . THR A 1 772 ? -1.987 -0.333 31.898 1.00 91.81 772 THR A C 1
ATOM 5980 O O . THR A 1 772 ? -1.711 -1.533 31.966 1.00 91.81 772 THR A O 1
ATOM 5983 N N . ALA A 1 773 ? -1.290 0.604 32.540 1.00 94.69 773 ALA A N 1
ATOM 5984 C CA . ALA A 1 773 ? -0.247 0.323 33.518 1.00 94.69 773 ALA A CA 1
ATOM 5985 C C . ALA A 1 773 ? -0.294 1.342 34.662 1.00 94.69 773 ALA A C 1
ATOM 5987 O O . ALA A 1 773 ? -0.439 2.530 34.400 1.00 94.69 773 ALA A O 1
ATOM 5988 N N . PHE A 1 774 ? -0.206 0.911 35.923 1.00 93.75 774 PHE A N 1
ATOM 5989 C CA . PHE A 1 774 ? -0.296 1.819 37.076 1.00 93.75 774 PHE A CA 1
ATOM 5990 C C . PHE A 1 774 ? 0.201 1.206 38.390 1.00 93.75 774 PHE A C 1
ATOM 5992 O O . PHE A 1 774 ? 0.315 -0.011 38.547 1.00 93.75 774 PHE A O 1
ATOM 5999 N N . ALA A 1 775 ? 0.425 2.061 39.392 1.00 92.19 775 ALA A N 1
ATOM 6000 C CA . ALA A 1 775 ? 0.714 1.640 40.759 1.00 92.19 775 ALA A CA 1
ATOM 6001 C C . ALA A 1 775 ? -0.565 1.449 41.605 1.00 92.19 775 ALA A C 1
ATOM 6003 O O . ALA A 1 775 ? -1.480 2.277 41.613 1.00 92.19 775 ALA A O 1
ATOM 6004 N N . ALA A 1 776 ? -0.609 0.371 42.383 1.00 90.06 776 ALA A N 1
ATOM 6005 C CA . ALA A 1 776 ? -1.667 0.031 43.328 1.00 90.06 776 ALA A CA 1
ATOM 6006 C C . ALA A 1 776 ? -1.085 -0.301 44.704 1.00 90.06 776 ALA A C 1
ATOM 6008 O O . ALA A 1 776 ? 0.041 -0.786 44.830 1.00 90.06 776 ALA A O 1
ATOM 6009 N N . LYS A 1 777 ? -1.850 -0.066 45.765 1.00 89.12 777 LYS A N 1
ATOM 6010 C CA . LYS A 1 777 ? -1.459 -0.451 47.122 1.00 89.12 777 LYS A CA 1
ATOM 6011 C C . LYS A 1 777 ? -2.010 -1.839 47.475 1.00 89.12 777 LYS A C 1
ATOM 6013 O O . LYS A 1 777 ? -3.163 -2.117 47.142 1.00 89.12 777 LYS A O 1
ATOM 6018 N N . PRO A 1 778 ? -1.253 -2.709 48.173 1.00 85.62 778 PRO A N 1
ATOM 6019 C CA . PRO A 1 778 ? -1.737 -4.040 48.556 1.00 85.62 778 PRO A CA 1
ATOM 6020 C C . PRO A 1 778 ? -3.050 -4.023 49.355 1.00 85.62 778 PRO A C 1
ATOM 6022 O O . PRO A 1 778 ? -3.844 -4.956 49.259 1.00 85.62 778 PRO A O 1
ATOM 6025 N N . GLU A 1 779 ? -3.319 -2.954 50.111 1.00 84.38 779 GLU A N 1
ATOM 6026 C CA . GLU A 1 779 ? -4.546 -2.800 50.902 1.00 84.38 779 GLU A CA 1
ATOM 6027 C C . GLU A 1 779 ? -5.808 -2.619 50.043 1.00 84.38 779 GLU A C 1
ATOM 6029 O O . GLU A 1 779 ? -6.918 -2.785 50.550 1.00 84.38 779 GLU A O 1
ATOM 6034 N N . GLU A 1 780 ? -5.658 -2.306 48.750 1.00 85.19 780 GLU A N 1
ATOM 6035 C CA . GLU A 1 780 ? -6.764 -2.254 47.786 1.00 85.19 780 GLU A CA 1
ATOM 6036 C C . GLU A 1 780 ? -7.293 -3.652 47.423 1.00 85.19 780 GLU A C 1
ATOM 6038 O O . GLU A 1 780 ? -8.359 -3.767 46.807 1.00 85.19 780 GLU A O 1
ATOM 6043 N N . SER A 1 781 ? -6.578 -4.720 47.800 1.00 84.38 781 SER A N 1
ATOM 6044 C CA . SER A 1 781 ? -7.044 -6.102 47.667 1.00 84.38 781 SER A CA 1
ATOM 6045 C C . SER A 1 781 ? -8.394 -6.304 48.362 1.00 84.38 781 SER A C 1
ATOM 6047 O O . SER A 1 781 ? -8.584 -5.918 49.517 1.00 84.38 781 SER A O 1
ATOM 6049 N N . GLY A 1 782 ? -9.356 -6.887 47.643 1.00 77.19 782 GLY A N 1
ATOM 6050 C CA . GLY A 1 782 ? -10.717 -7.127 48.141 1.00 77.19 782 GLY A CA 1
ATOM 6051 C C . GLY A 1 782 ? -11.657 -5.912 48.106 1.00 77.19 782 GLY A C 1
ATOM 6052 O O . GLY A 1 782 ? -12.804 -6.020 48.548 1.00 77.19 782 GLY A O 1
ATOM 6053 N N . SER A 1 783 ? -11.213 -4.763 47.583 1.00 81.75 783 SER A N 1
ATOM 6054 C CA . SER A 1 783 ? -12.099 -3.638 47.248 1.00 81.75 783 SER A CA 1
ATOM 6055 C C . SER A 1 783 ? -12.849 -3.874 45.926 1.00 81.75 783 SER A C 1
ATOM 6057 O O . SER A 1 783 ? -12.454 -4.709 45.118 1.00 81.75 783 SER A O 1
ATOM 6059 N N . LYS A 1 784 ? -13.930 -3.116 45.674 1.00 73.38 784 LYS A N 1
ATOM 6060 C CA . LYS A 1 784 ? -14.704 -3.208 44.414 1.00 73.38 784 LYS A CA 1
ATOM 6061 C C . LYS A 1 784 ? -13.913 -2.794 43.164 1.00 73.38 784 LYS A C 1
ATOM 6063 O O . LYS A 1 784 ? -14.330 -3.103 42.058 1.00 73.38 784 LYS A O 1
ATOM 6068 N N . THR A 1 785 ? -12.817 -2.066 43.347 1.00 78.81 785 THR A N 1
ATOM 6069 C CA . THR A 1 785 ? -11.906 -1.605 42.289 1.00 78.81 785 THR A CA 1
ATOM 6070 C C . THR A 1 785 ? -10.541 -2.272 42.442 1.00 78.81 785 THR A C 1
ATOM 6072 O O . THR A 1 785 ? -9.513 -1.689 42.101 1.00 78.81 785 THR A O 1
ATOM 6075 N N . SER A 1 786 ? -10.506 -3.463 43.046 1.00 91.25 786 SER A N 1
ATOM 6076 C CA . SER A 1 786 ? -9.262 -4.183 43.269 1.00 91.25 786 SER A CA 1
ATOM 6077 C C . SER A 1 786 ? -8.733 -4.716 41.941 1.00 91.25 786 SER A C 1
ATOM 6079 O O . SER A 1 786 ? -9.450 -5.471 41.289 1.00 91.25 786 SER A O 1
ATOM 6081 N N . PRO A 1 787 ? -7.488 -4.419 41.547 1.00 91.81 787 PRO A N 1
ATOM 6082 C CA . PRO A 1 787 ? -6.928 -4.986 40.323 1.00 91.81 787 PRO A CA 1
ATOM 6083 C C . PRO A 1 787 ? -6.716 -6.507 40.402 1.00 91.81 787 PRO A C 1
ATOM 6085 O O . PRO A 1 787 ? -6.583 -7.170 39.379 1.00 91.81 787 PRO A O 1
ATOM 6088 N N . TRP A 1 788 ? -6.730 -7.079 41.612 1.00 93.69 788 TRP A N 1
ATOM 6089 C CA . TRP A 1 788 ? -6.642 -8.524 41.841 1.00 93.69 788 TRP A CA 1
ATOM 6090 C C . TRP A 1 788 ? -8.017 -9.205 41.916 1.00 93.69 788 TRP A C 1
ATOM 6092 O O . TRP A 1 788 ? -8.159 -10.278 42.501 1.00 93.69 788 TRP A O 1
ATOM 6102 N N . GLN A 1 789 ? -9.057 -8.567 41.376 1.00 92.50 789 GLN A N 1
ATOM 6103 C CA . GLN A 1 789 ? -10.390 -9.147 41.307 1.00 92.50 789 GLN A CA 1
ATOM 6104 C C . GLN A 1 789 ? -10.459 -10.209 40.203 1.00 92.50 789 GLN A C 1
ATOM 6106 O O . GLN A 1 789 ? -10.021 -9.976 39.079 1.00 92.50 789 GLN A O 1
ATOM 6111 N N . LEU A 1 790 ? -11.026 -11.370 40.545 1.00 90.94 790 LEU A N 1
ATOM 6112 C CA . LEU A 1 790 ? -11.114 -12.541 39.662 1.00 90.94 790 LEU A CA 1
ATOM 6113 C C . LEU A 1 790 ? -12.541 -12.854 39.190 1.00 90.94 790 LEU A C 1
ATOM 6115 O O . LEU A 1 790 ? -12.732 -13.612 38.244 1.00 90.94 790 LEU A O 1
ATOM 6119 N N . SER A 1 791 ? -13.561 -12.301 39.852 1.00 86.81 791 SER A N 1
ATOM 6120 C CA . SER A 1 791 ? -14.964 -12.572 39.526 1.00 86.81 791 SER A CA 1
ATOM 6121 C C . SER A 1 791 ? -15.854 -11.346 39.703 1.00 86.81 791 SER A C 1
ATOM 6123 O O . SER A 1 791 ? -15.603 -10.472 40.538 1.00 86.81 791 SER A O 1
ATOM 6125 N N . TRP A 1 792 ? -16.922 -11.299 38.908 1.00 88.06 792 TRP A N 1
ATOM 6126 C CA . TRP A 1 792 ? -17.908 -10.221 38.872 1.00 88.06 792 TRP A CA 1
ATOM 6127 C C . TRP A 1 792 ? -19.311 -10.820 38.830 1.00 88.06 792 TRP A C 1
ATOM 6129 O O . TRP A 1 792 ? -19.499 -11.948 38.378 1.00 88.06 792 TRP A O 1
ATOM 6139 N N . LYS A 1 793 ? -20.299 -10.067 39.324 1.00 80.19 793 LYS A N 1
ATOM 6140 C CA . LYS A 1 793 ? -21.700 -10.519 39.350 1.00 80.19 793 LYS A CA 1
ATOM 6141 C C . LYS A 1 793 ? -22.329 -10.625 37.954 1.00 80.19 793 LYS A C 1
ATOM 6143 O O . LYS A 1 793 ? -23.199 -11.461 37.752 1.00 80.19 793 LYS A O 1
ATOM 6148 N N . ASP A 1 794 ? -21.914 -9.753 37.040 1.00 72.75 794 ASP A N 1
ATOM 6149 C CA . ASP A 1 794 ? -22.443 -9.575 35.690 1.00 72.75 794 ASP A CA 1
ATOM 6150 C C . ASP A 1 794 ? -21.429 -8.792 34.834 1.00 72.75 794 ASP A C 1
ATOM 6152 O O . ASP A 1 794 ? -20.410 -8.305 35.338 1.00 72.75 794 ASP A O 1
ATOM 6156 N N . ASP A 1 795 ? -21.718 -8.673 33.538 1.00 70.12 795 ASP A N 1
ATOM 6157 C CA . ASP A 1 795 ? -20.878 -7.966 32.567 1.00 70.12 795 ASP A CA 1
ATOM 6158 C C . ASP A 1 795 ? -20.753 -6.476 32.876 1.00 70.12 795 ASP A C 1
ATOM 6160 O O . ASP A 1 795 ? -19.661 -5.929 32.782 1.00 70.12 795 ASP A O 1
ATOM 6164 N N . GLY A 1 796 ? -21.816 -5.836 33.373 1.00 65.12 796 GLY A N 1
ATOM 6165 C CA . GLY A 1 796 ? -21.774 -4.428 33.775 1.00 65.12 796 GLY A CA 1
ATOM 6166 C C . GLY A 1 796 ? -20.780 -4.157 34.909 1.00 65.12 796 GLY A C 1
ATOM 6167 O O . GLY A 1 796 ? -20.039 -3.171 34.874 1.00 65.12 796 GLY A O 1
ATOM 6168 N N . ALA A 1 797 ? -20.709 -5.044 35.906 1.00 72.62 797 ALA A N 1
ATOM 6169 C CA . ALA A 1 797 ? -19.716 -4.959 36.974 1.00 72.62 797 ALA A CA 1
ATOM 6170 C C . ALA A 1 797 ? -18.286 -5.174 36.460 1.00 72.62 797 ALA A C 1
ATOM 6172 O O . ALA A 1 797 ? -17.365 -4.545 36.983 1.00 72.62 797 ALA A O 1
ATOM 6173 N N . TYR A 1 798 ? -18.099 -6.029 35.452 1.00 80.19 798 TYR A N 1
ATOM 6174 C CA . TYR A 1 798 ? -16.796 -6.237 34.825 1.00 80.19 798 TYR A CA 1
ATOM 6175 C C . TYR A 1 798 ? -16.374 -5.031 33.976 1.00 80.19 798 TYR A C 1
ATOM 6177 O O . TYR A 1 798 ? -15.270 -4.530 34.166 1.00 80.19 798 TYR A O 1
ATOM 6185 N N . THR A 1 799 ? -17.271 -4.469 33.160 1.00 69.31 799 THR A N 1
ATOM 6186 C CA . THR A 1 799 ? -17.036 -3.216 32.419 1.00 69.31 799 THR A CA 1
ATOM 6187 C C . THR A 1 799 ? -16.662 -2.077 33.359 1.00 69.31 799 THR A C 1
ATOM 6189 O O . THR A 1 799 ? -15.671 -1.394 33.136 1.00 69.31 799 THR A O 1
ATOM 6192 N N . THR A 1 800 ? -17.396 -1.915 34.466 1.00 74.88 800 THR A N 1
ATOM 6193 C CA . THR A 1 800 ? -17.092 -0.885 35.476 1.00 74.88 800 THR A CA 1
ATOM 6194 C C . THR A 1 800 ? -15.682 -1.056 36.042 1.00 74.88 800 THR A C 1
ATOM 6196 O O . THR A 1 800 ? -14.967 -0.079 36.258 1.00 74.88 800 THR A O 1
ATOM 6199 N N . TRP A 1 801 ? -15.272 -2.301 36.286 1.00 89.31 801 TRP A N 1
ATOM 6200 C CA . TRP A 1 801 ? -13.932 -2.608 36.767 1.00 89.31 801 TRP A CA 1
ATOM 6201 C C . TRP A 1 801 ? -12.861 -2.308 35.709 1.00 89.31 801 TRP A C 1
ATOM 6203 O O . TRP A 1 801 ? -11.879 -1.653 36.044 1.00 89.31 801 TRP A O 1
ATOM 6213 N N . LEU A 1 802 ? -13.072 -2.695 34.445 1.00 78.75 802 LEU A N 1
ATOM 6214 C CA . LEU A 1 802 ? -12.167 -2.390 33.329 1.00 78.75 802 LEU A CA 1
ATOM 6215 C C . LEU A 1 802 ? -11.961 -0.881 33.164 1.00 78.75 802 LEU A C 1
ATOM 6217 O O . LEU A 1 802 ? -10.822 -0.424 33.061 1.00 78.75 802 LEU A O 1
ATOM 6221 N N . THR A 1 803 ? -13.042 -0.097 33.221 1.00 73.69 803 THR A N 1
ATOM 6222 C CA . THR A 1 803 ? -12.968 1.369 33.176 1.00 73.69 803 THR A CA 1
ATOM 6223 C C . THR A 1 803 ? -12.171 1.916 34.353 1.00 73.69 803 THR A C 1
ATOM 6225 O O . THR A 1 803 ? -11.250 2.702 34.148 1.00 73.69 803 THR A O 1
ATOM 6228 N N . ALA A 1 804 ? -12.445 1.444 35.572 1.00 81.44 804 ALA A N 1
ATOM 6229 C CA . ALA A 1 804 ? -11.707 1.871 36.757 1.00 81.44 804 ALA A CA 1
ATOM 6230 C C . ALA A 1 804 ? -10.211 1.520 36.687 1.00 81.44 804 ALA A C 1
ATOM 6232 O O . ALA A 1 804 ? -9.402 2.213 37.297 1.00 81.44 804 ALA A O 1
ATOM 6233 N N . MET A 1 805 ? -9.823 0.452 35.982 1.00 90.81 805 MET A N 1
ATOM 6234 C CA . MET A 1 805 ? -8.411 0.132 35.755 1.00 90.81 805 MET A CA 1
ATOM 6235 C C . MET A 1 805 ? -7.802 1.089 34.725 1.00 90.81 805 MET A C 1
ATOM 6237 O O . MET A 1 805 ? -6.752 1.667 34.989 1.00 90.81 805 MET A O 1
ATOM 6241 N N . LYS A 1 806 ? -8.490 1.329 33.600 1.00 81.56 806 LYS A N 1
ATOM 6242 C CA . LYS A 1 806 ? -8.031 2.244 32.541 1.00 81.56 806 LYS A CA 1
ATOM 6243 C C . LYS A 1 806 ? -7.874 3.687 33.039 1.00 81.56 806 LYS A C 1
ATOM 6245 O O . LYS A 1 806 ? -6.893 4.336 32.704 1.00 81.56 806 LYS A O 1
ATOM 6250 N N . GLU A 1 807 ? -8.766 4.168 33.903 1.00 79.75 807 GLU A N 1
ATOM 6251 C CA . GLU A 1 807 ? -8.684 5.511 34.511 1.00 79.75 807 GLU A CA 1
ATOM 6252 C C . GLU A 1 807 ? -7.461 5.712 35.418 1.00 79.75 807 GLU A C 1
ATOM 6254 O O . GLU A 1 807 ? -7.074 6.843 35.704 1.00 79.75 807 GLU A O 1
ATOM 6259 N N . ARG A 1 808 ? -6.847 4.626 35.898 1.00 87.12 808 ARG A N 1
ATOM 6260 C CA . ARG A 1 808 ? -5.655 4.685 36.755 1.00 87.12 808 ARG A CA 1
ATOM 6261 C C . ARG A 1 808 ? -4.358 4.723 35.958 1.00 87.12 808 ARG A C 1
ATOM 6263 O O . ARG A 1 808 ? -3.309 4.890 36.577 1.00 87.12 808 ARG A O 1
ATOM 6270 N N . SER A 1 809 ? -4.432 4.518 34.643 1.00 88.50 809 SER A N 1
ATOM 6271 C CA . SER A 1 809 ? -3.274 4.332 33.779 1.00 88.50 809 SER A CA 1
ATOM 6272 C C . SER A 1 809 ? -2.302 5.507 33.857 1.00 88.50 809 SER A C 1
ATOM 6274 O O . SER A 1 809 ? -2.704 6.665 33.773 1.00 88.50 809 SER A O 1
ATOM 6276 N N . ALA A 1 810 ? -1.015 5.199 33.962 1.00 84.38 810 ALA A N 1
ATOM 6277 C CA . ALA A 1 810 ? 0.081 6.139 33.760 1.00 84.38 810 ALA A CA 1
ATOM 6278 C C . ALA A 1 810 ? 0.341 6.418 32.266 1.00 84.38 810 ALA A C 1
ATOM 6280 O O . ALA A 1 810 ? 1.063 7.357 31.942 1.00 84.38 810 ALA A O 1
ATOM 6281 N N . VAL A 1 811 ? -0.247 5.610 31.373 1.00 83.25 811 VAL A N 1
ATOM 6282 C CA . VAL A 1 811 ? -0.052 5.672 29.917 1.00 83.25 811 VAL A CA 1
ATOM 6283 C C . VAL A 1 811 ? -1.378 5.729 29.162 1.00 83.25 811 VAL A C 1
ATOM 6285 O O . VAL A 1 811 ? -2.366 5.110 29.567 1.00 83.25 811 VAL A O 1
ATOM 6288 N N . GLU A 1 812 ? -1.394 6.449 28.048 1.00 81.81 812 GLU A N 1
ATOM 6289 C CA . GLU A 1 812 ? -2.506 6.533 27.106 1.00 81.81 812 GLU A CA 1
ATOM 6290 C C . GLU A 1 812 ? -2.417 5.389 26.087 1.00 81.81 812 GLU A C 1
ATOM 6292 O O . GLU A 1 812 ? -1.379 5.183 25.459 1.00 81.81 812 GLU A O 1
ATOM 6297 N N . SER A 1 813 ? -3.510 4.636 25.932 1.00 77.88 813 SER A N 1
ATOM 6298 C CA . SER A 1 813 ? -3.622 3.511 24.998 1.00 77.88 813 SER A CA 1
ATOM 6299 C C . SER A 1 813 ? -4.914 3.611 24.184 1.00 77.88 813 SER A C 1
ATOM 6301 O O . SER A 1 813 ? -5.997 3.844 24.741 1.00 77.88 813 SER A O 1
ATOM 6303 N N . ASP A 1 814 ? -4.799 3.394 22.873 1.00 77.69 814 ASP A N 1
ATOM 6304 C CA . ASP A 1 814 ? -5.921 3.283 21.927 1.00 77.69 814 ASP A CA 1
ATOM 6305 C C . ASP A 1 814 ? -6.648 1.922 22.015 1.00 77.69 814 ASP A C 1
ATOM 6307 O O . ASP A 1 814 ? -7.730 1.761 21.446 1.00 77.69 814 ASP A O 1
ATOM 6311 N N . VAL A 1 815 ? -6.100 0.960 22.772 1.00 71.75 815 VAL A N 1
ATOM 6312 C CA . VAL A 1 815 ? -6.663 -0.384 22.907 1.00 71.75 815 VAL A CA 1
ATOM 6313 C C . VAL A 1 815 ? -8.027 -0.292 23.588 1.00 71.75 815 VAL A C 1
ATOM 6315 O O . VAL A 1 815 ? -8.194 0.268 24.687 1.00 71.75 815 VAL A O 1
ATOM 6318 N N . THR A 1 816 ? -9.026 -0.849 22.908 1.00 73.62 816 THR A N 1
ATOM 6319 C CA . THR A 1 816 ? -10.405 -0.924 23.388 1.00 73.62 816 THR A CA 1
ATOM 6320 C C . THR A 1 816 ? -10.635 -2.279 24.042 1.00 73.62 816 THR A C 1
ATOM 6322 O O . THR A 1 816 ? -10.407 -3.321 23.430 1.00 73.62 816 THR A O 1
ATOM 6325 N N . VAL A 1 817 ? -11.080 -2.256 25.300 1.00 72.75 817 VAL A N 1
ATOM 6326 C CA . VAL A 1 817 ? -11.336 -3.458 26.102 1.00 72.75 817 VAL A CA 1
ATOM 6327 C C . VAL A 1 817 ? -12.770 -3.426 26.606 1.00 72.75 817 VAL A C 1
ATOM 6329 O O . VAL A 1 817 ? -13.218 -2.431 27.177 1.00 72.75 817 VAL A O 1
ATOM 6332 N N . THR A 1 818 ? -13.480 -4.522 26.383 1.00 76.25 818 THR A N 1
ATOM 6333 C CA . THR A 1 818 ? -14.909 -4.702 26.647 1.00 76.25 818 THR A CA 1
ATOM 6334 C C . THR A 1 818 ? -15.139 -5.858 27.619 1.00 76.25 818 THR A C 1
ATOM 6336 O O . THR A 1 818 ? -14.221 -6.589 27.984 1.00 76.25 818 THR A O 1
ATOM 6339 N N . CYS A 1 819 ? -16.389 -6.066 28.038 1.00 79.81 819 CYS A N 1
ATOM 6340 C CA . CYS A 1 819 ? -16.731 -7.177 28.928 1.00 79.81 819 CYS A CA 1
ATOM 6341 C C . CYS A 1 819 ? -16.620 -8.575 28.295 1.00 79.81 819 CYS A C 1
ATOM 6343 O O . CYS A 1 819 ? -16.637 -9.566 29.032 1.00 79.81 819 CYS A O 1
ATOM 6345 N N . SER A 1 820 ? -16.517 -8.651 26.964 1.00 80.00 820 SER A N 1
ATOM 6346 C CA . SER A 1 820 ? -16.314 -9.898 26.220 1.00 80.00 820 SER A CA 1
ATOM 6347 C C . SER A 1 820 ? -14.847 -10.344 26.203 1.00 80.00 820 SER A C 1
ATOM 6349 O O . SER A 1 820 ? -14.555 -11.530 26.022 1.00 80.00 820 SER A O 1
ATOM 6351 N N . ASP A 1 821 ? -13.933 -9.404 26.441 1.00 85.56 821 ASP A N 1
ATOM 6352 C CA . ASP A 1 821 ? -12.500 -9.636 26.407 1.00 85.56 821 ASP A CA 1
ATOM 6353 C C . ASP A 1 821 ? -12.008 -10.324 27.683 1.00 85.56 821 ASP A C 1
ATOM 6355 O O . ASP A 1 821 ? -12.578 -10.191 28.770 1.00 85.56 821 ASP A O 1
ATOM 6359 N N . LYS A 1 822 ? -10.905 -11.060 27.553 1.00 93.75 822 LYS A N 1
ATOM 6360 C CA . LYS A 1 822 ? -10.155 -11.591 28.694 1.00 93.75 822 LYS A CA 1
ATOM 6361 C C . LYS A 1 822 ? -8.941 -10.718 28.933 1.00 93.75 822 LYS A C 1
ATOM 6363 O O . LYS A 1 822 ? -8.293 -10.282 27.984 1.00 93.75 822 LYS A O 1
ATOM 6368 N N . VAL A 1 823 ? -8.612 -10.499 30.196 1.00 96.38 823 VAL A N 1
ATOM 6369 C CA . VAL A 1 823 ? -7.487 -9.662 30.602 1.00 96.38 823 VAL A CA 1
ATOM 6370 C C . VAL A 1 823 ? -6.407 -10.507 31.261 1.00 96.38 823 VAL A C 1
ATOM 6372 O O . VAL A 1 823 ? -6.689 -11.368 32.094 1.00 96.38 823 VAL A O 1
ATOM 6375 N N . LEU A 1 824 ? -5.157 -10.228 30.908 1.00 97.94 824 LEU A N 1
ATOM 6376 C CA . LEU A 1 824 ? -3.987 -10.675 31.646 1.00 97.94 824 LEU A CA 1
ATOM 6377 C C . LEU A 1 824 ? -3.474 -9.512 32.499 1.00 97.94 824 LEU A C 1
ATOM 6379 O O . LEU A 1 824 ? -3.203 -8.432 31.978 1.00 97.94 824 LEU A O 1
ATOM 6383 N N . THR A 1 825 ? -3.338 -9.730 33.804 1.00 97.88 825 THR A N 1
ATOM 6384 C CA . THR A 1 825 ? -2.783 -8.761 34.757 1.00 97.88 825 THR A CA 1
ATOM 6385 C C . THR A 1 825 ? -1.411 -9.227 35.220 1.00 97.88 825 THR A C 1
ATOM 6387 O O . THR A 1 825 ? -1.289 -10.249 35.892 1.00 97.88 825 THR A O 1
ATOM 6390 N N . LEU A 1 826 ? -0.371 -8.457 34.922 1.00 98.06 826 LEU A N 1
ATOM 6391 C CA . LEU A 1 826 ? 0.988 -8.698 35.396 1.00 98.06 826 LEU A CA 1
ATOM 6392 C C . LEU A 1 826 ? 1.249 -7.842 36.636 1.00 98.06 826 LEU A C 1
ATOM 6394 O O . LEU A 1 826 ? 1.086 -6.625 36.592 1.00 98.06 826 LEU A O 1
ATOM 6398 N N . SER A 1 827 ? 1.641 -8.466 37.748 1.00 95.56 827 SER A N 1
ATOM 6399 C CA . SER A 1 827 ? 1.747 -7.809 39.053 1.00 95.56 827 SER A CA 1
ATOM 6400 C C . SER A 1 827 ? 3.135 -7.958 39.678 1.00 95.56 827 SER A C 1
ATOM 6402 O O . SER A 1 827 ? 3.548 -9.054 40.066 1.00 95.56 827 SER A O 1
ATOM 6404 N N . THR A 1 828 ? 3.829 -6.834 39.881 1.00 93.06 828 THR A N 1
ATOM 6405 C CA . THR A 1 828 ? 5.148 -6.779 40.536 1.00 93.06 828 THR A CA 1
ATOM 6406 C C . THR A 1 828 ? 5.219 -5.720 41.639 1.00 93.06 828 THR A C 1
ATOM 6408 O O . THR A 1 828 ? 4.276 -4.963 41.822 1.00 93.06 828 THR A O 1
ATOM 6411 N N . CYS A 1 829 ? 6.302 -5.645 42.414 1.00 86.56 829 CYS A N 1
ATOM 6412 C CA . CYS A 1 829 ? 6.520 -4.567 43.387 1.00 86.56 829 CYS A CA 1
ATOM 6413 C C . CYS A 1 829 ? 6.958 -3.262 42.705 1.00 86.56 829 CYS A C 1
ATOM 6415 O O . CYS A 1 829 ? 7.781 -3.290 41.795 1.00 86.56 829 CYS A O 1
ATOM 6417 N N . THR A 1 830 ? 6.511 -2.109 43.210 1.00 83.56 830 THR A N 1
ATOM 6418 C CA . THR A 1 830 ? 7.074 -0.805 42.805 1.00 83.56 830 THR A CA 1
ATOM 6419 C C . THR A 1 830 ? 8.511 -0.628 43.322 1.00 83.56 830 THR A C 1
ATOM 6421 O O . THR A 1 830 ? 8.900 -1.291 44.297 1.00 83.56 830 THR A O 1
ATOM 6424 N N . PRO A 1 831 ? 9.320 0.290 42.752 1.00 73.12 831 PRO A N 1
ATOM 6425 C CA . PRO A 1 831 ? 10.618 0.643 43.318 1.00 73.12 831 PRO A CA 1
ATOM 6426 C C . PRO A 1 831 ? 10.451 1.121 44.770 1.00 73.12 831 PRO A C 1
ATOM 6428 O O . PRO A 1 831 ? 9.704 2.054 45.053 1.00 73.12 831 PRO A O 1
ATOM 6431 N N . GLY A 1 832 ? 11.114 0.448 45.714 1.00 66.06 832 GLY A N 1
ATOM 6432 C CA . GLY A 1 832 ? 10.950 0.690 47.157 1.00 66.06 832 GLY A CA 1
ATOM 6433 C C . GLY A 1 832 ? 10.008 -0.284 47.881 1.00 66.06 832 GLY A C 1
ATOM 6434 O O . GLY A 1 832 ? 9.983 -0.289 49.110 1.00 66.06 832 GLY A O 1
ATOM 6435 N N . GLY A 1 833 ? 9.292 -1.150 47.156 1.00 70.19 833 GLY A N 1
ATOM 6436 C CA . GLY A 1 833 ? 8.641 -2.356 47.690 1.00 70.19 833 GLY A CA 1
ATOM 6437 C C . GLY A 1 833 ? 7.352 -2.149 48.492 1.00 70.19 833 GLY A C 1
ATOM 6438 O O . GLY A 1 833 ? 6.849 -3.110 49.075 1.00 70.19 833 GLY A O 1
ATOM 6439 N N . THR A 1 834 ? 6.818 -0.927 48.550 1.00 75.50 834 THR A N 1
ATOM 6440 C CA . THR A 1 834 ? 5.605 -0.590 49.321 1.00 75.50 834 THR A CA 1
ATOM 6441 C C . THR A 1 834 ? 4.314 -0.685 48.510 1.00 75.50 834 THR A C 1
ATOM 6443 O O . THR A 1 834 ? 3.248 -0.859 49.094 1.00 75.50 834 THR A O 1
ATOM 6446 N N . GLY A 1 835 ? 4.394 -0.583 47.182 1.00 85.94 835 GLY A N 1
ATOM 6447 C CA . GLY A 1 835 ? 3.265 -0.722 46.264 1.00 85.94 835 GLY A CA 1
ATOM 6448 C C . GLY A 1 835 ? 3.413 -1.928 45.341 1.00 85.94 835 GLY A C 1
ATOM 6449 O O . GLY A 1 835 ? 4.391 -2.683 45.401 1.00 85.94 835 GLY A O 1
ATOM 6450 N N . ARG A 1 836 ? 2.431 -2.098 44.463 1.00 91.12 836 ARG A N 1
ATOM 6451 C CA . ARG A 1 836 ? 2.460 -3.019 43.333 1.00 91.12 836 ARG A CA 1
ATOM 6452 C C . ARG A 1 836 ? 2.352 -2.234 42.040 1.00 91.12 836 ARG A C 1
ATOM 6454 O O . ARG A 1 836 ? 1.505 -1.357 41.949 1.00 91.12 836 ARG A O 1
ATOM 6461 N N . PHE A 1 837 ? 3.217 -2.523 41.084 1.00 94.75 837 PHE A N 1
ATOM 6462 C CA . PHE A 1 837 ? 3.106 -2.001 39.735 1.00 94.75 837 PHE A CA 1
ATOM 6463 C C . PHE A 1 837 ? 2.415 -3.049 38.873 1.00 94.75 837 PHE A C 1
ATOM 6465 O O . PHE A 1 837 ? 2.779 -4.230 38.921 1.00 94.75 837 PHE A O 1
ATOM 6472 N N . LEU A 1 838 ? 1.389 -2.617 38.152 1.00 96.69 838 LEU A N 1
ATOM 6473 C CA . LEU A 1 838 ? 0.524 -3.471 37.363 1.00 96.69 838 LEU A CA 1
ATOM 6474 C C . LEU A 1 838 ? 0.602 -3.077 35.901 1.00 96.69 838 LEU A C 1
ATOM 6476 O O . LEU A 1 838 ? 0.577 -1.891 35.589 1.00 96.69 838 LEU A O 1
ATOM 6480 N N . VAL A 1 839 ? 0.650 -4.077 35.029 1.00 97.75 839 VAL A N 1
ATOM 6481 C CA . VAL A 1 839 ? 0.485 -3.925 33.581 1.00 97.75 839 VAL A CA 1
ATOM 6482 C C . VAL A 1 839 ? -0.630 -4.866 33.163 1.00 97.75 839 VAL A C 1
ATOM 6484 O O . VAL A 1 839 ? -0.590 -6.052 33.490 1.00 97.75 839 VAL A O 1
ATOM 6487 N N . MET A 1 840 ? -1.646 -4.342 32.488 1.00 97.94 840 MET A N 1
ATOM 6488 C CA . MET A 1 840 ? -2.825 -5.104 32.095 1.00 97.94 840 MET A CA 1
ATOM 6489 C C . MET A 1 840 ? -3.026 -5.023 30.589 1.00 97.94 840 MET A C 1
ATOM 6491 O O . MET A 1 840 ? -2.886 -3.958 29.979 1.00 97.94 840 MET A O 1
ATOM 6495 N N . GLY A 1 841 ? -3.377 -6.159 30.000 1.00 96.38 841 GLY A N 1
ATOM 6496 C CA . GLY A 1 841 ? -3.569 -6.279 28.566 1.00 96.38 841 GLY A CA 1
ATOM 6497 C C . GLY A 1 841 ? -4.722 -7.202 28.215 1.00 96.38 841 GLY A C 1
ATOM 6498 O O . GLY A 1 841 ? -5.001 -8.160 28.937 1.00 96.38 841 GLY A O 1
ATOM 6499 N N . LYS A 1 842 ? -5.397 -6.895 27.112 1.00 94.56 842 LYS A N 1
ATOM 6500 C CA . LYS A 1 842 ? -6.417 -7.750 26.508 1.00 94.56 842 LYS A CA 1
ATOM 6501 C C . LYS A 1 842 ? -5.731 -8.935 25.829 1.00 94.56 842 LYS A C 1
ATOM 6503 O O . LYS A 1 842 ? -4.756 -8.748 25.112 1.00 94.56 842 LYS A O 1
ATOM 6508 N N . LEU A 1 843 ? -6.232 -10.145 26.060 1.00 94.19 843 LEU A N 1
ATOM 6509 C CA . LEU A 1 843 ? -5.756 -11.360 25.404 1.00 94.19 843 LEU A CA 1
ATOM 6510 C C . LEU A 1 843 ? -6.509 -11.580 24.092 1.00 94.19 843 LEU A C 1
ATOM 6512 O O . LEU A 1 843 ? -7.691 -11.926 24.099 1.00 94.19 843 LEU A O 1
ATOM 6516 N N . VAL A 1 844 ? -5.798 -11.437 22.979 1.00 93.31 844 VAL A N 1
ATOM 6517 C CA . VAL A 1 844 ? -6.267 -11.764 21.631 1.00 93.31 844 VAL A CA 1
ATOM 6518 C C . VAL A 1 844 ? -5.694 -13.120 21.248 1.00 93.31 844 VAL A C 1
ATOM 6520 O O . VAL A 1 844 ? -4.481 -13.321 21.273 1.00 93.31 844 VAL A O 1
ATOM 6523 N N . LYS A 1 845 ? -6.561 -14.087 20.950 1.00 89.44 845 LYS A N 1
ATOM 6524 C CA . LYS A 1 845 ? -6.128 -15.420 20.520 1.00 89.44 845 LYS A CA 1
ATOM 6525 C C . LYS A 1 845 ? -5.629 -15.341 19.078 1.00 89.44 845 LYS A C 1
ATOM 6527 O O . LYS A 1 845 ? -6.326 -14.791 18.236 1.00 89.44 845 LYS A O 1
ATOM 6532 N N . VAL A 1 846 ? -4.469 -15.926 18.802 1.00 85.75 846 VAL A N 1
ATOM 6533 C CA . VAL A 1 846 ? -3.950 -16.055 17.436 1.00 85.75 846 VAL A CA 1
ATOM 6534 C C . VAL A 1 846 ? -4.377 -17.414 16.894 1.00 85.75 846 VAL A C 1
ATOM 6536 O O . VAL A 1 846 ? -3.978 -18.454 17.427 1.00 85.75 846 VAL A O 1
ATOM 6539 N N . ASP A 1 847 ? -5.216 -17.414 15.859 1.00 61.75 847 ASP A N 1
ATOM 6540 C CA . ASP A 1 847 ? -5.647 -18.625 15.155 1.00 61.75 847 ASP A CA 1
ATOM 6541 C C . ASP A 1 847 ? -4.581 -19.057 14.140 1.00 61.75 847 ASP A C 1
ATOM 6543 O O . ASP A 1 847 ? -4.814 -19.106 12.938 1.00 61.75 847 ASP A O 1
ATOM 6547 N N . ASN A 1 848 ? -3.390 -19.391 14.633 1.00 49.88 848 ASN A N 1
ATOM 6548 C CA . ASN A 1 848 ? -2.456 -20.178 13.842 1.00 49.88 848 ASN A CA 1
ATOM 6549 C C . ASN A 1 848 ? -2.854 -21.648 14.007 1.00 49.88 848 ASN A C 1
ATOM 6551 O O . ASN A 1 848 ? -2.963 -22.137 15.135 1.00 49.88 848 ASN A O 1
ATOM 6555 N N . GLU A 1 849 ? -3.099 -22.352 12.900 1.00 35.56 849 GLU A N 1
ATOM 6556 C CA . GLU A 1 849 ? -3.051 -23.815 12.903 1.00 35.56 849 GLU A CA 1
ATOM 6557 C C . GLU A 1 849 ? -1.635 -24.214 13.359 1.00 35.56 849 GLU A C 1
ATOM 6559 O O . GLU A 1 849 ? -0.679 -24.085 12.597 1.00 35.56 849 GLU A O 1
ATOM 6564 N N . ILE A 1 850 ? -1.495 -24.584 14.639 1.00 34.62 850 ILE A N 1
ATOM 6565 C CA . ILE A 1 850 ? -0.269 -25.171 15.206 1.00 34.62 850 ILE A CA 1
ATOM 6566 C C . ILE A 1 850 ? -0.163 -26.625 14.753 1.00 34.62 850 ILE A C 1
ATOM 6568 O O . ILE A 1 850 ? -1.175 -27.354 14.905 1.00 34.62 850 ILE A O 1
#

pLDDT: mean 83.73, std 15.8, range [28.11, 98.5]

Sequence (850 aa):
EDIYTGDGTLRAAKDTVVETLTTGEDGSAKSGLLYLGRYRLEERQAPSGCVLNPQPEYVELTYAGETVEVTQTAAGLYDERQKVDVTLFKAMETDDLFGLGMNEEYKDISFGLYASADLTAADGSVIPAGGLLEVVSVSSVESGGYSASFASDLPFGSYYVKERTTNGAYILSDQEYPVVFEYAGQETALVQILVNEGEAVSNELLRGRVDGVKVGENPEGGEDVTLAGALMGLFRPDTEEFTEENALLTAITGKDGSFSFENIPYGHWIVKEISAPDLYTVSPQQHHVYIGADGQHIEIRVENTLIRGSVQVTKTEAVEEPSPVEKEDKKDKNSFLRFLSGAVFDLYADSNANQEYDPDDQKIGTLKETDAGYHTAENLLAGGYFIKESKAPEGYQPDSNAYYFSITEDGQVAVVENGEAGHGFTNEAYRGNLKITKDSSDGRKDGFAIEVKSADGSYCETFTTPKSGVIEVKGFRVGIYTVTEVANRASKDYIIPDAATVEIKADQTSTVQFFNEKPEKPDNPKNPEKPSVPSNPSTPQKPVPQTGDDPYIFLYGGLLAAALIGGSVFAVYYFKKGKYSRTSLKRTAVGVSVLSLCVLVALGSGFLVFRDLNQYAESKDAYRDLAGYVEVPEQTASPESAPDPTEPKRDDTDIVLPSVDFETLRENGPDIIGWLSLPDTVLNYPVTQTDNNEYYLNHLYDGTYNKVGCLFADYENRADFSDRNTIIYGHNMRDGSMFALLNRYDEQSYFDTHRQMYLVTPKGGYVMEIFTAFAAKPEESGSKTSPWQLSWKDDGAYTTWLTAMKERSAVESDVTVTCSDKVLTLSTCTPGGTGRFLVMGKLVKVDNEI

Radius of gyration: 55.14 Å; chains: 1; bounding box: 135×62×167 Å

Organism: NCBI:txid408170

InterPro domains:
  IPR005754 Sortase family [PF04203] (677-844)
  IPR009835 Sortase B family [TIGR03064] (658-830)
  IPR009835 Sortase B family [cd05826] (670-843)
  IPR013783 Immunoglobulin-like fold [G3DSA:2.60.40.10] (3-95)
  IPR013783 Immunoglobulin-like fold [G3DSA:2.60.40.10] (201-307)
  IPR013783 Immunoglobulin-like fold [G3DSA:2.60.40.10] (324-424)
  IPR013783 Immunoglobulin-like fold [G3DSA:2.60.40.10] (425-520)
  IPR023365 Sortase domain superfamily [G3DSA:2.40.260.10] (614-846)
  IPR023365 Sortase domain superfamily [SSF63817] (659-846)
  IPR041033 SpaA-like, prealbumin fold domain subgroup 1 [PF17802] (10-72)
  IPR041033 SpaA-like, prealbumin fold domain subgroup 1 [PF17802] (226-305)
  IPR041033 SpaA-like, prealbumin fold domain subgroup 1 [PF17802] (329-415)
  IPR041033 SpaA-like, prealbumin fold domain subgroup 1 [PF17802] (432-518)

Secondary structure (DSSP, 8-state):
--EE-TTS-EEE-TT---------TTS--------SEEEEE----PPTTB----PPEEEEE----TT-S----------PBPEEEEEEEEEE--BTTTTBSSSSGGGG-EEEEEESS-EE-TTS-EEPTT-EEEEEE-EE-TTSSEEEEE---PPSEEEEEEEEE--TTBPPP--EEEEEE----TT-SEEEEEGGGGPPEEEPBPEEEEEEEEEE--TTSSSPEE--SPEEEEE-TT-SS--TTT-SEEEE--TTSEEEEEEEESEEEEEEEEEPPTTBPPP--EEEEEE-STTEEEEEEEEEPBPEEEEEEEEEE-------S-------------B--S-EEEEEE-SS--SS--TTSEEEEE-EEEETTEEEEEEEESEEEEEEEEEPPTTBPPP--EEEEEE-STT-EEE--SSSTTS-EEEPBPEEEEEEEEEETTS--SS-EEEEEETTSS-EEEEEP-TTSEEEEEEEESEEEEEEEEP-TTTTTSBPPPPEEEEE-TT-EEEEEEEEB-PPPPPP-----PPP---------PPPP--B--THHHHHHHHHHHHHHHHHHHHHHHHHHTTSS---HHHHHHHHHHHHHHHHHHHHHHHHHHHHHHHHHHHHHHHHHHHTTEE----------PPPTTPPPPPTT---PPEE-HHHHHHH-TTEEEEEE-TTSS-EEEEE--SSSSGGGSB-TTS-B-TT--EEE-TTS-TTS-SSEEEEE--B-TTS-BTGGGGGGGSHHHHHH--EEEEEETTEEEEEEEEEEEEE-GGGTTSTT-TT----SSHHHHHHHHHHHHTT-SS-------TTS-EEEEEEEPTTSSSEEEEEEEEEEE----

Foldseek 3Di:
DQAADPVGHGDDGPPDDPDDWDADPVRDTDDDADGFAKDKDAFDFDPFQWAGDGDIDIDGFDDPDDPDPGGDDDDDDDTHGAFEKEKAFADEDADVLQRPPPDVQQQQKKKWKFACAWDADPVGDIQGHRRTDDMWGWDADPVGGIMTMDRDRDDFHKMWMAIDGGGQQWDGDRDIWIDGGHGPGNNHRYHYHYTPNVDHDYTDTAFEKEKEWEWEADPVGDDIATFWFWKKAKADPPDPDDAPVRGSDIWTADPRRMTMDGRHTFDKIWMATRDGDPQWDGQPDIDIDGRRGHHDYHYYYTYTYGAWEKEKFQEFADDPPPDDDDDDDDPDPPPPTHFAADWKKWKFFPPVQPQDDDPPTDGPGIFDCPDRRMTMDTGHTFGKMWIATPDDGPQWDGDGDIWIDGRDGHHDYHYDDDDPPPNTDHTYGFWFKEKEAEAEPVGAQWQWWKWKAFPVRPDIDIDTQHRRNMDIGTGHGFHKIKIFTDDDPVCPQWDGDDIDIWTGDGHYYIYHYGYIYGDDDDDDDDDDDDDDDDDDPPQPQPFDDQFEDDPCLVVLVVQLCCLVVVLVVLVCVVVVPVVPDDDDPVVVVVSVVSNVVSVVSNVVSVVVNVVQVVLVVVLVVVFVVQCVQKDDDPPPDDDPDDDDPPDDDDDPPPDDAIDGDPVVLCVQQVQFLWWKFFPPDQRTFTEGEDQAPPQQCQADSNSHGGNQGGWYWHNPDDSNLPFQEIEIEGHLYPVRHTCVCLLVQLDQVVCVVGQWMKMGGPVFIWIFGWQAKAKAASVCRPPLLRPPDGDDPDQVSVQVNVVSRNVRGSYHDPDDDGSVWHKYKYWYADVVSRIIIIIMTTIDTDPDPD